Protein 8GVC (pdb70)

Radius of gyration: 36.3 Å; Cα contacts (8 Å, |Δi|>4): 1342; chains: 2; bounding box: 68×111×62 Å

Foldseek 3Di:
DLLDQPPAFLVSVVVLCVLFCVCAVVQAVLCPDLLLVLLLVLLLCVQQVVLQVLQCVLCVLDVQLGHRLLQLQLQLVLLQVCLVPPRANLFRKHDDVLLSLLLSVQRVVQVVPVADRLLLLQLLLVLLLVVLVVCSRNSVLSVLVLVFLLQLLLVLVLQLVVLLVVLVVVLVVQCVQQPDDPVVDTPFPPESVLLVVLLVQLLVQLVVLCVQLLDDDDDNVVSVSSSLNRNVVSQVVSLVVVVVDDDGDFAADADDADSDRSCPVPDDQAADNQHDPDGHDPVSSVVSNVVSVLVLLVQLVQQSSLQLVLPAVQAADDSDGGRSRSSSSQSNSQSVNSRRVRHHIHTDNLSSLSSQVSQWDFDDDDPPDDGTGTDHRSRHSPSSSSSSNCSSPCRVPGVVRRSRGVSNVSSSSNNSSVVSSPPRVLVVLVVVVPDDLVPDDDAQLNVQDDNVVSVVVSVVSVVLSVVLVVCCVDSVNSCSSVSSVVVSVCCVPVVPVVDDPSNCCRVRPSD/DLLDQPPAFLVSVVVLCVLFVVCAVVQVVLCPDLLLVLLLVLLLCVQQVVLQVLQCVLCVLDVQLGHRLLQLQLQLVLLQVCLVPPRANLFRKHDDVLLSLLLSVQRVVCVVVVHDSLQLLLLLLVLLLVVLSVCSRNSVLSVCVLVFLLQLLLVLVLLLVVLLVVLVVVLVVLCVQQPADPVVDTPFPPESVLLVVLLVQLLVQLVVLCVQLPDDDDDNVVSVSSSLNRNVVSQVVSLVVVVPDDDDDFAADFDDADNDRRCPVPDDQADDNADPVDGHDVVSSVVSNVVSVLVLLVQLVQQSSLVLVLPAPQAADPSDGGSNRSSSSQSNSQSVSSRRVHHHMHGDRLSSLCSQVSQWDFDDDPDDDDDTGTDHRSRHSPSSNSSSNCSSPCRVPDVVRRSRGVSNVSSSSNNSSVVSSPPRVLVVLVVVVPDDLVPDDPAQLNVQDDNVVSVVSSVVSVVLSVVLVVCCVDSVNSCSSVSSVVVSVCCVPVVPVVDDDSNCCRSRPSD

Solvent-accessible surface area: 47262 Å² total; per-residue (Å²): 116,62,20,131,117,27,51,124,100,74,0,4,35,64,50,7,39,179,72,8,78,95,87,87,124,50,1,74,160,55,20,155,49,72,30,6,99,5,3,9,59,20,2,21,25,3,3,1,10,29,8,25,71,41,0,29,66,0,18,142,82,4,111,57,28,0,4,26,4,0,0,0,42,0,11,13,104,0,10,35,51,0,6,80,94,0,1,6,3,1,5,19,8,1,13,21,28,44,2,15,44,10,1,62,39,13,35,68,101,4,72,92,59,185,26,34,13,9,0,1,0,1,45,0,0,80,71,2,38,101,36,1,91,87,39,3,24,119,5,19,2,52,98,4,115,83,20,25,17,3,4,16,0,0,6,10,15,0,40,5,47,34,48,30,122,91,3,107,112,57,17,73,93,22,63,135,73,6,53,37,120,37,145,220,55,160,53,62,32,3,5,1,6,5,6,54,40,2,8,39,16,0,35,94,40,2,61,134,20,76,128,30,67,84,32,122,56,84,73,22,196,88,19,107,69,58,8,39,46,7,10,24,57,0,14,109,70,25,22,100,67,11,160,84,51,166,89,26,71,11,102,70,5,70,10,47,96,38,108,60,13,51,4,88,159,98,22,25,106,109,2,65,40,128,18,81,176,56,122,12,42,106,142,8,40,106,38,0,56,130,23,0,73,35,0,22,33,3,1,31,18,17,0,3,1,0,1,29,5,2,31,21,122,74,44,68,26,127,35,27,21,1,14,9,16,1,0,31,30,0,1,33,20,1,2,95,10,0,46,92,0,14,0,2,0,0,2,12,15,14,24,0,19,8,4,7,69,26,0,29,41,76,28,179,54,110,99,112,44,122,122,30,158,50,107,73,3,38,16,4,4,31,2,15,41,71,10,8,91,61,0,16,71,0,17,103,63,2,111,116,3,100,96,13,1,42,7,0,2,14,0,2,14,17,24,2,0,54,17,12,17,86,44,8,37,0,62,75,1,36,64,10,77,95,26,29,101,165,54,21,63,126,52,84,18,27,124,99,9,157,44,128,57,2,41,75,3,0,50,48,1,65,129,24,8,58,101,2,86,62,37,46,95,77,110,68,25,51,42,16,5,94,50,3,72,107,9,22,63,61,20,105,103,45,2,86,184,61,6,70,102,142,22,24,130,22,1,22,30,142,152,132,58,22,130,113,28,54,141,102,77,0,1,35,74,47,3,41,181,76,8,78,94,85,87,134,49,1,71,159,56,19,160,48,73,30,7,98,4,3,7,57,19,1,20,26,4,4,0,9,31,8,22,71,43,0,30,66,0,19,146,80,4,108,54,29,0,5,26,5,0,0,0,43,0,10,14,105,0,11,35,52,1,6,78,96,0,2,5,3,2,6,18,8,1,13,18,29,44,2,15,43,10,1,64,40,13,32,64,94,2,66,90,75,166,25,26,12,7,0,1,0,1,44,0,0,76,69,1,40,106,36,1,91,86,38,3,26,119,5,18,2,51,94,4,121,75,18,17,17,4,4,17,0,0,5,14,13,0,36,4,46,32,48,30,123,91,3,103,110,56,17,74,94,22,62,134,77,6,53,40,123,35,146,217,57,179,51,63,30,5,5,1,6,6,6,52,40,1,10,38,16,0,33,92,39,2,59,133,20,77,129,30,66,86,30,122,55,84,73,22,195,90,20,104,70,61,8,37,46,7,11,22,58,0,13,111,72,24,23,102,69,10,159,84,55,146,80,25,69,14,102,67,6,72,4,54,95,39,111,58,13,54,3,88,159,106,29,33,108,113,5,70,48,101,18,86,176,52,125,11,43,112,134,7,38,106,38,0,57,128,23,0,71,35,1,21,35,5,1,28,20,16,0,3,1,0,1,28,6,3,29,21,125,71,46,68,21,141,35,26,20,2,16,7,16,1,0,30,28,0,2,34,20,1,2,95,10,0,46,92,0,12,0,2,0,0,0,20,6,15,25,0,22,9,4,8,70,26,0,28,41,77,26,181,33,137,95,88,68,120,123,30,135,47,103,75,4,38,18,3,3,32,1,14,41,72,10,8,92,62,0,17,68,0,16,104,64,3,110,116,4,102,95,14,1,40,8,0,2,12,0,2,14,16,24,3,0,55,17,12,16,87,43,8,36,0,63,76,2,34,65,9,78,95,26,28,98,159,56,26,66,117,49,92,16,30,146,108,14,160,49,132,56,2,39,76,3,0,50,49,1,66,126,22,8,57,97,3,83,61,37,45,96,78,110,67,26,51,41,16,3,91,50,2,71,106,9,23,63,62,39,94,94,50,2,82,177,74,5,80,102,140,22,22,118,11,2,21,33,141,147

Structure (mmCIF, N/CA/C/O backbone):
data_8GVC
#
_entry.id   8GVC
#
_cell.length_a   1.00
_cell.length_b   1.00
_cell.length_c   1.00
_cell.angle_alpha   90.00
_cell.angle_beta   90.00
_cell.angle_gamma   90.00
#
_symmetry.space_group_name_H-M   'P 1'
#
loop_
_entity.id
_entity.type
_entity.pdbx_description
1 polymer 'Anion exchange protein 2'
2 non-polymer 'BICARBONATE ION'
#
loop_
_atom_site.group_PDB
_atom_site.id
_atom_site.type_symbol
_atom_site.label_atom_id
_atom_site.label_alt_id
_atom_site.label_comp_id
_atom_site.label_asym_id
_atom_site.label_entity_id
_atom_site.label_seq_id
_atom_site.pdbx_PDB_ins_code
_atom_site.Cartn_x
_atom_site.Cartn_y
_atom_site.Cartn_z
_atom_site.occupancy
_atom_site.B_iso_or_equiv
_atom_site.auth_seq_id
_atom_site.auth_comp_id
_atom_site.auth_asym_id
_atom_site.auth_atom_id
_atom_site.pdbx_PDB_model_num
ATOM 1 N N . ASP A 1 673 ? 150.347 179.304 117.571 1.00 85.04 673 ASP A N 1
ATOM 2 C CA . ASP A 1 673 ? 151.169 178.806 118.666 1.00 84.88 673 ASP A CA 1
ATOM 3 C C . ASP A 1 673 ? 150.984 179.650 119.922 1.00 83.24 673 ASP A C 1
ATOM 4 O O . ASP A 1 673 ? 151.426 180.798 119.974 1.00 82.29 673 ASP A O 1
ATOM 9 N N . PRO A 1 674 ? 150.328 179.081 120.934 1.00 82.28 674 PRO A N 1
ATOM 10 C CA . PRO A 1 674 ? 150.136 179.828 122.188 1.00 82.77 674 PRO A CA 1
ATOM 11 C C . PRO A 1 674 ? 151.439 180.249 122.841 1.00 84.09 674 PRO A C 1
ATOM 12 O O . PRO A 1 674 ? 151.496 181.322 123.455 1.00 84.23 674 PRO A O 1
ATOM 16 N N . LEU A 1 675 ? 152.488 179.440 122.729 1.00 82.96 675 LEU A N 1
ATOM 17 C CA . LEU A 1 675 ? 153.777 179.743 123.348 1.00 81.56 675 LEU A CA 1
ATOM 18 C C . LEU A 1 675 ? 154.699 180.448 122.354 1.00 84.29 675 LEU A C 1
ATOM 19 O O . LEU A 1 675 ? 155.753 179.945 121.966 1.00 85.08 675 LEU A O 1
ATOM 24 N N . ARG A 1 676 ? 154.280 181.642 121.945 1.00 94.50 676 ARG A N 1
ATOM 25 C CA . ARG A 1 676 ? 155.027 182.463 121.003 1.00 93.52 676 ARG A CA 1
ATOM 26 C C . ARG A 1 676 ? 155.268 183.840 121.605 1.00 93.31 676 ARG A C 1
ATOM 27 O O . ARG A 1 676 ? 154.390 184.399 122.270 1.00 93.67 676 ARG A O 1
ATOM 35 N N . ARG A 1 677 ? 156.460 184.382 121.368 1.00 88.22 677 ARG A N 1
ATOM 36 C CA . ARG A 1 677 ? 156.822 185.699 121.883 1.00 88.06 677 ARG A CA 1
ATOM 37 C C . ARG A 1 677 ? 156.147 186.765 121.030 1.00 88.96 677 ARG A C 1
ATOM 38 O O . ARG A 1 677 ? 156.580 187.039 119.906 1.00 89.02 677 ARG A O 1
ATOM 46 N N . THR A 1 678 ? 155.084 187.371 121.564 1.00 88.59 678 THR A N 1
ATOM 47 C CA . THR A 1 678 ? 154.361 188.391 120.813 1.00 88.82 678 THR A CA 1
ATOM 48 C C . THR A 1 678 ? 155.167 189.677 120.685 1.00 88.58 678 THR A C 1
ATOM 49 O O . THR A 1 678 ? 155.002 190.414 119.706 1.00 87.80 678 THR A O 1
ATOM 53 N N . GLY A 1 679 ? 156.029 189.961 121.643 1.00 85.68 679 GLY A N 1
ATOM 54 C CA . GLY A 1 679 ? 156.810 191.194 121.642 1.00 84.88 679 GLY A CA 1
ATOM 55 C C . GLY A 1 679 ? 156.183 192.341 122.405 1.00 85.98 679 GLY A C 1
ATOM 56 O O . GLY A 1 679 ? 156.854 193.005 123.193 1.00 87.12 679 GLY A O 1
ATOM 57 N N . ARG A 1 680 ? 154.895 192.584 122.180 1.00 90.70 680 ARG A N 1
ATOM 58 C CA . ARG A 1 680 ? 154.203 193.640 122.897 1.00 90.73 680 ARG A CA 1
ATOM 59 C C . ARG A 1 680 ? 154.086 193.288 124.379 1.00 90.41 680 ARG A C 1
ATOM 60 O O . ARG A 1 680 ? 153.925 192.118 124.738 1.00 90.23 680 ARG A O 1
ATOM 68 N N . PRO A 1 681 ? 154.170 194.282 125.262 1.00 81.94 681 PRO A N 1
ATOM 69 C CA . PRO A 1 681 ? 154.028 194.002 126.695 1.00 80.50 681 PRO A CA 1
ATOM 70 C C . PRO A 1 681 ? 152.657 193.423 127.013 1.00 79.67 681 PRO A C 1
ATOM 71 O O . PRO A 1 681 ? 151.642 193.832 126.446 1.00 81.24 681 PRO A O 1
ATOM 75 N N . PHE A 1 682 ? 152.637 192.463 127.936 1.00 69.00 682 PHE A N 1
ATOM 76 C CA . PHE A 1 682 ? 151.409 191.803 128.371 1.00 68.29 682 PHE A CA 1
ATOM 77 C C . PHE A 1 682 ? 150.654 191.159 127.213 1.00 69.42 682 PHE A C 1
ATOM 78 O O . PHE A 1 682 ? 149.440 190.952 127.299 1.00 70.72 682 PHE A O 1
ATOM 86 N N . GLY A 1 683 ? 151.353 190.836 126.124 1.00 69.16 683 GLY A N 1
ATOM 87 C CA . GLY A 1 683 ? 150.678 190.268 124.968 1.00 69.43 683 GLY A CA 1
ATOM 88 C C . GLY A 1 683 ? 150.099 188.893 125.236 1.00 71.34 683 GLY A C 1
ATOM 89 O O . GLY A 1 683 ? 148.980 188.588 124.812 1.00 71.16 683 GLY A O 1
ATOM 90 N N . GLY A 1 684 ? 150.851 188.040 125.934 1.00 70.27 684 GLY A N 1
ATOM 91 C CA . GLY A 1 684 ? 150.371 186.693 126.195 1.00 67.49 684 GLY A CA 1
ATOM 92 C C . GLY A 1 684 ? 149.085 186.672 126.998 1.00 70.20 684 GLY A C 1
ATOM 93 O O . GLY A 1 684 ? 148.171 185.897 126.704 1.00 72.16 684 GLY A O 1
ATOM 94 N N . LEU A 1 685 ? 148.999 187.516 128.027 1.00 66.45 685 LEU A N 1
ATOM 95 C CA . LEU A 1 685 ? 147.791 187.567 128.843 1.00 65.32 685 LEU A CA 1
ATOM 96 C C . LEU A 1 685 ? 146.585 187.982 128.010 1.00 67.66 685 LEU A C 1
ATOM 97 O O . LEU A 1 685 ? 145.509 187.380 128.108 1.00 68.32 685 LEU A O 1
ATOM 102 N N . ILE A 1 686 ? 146.749 189.012 127.178 1.00 66.99 686 ILE A N 1
ATOM 103 C CA . ILE A 1 686 ? 145.642 189.485 126.351 1.00 66.63 686 ILE A CA 1
ATOM 104 C C . ILE A 1 686 ? 145.226 188.410 125.357 1.00 66.65 686 ILE A C 1
ATOM 105 O O . ILE A 1 686 ? 144.031 188.189 125.118 1.00 66.83 686 ILE A O 1
ATOM 110 N N . ARG A 1 687 ? 146.204 187.728 124.757 1.00 72.00 687 ARG A N 1
ATOM 111 C CA . ARG A 1 687 ? 145.886 186.660 123.816 1.00 73.29 687 ARG A CA 1
ATOM 112 C C . ARG A 1 687 ? 145.118 185.538 124.501 1.00 73.71 687 ARG A C 1
ATOM 113 O O . ARG A 1 687 ? 144.144 185.015 123.949 1.00 74.27 687 ARG A O 1
ATOM 121 N N . ASP A 1 688 ? 145.539 185.155 125.709 1.00 67.80 688 ASP A N 1
ATOM 122 C CA . ASP A 1 688 ? 144.829 184.112 126.442 1.00 64.98 688 ASP A CA 1
ATOM 123 C C . ASP A 1 688 ? 143.404 184.541 126.767 1.00 65.25 688 ASP A C 1
ATOM 124 O O . ASP A 1 688 ? 142.460 183.753 126.622 1.00 68.11 688 ASP A O 1
ATOM 129 N N . VAL A 1 689 ? 143.228 185.788 127.208 1.00 61.84 689 VAL A N 1
ATOM 130 C CA . VAL A 1 689 ? 141.891 186.277 127.538 1.00 61.87 689 VAL A CA 1
ATOM 131 C C . VAL A 1 689 ? 140.953 186.229 126.339 1.00 63.80 689 VAL A C 1
ATOM 132 O O . VAL A 1 689 ? 139.805 185.784 126.444 1.00 64.60 689 VAL A O 1
ATOM 136 N N . ARG A 1 690 ? 141.427 186.689 125.179 1.00 67.87 690 ARG A N 1
ATOM 137 C CA . ARG A 1 690 ? 140.582 186.657 123.990 1.00 67.96 690 ARG A CA 1
ATOM 138 C C . ARG A 1 690 ? 140.329 185.237 123.495 1.00 67.47 690 ARG A C 1
ATOM 139 O O . ARG A 1 690 ? 139.263 184.955 122.936 1.00 67.57 690 ARG A O 1
ATOM 147 N N . ARG A 1 691 ? 141.291 184.333 123.687 1.00 64.83 691 ARG A N 1
ATOM 148 C CA . ARG A 1 691 ? 141.131 182.970 123.193 1.00 62.57 691 ARG A CA 1
ATOM 149 C C . ARG A 1 691 ? 140.110 182.231 124.048 1.00 61.54 691 ARG A C 1
ATOM 150 O O . ARG A 1 691 ? 139.266 181.500 123.519 1.00 62.85 691 ARG A O 1
ATOM 158 N N . ARG A 1 692 ? 140.169 182.401 125.369 1.00 61.79 692 ARG A N 1
ATOM 159 C CA . ARG A 1 692 ? 139.364 181.567 126.257 1.00 61.64 692 ARG A CA 1
ATOM 160 C C . ARG A 1 692 ? 137.995 182.169 126.564 1.00 59.94 692 ARG A C 1
ATOM 161 O O . ARG A 1 692 ? 136.987 181.457 126.541 1.00 63.03 692 ARG A O 1
ATOM 169 N N . TYR A 1 693 ? 137.942 183.467 126.854 1.00 62.15 693 TYR A N 1
ATOM 170 C CA . TYR A 1 693 ? 136.702 184.057 127.352 1.00 64.88 693 TYR A CA 1
ATOM 171 C C . TYR A 1 693 ? 135.516 183.883 126.412 1.00 67.84 693 TYR A C 1
ATOM 172 O O . TYR A 1 693 ? 134.413 183.596 126.908 1.00 66.31 693 TYR A O 1
ATOM 181 N N . PRO A 1 694 ? 135.646 184.059 125.093 1.00 73.32 694 PRO A N 1
ATOM 182 C CA . PRO A 1 694 ? 134.474 183.897 124.214 1.00 70.68 694 PRO A CA 1
ATOM 183 C C . PRO A 1 694 ? 133.641 182.658 124.507 1.00 71.47 694 PRO A C 1
ATOM 184 O O . PRO A 1 694 ? 132.409 182.714 124.410 1.00 72.69 694 PRO A O 1
ATOM 188 N N . HIS A 1 695 ? 134.274 181.542 124.860 1.00 76.25 695 HIS A N 1
ATOM 189 C CA . HIS A 1 695 ? 133.551 180.309 125.176 1.00 75.23 695 HIS A CA 1
ATOM 190 C C . HIS A 1 695 ? 133.232 180.244 126.671 1.00 76.64 695 HIS A C 1
ATOM 191 O O . HIS A 1 695 ? 133.560 179.287 127.371 1.00 77.42 695 HIS A O 1
ATOM 198 N N . TYR A 1 696 ? 132.573 181.295 127.157 1.00 70.26 696 TYR A N 1
ATOM 199 C CA . TYR A 1 696 ? 132.248 181.384 128.575 1.00 66.36 696 TYR A CA 1
ATOM 200 C C . TYR A 1 696 ? 130.899 180.749 128.893 1.00 66.50 696 TYR A C 1
ATOM 201 O O . TYR A 1 696 ? 130.807 179.895 129.779 1.00 69.67 696 TYR A O 1
ATOM 210 N N . LEU A 1 697 ? 129.845 181.154 128.181 1.00 70.56 697 LEU A N 1
ATOM 211 C CA . LEU A 1 697 ? 128.523 180.596 128.445 1.00 70.57 697 LEU A CA 1
ATOM 212 C C . LEU A 1 697 ? 128.482 179.098 128.177 1.00 72.94 697 LEU A C 1
ATOM 213 O O . LEU A 1 697 ? 127.657 178.386 128.760 1.00 72.29 697 LEU A O 1
ATOM 218 N N . SER A 1 698 ? 129.357 178.602 127.300 1.00 72.87 698 SER A N 1
ATOM 219 C CA . SER A 1 698 ? 129.400 177.169 127.030 1.00 70.92 698 SER A CA 1
ATOM 220 C C . SER A 1 698 ? 129.920 176.386 128.227 1.00 71.71 698 SER A C 1
ATOM 221 O O . SER A 1 698 ? 129.527 175.231 128.428 1.00 72.79 698 SER A O 1
ATOM 224 N N . ASP A 1 699 ? 130.799 176.990 129.030 1.00 68.65 699 ASP A N 1
ATOM 225 C CA . ASP A 1 699 ? 131.362 176.282 130.174 1.00 66.54 699 ASP A CA 1
ATOM 226 C C . ASP A 1 699 ? 130.281 175.901 131.177 1.00 67.74 699 ASP A C 1
ATOM 227 O O . ASP A 1 699 ? 130.295 174.793 131.726 1.00 70.18 699 ASP A O 1
ATOM 232 N N . PHE A 1 700 ? 129.336 176.806 131.435 1.00 67.17 700 PHE A N 1
ATOM 233 C CA . PHE A 1 700 ? 128.291 176.527 132.412 1.00 66.79 700 PHE A CA 1
ATOM 234 C C . PHE A 1 700 ? 127.168 175.674 131.835 1.00 69.67 700 PHE A C 1
ATOM 235 O O . PHE A 1 700 ? 126.457 175.005 132.592 1.00 71.85 700 PHE A O 1
ATOM 243 N N . ARG A 1 701 ? 126.989 175.683 130.514 1.00 76.23 701 ARG A N 1
ATOM 244 C CA . ARG A 1 701 ? 125.930 174.891 129.901 1.00 76.55 701 ARG A CA 1
ATOM 245 C C . ARG A 1 701 ? 126.337 173.444 129.659 1.00 76.32 701 ARG A C 1
ATOM 246 O O . ARG A 1 701 ? 125.472 172.615 129.355 1.00 77.16 701 ARG A O 1
ATOM 254 N N . ASP A 1 702 ? 127.622 173.119 129.786 1.00 74.35 702 ASP A N 1
ATOM 255 C CA . ASP A 1 702 ? 128.089 171.751 129.607 1.00 75.21 702 ASP A CA 1
ATOM 256 C C . ASP A 1 702 ? 128.033 170.933 130.890 1.00 75.01 702 ASP A C 1
ATOM 257 O O . ASP A 1 702 ? 128.419 169.759 130.874 1.00 75.09 702 ASP A O 1
ATOM 262 N N . ALA A 1 703 ? 127.567 171.517 131.993 1.00 70.74 703 ALA A N 1
ATOM 263 C CA . ALA A 1 703 ? 127.510 170.815 133.267 1.00 70.26 703 ALA A CA 1
ATOM 264 C C . ALA A 1 703 ? 126.263 169.956 133.422 1.00 72.51 703 ALA A C 1
ATOM 265 O O . ALA A 1 703 ? 126.133 169.265 134.438 1.00 76.51 703 ALA A O 1
ATOM 267 N N . LEU A 1 704 ? 125.350 169.979 132.454 1.00 72.83 704 LEU A N 1
ATOM 268 C CA . LEU A 1 704 ? 124.129 169.178 132.519 1.00 73.94 704 LEU A CA 1
ATOM 269 C C . LEU A 1 704 ? 124.466 167.759 132.081 1.00 73.38 704 LEU A C 1
ATOM 270 O O . LEU A 1 704 ? 124.312 167.388 130.916 1.00 73.49 704 LEU A O 1
ATOM 275 N N . ASP A 1 705 ? 124.935 166.953 133.031 1.00 64.98 705 ASP A N 1
ATOM 276 C CA . ASP A 1 705 ? 125.344 165.585 132.744 1.00 63.07 705 ASP A CA 1
ATOM 277 C C . ASP A 1 705 ? 125.551 164.823 134.048 1.00 64.11 705 ASP A C 1
ATOM 278 O O . ASP A 1 705 ? 126.144 165.362 134.991 1.00 66.04 705 ASP A O 1
ATOM 283 N N . PRO A 1 706 ? 125.076 163.580 134.148 1.00 62.14 706 PRO A N 1
ATOM 284 C CA . PRO A 1 706 ? 125.348 162.796 135.365 1.00 60.76 706 PRO A CA 1
ATOM 285 C C . PRO A 1 706 ? 126.829 162.601 135.635 1.00 58.24 706 PRO A C 1
ATOM 286 O O . PRO A 1 706 ? 127.234 162.499 136.802 1.00 56.66 706 PRO A O 1
ATOM 290 N N . GLN A 1 707 ? 127.651 162.539 134.586 1.00 49.02 707 GLN A N 1
ATOM 291 C CA . GLN A 1 707 ? 129.088 162.401 134.785 1.00 47.06 707 GLN A CA 1
ATOM 292 C C . GLN A 1 707 ? 129.651 163.559 135.594 1.00 52.68 707 GLN A C 1
ATOM 293 O O . GLN A 1 707 ? 130.580 163.368 136.385 1.00 54.79 707 GLN A O 1
ATOM 299 N N . CYS A 1 708 ? 129.105 164.764 135.418 1.00 53.01 708 CYS A N 1
ATOM 300 C CA . CYS A 1 708 ? 129.567 165.903 136.204 1.00 47.91 708 CYS A CA 1
ATOM 301 C C . CYS A 1 708 ? 129.303 165.692 137.690 1.00 46.74 708 CYS A C 1
ATOM 302 O O . CYS A 1 708 ? 130.175 165.954 138.528 1.00 49.96 708 CYS A O 1
ATOM 305 N N . LEU A 1 709 ? 128.105 165.218 138.037 1.00 38.35 709 LEU A N 1
ATOM 306 C CA . LEU A 1 709 ? 127.791 164.962 139.439 1.00 37.63 709 LEU A CA 1
ATOM 307 C C . LEU A 1 709 ? 128.665 163.849 140.005 1.00 37.90 709 LEU A C 1
ATOM 308 O O . LEU A 1 709 ? 129.136 163.937 141.147 1.00 42.86 709 LEU A O 1
ATOM 313 N N . ALA A 1 710 ? 128.891 162.792 139.221 1.00 35.38 710 ALA A N 1
ATOM 314 C CA . ALA A 1 710 ? 129.770 161.721 139.679 1.00 33.81 710 ALA A CA 1
ATOM 315 C C . ALA A 1 710 ? 131.179 162.240 139.931 1.00 33.96 710 ALA A C 1
ATOM 316 O O . ALA A 1 710 ? 131.811 161.885 140.932 1.00 34.40 710 ALA A O 1
ATOM 318 N N . ALA A 1 711 ? 131.688 163.083 139.030 1.00 31.63 711 ALA A N 1
ATOM 319 C CA . ALA A 1 711 ? 133.016 163.658 139.215 1.00 30.04 711 ALA A CA 1
ATOM 320 C C . ALA A 1 711 ? 133.068 164.534 140.457 1.00 32.99 711 ALA A C 1
ATOM 321 O O . ALA A 1 711 ? 134.054 164.510 141.200 1.00 30.70 711 ALA A O 1
ATOM 323 N N . VAL A 1 712 ? 132.019 165.323 140.697 1.00 30.87 712 VAL A N 1
ATOM 324 C CA . VAL A 1 712 ? 131.990 166.171 141.887 1.00 22.55 712 VAL A CA 1
ATOM 325 C C . VAL A 1 712 ? 132.060 165.316 143.146 1.00 27.05 712 VAL A C 1
ATOM 326 O O . VAL A 1 712 ? 132.849 165.586 144.062 1.00 27.89 712 VAL A O 1
ATOM 330 N N . ILE A 1 713 ? 131.239 164.266 143.205 1.00 31.68 713 ILE A N 1
ATOM 331 C CA . ILE A 1 713 ? 131.223 163.408 144.388 1.00 23.73 713 ILE A CA 1
ATOM 332 C C . ILE A 1 713 ? 132.574 162.731 144.577 1.00 23.62 713 ILE A C 1
ATOM 333 O O . ILE A 1 713 ? 133.093 162.646 145.695 1.00 27.12 713 ILE A O 1
ATOM 338 N N . PHE A 1 714 ? 133.162 162.231 143.488 1.00 28.39 714 PHE A N 1
ATOM 339 C CA . PHE A 1 714 ? 134.453 161.559 143.580 1.00 22.80 714 PHE A CA 1
ATOM 340 C C . PHE A 1 714 ? 135.543 162.514 144.055 1.00 22.03 714 PHE A C 1
ATOM 341 O O . PHE A 1 714 ? 136.363 162.156 144.909 1.00 23.32 714 PHE A O 1
ATOM 349 N N . ILE A 1 715 ? 135.562 163.739 143.526 1.00 23.75 715 ILE A N 1
ATOM 350 C CA . ILE A 1 715 ? 136.659 164.658 143.809 1.00 24.98 715 ILE A CA 1
ATOM 351 C C . ILE A 1 715 ? 136.510 165.364 145.150 1.00 26.60 715 ILE A C 1
ATOM 352 O O . ILE A 1 715 ? 137.509 165.858 145.691 1.00 28.08 715 ILE A O 1
ATOM 357 N N . TYR A 1 716 ? 135.299 165.431 145.708 1.00 31.01 716 TYR A N 1
ATOM 358 C CA . TYR A 1 716 ? 135.131 166.100 146.994 1.00 18.63 716 TYR A CA 1
ATOM 359 C C . TYR A 1 716 ? 136.003 165.460 148.069 1.00 18.22 716 TYR A C 1
ATOM 360 O O . TYR A 1 716 ? 136.745 166.152 148.774 1.00 27.26 716 TYR A O 1
ATOM 369 N N . PHE A 1 717 ? 135.924 164.135 148.212 1.00 28.67 717 PHE A N 1
ATOM 370 C CA . PHE A 1 717 ? 136.711 163.450 149.236 1.00 31.05 717 PHE A CA 1
ATOM 371 C C . PHE A 1 717 ? 138.204 163.556 148.954 1.00 25.11 717 PHE A C 1
ATOM 372 O O . PHE A 1 717 ? 139.006 163.768 149.875 1.00 32.06 717 PHE A O 1
ATOM 380 N N . ALA A 1 718 ? 138.594 163.401 147.687 1.00 21.47 718 ALA A N 1
ATOM 381 C CA . ALA A 1 718 ? 140.004 163.480 147.323 1.00 18.50 718 ALA A CA 1
ATOM 382 C C . ALA A 1 718 ? 140.590 164.842 147.657 1.00 30.55 718 ALA A C 1
ATOM 383 O O . ALA A 1 718 ? 141.765 164.937 148.028 1.00 35.80 718 ALA A O 1
ATOM 385 N N . ALA A 1 719 ? 139.800 165.907 147.514 1.00 30.91 719 ALA A N 1
ATOM 386 C CA . ALA A 1 719 ? 140.270 167.229 147.906 1.00 18.93 719 ALA A CA 1
ATOM 387 C C . ALA A 1 719 ? 140.234 167.433 149.416 1.00 24.42 719 ALA A C 1
ATOM 388 O O . ALA A 1 719 ? 141.129 168.081 149.968 1.00 31.58 719 ALA A O 1
ATOM 390 N N . LEU A 1 720 ? 139.218 166.899 150.097 1.00 28.09 720 LEU A N 1
ATOM 391 C CA . LEU A 1 720 ? 139.040 167.195 151.515 1.00 28.26 720 LEU A CA 1
ATOM 392 C C . LEU A 1 720 ? 140.075 166.485 152.379 1.00 26.07 720 LEU A C 1
ATOM 393 O O . LEU A 1 720 ? 140.677 167.097 153.268 1.00 32.38 720 LEU A O 1
ATOM 398 N N . SER A 1 721 ? 140.293 165.191 152.144 1.00 24.97 721 SER A N 1
ATOM 399 C CA . SER A 1 721 ? 141.143 164.421 153.052 1.00 25.45 721 SER A CA 1
ATOM 400 C C . SER A 1 721 ? 142.571 164.949 153.130 1.00 32.93 721 SER A C 1
ATOM 401 O O . SER A 1 721 ? 143.086 165.123 154.253 1.00 39.75 721 SER A O 1
ATOM 404 N N . PRO A 1 722 ? 143.265 165.214 152.019 1.00 32.33 722 PRO A N 1
ATOM 405 C CA . PRO A 1 722 ? 144.626 165.758 152.131 1.00 29.58 722 PRO A CA 1
ATOM 406 C C . PRO A 1 722 ? 144.672 167.069 152.882 1.00 31.02 722 PRO A C 1
ATOM 407 O O . PRO A 1 722 ? 145.652 167.336 153.586 1.00 35.04 722 PRO A O 1
ATOM 411 N N . ALA A 1 723 ? 143.638 167.900 152.755 1.00 31.97 723 ALA A N 1
ATOM 412 C CA . ALA A 1 723 ? 143.605 169.149 153.504 1.00 27.70 723 ALA A CA 1
ATOM 413 C C . ALA A 1 723 ? 143.666 168.883 155.001 1.00 30.71 723 ALA A C 1
ATOM 414 O O . ALA A 1 723 ? 144.460 169.498 155.718 1.00 37.80 723 ALA A O 1
ATOM 416 N N . ILE A 1 724 ? 142.851 167.946 155.487 1.00 35.34 724 ILE A N 1
ATOM 417 C CA . ILE A 1 724 ? 142.837 167.640 156.914 1.00 37.20 724 ILE A CA 1
ATOM 418 C C . ILE A 1 724 ? 144.176 167.057 157.350 1.00 41.63 724 ILE A C 1
ATOM 419 O O . ILE A 1 724 ? 144.735 167.447 158.384 1.00 47.17 724 ILE A O 1
ATOM 424 N N . THR A 1 725 ? 144.712 166.112 156.574 1.00 36.03 725 THR A N 1
ATOM 425 C CA . THR A 1 725 ? 145.972 165.483 156.966 1.00 33.95 725 THR A CA 1
ATOM 426 C C . THR A 1 725 ? 147.102 166.507 157.040 1.00 40.13 725 THR A C 1
ATOM 427 O O . THR A 1 725 ? 147.841 166.573 158.033 1.00 43.23 725 THR A O 1
ATOM 431 N N . PHE A 1 726 ? 147.246 167.327 155.995 1.00 41.44 726 PHE A N 1
ATOM 432 C CA . PHE A 1 726 ? 148.321 168.309 155.971 1.00 40.10 726 PHE A CA 1
ATOM 433 C C . PHE A 1 726 ? 148.102 169.410 156.997 1.00 42.35 726 PHE A C 1
ATOM 434 O O . PHE A 1 726 ? 149.074 169.945 157.535 1.00 47.03 726 PHE A O 1
ATOM 442 N N . GLY A 1 727 ? 146.849 169.763 157.290 1.00 42.41 727 GLY A N 1
ATOM 443 C CA . GLY A 1 727 ? 146.598 170.719 158.352 1.00 42.03 727 GLY A CA 1
ATOM 444 C C . GLY A 1 727 ? 147.022 170.191 159.707 1.00 44.58 727 GLY A C 1
ATOM 445 O O . GLY A 1 727 ? 147.624 170.913 160.504 1.00 47.63 727 GLY A O 1
ATOM 446 N N . GLY A 1 728 ? 146.718 168.923 159.984 1.00 46.21 728 GLY A N 1
ATOM 447 C CA . GLY A 1 728 ? 147.195 168.323 161.219 1.00 48.53 728 GLY A CA 1
ATOM 448 C C . GLY A 1 728 ? 148.709 168.315 161.301 1.00 50.86 728 GLY A C 1
ATOM 449 O O . GLY A 1 728 ? 149.294 168.662 162.332 1.00 51.60 728 GLY A O 1
ATOM 450 N N . LEU A 1 729 ? 149.368 167.931 160.205 1.00 51.63 729 LEU A N 1
ATOM 451 C CA . LEU A 1 729 ? 150.829 167.911 160.202 1.00 50.67 729 LEU A CA 1
ATOM 452 C C . LEU A 1 729 ? 151.406 169.306 160.419 1.00 51.71 729 LEU A C 1
ATOM 453 O O . LEU A 1 729 ? 152.358 169.481 161.189 1.00 54.24 729 LEU A O 1
ATOM 458 N N . LEU A 1 730 ? 150.845 170.312 159.744 1.00 54.08 730 LEU A N 1
ATOM 459 C CA . LEU A 1 730 ? 151.342 171.677 159.878 1.00 50.82 730 LEU A CA 1
ATOM 460 C C . LEU A 1 730 ? 151.127 172.206 161.290 1.00 55.44 730 LEU A C 1
ATOM 461 O O . LEU A 1 730 ? 152.004 172.875 161.848 1.00 57.49 730 LEU A O 1
ATOM 466 N N . GLY A 1 731 ? 149.966 171.921 161.883 1.00 63.54 731 GLY A N 1
ATOM 467 C CA . GLY A 1 731 ? 149.741 172.318 163.261 1.00 61.46 731 GLY A CA 1
ATOM 468 C C . GLY A 1 731 ? 150.711 171.653 164.217 1.00 60.40 731 GLY A C 1
ATOM 469 O O . GLY A 1 731 ? 151.179 172.274 165.173 1.00 62.26 731 GLY A O 1
ATOM 470 N N . GLU A 1 732 ? 151.024 170.379 163.974 1.00 63.43 732 GLU A N 1
ATOM 471 C CA . GLU A 1 732 ? 152.003 169.696 164.813 1.00 64.81 732 GLU A CA 1
ATOM 472 C C . GLU A 1 732 ? 153.386 170.325 164.677 1.00 66.21 732 GLU A C 1
ATOM 473 O O . GLU A 1 732 ? 154.085 170.524 165.676 1.00 64.62 732 GLU A O 1
ATOM 479 N N . LYS A 1 733 ? 153.798 170.645 163.447 1.00 71.22 733 LYS A N 1
ATOM 480 C CA . LYS A 1 733 ? 155.152 171.150 163.232 1.00 70.85 733 LYS A CA 1
ATOM 481 C C . LYS A 1 733 ? 155.319 172.555 163.799 1.00 72.07 733 LYS A C 1
ATOM 482 O O . LYS A 1 733 ? 156.300 172.840 164.497 1.00 72.16 733 LYS A O 1
ATOM 488 N N . THR A 1 734 ? 154.379 173.449 163.508 1.00 70.78 734 THR A N 1
ATOM 489 C CA . THR A 1 734 ? 154.428 174.789 164.068 1.00 68.61 734 THR A CA 1
ATOM 490 C C . THR A 1 734 ? 153.774 174.808 165.448 1.00 70.35 734 THR A C 1
ATOM 491 O O . THR A 1 734 ? 153.135 173.845 165.879 1.00 72.28 734 THR A O 1
ATOM 495 N N . GLN A 1 735 ? 153.942 175.927 166.150 1.00 73.35 735 GLN A N 1
ATOM 496 C CA . GLN A 1 735 ? 153.375 176.061 167.486 1.00 74.14 735 GLN A CA 1
ATOM 497 C C . GLN A 1 735 ? 151.900 176.430 167.408 1.00 74.31 735 GLN A C 1
ATOM 498 O O . GLN A 1 735 ? 151.466 177.421 168.004 1.00 77.63 735 GLN A O 1
ATOM 504 N N . ASP A 1 736 ? 151.122 175.630 166.679 1.00 68.01 736 ASP A N 1
ATOM 505 C CA . ASP A 1 736 ? 149.687 175.854 166.521 1.00 70.05 736 ASP A CA 1
ATOM 506 C C . ASP A 1 736 ? 149.410 177.263 165.993 1.00 69.63 736 ASP A C 1
ATOM 507 O O . ASP A 1 736 ? 148.545 177.986 166.492 1.00 70.09 736 ASP A O 1
ATOM 512 N N . LEU A 1 737 ? 150.168 177.656 164.972 1.00 61.26 737 LEU A N 1
ATOM 513 C CA . LEU A 1 737 ? 149.960 178.927 164.290 1.00 59.85 737 LEU A CA 1
ATOM 514 C C . LEU A 1 737 ? 149.154 178.777 163.009 1.00 63.23 737 LEU A C 1
ATOM 515 O O . LEU A 1 737 ? 148.340 179.648 162.689 1.00 64.38 737 LEU A O 1
ATOM 520 N N . ILE A 1 738 ? 149.365 177.692 162.269 1.00 58.65 738 ILE A N 1
ATOM 521 C CA . ILE A 1 738 ? 148.550 177.336 161.115 1.00 54.02 738 ILE A CA 1
ATOM 522 C C . ILE A 1 738 ? 148.071 175.905 161.309 1.00 55.61 738 ILE A C 1
ATOM 523 O O . ILE A 1 738 ? 148.882 175.002 161.543 1.00 58.09 738 ILE A O 1
ATOM 528 N N . GLY A 1 739 ? 146.761 175.700 161.215 1.00 51.47 739 GLY A N 1
ATOM 529 C CA . GLY A 1 739 ? 146.192 174.395 161.483 1.00 48.36 739 GLY A CA 1
ATOM 530 C C . GLY A 1 739 ? 145.386 173.819 160.339 1.00 48.93 739 GLY A C 1
ATOM 531 O O . GLY A 1 739 ? 145.870 173.737 159.208 1.00 53.97 739 GLY A O 1
ATOM 532 N N . VAL A 1 740 ? 144.153 173.413 160.625 1.00 47.61 740 VAL A N 1
ATOM 533 C CA . VAL A 1 740 ? 143.287 172.791 159.633 1.00 48.59 740 VAL A CA 1
ATOM 534 C C . VAL A 1 740 ? 142.234 173.762 159.116 1.00 50.84 740 VAL A C 1
ATOM 535 O O . VAL A 1 740 ? 141.921 173.764 157.926 1.00 56.74 740 VAL A O 1
ATOM 539 N N . SER A 1 741 ? 141.673 174.592 159.998 1.00 48.39 741 SER A N 1
ATOM 540 C CA . SER A 1 741 ? 140.644 175.533 159.570 1.00 50.53 741 SER A CA 1
ATOM 541 C C . SER A 1 741 ? 141.195 176.531 158.558 1.00 53.99 741 SER A C 1
ATOM 542 O O . SER A 1 741 ? 140.545 176.830 157.547 1.00 57.76 741 SER A O 1
ATOM 545 N N . GLU A 1 742 ? 142.397 177.052 158.810 1.00 49.00 742 GLU A N 1
ATOM 546 C CA . GLU A 1 742 ? 143.003 177.999 157.881 1.00 48.73 742 GLU A CA 1
ATOM 547 C C . GLU A 1 742 ? 143.248 177.358 156.523 1.00 52.29 742 GLU A C 1
ATOM 548 O O . GLU A 1 742 ? 142.994 177.975 155.482 1.00 53.86 742 GLU A O 1
ATOM 554 N N . LEU A 1 743 ? 143.746 176.120 156.512 1.00 41.38 743 LEU A N 1
ATOM 555 C CA . LEU A 1 743 ? 143.981 175.429 155.249 1.00 39.43 743 LEU A CA 1
ATOM 556 C C . LEU A 1 743 ? 142.679 175.212 154.488 1.00 39.79 743 LEU A C 1
ATOM 557 O O . LEU A 1 743 ? 142.629 175.389 153.266 1.00 48.76 743 LEU A O 1
ATOM 562 N N . ILE A 1 744 ? 141.613 174.834 155.195 1.00 36.05 744 ILE A N 1
ATOM 563 C CA . ILE A 1 744 ? 140.327 174.618 154.539 1.00 38.77 744 ILE A CA 1
ATOM 564 C C . ILE A 1 744 ? 139.823 175.916 153.921 1.00 41.32 744 ILE A C 1
ATOM 565 O O . ILE A 1 744 ? 139.368 175.944 152.769 1.00 45.31 744 ILE A O 1
ATOM 570 N N . MET A 1 745 ? 139.893 177.014 154.679 1.00 41.60 745 MET A N 1
ATOM 571 C CA . MET A 1 745 ? 139.432 178.294 154.150 1.00 40.38 745 MET A CA 1
ATOM 572 C C . MET A 1 745 ? 140.254 178.719 152.940 1.00 43.07 745 MET A C 1
ATOM 573 O O . MET A 1 745 ? 139.701 179.192 151.938 1.00 52.70 745 MET A O 1
ATOM 578 N N . SER A 1 746 ? 141.577 178.567 153.017 1.00 34.32 746 SER A N 1
ATOM 579 C CA . SER A 1 746 ? 142.431 178.952 151.900 1.00 39.75 746 SER A CA 1
ATOM 580 C C . SER A 1 746 ? 142.100 178.138 150.658 1.00 38.17 746 SER A C 1
ATOM 581 O O . SER A 1 746 ? 141.954 178.688 149.559 1.00 39.74 746 SER A O 1
ATOM 584 N N . THR A 1 747 ? 141.968 176.819 150.814 1.00 31.97 747 THR A N 1
ATOM 585 C CA . THR A 1 747 ? 141.633 175.973 149.676 1.00 27.54 747 THR A CA 1
ATOM 586 C C . THR A 1 747 ? 140.308 176.396 149.060 1.00 29.18 747 THR A C 1
ATOM 587 O O . THR A 1 747 ? 140.209 176.583 147.843 1.00 35.94 747 THR A O 1
ATOM 591 N N . ALA A 1 748 ? 139.279 176.574 149.890 1.00 32.54 748 ALA A N 1
ATOM 592 C CA . ALA A 1 748 ? 137.969 176.941 149.364 1.00 31.76 748 ALA A CA 1
ATOM 593 C C . ALA A 1 748 ? 138.032 178.254 148.594 1.00 31.64 748 ALA A C 1
ATOM 594 O O . ALA A 1 748 ? 137.580 178.337 147.445 1.00 37.63 748 ALA A O 1
ATOM 596 N N . LEU A 1 749 ? 138.600 179.293 149.210 1.00 31.79 749 LEU A N 1
ATOM 597 C CA . LEU A 1 749 ? 138.608 180.608 148.579 1.00 33.28 749 LEU A CA 1
ATOM 598 C C . LEU A 1 749 ? 139.406 180.597 147.280 1.00 35.14 749 LEU A C 1
ATOM 599 O O . LEU A 1 749 ? 138.936 181.090 146.244 1.00 36.88 749 LEU A O 1
ATOM 604 N N . GLN A 1 750 ? 140.624 180.048 147.316 1.00 39.05 750 GLN A N 1
ATOM 605 C CA . GLN A 1 750 ? 141.459 180.051 146.122 1.00 36.00 750 GLN A CA 1
ATOM 606 C C . GLN A 1 750 ? 140.827 179.231 145.007 1.00 35.75 750 GLN A C 1
ATOM 607 O O . GLN A 1 750 ? 140.845 179.644 143.842 1.00 42.43 750 GLN A O 1
ATOM 613 N N . GLY A 1 751 ? 140.257 178.069 145.337 1.00 36.39 751 GLY A N 1
ATOM 614 C CA . GLY A 1 751 ? 139.595 177.278 144.317 1.00 32.28 751 GLY A CA 1
ATOM 615 C C . GLY A 1 751 ? 138.426 178.005 143.686 1.00 32.01 751 GLY A C 1
ATOM 616 O O . GLY A 1 751 ? 138.272 178.003 142.462 1.00 37.37 751 GLY A O 1
ATOM 617 N N . VAL A 1 752 ? 137.589 178.644 144.506 1.00 33.21 752 VAL A N 1
ATOM 618 C CA . VAL A 1 752 ? 136.441 179.362 143.958 1.00 32.90 752 VAL A CA 1
ATOM 619 C C . VAL A 1 752 ? 136.907 180.468 143.021 1.00 38.36 752 VAL A C 1
ATOM 620 O O . VAL A 1 752 ? 136.403 180.608 141.900 1.00 45.47 752 VAL A O 1
ATOM 624 N N . VAL A 1 753 ? 137.887 181.263 143.457 1.00 41.39 753 VAL A N 1
ATOM 625 C CA . VAL A 1 753 ? 138.329 182.382 142.628 1.00 39.83 753 VAL A CA 1
ATOM 626 C C . VAL A 1 753 ? 138.944 181.877 141.328 1.00 39.97 753 VAL A C 1
ATOM 627 O O . VAL A 1 753 ? 138.650 182.394 140.241 1.00 40.75 753 VAL A O 1
ATOM 631 N N . PHE A 1 754 ? 139.804 180.858 141.414 1.00 42.41 754 PHE A N 1
ATOM 632 C CA . PHE A 1 754 ? 140.465 180.347 140.218 1.00 40.09 754 PHE A CA 1
ATOM 633 C C . PHE A 1 754 ? 139.461 179.766 139.233 1.00 40.91 754 PHE A C 1
ATOM 634 O O . PHE A 1 754 ? 139.561 180.005 138.024 1.00 42.90 754 PHE A O 1
ATOM 642 N N . CYS A 1 755 ? 138.486 178.997 139.723 1.00 47.07 755 CYS A N 1
ATOM 643 C CA . CYS A 1 755 ? 137.490 178.426 138.827 1.00 44.51 755 CYS A CA 1
ATOM 644 C C . CYS A 1 755 ? 136.552 179.480 138.263 1.00 43.43 755 CYS A C 1
ATOM 645 O O . CYS A 1 755 ? 136.004 179.284 137.174 1.00 49.59 755 CYS A O 1
ATOM 648 N N . LEU A 1 756 ? 136.349 180.590 138.974 1.00 43.81 756 LEU A N 1
ATOM 649 C CA . LEU A 1 756 ? 135.508 181.651 138.436 1.00 43.83 756 LEU A CA 1
ATOM 650 C C . LEU A 1 756 ? 136.232 182.455 137.364 1.00 45.46 756 LEU A C 1
ATOM 651 O O . LEU A 1 756 ? 135.615 182.871 136.378 1.00 47.73 756 LEU A O 1
ATOM 656 N N . LEU A 1 757 ? 137.537 182.684 137.531 1.00 48.39 757 LEU A N 1
ATOM 657 C CA . LEU A 1 757 ? 138.281 183.538 136.614 1.00 48.29 757 LEU A CA 1
ATOM 658 C C . LEU A 1 757 ? 139.453 182.849 135.927 1.00 49.36 757 LEU A C 1
ATOM 659 O O . LEU A 1 757 ? 140.179 183.509 135.175 1.00 49.41 757 LEU A O 1
ATOM 664 N N . GLY A 1 758 ? 139.662 181.554 136.152 1.00 56.42 758 GLY A N 1
ATOM 665 C CA . GLY A 1 758 ? 140.788 180.871 135.553 1.00 52.66 758 GLY A CA 1
ATOM 666 C C . GLY A 1 758 ? 140.568 180.524 134.092 1.00 55.34 758 GLY A C 1
ATOM 667 O O . GLY A 1 758 ? 139.456 180.561 133.568 1.00 56.36 758 GLY A O 1
ATOM 668 N N . ALA A 1 759 ? 141.670 180.176 133.425 1.00 58.77 759 ALA A N 1
ATOM 669 C CA . ALA A 1 759 ? 141.632 179.792 132.021 1.00 56.94 759 ALA A CA 1
ATOM 670 C C . ALA A 1 759 ? 141.636 178.285 131.805 1.00 58.46 759 ALA A C 1
ATOM 671 O O . ALA A 1 759 ? 141.292 177.834 130.708 1.00 61.87 759 ALA A O 1
ATOM 673 N N . GLN A 1 760 ? 142.020 177.504 132.813 1.00 55.12 760 GLN A N 1
ATOM 674 C CA . GLN A 1 760 ? 142.028 176.043 132.738 1.00 52.89 760 GLN A CA 1
ATOM 675 C C . GLN A 1 760 ? 141.313 175.503 133.968 1.00 52.71 760 GLN A C 1
ATOM 676 O O . GLN A 1 760 ? 141.952 175.125 134.959 1.00 53.33 760 GLN A O 1
ATOM 682 N N . PRO A 1 761 ? 139.978 175.452 133.940 1.00 53.40 761 PRO A N 1
ATOM 683 C CA . PRO A 1 761 ? 139.224 175.027 135.129 1.00 52.64 761 PRO A CA 1
ATOM 684 C C . PRO A 1 761 ? 139.426 173.570 135.512 1.00 50.15 761 PRO A C 1
ATOM 685 O O . PRO A 1 761 ? 138.848 173.132 136.513 1.00 50.92 761 PRO A O 1
ATOM 689 N N . LEU A 1 762 ? 140.213 172.802 134.761 1.00 42.18 762 LEU A N 1
ATOM 690 C CA . LEU A 1 762 ? 140.476 171.407 135.086 1.00 39.69 762 LEU A CA 1
ATOM 691 C C . LEU A 1 762 ? 141.644 171.240 136.049 1.00 42.23 762 LEU A C 1
ATOM 692 O O . LEU A 1 762 ? 142.208 170.144 136.140 1.00 46.85 762 LEU A O 1
ATOM 697 N N . LEU A 1 763 ? 142.018 172.296 136.764 1.00 41.64 763 LEU A N 1
ATOM 698 C CA . LEU A 1 763 ? 143.111 172.259 137.725 1.00 40.39 763 LEU A CA 1
ATOM 699 C C . LEU A 1 763 ? 142.546 172.312 139.137 1.00 39.58 763 LEU A C 1
ATOM 700 O O . LEU A 1 763 ? 141.623 173.086 139.413 1.00 41.72 763 LEU A O 1
ATOM 705 N N . VAL A 1 764 ? 143.099 171.490 140.023 1.00 37.39 764 VAL A N 1
ATOM 706 C CA . VAL A 1 764 ? 142.706 171.456 141.427 1.00 34.81 764 VAL A CA 1
ATOM 707 C C . VAL A 1 764 ? 143.848 172.039 142.246 1.00 34.22 764 VAL A C 1
ATOM 708 O O . VAL A 1 764 ? 144.992 171.581 142.145 1.00 40.62 764 VAL A O 1
ATOM 712 N N . ILE A 1 765 ? 143.542 173.047 143.057 1.00 34.08 765 ILE A N 1
ATOM 713 C CA . ILE A 1 765 ? 144.542 173.780 143.825 1.00 32.70 765 ILE A CA 1
ATOM 714 C C . ILE A 1 765 ? 144.526 173.258 145.255 1.00 32.06 765 ILE A C 1
ATOM 715 O O . ILE A 1 765 ? 143.484 173.280 145.920 1.00 38.14 765 ILE A O 1
ATOM 720 N N . GLY A 1 766 ? 145.679 172.798 145.735 1.00 32.78 766 GLY A N 1
ATOM 721 C CA . GLY A 1 766 ? 145.759 172.263 147.082 1.00 34.15 766 GLY A CA 1
ATOM 722 C C . GLY A 1 766 ? 147.185 172.189 147.576 1.00 32.70 766 GLY A C 1
ATOM 723 O O . GLY A 1 766 ? 148.143 172.394 146.827 1.00 34.70 766 GLY A O 1
ATOM 724 N N . PHE A 1 767 ? 147.335 171.935 148.872 1.00 35.72 767 PHE A N 1
ATOM 725 C CA . PHE A 1 767 ? 148.664 171.912 149.480 1.00 35.18 767 PHE A CA 1
ATOM 726 C C . PHE A 1 767 ? 149.511 170.864 148.782 1.00 41.04 767 PHE A C 1
ATOM 727 O O . PHE A 1 767 ? 148.988 169.963 148.128 1.00 42.60 767 PHE A O 1
ATOM 735 N N . SER A 1 768 ? 150.826 170.976 148.932 1.00 42.52 768 SER A N 1
ATOM 736 C CA . SER A 1 768 ? 151.732 169.963 148.424 1.00 39.69 768 SER A CA 1
ATOM 737 C C . SER A 1 768 ? 152.824 169.723 149.434 1.00 42.98 768 SER A C 1
ATOM 738 O O . SER A 1 768 ? 153.140 170.630 150.205 1.00 47.20 768 SER A O 1
ATOM 741 N N . GLY A 1 769 ? 153.355 168.507 149.500 1.00 43.01 769 GLY A N 1
ATOM 742 C CA . GLY A 1 769 ? 154.416 168.222 150.449 1.00 41.57 769 GLY A CA 1
ATOM 743 C C . GLY A 1 769 ? 155.575 169.196 150.438 1.00 47.00 769 GLY A C 1
ATOM 744 O O . GLY A 1 769 ? 155.994 169.673 151.490 1.00 52.02 769 GLY A O 1
ATOM 745 N N . PRO A 1 770 ? 156.104 169.501 149.242 1.00 45.23 770 PRO A N 1
ATOM 746 C CA . PRO A 1 770 ? 157.165 170.522 149.176 1.00 44.32 770 PRO A CA 1
ATOM 747 C C . PRO A 1 770 ? 156.814 171.802 149.912 1.00 44.70 770 PRO A C 1
ATOM 748 O O . PRO A 1 770 ? 157.683 172.404 150.558 1.00 51.31 770 PRO A O 1
ATOM 752 N N . LEU A 1 771 ? 155.555 172.237 149.837 1.00 41.35 771 LEU A N 1
ATOM 753 C CA . LEU A 1 771 ? 155.146 173.425 150.575 1.00 44.70 771 LEU A CA 1
ATOM 754 C C . LEU A 1 771 ? 155.274 173.206 152.076 1.00 46.11 771 LEU A C 1
ATOM 755 O O . LEU A 1 771 ? 155.715 174.099 152.807 1.00 48.59 771 LEU A O 1
ATOM 760 N N . LEU A 1 772 ? 154.894 172.019 152.555 1.00 41.42 772 LEU A N 1
ATOM 761 C CA . LEU A 1 772 ? 155.043 171.710 153.973 1.00 44.45 772 LEU A CA 1
ATOM 762 C C . LEU A 1 772 ? 156.509 171.725 154.387 1.00 46.63 772 LEU A C 1
ATOM 763 O O . LEU A 1 772 ? 156.858 172.243 155.456 1.00 52.10 772 LEU A O 1
ATOM 768 N N . VAL A 1 773 ? 157.382 171.156 153.555 1.00 44.58 773 VAL A N 1
ATOM 769 C CA . VAL A 1 773 ? 158.808 171.144 153.868 1.00 46.08 773 VAL A CA 1
ATOM 770 C C . VAL A 1 773 ? 159.339 172.569 153.959 1.00 48.25 773 VAL A C 1
ATOM 771 O O . VAL A 1 773 ? 160.082 172.918 154.886 1.00 53.21 773 VAL A O 1
ATOM 775 N N . PHE A 1 774 ? 158.968 173.413 152.994 1.00 47.41 774 PHE A N 1
ATOM 776 C CA . PHE A 1 774 ? 159.433 174.796 153.020 1.00 47.16 774 PHE A CA 1
ATOM 777 C C . PHE A 1 774 ? 158.906 175.534 154.244 1.00 52.07 774 PHE A C 1
ATOM 778 O O . PHE A 1 774 ? 159.633 176.318 154.863 1.00 55.28 774 PHE A O 1
ATOM 786 N N . GLU A 1 775 ? 157.639 175.313 154.598 1.00 54.32 775 GLU A N 1
ATOM 787 C CA . GLU A 1 775 ? 157.078 175.981 155.768 1.00 52.76 775 GLU A CA 1
ATOM 788 C C . GLU A 1 775 ? 157.805 175.564 157.039 1.00 53.38 775 GLU A C 1
ATOM 789 O O . GLU A 1 775 ? 158.121 176.406 157.889 1.00 55.32 775 GLU A O 1
ATOM 795 N N . GLU A 1 776 ? 158.082 174.267 157.188 1.00 56.35 776 GLU A N 1
ATOM 796 C CA . GLU A 1 776 ? 158.802 173.807 158.371 1.00 56.00 776 GLU A CA 1
ATOM 797 C C . GLU A 1 776 ? 160.211 174.385 158.415 1.00 58.12 776 GLU A C 1
ATOM 798 O O . GLU A 1 776 ? 160.688 174.802 159.478 1.00 60.08 776 GLU A O 1
ATOM 804 N N . ALA A 1 777 ? 160.893 174.429 157.266 1.00 57.47 777 ALA A N 1
ATOM 805 C CA . ALA A 1 777 ? 162.237 174.998 157.233 1.00 56.56 777 ALA A CA 1
ATOM 806 C C . ALA A 1 777 ? 162.219 176.477 157.599 1.00 57.14 777 ALA A C 1
ATOM 807 O O . ALA A 1 777 ? 163.079 176.950 158.351 1.00 58.20 777 ALA A O 1
ATOM 809 N N . PHE A 1 778 ? 161.248 177.225 157.072 1.00 58.03 778 PHE A N 1
ATOM 810 C CA . PHE A 1 778 ? 161.155 178.645 157.391 1.00 58.57 778 PHE A CA 1
ATOM 811 C C . PHE A 1 778 ? 160.858 178.860 158.868 1.00 61.82 778 PHE A C 1
ATOM 812 O O . PHE A 1 778 ? 161.428 179.757 159.499 1.00 63.01 778 PHE A O 1
ATOM 820 N N . PHE A 1 779 ? 159.962 178.050 159.439 1.00 63.44 779 PHE A N 1
ATOM 821 C CA . PHE A 1 779 ? 159.674 178.175 160.863 1.00 61.98 779 PHE A CA 1
ATOM 822 C C . PHE A 1 779 ? 160.910 177.880 161.700 1.00 61.69 779 PHE A C 1
ATOM 823 O O . PHE A 1 779 ? 161.190 178.583 162.678 1.00 61.05 779 PHE A O 1
ATOM 831 N N . SER A 1 780 ? 161.665 176.842 161.332 1.00 62.60 780 SER A N 1
ATOM 832 C CA . SER A 1 780 ? 162.891 176.534 162.061 1.00 63.64 780 SER A CA 1
ATOM 833 C C . SER A 1 780 ? 163.895 177.675 161.959 1.00 63.29 780 SER A C 1
ATOM 834 O O . SER A 1 780 ? 164.537 178.037 162.952 1.00 63.95 780 SER A O 1
ATOM 837 N N . PHE A 1 781 ? 164.046 178.253 160.766 1.00 69.66 781 PHE A N 1
ATOM 838 C CA . PHE A 1 781 ? 164.978 179.364 160.594 1.00 70.96 781 PHE A CA 1
ATOM 839 C C . PHE A 1 781 ? 164.564 180.565 161.435 1.00 70.84 781 PHE A C 1
ATOM 840 O O . PHE A 1 781 ? 165.398 181.192 162.097 1.00 71.13 781 PHE A O 1
ATOM 848 N N . CYS A 1 782 ? 163.273 180.902 161.419 1.00 72.09 782 CYS A N 1
ATOM 849 C CA . CYS A 1 782 ? 162.803 182.048 162.189 1.00 72.14 782 CYS A CA 1
ATOM 850 C C . CYS A 1 782 ? 162.867 181.786 163.688 1.00 74.10 782 CYS A C 1
ATOM 851 O O . CYS A 1 782 ? 163.024 182.727 164.473 1.00 72.97 782 CYS A O 1
ATOM 854 N N . SER A 1 783 ? 162.743 180.524 164.103 1.00 74.76 783 SER A N 1
ATOM 855 C CA . SER A 1 783 ? 162.747 180.214 165.529 1.00 74.15 783 SER A CA 1
ATOM 856 C C . SER A 1 783 ? 164.065 180.620 166.176 1.00 73.68 783 SER A C 1
ATOM 857 O O . SER A 1 783 ? 164.080 181.340 167.180 1.00 73.37 783 SER A O 1
ATOM 860 N N . SER A 1 784 ? 165.184 180.173 165.614 1.00 74.59 784 SER A N 1
ATOM 861 C CA . SER A 1 784 ? 166.495 180.523 166.161 1.00 73.48 784 SER A CA 1
ATOM 862 C C . SER A 1 784 ? 167.063 181.773 165.496 1.00 73.95 784 SER A C 1
ATOM 863 O O . SER A 1 784 ? 168.214 181.811 165.064 1.00 74.36 784 SER A O 1
ATOM 866 N N . ASN A 1 785 ? 166.236 182.813 165.408 1.00 77.27 785 ASN A N 1
ATOM 867 C CA . ASN A 1 785 ? 166.695 184.131 164.997 1.00 77.33 785 ASN A CA 1
ATOM 868 C C . ASN A 1 785 ? 165.981 185.261 165.723 1.00 78.48 785 ASN A C 1
ATOM 869 O O . ASN A 1 785 ? 166.235 186.427 165.409 1.00 78.80 785 ASN A O 1
ATOM 874 N N . HIS A 1 786 ? 165.101 184.958 166.678 1.00 81.88 786 HIS A N 1
ATOM 875 C CA . HIS A 1 786 ? 164.321 185.977 167.377 1.00 81.73 786 HIS A CA 1
ATOM 876 C C . HIS A 1 786 ? 163.518 186.822 166.389 1.00 82.18 786 HIS A C 1
ATOM 877 O O . HIS A 1 786 ? 163.511 188.053 166.445 1.00 81.58 786 HIS A O 1
ATOM 884 N N . LEU A 1 787 ? 162.835 186.140 165.472 1.00 82.69 787 LEU A N 1
ATOM 885 C CA . LEU A 1 787 ? 162.005 186.784 164.466 1.00 81.99 787 LEU A CA 1
ATOM 886 C C . LEU A 1 787 ? 160.621 186.152 164.468 1.00 82.24 787 LEU A C 1
ATOM 887 O O . LEU A 1 787 ? 160.443 184.995 164.856 1.00 83.38 787 LEU A O 1
ATOM 892 N N . GLU A 1 788 ? 159.636 186.931 164.028 1.00 76.47 788 GLU A N 1
ATOM 893 C CA . GLU A 1 788 ? 158.278 186.425 163.928 1.00 75.12 788 GLU A CA 1
ATOM 894 C C . GLU A 1 788 ? 158.157 185.459 162.751 1.00 77.67 788 GLU A C 1
ATOM 895 O O . GLU A 1 788 ? 159.010 185.403 161.861 1.00 79.08 788 GLU A O 1
ATOM 901 N N . TYR A 1 789 ? 157.073 184.685 162.756 1.00 66.76 789 TYR A N 1
ATOM 902 C CA . TYR A 1 789 ? 156.792 183.722 161.700 1.00 64.69 789 TYR A CA 1
ATOM 903 C C . TYR A 1 789 ? 155.704 184.195 160.750 1.00 63.54 789 TYR A C 1
ATOM 904 O O . TYR A 1 789 ? 155.911 184.216 159.534 1.00 64.71 789 TYR A O 1
ATOM 913 N N . LEU A 1 790 ? 154.540 184.580 161.276 1.00 61.34 790 LEU A N 1
ATOM 914 C CA . LEU A 1 790 ? 153.465 185.056 160.413 1.00 61.51 790 LEU A CA 1
ATOM 915 C C . LEU A 1 790 ? 153.786 186.417 159.811 1.00 61.52 790 LEU A C 1
ATOM 916 O O . LEU A 1 790 ? 153.371 186.707 158.684 1.00 64.40 790 LEU A O 1
ATOM 921 N N . VAL A 1 791 ? 154.510 187.265 160.543 1.00 65.60 791 VAL A N 1
ATOM 922 C CA . VAL A 1 791 ? 154.894 188.564 160.002 1.00 65.99 791 VAL A CA 1
ATOM 923 C C . VAL A 1 791 ? 155.895 188.396 158.867 1.00 67.76 791 VAL A C 1
ATOM 924 O O . VAL A 1 791 ? 155.865 189.140 157.879 1.00 68.75 791 VAL A O 1
ATOM 928 N N . GLY A 1 792 ? 156.797 187.420 158.985 1.00 63.40 792 GLY A N 1
ATOM 929 C CA . GLY A 1 792 ? 157.795 187.199 157.955 1.00 61.58 792 GLY A CA 1
ATOM 930 C C . GLY A 1 792 ? 157.252 186.569 156.689 1.00 62.04 792 GLY A C 1
ATOM 931 O O . GLY A 1 792 ? 157.956 186.540 155.675 1.00 63.26 792 GLY A O 1
ATOM 932 N N . ARG A 1 793 ? 156.021 186.065 156.724 1.00 60.30 793 ARG A N 1
ATOM 933 C CA . ARG A 1 793 ? 155.390 185.458 155.561 1.00 56.15 793 ARG A CA 1
ATOM 934 C C . ARG A 1 793 ? 154.552 186.446 154.760 1.00 56.76 793 ARG A C 1
ATOM 935 O O . ARG A 1 793 ? 153.901 186.044 153.791 1.00 59.90 793 ARG A O 1
ATOM 943 N N . VAL A 1 794 ? 154.544 187.719 155.145 1.00 59.65 794 VAL A N 1
ATOM 944 C CA . VAL A 1 794 ? 153.842 188.744 154.378 1.00 61.92 794 VAL A CA 1
ATOM 945 C C . VAL A 1 794 ? 154.757 189.380 153.341 1.00 64.20 794 VAL A C 1
ATOM 946 O O . VAL A 1 794 ? 154.347 189.626 152.203 1.00 65.73 794 VAL A O 1
ATOM 950 N N . TRP A 1 795 ? 156.007 189.655 153.717 1.00 67.14 795 TRP A N 1
ATOM 951 C CA . TRP A 1 795 ? 156.963 190.188 152.755 1.00 67.39 795 TRP A CA 1
ATOM 952 C C . TRP A 1 795 ? 157.295 189.166 151.678 1.00 67.12 795 TRP A C 1
ATOM 953 O O . TRP A 1 795 ? 157.530 189.537 150.522 1.00 69.32 795 TRP A O 1
ATOM 964 N N . ILE A 1 796 ? 157.304 187.879 152.030 1.00 58.53 796 ILE A N 1
ATOM 965 C CA . ILE A 1 796 ? 157.479 186.840 151.020 1.00 56.12 796 ILE A CA 1
ATOM 966 C C . ILE A 1 796 ? 156.347 186.897 150.004 1.00 55.75 796 ILE A C 1
ATOM 967 O O . ILE A 1 796 ? 156.575 186.805 148.794 1.00 61.02 796 ILE A O 1
ATOM 972 N N . GLY A 1 797 ? 155.109 187.048 150.478 1.00 53.65 797 GLY A N 1
ATOM 973 C CA . GLY A 1 797 ? 153.989 187.173 149.560 1.00 54.00 797 GLY A CA 1
ATOM 974 C C . GLY A 1 797 ? 154.082 188.412 148.690 1.00 55.81 797 GLY A C 1
ATOM 975 O O . GLY A 1 797 ? 153.767 188.371 147.498 1.00 60.52 797 GLY A O 1
ATOM 976 N N . PHE A 1 798 ? 154.506 189.533 149.277 1.00 58.84 798 PHE A N 1
ATOM 977 C CA . PHE A 1 798 ? 154.676 190.755 148.495 1.00 59.12 798 PHE A CA 1
ATOM 978 C C . PHE A 1 798 ? 155.700 190.553 147.383 1.00 59.04 798 PHE A C 1
ATOM 979 O O . PHE A 1 798 ? 155.469 190.929 146.224 1.00 62.21 798 PHE A O 1
ATOM 987 N N . TRP A 1 799 ? 156.842 189.951 147.719 1.00 58.76 799 TRP A N 1
ATOM 988 C CA . TRP A 1 799 ? 157.869 189.701 146.714 1.00 58.85 799 TRP A CA 1
ATOM 989 C C . TRP A 1 799 ? 157.375 188.728 145.652 1.00 60.27 799 TRP A C 1
ATOM 990 O O . TRP A 1 799 ? 157.695 188.878 144.468 1.00 60.46 799 TRP A O 1
ATOM 1001 N N . LEU A 1 800 ? 156.602 187.717 146.055 1.00 54.09 800 LEU A N 1
ATOM 1002 C CA . LEU A 1 800 ? 156.053 186.778 145.082 1.00 50.53 800 LEU A CA 1
ATOM 1003 C C . LEU A 1 800 ? 155.115 187.480 144.110 1.00 51.71 800 LEU A C 1
ATOM 1004 O O . LEU A 1 800 ? 155.155 187.224 142.901 1.00 53.20 800 LEU A O 1
ATOM 1009 N N . VAL A 1 801 ? 154.258 188.365 144.620 1.00 51.93 801 VAL A N 1
ATOM 1010 C CA . VAL A 1 801 ? 153.356 189.112 143.747 1.00 50.40 801 VAL A CA 1
ATOM 1011 C C . VAL A 1 801 ? 154.155 189.967 142.772 1.00 51.11 801 VAL A C 1
ATOM 1012 O O . VAL A 1 801 ? 153.860 190.017 141.570 1.00 55.21 801 VAL A O 1
ATOM 1016 N N . PHE A 1 802 ? 155.182 190.654 143.278 1.00 53.62 802 PHE A N 1
ATOM 1017 C CA . PHE A 1 802 ? 155.999 191.490 142.403 1.00 52.47 802 PHE A CA 1
ATOM 1018 C C . PHE A 1 802 ? 156.677 190.659 141.320 1.00 55.30 802 PHE A C 1
ATOM 1019 O O . PHE A 1 802 ? 156.695 191.050 140.146 1.00 57.81 802 PHE A O 1
ATOM 1027 N N . LEU A 1 803 ? 157.239 189.508 141.695 1.00 56.00 803 LEU A N 1
ATOM 1028 C CA . LEU A 1 803 ? 157.920 188.660 140.721 1.00 56.68 803 LEU A CA 1
ATOM 1029 C C . LEU A 1 803 ? 156.950 188.127 139.676 1.00 55.05 803 LEU A C 1
ATOM 1030 O O . LEU A 1 803 ? 157.278 188.073 138.485 1.00 55.99 803 LEU A O 1
ATOM 1035 N N . ALA A 1 804 ? 155.753 187.715 140.100 1.00 53.38 804 ALA A N 1
ATOM 1036 C CA . ALA A 1 804 ? 154.768 187.224 139.144 1.00 52.81 804 ALA A CA 1
ATOM 1037 C C . ALA A 1 804 ? 154.363 188.316 138.164 1.00 51.80 804 ALA A C 1
ATOM 1038 O O . ALA A 1 804 ? 154.269 188.072 136.955 1.00 53.14 804 ALA A O 1
ATOM 1040 N N . LEU A 1 805 ? 154.118 189.528 138.666 1.00 54.39 805 LEU A N 1
ATOM 1041 C CA . LEU A 1 805 ? 153.771 190.627 137.771 1.00 54.37 805 LEU A CA 1
ATOM 1042 C C . LEU A 1 805 ? 154.902 190.915 136.794 1.00 56.52 805 LEU A C 1
ATOM 1043 O O . LEU A 1 805 ? 154.665 191.114 135.596 1.00 60.28 805 LEU A O 1
ATOM 1048 N N . LEU A 1 806 ? 156.144 190.929 137.284 1.00 57.68 806 LEU A N 1
ATOM 1049 C CA . LEU A 1 806 ? 157.278 191.192 136.405 1.00 57.89 806 LEU A CA 1
ATOM 1050 C C . LEU A 1 806 ? 157.395 190.130 135.321 1.00 56.52 806 LEU A C 1
ATOM 1051 O O . LEU A 1 806 ? 157.609 190.452 134.147 1.00 57.72 806 LEU A O 1
ATOM 1056 N N . MET A 1 807 ? 157.257 188.856 135.693 1.00 59.40 807 MET A N 1
ATOM 1057 C CA . MET A 1 807 ? 157.386 187.787 134.708 1.00 59.41 807 MET A CA 1
ATOM 1058 C C . MET A 1 807 ? 156.263 187.842 133.680 1.00 57.65 807 MET A C 1
ATOM 1059 O O . MET A 1 807 ? 156.506 187.662 132.482 1.00 58.43 807 MET A O 1
ATOM 1064 N N . VAL A 1 808 ? 155.028 188.087 134.124 1.00 58.38 808 VAL A N 1
ATOM 1065 C CA . VAL A 1 808 ? 153.923 188.164 133.175 1.00 56.97 808 VAL A CA 1
ATOM 1066 C C . VAL A 1 808 ? 154.092 189.355 132.243 1.00 58.82 808 VAL A C 1
ATOM 1067 O O . VAL A 1 808 ? 153.731 189.283 131.062 1.00 60.10 808 VAL A O 1
ATOM 1071 N N . ALA A 1 809 ? 154.635 190.466 132.745 1.00 59.38 809 ALA A N 1
ATOM 1072 C CA . ALA A 1 809 ? 154.837 191.634 131.894 1.00 57.99 809 ALA A CA 1
ATOM 1073 C C . ALA A 1 809 ? 155.812 191.335 130.762 1.00 59.67 809 ALA A C 1
ATOM 1074 O O . ALA A 1 809 ? 155.603 191.767 129.622 1.00 62.74 809 ALA A O 1
ATOM 1076 N N . LEU A 1 810 ? 156.881 190.597 131.052 1.00 61.45 810 LEU A N 1
ATOM 1077 C CA . LEU A 1 810 ? 157.924 190.316 130.074 1.00 60.43 810 LEU A CA 1
ATOM 1078 C C . LEU A 1 810 ? 157.651 189.069 129.244 1.00 61.79 810 LEU A C 1
ATOM 1079 O O . LEU A 1 810 ? 158.491 188.698 128.419 1.00 62.71 810 LEU A O 1
ATOM 1084 N N . GLU A 1 811 ? 156.506 188.415 129.437 1.00 72.74 811 GLU A N 1
ATOM 1085 C CA . GLU A 1 811 ? 156.154 187.214 128.681 1.00 70.86 811 GLU A CA 1
ATOM 1086 C C . GLU A 1 811 ? 157.211 186.125 128.852 1.00 71.95 811 GLU A C 1
ATOM 1087 O O . GLU A 1 811 ? 157.662 185.504 127.888 1.00 72.35 811 GLU A O 1
ATOM 1093 N N . GLY A 1 812 ? 157.605 185.893 130.101 1.00 68.94 812 GLY A N 1
ATOM 1094 C CA . GLY A 1 812 ? 158.576 184.868 130.416 1.00 68.33 812 GLY A CA 1
ATOM 1095 C C . GLY A 1 812 ? 158.023 183.470 130.539 1.00 68.72 812 GLY A C 1
ATOM 1096 O O . GLY A 1 812 ? 158.774 182.542 130.851 1.00 68.43 812 GLY A O 1
ATOM 1097 N N . SER A 1 813 ? 156.726 183.287 130.306 1.00 67.02 813 SER A N 1
ATOM 1098 C CA . SER A 1 813 ? 156.095 181.979 130.392 1.00 65.96 813 SER A CA 1
ATOM 1099 C C . SER A 1 813 ? 156.226 181.172 129.108 1.00 66.05 813 SER A C 1
ATOM 1100 O O . SER A 1 813 ? 155.776 180.023 129.067 1.00 66.07 813 SER A O 1
ATOM 1103 N N . PHE A 1 814 ? 156.824 181.743 128.061 1.00 69.54 814 PHE A N 1
ATOM 1104 C CA . PHE A 1 814 ? 157.031 181.011 126.818 1.00 68.89 814 PHE A CA 1
ATOM 1105 C C . PHE A 1 814 ? 158.120 179.954 126.934 1.00 69.14 814 PHE A C 1
ATOM 1106 O O . PHE A 1 814 ? 158.280 179.152 126.008 1.00 68.87 814 PHE A O 1
ATOM 1114 N N . LEU A 1 815 ? 158.868 179.934 128.037 1.00 63.31 815 LEU A N 1
ATOM 1115 C CA . LEU A 1 815 ? 159.947 178.970 128.219 1.00 61.55 815 LEU A CA 1
ATOM 1116 C C . LEU A 1 815 ? 159.447 177.549 128.432 1.00 61.07 815 LEU A C 1
ATOM 1117 O O . LEU A 1 815 ? 160.264 176.622 128.423 1.00 61.86 815 LEU A O 1
ATOM 1122 N N . VAL A 1 816 ? 158.139 177.349 128.627 1.00 56.80 816 VAL A N 1
ATOM 1123 C CA . VAL A 1 816 ? 157.603 176.003 128.820 1.00 57.46 816 VAL A CA 1
ATOM 1124 C C . VAL A 1 816 ? 157.660 175.162 127.559 1.00 55.92 816 VAL A C 1
ATOM 1125 O O . VAL A 1 816 ? 157.379 173.958 127.618 1.00 56.56 816 VAL A O 1
ATOM 1129 N N . ARG A 1 817 ? 158.013 175.752 126.417 1.00 56.05 817 ARG A N 1
ATOM 1130 C CA . ARG A 1 817 ? 158.143 174.989 125.184 1.00 56.11 817 ARG A CA 1
ATOM 1131 C C . ARG A 1 817 ? 159.415 174.155 125.137 1.00 55.36 817 ARG A C 1
ATOM 1132 O O . ARG A 1 817 ? 159.543 173.301 124.254 1.00 57.88 817 ARG A O 1
ATOM 1140 N N . PHE A 1 818 ? 160.351 174.379 126.057 1.00 49.92 818 PHE A N 1
ATOM 1141 C CA . PHE A 1 818 ? 161.563 173.579 126.151 1.00 47.57 818 PHE A CA 1
ATOM 1142 C C . PHE A 1 818 ? 161.419 172.406 127.109 1.00 51.21 818 PHE A C 1
ATOM 1143 O O . PHE A 1 818 ? 162.388 171.672 127.319 1.00 54.82 818 PHE A O 1
ATOM 1151 N N . VAL A 1 819 ? 160.239 172.215 127.695 1.00 45.12 819 VAL A N 1
ATOM 1152 C CA . VAL A 1 819 ? 159.973 171.085 128.577 1.00 41.42 819 VAL A CA 1
ATOM 1153 C C . VAL A 1 819 ? 159.337 169.995 127.721 1.00 42.86 819 VAL A C 1
ATOM 1154 O O . VAL A 1 819 ? 158.148 170.048 127.405 1.00 41.37 819 VAL A O 1
ATOM 1158 N N . SER A 1 820 ? 160.135 169.000 127.348 1.00 39.41 820 SER A N 1
ATOM 1159 C CA . SER A 1 820 ? 159.705 167.959 126.430 1.00 36.10 820 SER A CA 1
ATOM 1160 C C . SER A 1 820 ? 159.015 166.829 127.194 1.00 38.17 820 SER A C 1
ATOM 1161 O O . SER A 1 820 ? 158.715 166.943 128.384 1.00 45.88 820 SER A O 1
ATOM 1164 N N . ARG A 1 821 ? 158.751 165.720 126.500 1.00 34.20 821 ARG A N 1
ATOM 1165 C CA . ARG A 1 821 ? 158.124 164.566 127.135 1.00 32.03 821 ARG A CA 1
ATOM 1166 C C . ARG A 1 821 ? 159.057 163.900 128.139 1.00 34.24 821 ARG A C 1
ATOM 1167 O O . ARG A 1 821 ? 158.592 163.310 129.124 1.00 41.72 821 ARG A O 1
ATOM 1175 N N . PHE A 1 822 ? 160.369 163.997 127.913 1.00 28.53 822 PHE A N 1
ATOM 1176 C CA . PHE A 1 822 ? 161.349 163.351 128.777 1.00 22.81 822 PHE A CA 1
ATOM 1177 C C . PHE A 1 822 ? 161.256 163.828 130.219 1.00 31.74 822 PHE A C 1
ATOM 1178 O O . PHE A 1 822 ? 161.695 163.112 131.125 1.00 36.48 822 PHE A O 1
ATOM 1186 N N . THR A 1 823 ? 160.703 165.016 130.454 1.00 34.60 823 THR A N 1
ATOM 1187 C CA . THR A 1 823 ? 160.516 165.548 131.799 1.00 28.49 823 THR A CA 1
ATOM 1188 C C . THR A 1 823 ? 159.104 165.335 132.326 1.00 27.35 823 THR A C 1
ATOM 1189 O O . THR A 1 823 ? 158.929 165.012 133.507 1.00 35.32 823 THR A O 1
ATOM 1193 N N . GLN A 1 824 ? 158.093 165.509 131.474 1.00 15.18 824 GLN A N 1
ATOM 1194 C CA . GLN A 1 824 ? 156.716 165.303 131.906 1.00 19.35 824 GLN A CA 1
ATOM 1195 C C . GLN A 1 824 ? 156.484 163.864 132.346 1.00 30.78 824 GLN A C 1
ATOM 1196 O O . GLN A 1 824 ? 155.819 163.617 133.361 1.00 40.09 824 GLN A O 1
ATOM 1202 N N . GLU A 1 825 ? 157.015 162.897 131.592 1.00 26.37 825 GLU A N 1
ATOM 1203 C CA . GLU A 1 825 ? 156.829 161.500 131.969 1.00 16.55 825 GLU A CA 1
ATOM 1204 C C . GLU A 1 825 ? 157.466 161.208 133.321 1.00 22.06 825 GLU A C 1
ATOM 1205 O O . GLU A 1 825 ? 156.863 160.541 134.171 1.00 29.81 825 GLU A O 1
ATOM 1211 N N . ILE A 1 826 ? 158.684 161.705 133.537 1.00 19.86 826 ILE A N 1
ATOM 1212 C CA . ILE A 1 826 ? 159.366 161.486 134.809 1.00 21.19 826 ILE A CA 1
ATOM 1213 C C . ILE A 1 826 ? 158.559 162.089 135.950 1.00 22.08 826 ILE A C 1
ATOM 1214 O O . ILE A 1 826 ? 158.353 161.456 136.993 1.00 30.02 826 ILE A O 1
ATOM 1219 N N . PHE A 1 827 ? 158.090 163.324 135.768 1.00 18.63 827 PHE A N 1
ATOM 1220 C CA . PHE A 1 827 ? 157.331 163.988 136.822 1.00 11.61 827 PHE A CA 1
ATOM 1221 C C . PHE A 1 827 ? 156.067 163.207 137.164 1.00 13.76 827 PHE A C 1
ATOM 1222 O O . PHE A 1 827 ? 155.779 162.951 138.340 1.00 25.88 827 PHE A O 1
ATOM 1230 N N . ALA A 1 828 ? 155.302 162.813 136.144 1.00 13.11 828 ALA A N 1
ATOM 1231 C CA . ALA A 1 828 ? 154.048 162.110 136.392 1.00 14.74 828 ALA A CA 1
ATOM 1232 C C . ALA A 1 828 ? 154.292 160.774 137.084 1.00 22.37 828 ALA A C 1
ATOM 1233 O O . ALA A 1 828 ? 153.603 160.424 138.053 1.00 31.21 828 ALA A O 1
ATOM 1235 N N . PHE A 1 829 ? 155.276 160.011 136.601 1.00 18.98 829 PHE A N 1
ATOM 1236 C CA . PHE A 1 829 ? 155.555 158.716 137.208 1.00 12.21 829 PHE A CA 1
ATOM 1237 C C . PHE A 1 829 ? 155.996 158.870 138.656 1.00 15.01 829 PHE A C 1
ATOM 1238 O O . PHE A 1 829 ? 155.549 158.119 139.531 1.00 24.00 829 PHE A O 1
ATOM 1246 N N . LEU A 1 830 ? 156.871 159.840 138.934 1.00 18.10 830 LEU A N 1
ATOM 1247 C CA . LEU A 1 830 ? 157.331 160.040 140.303 1.00 11.95 830 LEU A CA 1
ATOM 1248 C C . LEU A 1 830 ? 156.180 160.427 141.220 1.00 16.45 830 LEU A C 1
ATOM 1249 O O . LEU A 1 830 ? 156.075 159.922 142.346 1.00 27.82 830 LEU A O 1
ATOM 1254 N N . ILE A 1 831 ? 155.302 161.320 140.759 1.00 17.56 831 ILE A N 1
ATOM 1255 C CA . ILE A 1 831 ? 154.182 161.747 141.593 1.00 11.95 831 ILE A CA 1
ATOM 1256 C C . ILE A 1 831 ? 153.271 160.567 141.907 1.00 14.66 831 ILE A C 1
ATOM 1257 O O . ILE A 1 831 ? 152.861 160.364 143.058 1.00 28.15 831 ILE A O 1
ATOM 1262 N N . SER A 1 832 ? 152.945 159.764 140.890 1.00 13.78 832 SER A N 1
ATOM 1263 C CA . SER A 1 832 ? 152.072 158.615 141.123 1.00 8.09 832 SER A CA 1
ATOM 1264 C C . SER A 1 832 ? 152.714 157.611 142.075 1.00 11.41 832 SER A C 1
ATOM 1265 O O . SER A 1 832 ? 152.045 157.071 142.968 1.00 20.46 832 SER A O 1
ATOM 1268 N N . LEU A 1 833 ? 154.010 157.341 141.898 1.00 15.78 833 LEU A N 1
ATOM 1269 C CA . LEU A 1 833 ? 154.689 156.391 142.771 1.00 10.70 833 LEU A CA 1
ATOM 1270 C C . LEU A 1 833 ? 154.699 156.875 144.214 1.00 8.39 833 LEU A C 1
ATOM 1271 O O . LEU A 1 833 ? 154.469 156.089 145.141 1.00 16.95 833 LEU A O 1
ATOM 1276 N N . ILE A 1 834 ? 154.968 158.164 144.427 1.00 11.74 834 ILE A N 1
ATOM 1277 C CA . ILE A 1 834 ? 154.964 158.702 145.785 1.00 9.60 834 ILE A CA 1
ATOM 1278 C C . ILE A 1 834 ? 153.572 158.600 146.395 1.00 15.15 834 ILE A C 1
ATOM 1279 O O . ILE A 1 834 ? 153.419 158.260 147.575 1.00 26.84 834 ILE A O 1
ATOM 1284 N N . PHE A 1 835 ? 152.537 158.906 145.610 1.00 12.41 835 PHE A N 1
ATOM 1285 C CA . PHE A 1 835 ? 151.169 158.781 146.104 1.00 0.01 835 PHE A CA 1
ATOM 1286 C C . PHE A 1 835 ? 150.883 157.357 146.572 1.00 8.83 835 PHE A C 1
ATOM 1287 O O . PHE A 1 835 ? 150.371 157.139 147.680 1.00 19.95 835 PHE A O 1
ATOM 1295 N N . ILE A 1 836 ? 151.216 156.371 145.736 1.00 18.28 836 ILE A N 1
ATOM 1296 C CA . ILE A 1 836 ? 150.946 154.978 146.086 1.00 8.68 836 ILE A CA 1
ATOM 1297 C C . ILE A 1 836 ? 151.729 154.574 147.329 1.00 8.16 836 ILE A C 1
ATOM 1298 O O . ILE A 1 836 ? 151.201 153.900 148.224 1.00 18.93 836 ILE A O 1
ATOM 1303 N N . TYR A 1 837 ? 153.004 154.965 147.400 1.00 13.75 837 TYR A N 1
ATOM 1304 C CA . TYR A 1 837 ? 153.819 154.594 148.550 1.00 7.61 837 TYR A CA 1
ATOM 1305 C C . TYR A 1 837 ? 153.261 155.185 149.836 1.00 7.74 837 TYR A C 1
ATOM 1306 O O . TYR A 1 837 ? 153.203 154.503 150.864 1.00 23.76 837 TYR A O 1
ATOM 1315 N N . GLU A 1 838 ? 152.856 156.456 149.804 1.00 11.14 838 GLU A N 1
ATOM 1316 C CA . GLU A 1 838 ? 152.290 157.073 150.999 1.00 12.87 838 GLU A CA 1
ATOM 1317 C C . GLU A 1 838 ? 151.000 156.381 151.419 1.00 11.36 838 GLU A C 1
ATOM 1318 O O . GLU A 1 838 ? 150.775 156.136 152.612 1.00 18.87 838 GLU A O 1
ATOM 1324 N N . THR A 1 839 ? 150.137 156.059 150.453 1.00 15.51 839 THR A N 1
ATOM 1325 C CA . THR A 1 839 ? 148.893 155.376 150.794 1.00 12.45 839 THR A CA 1
ATOM 1326 C C . THR A 1 839 ? 149.165 154.022 151.438 1.00 10.43 839 THR A C 1
ATOM 1327 O O . THR A 1 839 ? 148.510 153.650 152.417 1.00 17.77 839 THR A O 1
ATOM 1331 N N . PHE A 1 840 ? 150.124 153.266 150.899 1.00 23.34 840 PHE A N 1
ATOM 1332 C CA . PHE A 1 840 ? 150.442 151.967 151.487 1.00 13.08 840 PHE A CA 1
ATOM 1333 C C . PHE A 1 840 ? 151.058 152.116 152.873 1.00 8.61 840 PHE A C 1
ATOM 1334 O O . PHE A 1 840 ? 150.752 151.334 153.780 1.00 24.72 840 PHE A O 1
ATOM 1342 N N . TYR A 1 841 ? 151.931 153.107 153.057 1.00 12.04 841 TYR A N 1
ATOM 1343 C CA . TYR A 1 841 ? 152.594 153.292 154.341 1.00 10.70 841 TYR A CA 1
ATOM 1344 C C . TYR A 1 841 ? 151.642 153.787 155.421 1.00 9.96 841 TYR A C 1
ATOM 1345 O O . TYR A 1 841 ? 151.896 153.550 156.606 1.00 21.00 841 TYR A O 1
ATOM 1354 N N . LYS A 1 842 ? 150.558 154.467 155.047 1.00 15.18 842 LYS A N 1
ATOM 1355 C CA . LYS A 1 842 ? 149.587 154.891 156.050 1.00 8.67 842 LYS A CA 1
ATOM 1356 C C . LYS A 1 842 ? 148.942 153.714 156.771 1.00 15.23 842 LYS A C 1
ATOM 1357 O O . LYS A 1 842 ? 148.387 153.900 157.859 1.00 21.93 842 LYS A O 1
ATOM 1363 N N . LEU A 1 843 ? 148.997 152.513 156.194 1.00 24.92 843 LEU A N 1
ATOM 1364 C CA . LEU A 1 843 ? 148.351 151.342 156.773 1.00 12.32 843 LEU A CA 1
ATOM 1365 C C . LEU A 1 843 ? 149.265 150.533 157.681 1.00 11.23 843 LEU A C 1
ATOM 1366 O O . LEU A 1 843 ? 148.767 149.801 158.541 1.00 22.82 843 LEU A O 1
ATOM 1371 N N . VAL A 1 844 ? 150.583 150.635 157.508 1.00 18.80 844 VAL A N 1
ATOM 1372 C CA . VAL A 1 844 ? 151.501 149.913 158.383 1.00 8.85 844 VAL A CA 1
ATOM 1373 C C . VAL A 1 844 ? 151.473 150.491 159.792 1.00 12.57 844 VAL A C 1
ATOM 1374 O O . VAL A 1 844 ? 151.684 149.768 160.775 1.00 26.65 84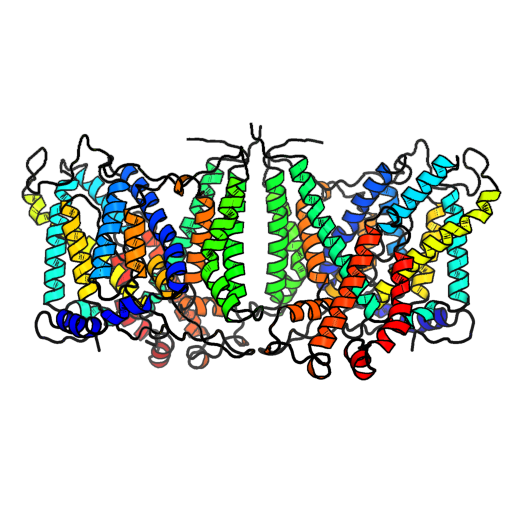4 VAL A O 1
ATOM 1378 N N . LYS A 1 845 ? 151.222 151.795 159.920 1.00 15.30 845 LYS A N 1
ATOM 1379 C CA . LYS A 1 845 ? 151.162 152.409 161.240 1.00 14.53 845 LYS A CA 1
ATOM 1380 C C . LYS A 1 845 ? 149.999 151.870 162.062 1.00 18.05 845 LYS A C 1
ATOM 1381 O O . LYS A 1 845 ? 150.105 151.772 163.289 1.00 31.58 845 LYS A O 1
ATOM 1387 N N . ILE A 1 846 ? 148.884 151.523 161.415 1.00 21.35 846 ILE A N 1
ATOM 1388 C CA . ILE A 1 846 ? 147.756 150.950 162.144 1.00 21.58 846 ILE A CA 1
ATOM 1389 C C . ILE A 1 846 ? 148.150 149.622 162.775 1.00 15.11 846 ILE A C 1
ATOM 1390 O O . ILE A 1 846 ? 147.840 149.356 163.941 1.00 21.89 846 ILE A O 1
ATOM 1395 N N . PHE A 1 847 ? 148.838 148.768 162.017 1.00 16.85 847 PHE A N 1
ATOM 1396 C CA . PHE A 1 847 ? 149.315 147.508 162.573 1.00 10.60 847 PHE A CA 1
ATOM 1397 C C . PHE A 1 847 ? 150.370 147.735 163.645 1.00 11.40 847 PHE A C 1
ATOM 1398 O O . PHE A 1 847 ? 150.446 146.966 164.609 1.00 24.54 847 PHE A O 1
ATOM 1406 N N . GLN A 1 848 ? 151.195 148.770 163.491 1.00 21.00 848 GLN A N 1
ATOM 1407 C CA . GLN A 1 848 ? 152.222 149.047 164.492 1.00 20.95 848 GLN A CA 1
ATOM 1408 C C . GLN A 1 848 ? 151.611 149.510 165.810 1.00 18.12 848 GLN A C 1
ATOM 1409 O O . GLN A 1 848 ? 152.111 149.164 166.886 1.00 27.89 848 GLN A O 1
ATOM 1415 N N . GLU A 1 849 ? 150.538 150.297 165.751 1.00 18.80 849 GLU A N 1
ATOM 1416 C CA . GLU A 1 849 ? 149.916 150.834 166.953 1.00 22.96 849 GLU A CA 1
ATOM 1417 C C . GLU A 1 849 ? 148.793 149.960 167.501 1.00 27.61 849 GLU A C 1
ATOM 1418 O O . GLU A 1 849 ? 148.356 150.185 168.634 1.00 28.55 849 GLU A O 1
ATOM 1424 N N . HIS A 1 850 ? 148.322 148.978 166.737 1.00 29.11 850 HIS A N 1
ATOM 1425 C CA . HIS A 1 850 ? 147.291 148.040 167.186 1.00 13.73 850 HIS A CA 1
ATOM 1426 C C . HIS A 1 850 ? 147.746 146.616 166.895 1.00 22.07 850 HIS A C 1
ATOM 1427 O O . HIS A 1 850 ? 147.132 145.901 166.099 1.00 30.36 850 HIS A O 1
ATOM 1434 N N . PRO A 1 851 ? 148.821 146.167 167.535 1.00 25.26 851 PRO A N 1
ATOM 1435 C CA . PRO A 1 851 ? 149.372 144.847 167.215 1.00 27.26 851 PRO A CA 1
ATOM 1436 C C . PRO A 1 851 ? 148.419 143.726 167.600 1.00 35.88 851 PRO A C 1
ATOM 1437 O O . PRO A 1 851 ? 147.575 143.860 168.487 1.00 42.51 851 PRO A O 1
ATOM 1441 N N . LEU A 1 852 ? 148.566 142.603 166.902 1.00 36.50 852 LEU A N 1
ATOM 1442 C CA . LEU A 1 852 ? 147.737 141.423 167.137 1.00 35.05 852 LEU A CA 1
ATOM 1443 C C . LEU A 1 852 ? 148.291 140.673 168.341 1.00 39.91 852 LEU A C 1
ATOM 1444 O O . LEU A 1 852 ? 149.251 139.910 168.225 1.00 43.97 852 LEU A O 1
ATOM 1449 N N . HIS A 1 853 ? 147.683 140.887 169.506 1.00 55.03 853 HIS A N 1
ATOM 1450 C CA . HIS A 1 853 ? 148.109 140.231 170.736 1.00 53.81 853 HIS A CA 1
ATOM 1451 C C . HIS A 1 853 ? 147.038 139.319 171.310 1.00 59.50 853 HIS A C 1
ATOM 1452 O O . HIS A 1 853 ? 147.311 138.143 171.578 1.00 62.41 853 HIS A O 1
ATOM 1459 N N . GLY A 1 854 ? 145.826 139.827 171.511 1.00 75.37 854 GLY A N 1
ATOM 1460 C CA . GLY A 1 854 ? 144.744 139.013 172.027 1.00 76.18 854 GLY A CA 1
ATOM 1461 C C . GLY A 1 854 ? 144.781 138.844 173.531 1.00 76.63 854 GLY A C 1
ATOM 1462 O O . GLY A 1 854 ? 145.848 138.623 174.112 1.00 75.49 854 GLY A O 1
ATOM 1463 N N . CYS A 1 855 ? 143.622 138.943 174.172 1.00 82.99 855 CYS A N 1
ATOM 1464 C CA . CYS A 1 855 ? 143.527 138.768 175.617 1.00 83.57 855 CYS A CA 1
ATOM 1465 C C . CYS A 1 855 ? 142.078 138.565 176.048 1.00 82.85 855 CYS A C 1
ATOM 1466 O O . CYS A 1 855 ? 141.149 138.828 175.284 1.00 81.49 855 CYS A O 1
ATOM 1469 N N . LYS A 1 893 ? 141.809 158.493 172.146 1.00 79.98 893 LYS A N 1
ATOM 1470 C CA . LYS A 1 893 ? 143.121 158.049 171.689 1.00 79.23 893 LYS A CA 1
ATOM 1471 C C . LYS A 1 893 ? 143.337 156.568 171.986 1.00 80.27 893 LYS A C 1
ATOM 1472 O O . LYS A 1 893 ? 144.276 156.206 172.694 1.00 79.73 893 LYS A O 1
ATOM 1478 N N . PRO A 1 894 ? 142.468 155.713 171.449 1.00 63.11 894 PRO A N 1
ATOM 1479 C CA . PRO A 1 894 ? 142.593 154.277 171.718 1.00 61.52 894 PRO A CA 1
ATOM 1480 C C . PRO A 1 894 ? 143.909 153.722 171.196 1.00 60.20 894 PRO A C 1
ATOM 1481 O O . PRO A 1 894 ? 144.437 154.165 170.174 1.00 57.09 894 PRO A O 1
ATOM 1485 N N . ARG A 1 895 ? 144.440 152.738 171.920 1.00 56.43 895 ARG A N 1
ATOM 1486 C CA . ARG A 1 895 ? 145.668 152.067 171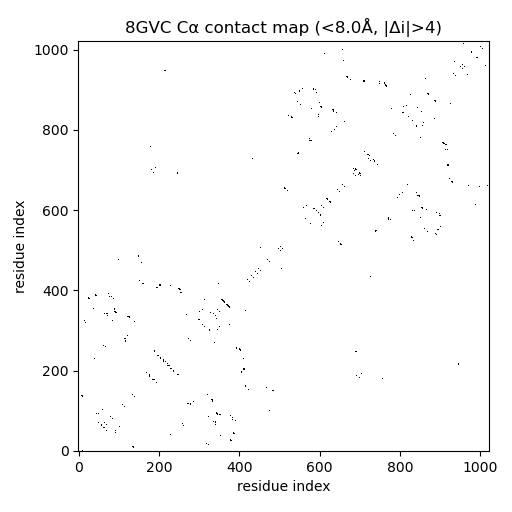.523 1.00 54.75 895 ARG A CA 1
ATOM 1487 C C . ARG A 1 895 ? 145.629 150.628 172.014 1.00 50.48 895 ARG A C 1
ATOM 1488 O O . ARG A 1 895 ? 145.054 150.331 173.064 1.00 54.79 895 ARG A O 1
ATOM 1496 N N . GLY A 1 896 ? 146.248 149.740 171.244 1.00 36.93 896 GLY A N 1
ATOM 1497 C CA . GLY A 1 896 ? 146.266 148.329 171.600 1.00 36.15 896 GLY A CA 1
ATOM 1498 C C . GLY A 1 896 ? 144.902 147.676 171.597 1.00 37.24 896 GLY A C 1
ATOM 1499 O O . GLY A 1 896 ? 144.585 146.902 172.508 1.00 45.72 896 GLY A O 1
ATOM 1500 N N . GLN A 1 897 ? 144.081 147.967 170.584 1.00 25.69 897 GLN A N 1
ATOM 1501 C CA . GLN A 1 897 ? 142.744 147.402 170.508 1.00 23.40 897 GLN A CA 1
ATOM 1502 C C . GLN A 1 897 ? 142.742 146.117 169.686 1.00 33.24 897 GLN A C 1
ATOM 1503 O O . GLN A 1 897 ? 143.595 145.927 168.814 1.00 38.09 897 GLN A O 1
ATOM 1509 N N . PRO A 1 898 ? 141.801 145.216 169.955 1.00 34.68 898 PRO A N 1
ATOM 1510 C CA . PRO A 1 898 ? 141.678 143.998 169.153 1.00 23.59 898 PRO A CA 1
ATOM 1511 C C . PRO A 1 898 ? 140.688 144.151 168.009 1.00 27.87 898 PRO A C 1
ATOM 1512 O O . PRO A 1 898 ? 139.701 144.883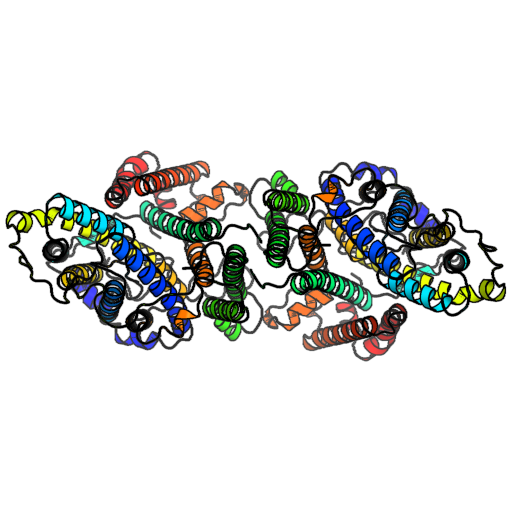 168.090 1.00 35.94 898 PRO A O 1
ATOM 1516 N N . ASN A 1 899 ? 140.974 143.432 166.924 1.00 27.55 899 ASN A N 1
ATOM 1517 C CA . ASN A 1 899 ? 140.133 143.394 165.731 1.00 21.10 899 ASN A CA 1
ATOM 1518 C C . ASN A 1 899 ? 140.124 144.712 164.966 1.00 25.55 899 ASN A C 1
ATOM 1519 O O . ASN A 1 899 ? 139.243 144.932 164.131 1.00 34.60 899 ASN A O 1
ATOM 1524 N N . THR A 1 900 ? 141.083 145.598 165.224 1.00 27.73 900 THR A N 1
ATOM 1525 C CA . THR A 1 900 ? 141.124 146.905 164.576 1.00 22.53 900 THR A CA 1
ATOM 1526 C C . THR A 1 900 ? 142.064 146.953 163.380 1.00 26.21 900 THR A C 1
ATOM 1527 O O . THR A 1 900 ? 141.759 147.620 162.389 1.00 30.10 900 THR A O 1
ATOM 1531 N N . ALA A 1 901 ? 143.202 146.261 163.445 1.00 24.36 901 ALA A N 1
ATOM 1532 C CA . ALA A 1 901 ? 144.161 146.300 162.348 1.00 2.87 901 ALA A CA 1
ATOM 1533 C C . ALA A 1 901 ? 143.715 145.468 161.153 1.00 19.81 901 ALA A C 1
ATOM 1534 O O . ALA A 1 901 ? 144.100 145.771 160.019 1.00 32.16 901 ALA A O 1
ATOM 1536 N N . LEU A 1 902 ? 142.922 144.421 161.376 1.00 33.03 902 LEU A N 1
ATOM 1537 C CA . LEU A 1 902 ? 142.451 143.575 160.286 1.00 30.36 902 LEU A CA 1
ATOM 1538 C C . LEU A 1 902 ? 141.174 144.100 159.645 1.00 25.48 902 LEU A C 1
ATOM 1539 O O . LEU A 1 902 ? 140.983 143.942 158.433 1.00 37.74 902 LEU A O 1
ATOM 1544 N N . LEU A 1 903 ? 140.299 144.728 160.431 1.00 10.22 903 LEU A N 1
ATOM 1545 C CA . LEU A 1 903 ? 139.093 145.319 159.867 1.00 7.82 903 LEU A CA 1
ATOM 1546 C C . LEU A 1 903 ? 139.435 146.438 158.891 1.00 19.93 903 LEU A C 1
ATOM 1547 O O . LEU A 1 903 ? 138.794 146.575 157.843 1.00 32.42 903 LEU A O 1
ATOM 1552 N N . SER A 1 904 ? 140.439 147.252 159.221 1.00 16.79 904 SER A N 1
ATOM 1553 C CA . SER A 1 904 ? 140.854 148.318 158.316 1.00 7.75 904 SER A CA 1
ATOM 1554 C C . SER A 1 904 ? 141.363 147.754 156.995 1.00 12.14 904 SER A C 1
ATOM 1555 O O . SER A 1 904 ? 141.022 148.261 155.918 1.00 25.23 904 SER A O 1
ATOM 1558 N N . LEU A 1 905 ? 142.185 146.705 157.060 1.00 10.26 905 LEU A N 1
ATOM 1559 C CA . LEU A 1 905 ? 142.686 146.073 155.845 1.00 11.52 905 LEU A CA 1
ATOM 1560 C C . LEU A 1 905 ? 141.545 145.509 155.010 1.00 12.55 905 LEU A C 1
ATOM 1561 O O . LEU A 1 905 ? 141.523 145.667 153.783 1.00 22.93 905 LEU A O 1
ATOM 1566 N N . VAL A 1 906 ? 140.583 144.853 155.660 1.00 9.45 906 VAL A N 1
ATOM 1567 C CA . VAL A 1 906 ? 139.450 144.293 154.931 1.00 1.83 906 VAL A CA 1
ATOM 1568 C C . VAL A 1 906 ? 138.655 145.398 154.248 1.00 12.12 906 VAL A C 1
ATOM 1569 O O . VAL A 1 906 ? 138.268 145.272 153.081 1.00 17.91 906 VAL A O 1
ATOM 1573 N N . LEU A 1 907 ? 138.400 146.498 154.962 1.00 13.05 907 LEU A N 1
ATOM 1574 C CA . LEU A 1 907 ? 137.626 147.596 154.388 1.00 6.39 907 LEU A CA 1
ATOM 1575 C C . LEU A 1 907 ? 138.341 148.208 153.188 1.00 9.83 907 LEU A C 1
ATOM 1576 O O . LEU A 1 907 ? 137.725 148.468 152.145 1.00 19.54 907 LEU A O 1
ATOM 1581 N N . MET A 1 908 ? 139.646 148.447 153.319 1.00 0.00 908 MET A N 1
ATOM 1582 C CA . MET A 1 908 ? 140.404 149.039 152.222 1.00 3.12 908 MET A CA 1
ATOM 1583 C C . MET A 1 908 ? 140.407 148.127 150.999 1.00 12.53 908 MET A C 1
ATOM 1584 O O . MET A 1 908 ? 140.161 148.576 149.869 1.00 24.49 908 MET A O 1
ATOM 1589 N N . ALA A 1 909 ? 140.672 146.834 151.207 1.00 13.47 909 ALA A N 1
ATOM 1590 C CA . ALA A 1 909 ? 140.689 145.900 150.087 1.00 6.15 909 ALA A CA 1
ATOM 1591 C C . ALA A 1 909 ? 139.324 145.811 149.419 1.00 5.07 909 ALA A C 1
ATOM 1592 O O . ALA A 1 909 ? 139.229 145.795 148.185 1.00 20.50 909 ALA A O 1
ATOM 1594 N N . GLY A 1 910 ? 138.254 145.752 150.213 1.00 0.33 910 GLY A N 1
ATOM 1595 C CA . GLY A 1 910 ? 136.926 145.676 149.634 1.00 4.12 910 GLY A CA 1
ATOM 1596 C C . GLY A 1 910 ? 136.577 146.898 148.809 1.00 10.33 910 GLY A C 1
ATOM 1597 O O . GLY A 1 910 ? 136.036 146.780 147.708 1.00 25.25 910 GLY A O 1
ATOM 1598 N N . THR A 1 911 ? 136.882 148.090 149.329 1.00 11.88 911 THR A N 1
ATOM 1599 C CA . THR A 1 911 ? 136.603 149.309 148.575 1.00 6.36 911 THR A CA 1
ATOM 1600 C C . THR A 1 911 ? 137.369 149.322 147.258 1.00 9.91 911 THR A C 1
ATOM 1601 O O . THR A 1 911 ? 136.798 149.600 146.192 1.00 14.25 911 THR A O 1
ATOM 1605 N N . PHE A 1 912 ? 138.665 149.002 147.308 1.00 8.82 912 PHE A N 1
ATOM 1606 C CA . PHE A 1 912 ? 139.467 149.016 146.089 1.00 0.00 912 PHE A CA 1
ATOM 1607 C C . PHE A 1 912 ? 138.924 148.031 145.062 1.00 14.99 912 PHE A C 1
ATOM 1608 O O . PHE A 1 912 ? 138.788 148.361 143.876 1.00 32.48 912 PHE A O 1
ATOM 1616 N N . PHE A 1 913 ? 138.600 146.812 145.500 1.00 16.81 913 PHE A N 1
ATOM 1617 C CA . PHE A 1 913 ? 138.166 145.793 144.552 1.00 12.72 913 PHE A CA 1
ATOM 1618 C C . PHE A 1 913 ? 136.793 146.113 143.977 1.00 11.93 913 PHE A C 1
ATOM 1619 O O . PHE A 1 913 ? 136.546 145.876 142.790 1.00 29.38 913 PHE A O 1
ATOM 1627 N N . ILE A 1 914 ? 135.885 146.659 144.789 1.00 21.57 914 ILE A N 1
ATOM 1628 C CA . ILE A 1 914 ? 134.584 147.051 144.256 1.00 28.10 914 ILE A CA 1
ATOM 1629 C C . ILE A 1 914 ? 134.749 148.138 143.203 1.00 30.91 914 ILE A C 1
ATOM 1630 O O . ILE A 1 914 ? 134.125 148.088 142.135 1.00 35.89 914 ILE A O 1
ATOM 1635 N N . ALA A 1 915 ? 135.589 149.140 143.483 1.00 30.42 915 ALA A N 1
ATOM 1636 C CA . ALA A 1 915 ? 135.801 150.199 142.501 1.00 14.85 915 ALA A CA 1
ATOM 1637 C C . ALA A 1 915 ? 136.386 149.643 141.207 1.00 21.13 915 ALA A C 1
ATOM 1638 O O . ALA A 1 915 ? 135.937 149.999 140.111 1.00 29.38 915 ALA A O 1
ATOM 1640 N N . PHE A 1 916 ? 137.383 148.763 141.315 1.00 23.48 916 PHE A N 1
ATOM 1641 C CA . PHE A 1 916 ? 138.001 148.200 140.117 1.00 20.98 916 PHE A CA 1
ATOM 1642 C C . PHE A 1 916 ? 137.005 147.372 139.309 1.00 19.59 916 PHE A C 1
ATOM 1643 O O . PHE A 1 916 ? 136.961 147.466 138.075 1.00 23.51 916 PHE A O 1
ATOM 1651 N N . PHE A 1 917 ? 136.203 146.546 139.985 1.00 22.67 917 PHE A N 1
ATOM 1652 C CA . PHE A 1 917 ? 135.222 145.730 139.279 1.00 18.59 917 PHE A CA 1
ATOM 1653 C C . PHE A 1 917 ? 134.184 146.596 138.580 1.00 18.03 917 PHE A C 1
ATOM 1654 O O . PHE A 1 917 ? 133.803 146.317 137.438 1.00 21.02 917 PHE A O 1
ATOM 1662 N N . LEU A 1 918 ? 133.698 147.642 139.254 1.00 22.22 918 LEU A N 1
ATOM 1663 C CA . LEU A 1 918 ? 132.713 148.511 138.619 1.00 14.57 918 LEU A CA 1
ATOM 1664 C C . LEU A 1 918 ? 133.316 149.283 137.454 1.00 17.71 918 LEU A C 1
ATOM 1665 O O . LEU A 1 918 ? 132.609 149.600 136.492 1.00 25.78 918 LEU A O 1
ATOM 1670 N N . ARG A 1 919 ? 134.608 149.604 137.524 1.00 28.55 919 ARG A N 1
ATOM 1671 C CA . ARG A 1 919 ? 135.267 150.225 136.379 1.00 19.86 919 ARG A CA 1
ATOM 1672 C C . ARG A 1 919 ? 135.349 149.264 135.200 1.00 25.54 919 ARG A C 1
ATOM 1673 O O . ARG A 1 919 ? 135.099 149.655 134.055 1.00 31.20 919 ARG A O 1
ATOM 1681 N N . LYS A 1 920 ? 135.702 148.002 135.459 1.00 34.97 920 LYS A N 1
ATOM 1682 C CA . LYS A 1 920 ? 135.778 147.024 134.375 1.00 22.88 920 LYS A CA 1
ATOM 1683 C C . LYS A 1 920 ? 134.407 146.760 133.765 1.00 18.77 920 LYS A C 1
ATOM 1684 O O . LYS A 1 920 ? 134.287 146.578 132.549 1.00 22.90 920 LYS A O 1
ATOM 1690 N N . PHE A 1 921 ? 133.363 146.726 134.593 1.00 26.14 921 PHE A N 1
ATOM 1691 C CA . PHE A 1 921 ? 132.016 146.472 134.096 1.00 17.28 921 PHE A CA 1
ATOM 1692 C C . PHE A 1 921 ? 131.543 147.544 133.121 1.00 19.78 921 PHE A C 1
ATOM 1693 O O . PHE A 1 921 ? 130.618 147.294 132.342 1.00 28.40 921 PHE A O 1
ATOM 1701 N N . LYS A 1 922 ? 132.160 148.727 133.139 1.00 28.47 922 LYS A N 1
ATOM 1702 C CA . LYS A 1 922 ? 131.710 149.815 132.275 1.00 26.05 922 LYS A CA 1
ATOM 1703 C C . LYS A 1 922 ? 131.978 149.514 130.805 1.00 28.12 922 LYS A C 1
ATOM 1704 O O . LYS A 1 922 ? 131.171 149.867 129.938 1.00 31.98 922 LYS A O 1
ATOM 1710 N N . ASN A 1 923 ? 133.103 148.872 130.503 1.00 32.93 923 ASN A N 1
ATOM 1711 C CA . ASN A 1 923 ? 133.484 148.565 129.130 1.00 29.59 923 ASN A CA 1
ATOM 1712 C C . ASN A 1 923 ? 133.018 147.190 128.671 1.00 33.47 923 ASN A C 1
ATOM 1713 O O . ASN A 1 923 ? 133.358 146.779 127.558 1.00 33.55 923 ASN A O 1
ATOM 1718 N N . SER A 1 924 ? 132.251 146.476 129.488 1.00 27.79 924 SER A N 1
ATOM 1719 C CA . SER A 1 924 ? 131.830 145.121 129.161 1.00 20.14 924 SER A CA 1
ATOM 1720 C C . SER A 1 924 ? 130.704 145.146 128.130 1.00 29.85 924 SER A C 1
ATOM 1721 O O . SER A 1 924 ? 130.360 146.190 127.570 1.00 31.11 924 SER A O 1
ATOM 1724 N N . ARG A 1 925 ? 130.118 143.977 127.865 1.00 38.69 925 ARG A N 1
ATOM 1725 C CA . ARG A 1 925 ? 129.030 143.832 126.906 1.00 30.62 925 ARG A CA 1
ATOM 1726 C C . ARG A 1 925 ? 127.704 143.477 127.567 1.00 28.86 925 ARG A C 1
ATOM 1727 O O . ARG A 1 925 ? 126.786 143.003 126.893 1.00 31.59 925 ARG A O 1
ATOM 1735 N N . PHE A 1 926 ? 127.585 143.694 128.873 1.00 26.36 926 PHE A N 1
ATOM 1736 C CA . PHE A 1 926 ? 126.386 143.350 129.621 1.00 21.66 926 PHE A CA 1
ATOM 1737 C C . PHE A 1 926 ? 125.470 144.555 129.797 1.00 24.91 926 PHE A C 1
ATOM 1738 O O . PHE A 1 926 ? 125.927 145.693 129.923 1.00 34.36 926 PHE A O 1
ATOM 1746 N N . PHE A 1 927 ? 124.166 144.290 129.800 1.00 30.25 927 PHE A N 1
ATOM 1747 C CA . PHE A 1 927 ? 123.159 145.314 130.053 1.00 27.86 927 PHE A CA 1
ATOM 1748 C C . PHE A 1 927 ? 123.098 146.317 128.907 1.00 33.26 927 PHE A C 1
ATOM 1749 O O . PHE A 1 927 ? 124.004 146.360 128.066 1.00 35.78 927 PHE A O 1
ATOM 1757 N N . PRO A 1 928 ? 122.050 147.136 128.840 1.00 36.76 928 PRO A N 1
ATOM 1758 C CA . PRO A 1 928 ? 121.994 148.177 127.808 1.00 35.08 928 PRO A CA 1
ATOM 1759 C C . PRO A 1 928 ? 123.121 149.184 127.982 1.00 40.32 928 PRO A C 1
ATOM 1760 O O . PRO A 1 928 ? 123.630 149.397 129.083 1.00 47.60 928 PRO A O 1
ATOM 1764 N N . GLY A 1 929 ? 123.511 149.806 126.869 1.00 40.95 929 GLY A N 1
ATOM 1765 C CA . GLY A 1 929 ? 124.654 150.704 126.899 1.00 39.08 929 GLY A CA 1
ATOM 1766 C C . GLY A 1 929 ? 124.471 151.876 127.845 1.00 40.70 929 GLY A C 1
ATOM 1767 O O . GLY A 1 929 ? 125.387 152.234 128.589 1.00 44.31 929 GLY A O 1
ATOM 1768 N N . ARG A 1 930 ? 123.287 152.492 127.830 1.00 47.33 930 ARG A N 1
ATOM 1769 C CA . ARG A 1 930 ? 123.056 153.665 128.667 1.00 48.90 930 ARG A CA 1
ATOM 1770 C C . ARG A 1 930 ? 123.171 153.320 130.147 1.00 48.70 930 ARG A C 1
ATOM 1771 O O . ARG A 1 930 ? 123.896 153.983 130.899 1.00 50.59 930 ARG A O 1
ATOM 1779 N N . ILE A 1 931 ? 122.454 152.282 130.584 1.00 39.13 931 ILE A N 1
ATOM 1780 C CA . ILE A 1 931 ? 122.500 151.879 131.986 1.00 36.48 931 ILE A CA 1
ATOM 1781 C C . ILE A 1 931 ? 123.906 151.441 132.367 1.00 33.09 931 ILE A C 1
ATOM 1782 O O . ILE A 1 931 ? 124.404 151.765 133.453 1.00 38.54 931 ILE A O 1
ATOM 1787 N N . ARG A 1 932 ? 124.561 150.683 131.488 1.00 27.84 932 ARG A N 1
ATOM 1788 C CA . ARG A 1 932 ? 125.912 150.222 131.776 1.00 26.17 932 ARG A CA 1
ATOM 1789 C C . ARG A 1 932 ? 126.857 151.394 131.998 1.00 30.31 932 ARG A C 1
ATOM 1790 O O . ARG A 1 932 ? 127.626 151.403 132.963 1.00 37.49 932 ARG A O 1
ATOM 1798 N N . ARG A 1 933 ? 126.806 152.401 131.122 1.00 36.51 933 ARG A N 1
ATOM 1799 C CA . ARG A 1 933 ? 127.686 153.556 131.275 1.00 33.42 933 ARG A CA 1
ATOM 1800 C C . ARG A 1 933 ? 127.350 154.351 132.532 1.00 34.19 933 ARG A C 1
ATOM 1801 O O . ARG A 1 933 ? 128.253 154.789 133.260 1.00 37.15 933 ARG A O 1
ATOM 1809 N N . VAL A 1 934 ? 126.059 154.548 132.805 1.00 32.97 934 VAL A N 1
ATOM 1810 C CA . VAL A 1 934 ? 125.663 155.314 133.983 1.00 27.84 934 VAL A CA 1
ATOM 1811 C C . VAL A 1 934 ? 126.164 154.638 135.252 1.00 31.02 934 VAL A C 1
ATOM 1812 O O . VAL A 1 934 ? 126.667 155.299 136.167 1.00 34.29 934 VAL A O 1
ATOM 1816 N N . ILE A 1 935 ? 126.028 153.314 135.334 1.00 32.57 935 ILE A N 1
ATOM 1817 C CA . ILE A 1 935 ? 126.542 152.603 136.500 1.00 26.81 935 ILE A CA 1
ATOM 1818 C C . ILE A 1 935 ? 128.065 152.629 136.525 1.00 29.98 935 ILE A C 1
ATOM 1819 O O . ILE A 1 935 ? 128.672 152.704 137.599 1.00 32.52 935 ILE A O 1
ATOM 1824 N N . GLY A 1 936 ? 128.708 152.560 135.358 1.00 31.12 936 GLY A N 1
ATOM 1825 C CA . GLY A 1 936 ? 130.158 152.542 135.319 1.00 28.32 936 GLY A CA 1
ATOM 1826 C C . GLY A 1 936 ? 130.794 153.829 135.793 1.00 29.53 936 GLY A C 1
ATOM 1827 O O . GLY A 1 936 ? 131.869 153.804 136.400 1.00 34.44 936 GLY A O 1
ATOM 1828 N N . ASP A 1 937 ? 130.159 154.969 135.522 1.00 29.58 937 ASP A N 1
ATOM 1829 C CA . ASP A 1 937 ? 130.739 156.238 135.949 1.00 31.32 937 ASP A CA 1
ATOM 1830 C C . ASP A 1 937 ? 130.420 156.590 137.399 1.00 31.33 937 ASP A C 1
ATOM 1831 O O . ASP A 1 937 ? 130.885 157.628 137.880 1.00 32.07 937 ASP A O 1
ATOM 1836 N N . PHE A 1 938 ? 129.647 155.761 138.102 1.00 27.76 938 PHE A N 1
ATOM 1837 C CA . PHE A 1 938 ? 129.311 155.973 139.505 1.00 14.09 938 PHE A CA 1
ATOM 1838 C C . PHE A 1 938 ? 129.958 154.930 140.413 1.00 15.44 938 PHE A C 1
ATOM 1839 O O . PHE A 1 938 ? 129.460 154.660 141.506 1.00 24.45 938 PHE A O 1
ATOM 1847 N N . GLY A 1 939 ? 131.063 154.328 139.970 1.00 9.74 939 GLY A N 1
ATOM 1848 C CA . GLY A 1 939 ? 131.642 153.226 140.724 1.00 6.18 939 GLY A CA 1
ATOM 1849 C C . GLY A 1 939 ? 132.190 153.645 142.076 1.00 14.98 939 GLY A C 1
ATOM 1850 O O . GLY A 1 939 ? 131.970 152.969 143.086 1.00 23.13 939 GLY A O 1
ATOM 1851 N N . VAL A 1 940 ? 132.927 154.756 142.112 1.00 16.60 940 VAL A N 1
ATOM 1852 C CA . VAL A 1 940 ? 133.562 155.184 143.360 1.00 12.65 940 VAL A CA 1
ATOM 1853 C C . VAL A 1 940 ? 132.536 155.523 144.434 1.00 16.01 940 VAL A C 1
ATOM 1854 O O . VAL A 1 940 ? 132.688 155.051 145.574 1.00 17.23 940 VAL A O 1
ATOM 1858 N N . PRO A 1 941 ? 131.512 156.339 144.170 1.00 16.59 941 PRO A N 1
ATOM 1859 C CA . PRO A 1 941 ? 130.491 156.571 145.202 1.00 7.22 941 PRO A CA 1
ATOM 1860 C C . PRO A 1 941 ? 129.805 155.299 145.664 1.00 12.19 941 PRO A C 1
ATOM 1861 O O . PRO A 1 941 ? 129.506 155.158 146.856 1.00 22.34 941 PRO A O 1
ATOM 1865 N N . ILE A 1 942 ? 129.553 154.360 144.751 1.00 11.17 942 ILE A N 1
ATOM 1866 C CA . ILE A 1 942 ? 128.892 153.113 145.129 1.00 4.00 942 ILE A CA 1
ATOM 1867 C C . ILE A 1 942 ? 129.772 152.317 146.084 1.00 11.45 942 ILE A C 1
ATOM 1868 O O . ILE A 1 942 ? 129.303 151.802 147.107 1.00 26.59 942 ILE A O 1
ATOM 1873 N N . ALA A 1 943 ? 131.062 152.203 145.763 1.00 8.62 943 ALA A N 1
ATOM 1874 C CA . ALA A 1 943 ? 131.978 151.490 146.646 1.00 3.85 943 ALA A CA 1
ATOM 1875 C C . ALA A 1 943 ? 132.052 152.161 148.010 1.00 14.06 943 ALA A C 1
ATOM 1876 O O . ALA A 1 943 ? 132.019 151.491 149.053 1.00 22.31 943 ALA A O 1
ATOM 1878 N N . ILE A 1 944 ? 132.149 153.493 148.023 1.00 16.90 944 ILE A N 1
ATOM 1879 C CA . ILE A 1 944 ? 132.246 154.215 149.288 1.00 11.61 944 ILE A CA 1
ATOM 1880 C C . ILE A 1 944 ? 131.010 153.959 150.138 1.00 8.57 944 ILE A C 1
ATOM 1881 O O . ILE A 1 944 ? 131.106 153.667 151.335 1.00 18.14 944 ILE A O 1
ATOM 1886 N N . LEU A 1 945 ? 129.828 154.058 149.528 1.00 10.75 945 LEU A N 1
ATOM 1887 C CA . LEU A 1 945 ? 128.591 153.850 150.271 1.00 9.40 945 LEU A CA 1
ATOM 1888 C C . LEU A 1 945 ? 128.509 152.431 150.816 1.00 16.05 945 LEU A C 1
ATOM 1889 O O . LEU A 1 945 ? 128.164 152.219 151.986 1.00 24.58 945 LEU A O 1
ATOM 1894 N N . ILE A 1 946 ? 128.828 151.440 149.980 1.00 12.54 946 ILE A N 1
ATOM 1895 C CA . ILE A 1 946 ? 128.708 150.048 150.405 1.00 8.98 946 ILE A CA 1
ATOM 1896 C C . ILE A 1 946 ? 129.527 149.690 151.637 1.00 13.22 946 ILE A C 1
ATOM 1897 O O . ILE A 1 946 ? 129.009 149.115 152.602 1.00 24.01 946 ILE A O 1
ATOM 1902 N N . MET A 1 947 ? 130.816 150.037 151.634 1.00 12.63 947 MET A N 1
ATOM 1903 C CA . MET A 1 947 ? 131.646 149.705 152.786 1.00 7.34 947 MET A CA 1
ATOM 1904 C C . MET A 1 947 ? 131.463 150.630 154.000 1.00 10.95 947 MET A C 1
ATOM 1905 O O . MET A 1 947 ? 131.720 150.232 155.142 1.00 14.67 947 MET A O 1
ATOM 1910 N N . VAL A 1 948 ? 130.965 151.846 153.767 1.00 18.25 948 VAL A N 1
ATOM 1911 C CA . VAL A 1 948 ? 130.633 152.722 154.884 1.00 10.01 948 VAL A CA 1
ATOM 1912 C C . VAL A 1 948 ? 129.478 152.030 155.593 1.00 15.33 948 VAL A C 1
ATOM 1913 O O . VAL A 1 948 ? 129.463 151.931 156.824 1.00 21.01 948 VAL A O 1
ATOM 1917 N N . LEU A 1 949 ? 128.493 151.538 154.837 1.00 16.57 949 LEU A N 1
ATOM 1918 C CA . LEU A 1 949 ? 127.398 150.797 155.459 1.00 15.45 949 LEU A CA 1
ATOM 1919 C C . LEU A 1 949 ? 127.903 149.526 156.133 1.00 17.95 949 LEU A C 1
ATOM 1920 O O . LEU A 1 949 ? 127.484 149.195 157.251 1.00 29.85 949 LEU A O 1
ATOM 1925 N N . VAL A 1 950 ? 128.807 148.802 155.470 1.00 18.92 950 VAL A N 1
ATOM 1926 C CA . VAL A 1 950 ? 129.341 147.571 156.049 1.00 13.94 950 VAL A CA 1
ATOM 1927 C C . VAL A 1 950 ? 130.028 147.866 157.376 1.00 16.23 950 VAL A C 1
ATOM 1928 O O . VAL A 1 950 ? 129.831 147.156 158.369 1.00 23.27 950 VAL A O 1
ATOM 1932 N N . ASP A 1 951 ? 130.846 148.919 157.413 1.00 27.63 951 ASP A N 1
ATOM 1933 C CA . ASP A 1 951 ? 131.510 149.289 158.659 1.00 21.59 951 ASP A CA 1
ATOM 1934 C C . ASP A 1 951 ? 130.518 149.771 159.708 1.00 22.65 951 ASP A C 1
ATOM 1935 O O . ASP A 1 951 ? 130.731 149.557 160.906 1.00 26.01 951 ASP A O 1
ATOM 1940 N N . TYR A 1 952 ? 129.441 150.433 159.283 1.00 29.08 952 TYR A N 1
ATOM 1941 C CA . TYR A 1 952 ? 128.442 150.921 160.226 1.00 26.21 952 TYR A CA 1
ATOM 1942 C C . TYR A 1 952 ? 127.672 149.779 160.872 1.00 28.41 952 TYR A C 1
ATOM 1943 O O . TYR A 1 952 ? 127.228 149.904 162.018 1.00 32.14 952 TYR A O 1
ATOM 1952 N N . SER A 1 953 ? 127.499 148.665 160.158 1.00 33.77 953 SER A N 1
ATOM 1953 C CA . SER A 1 953 ? 126.783 147.531 160.737 1.00 27.77 953 SER A CA 1
ATOM 1954 C C . SER A 1 953 ? 127.504 146.985 161.965 1.00 30.30 953 SER A C 1
ATOM 1955 O O . SER A 1 953 ? 126.866 146.648 162.968 1.00 39.93 953 SER A O 1
ATOM 1958 N N . ILE A 1 954 ? 128.834 146.888 161.905 1.00 35.66 954 ILE A N 1
ATOM 1959 C CA . ILE A 1 954 ? 129.598 146.361 163.032 1.00 35.83 954 ILE A CA 1
ATOM 1960 C C . ILE A 1 954 ? 129.500 147.318 164.211 1.00 39.28 954 ILE A C 1
ATOM 1961 O O . ILE A 1 954 ? 129.599 148.541 164.053 1.00 42.68 954 ILE A O 1
ATOM 1966 N N . GLU A 1 955 ? 129.306 146.761 165.407 1.00 51.78 955 GLU A N 1
ATOM 1967 C CA . GLU A 1 955 ? 128.977 147.569 166.590 1.00 55.25 955 GLU A CA 1
ATOM 1968 C C . GLU A 1 955 ? 130.162 147.946 167.477 1.00 57.94 955 GLU A C 1
ATOM 1969 O O . GLU A 1 955 ? 130.454 149.130 167.664 1.00 56.86 955 GLU A O 1
ATOM 1975 N N . ASP A 1 956 ? 130.849 146.947 168.033 1.00 56.81 956 ASP A N 1
ATOM 1976 C CA . ASP A 1 956 ? 131.778 147.201 169.127 1.00 54.55 956 ASP A CA 1
ATOM 1977 C C . ASP A 1 956 ? 133.255 147.310 168.712 1.00 54.32 956 ASP A C 1
ATOM 1978 O O . ASP A 1 956 ? 134.117 147.609 169.544 1.00 53.47 956 ASP A O 1
ATOM 1983 N N . THR A 1 957 ? 133.553 147.085 167.437 1.00 47.13 957 THR A N 1
ATOM 1984 C CA . THR A 1 957 ? 134.928 147.205 166.973 1.00 43.98 957 THR A CA 1
ATOM 1985 C C . THR A 1 957 ? 135.170 148.701 166.794 1.00 45.40 957 THR A C 1
ATOM 1986 O O . THR A 1 957 ? 134.274 149.458 166.413 1.00 48.17 957 THR A O 1
ATOM 1990 N N . TYR A 1 958 ? 136.400 149.124 167.073 1.00 34.07 958 TYR A N 1
ATOM 1991 C CA . TYR A 1 958 ? 136.793 150.525 166.992 1.00 27.55 958 TYR A CA 1
ATOM 1992 C C . TYR A 1 958 ? 137.597 150.766 165.722 1.00 34.15 958 TYR A C 1
ATOM 1993 O O . TYR A 1 958 ? 138.562 150.045 165.448 1.00 35.56 958 TYR A O 1
ATOM 2002 N N . THR A 1 959 ? 137.200 151.780 164.956 1.00 29.61 959 THR A N 1
ATOM 2003 C CA . THR A 1 959 ? 137.932 152.212 163.776 1.00 22.28 959 THR A CA 1
ATOM 2004 C C . THR A 1 959 ? 138.071 153.727 163.791 1.00 28.10 959 THR A C 1
ATOM 2005 O O . THR A 1 959 ? 137.204 154.439 164.302 1.00 32.25 959 THR A O 1
ATOM 2009 N N . GLN A 1 960 ? 139.172 154.212 163.223 1.00 27.90 960 GLN A N 1
ATOM 2010 C CA . GLN A 1 960 ? 139.413 155.647 163.158 1.00 19.71 960 GLN A CA 1
ATOM 2011 C C . GLN A 1 960 ? 138.487 156.296 162.137 1.00 18.89 960 GLN A C 1
ATOM 2012 O O . GLN A 1 960 ? 138.349 155.810 161.012 1.00 26.67 960 GLN A O 1
ATOM 2018 N N . LYS A 1 961 ? 137.861 157.401 162.529 1.00 21.95 961 LYS A N 1
ATOM 2019 C CA . LYS A 1 961 ? 136.890 158.096 161.700 1.00 22.40 961 LYS A CA 1
ATOM 2020 C C . LYS A 1 961 ? 137.460 159.415 161.194 1.00 27.76 961 LYS A C 1
ATOM 2021 O O . LYS A 1 961 ? 138.488 159.901 161.671 1.00 34.04 961 LYS A O 1
ATOM 2027 N N . LEU A 1 962 ? 136.769 159.990 160.213 1.00 29.59 962 LEU A N 1
ATOM 2028 C CA . LEU A 1 962 ? 137.174 161.270 159.645 1.00 32.98 962 LEU A CA 1
ATOM 2029 C C . LEU A 1 962 ? 136.828 162.393 160.615 1.00 38.99 962 LEU A C 1
ATOM 2030 O O . LEU A 1 962 ? 135.686 162.497 161.072 1.00 41.92 962 LEU A O 1
ATOM 2035 N N . SER A 1 963 ? 137.809 163.234 160.926 1.00 48.55 963 SER A N 1
ATOM 2036 C CA . SER A 1 963 ? 137.661 164.287 161.924 1.00 48.53 963 SER A CA 1
ATOM 2037 C C . SER A 1 963 ? 137.823 165.645 161.258 1.00 50.16 963 SER A C 1
ATOM 2038 O O . SER A 1 963 ? 138.797 165.872 160.533 1.00 52.31 963 SER A O 1
ATOM 2041 N N . VAL A 1 964 ? 136.878 166.544 161.512 1.00 53.91 964 VAL A N 1
ATOM 2042 C CA . VAL A 1 964 ? 136.946 167.911 161.003 1.00 53.74 964 VAL A CA 1
ATOM 2043 C C . VAL A 1 964 ? 136.688 168.869 162.159 1.00 58.28 964 VAL A C 1
ATOM 2044 O O . VAL A 1 964 ? 135.876 168.566 163.045 1.00 60.99 964 VAL A O 1
ATOM 2048 N N . PRO A 1 965 ? 137.346 170.024 162.199 1.00 63.85 965 PRO A N 1
ATOM 2049 C CA . PRO A 1 965 ? 137.109 170.970 163.292 1.00 63.15 965 PRO A CA 1
ATOM 2050 C C . PRO A 1 965 ? 135.734 171.610 163.184 1.00 64.65 965 PRO A C 1
ATOM 2051 O O . PRO A 1 965 ? 135.085 171.594 162.137 1.00 67.46 965 PRO A O 1
ATOM 2055 N N . SER A 1 966 ? 135.290 172.177 164.302 1.00 71.09 966 SER A N 1
ATOM 2056 C CA . SER A 1 966 ? 133.995 172.837 164.393 1.00 72.27 966 SER A CA 1
ATOM 2057 C C . SER A 1 966 ? 134.197 174.329 164.617 1.00 74.50 966 SER A C 1
ATOM 2058 O O . SER A 1 966 ? 134.990 174.731 165.475 1.00 75.94 966 SER A O 1
ATOM 2061 N N . GLY A 1 967 ? 133.482 175.143 163.844 1.00 71.23 967 GLY A N 1
ATOM 2062 C CA . GLY A 1 967 ? 133.549 176.583 163.994 1.00 70.37 967 GLY A CA 1
ATOM 2063 C C . GLY A 1 967 ? 134.563 177.247 163.087 1.00 69.50 967 GLY A C 1
ATOM 2064 O O . GLY A 1 967 ? 135.672 176.737 162.904 1.00 69.22 967 GLY A O 1
ATOM 2065 N N . PHE A 1 968 ? 134.190 178.390 162.513 1.00 71.89 968 PHE A N 1
ATOM 2066 C CA . PHE A 1 968 ? 135.087 179.156 161.646 1.00 72.10 968 PHE A CA 1
ATOM 2067 C C . PHE A 1 968 ? 135.925 180.108 162.499 1.00 71.60 968 PHE A C 1
ATOM 2068 O O . PHE A 1 968 ? 135.755 181.328 162.495 1.00 75.52 968 PHE A O 1
ATOM 2076 N N . SER A 1 969 ? 136.852 179.515 163.247 1.00 69.41 969 SER A N 1
ATOM 2077 C CA . SER A 1 969 ? 137.714 180.264 164.147 1.00 70.11 969 SER A CA 1
ATOM 2078 C C . SER A 1 969 ? 139.144 179.762 164.019 1.00 70.91 969 SER A C 1
ATOM 2079 O O . SER A 1 969 ? 139.385 178.620 163.619 1.00 72.06 969 SER A O 1
ATOM 2082 N N . VAL A 1 970 ? 140.094 180.634 164.364 1.00 67.24 970 VAL A N 1
ATOM 2083 C CA . VAL A 1 970 ? 141.496 180.254 164.295 1.00 66.20 970 VAL A CA 1
ATOM 2084 C C . VAL A 1 970 ? 141.777 179.110 165.268 1.00 67.94 970 VAL A C 1
ATOM 2085 O O . VAL A 1 970 ? 141.068 178.905 166.261 1.00 68.88 970 VAL A O 1
ATOM 2089 N N . THR A 1 971 ? 142.834 178.353 164.969 1.00 68.66 971 THR A N 1
ATOM 2090 C CA . THR A 1 971 ? 143.209 177.236 165.829 1.00 67.88 971 THR A CA 1
ATOM 2091 C C . THR A 1 971 ? 143.642 177.716 167.209 1.00 67.64 971 THR A C 1
ATOM 2092 O O . THR A 1 971 ? 143.295 177.101 168.223 1.00 67.74 971 THR A O 1
ATOM 2096 N N . ALA A 1 972 ? 144.398 178.811 167.268 1.00 69.25 972 ALA A N 1
ATOM 2097 C CA . ALA A 1 972 ? 144.923 179.355 168.520 1.00 68.51 972 ALA A CA 1
ATOM 2098 C C . ALA A 1 972 ? 144.553 180.828 168.609 1.00 70.61 972 ALA A C 1
ATOM 2099 O O . ALA A 1 972 ? 145.393 181.709 168.380 1.00 69.66 972 ALA A O 1
ATOM 2101 N N . PRO A 1 973 ? 143.298 181.135 168.943 1.00 74.05 973 PRO A N 1
ATOM 2102 C CA . PRO A 1 973 ? 142.892 182.546 169.044 1.00 73.51 973 PRO A CA 1
ATOM 2103 C C . PRO A 1 973 ? 143.633 183.313 170.123 1.00 74.94 973 PRO A C 1
ATOM 2104 O O . PRO A 1 973 ? 143.681 184.548 170.063 1.00 74.01 973 PRO A O 1
ATOM 2108 N N . GLU A 1 974 ? 144.211 182.625 171.110 1.00 82.40 974 GLU A N 1
ATOM 2109 C CA . GLU A 1 974 ? 144.893 183.310 172.200 1.00 81.90 974 GLU A CA 1
ATOM 2110 C C . GLU A 1 974 ? 146.125 184.075 171.734 1.00 81.83 974 GLU A C 1
ATOM 2111 O O . GLU A 1 974 ? 146.543 185.019 172.413 1.00 81.28 974 GLU A O 1
ATOM 2117 N N . LYS A 1 975 ? 146.717 183.695 170.599 1.00 75.73 975 LYS A N 1
ATOM 2118 C CA . LYS A 1 975 ? 147.959 184.314 170.149 1.00 75.04 975 LYS A CA 1
ATOM 2119 C C . LYS A 1 975 ? 147.959 184.566 168.646 1.00 74.55 975 LYS A C 1
ATOM 2120 O O . LYS A 1 975 ? 149.021 184.555 168.014 1.00 75.07 975 LYS A O 1
ATOM 2126 N N . ARG A 1 976 ? 146.789 184.798 168.056 1.00 69.72 976 ARG A N 1
ATOM 2127 C CA . ARG A 1 976 ? 146.710 184.973 166.613 1.00 68.57 976 ARG A CA 1
ATOM 2128 C C . ARG A 1 976 ? 145.449 185.749 166.267 1.00 68.45 976 ARG A C 1
ATOM 2129 O O . ARG A 1 976 ? 144.538 185.891 167.086 1.00 69.56 976 ARG A O 1
ATOM 2137 N N . GLY A 1 977 ? 145.415 186.253 165.032 1.00 71.89 977 GLY A N 1
ATOM 2138 C CA . GLY A 1 977 ? 144.267 186.971 164.520 1.00 71.44 977 GLY A CA 1
ATOM 2139 C C . GLY A 1 977 ? 144.117 186.748 163.028 1.00 73.28 977 GLY A C 1
ATOM 2140 O O . GLY A 1 977 ? 144.962 186.120 162.387 1.00 73.02 977 GLY A O 1
ATOM 2141 N N . TRP A 1 978 ? 143.016 187.271 162.485 1.00 73.29 978 TRP A N 1
ATOM 2142 C CA . TRP A 1 978 ? 142.762 187.116 161.056 1.00 71.01 978 TRP A CA 1
ATOM 2143 C C . TRP A 1 978 ? 143.695 187.988 160.225 1.00 70.35 978 TRP A C 1
ATOM 2144 O O . TRP A 1 978 ? 144.199 187.550 159.185 1.00 72.35 978 TRP A O 1
ATOM 2155 N N . VAL A 1 979 ? 143.940 189.219 160.664 1.00 65.66 979 VAL A N 1
ATOM 2156 C CA . VAL A 1 979 ? 144.762 190.177 159.933 1.00 65.94 979 VAL A CA 1
ATOM 2157 C C . VAL A 1 979 ? 146.110 190.290 160.628 1.00 67.79 979 VAL A C 1
ATOM 2158 O O . VAL A 1 979 ? 146.173 190.439 161.855 1.00 67.47 979 VAL A O 1
ATOM 2162 N N . ILE A 1 980 ? 147.184 190.218 159.847 1.00 66.08 980 ILE A N 1
ATOM 2163 C CA . ILE A 1 980 ? 148.548 190.312 160.354 1.00 66.52 980 ILE A CA 1
ATOM 2164 C C . ILE A 1 980 ? 149.120 191.660 159.941 1.00 67.95 980 ILE A C 1
ATOM 2165 O O . ILE A 1 980 ? 149.063 192.032 158.763 1.00 67.47 980 ILE A O 1
ATOM 2170 N N . ASN A 1 981 ? 149.663 192.390 160.908 1.00 72.39 981 ASN A N 1
ATOM 2171 C CA . ASN A 1 981 ? 150.231 193.704 160.635 1.00 70.09 981 ASN A CA 1
ATOM 2172 C C . ASN A 1 981 ? 151.616 193.553 160.016 1.00 70.07 981 ASN A C 1
ATOM 2173 O O . ASN A 1 981 ? 152.493 192.936 160.630 1.00 68.59 981 ASN A O 1
ATOM 2178 N N . PRO A 1 982 ? 151.853 194.087 158.815 1.00 70.71 982 PRO A N 1
ATOM 2179 C CA . PRO A 1 982 ? 153.195 193.964 158.221 1.00 72.20 982 PRO A CA 1
ATOM 2180 C C . PRO A 1 982 ? 154.293 194.568 159.078 1.00 73.50 982 PRO A C 1
ATOM 2181 O O . PRO A 1 982 ? 155.398 194.017 159.140 1.00 72.84 982 PRO A O 1
ATOM 2185 N N . LEU A 1 983 ? 154.018 195.692 159.743 1.00 76.81 983 LEU A N 1
ATOM 2186 C CA . LEU A 1 983 ? 155.044 196.345 160.552 1.00 76.48 983 LEU A CA 1
ATOM 2187 C C . LEU A 1 983 ? 155.470 195.461 161.717 1.00 77.21 983 LEU A C 1
ATOM 2188 O O . LEU A 1 983 ? 156.662 195.346 162.024 1.00 77.85 983 LEU A O 1
ATOM 2193 N N . GLY A 1 984 ? 154.511 194.831 162.376 1.00 79.47 984 GLY A N 1
ATOM 2194 C CA . GLY A 1 984 ? 154.801 193.978 163.510 1.00 80.25 984 GLY A CA 1
ATOM 2195 C C . GLY A 1 984 ? 153.541 193.669 164.281 1.00 81.07 984 GLY A C 1
ATOM 2196 O O . GLY A 1 984 ? 152.482 194.256 164.058 1.00 80.05 984 GLY A O 1
ATOM 2197 N N . GLU A 1 985 ? 153.672 192.724 165.204 1.00 84.50 985 GLU A N 1
ATOM 2198 C CA . GLU A 1 985 ? 152.548 192.296 166.026 1.00 84.19 985 GLU A CA 1
ATOM 2199 C C . GLU A 1 985 ? 152.780 192.498 167.514 1.00 84.36 985 GLU A C 1
ATOM 2200 O O . GLU A 1 985 ? 151.868 192.935 168.220 1.00 83.74 985 GLU A O 1
ATOM 2206 N N . LYS A 1 986 ? 153.977 192.192 168.012 1.00 87.27 986 LYS A N 1
ATOM 2207 C CA . LYS A 1 986 ? 154.290 192.402 169.420 1.00 87.16 986 LYS A CA 1
ATOM 2208 C C . LYS A 1 986 ? 155.581 193.195 169.571 1.00 88.33 986 LYS A C 1
ATOM 2209 O O . LYS A 1 986 ? 155.748 193.945 170.538 1.00 88.33 986 LYS A O 1
ATOM 2215 N N . SER A 1 987 ? 156.493 193.034 168.624 1.00 84.65 987 SER A N 1
ATOM 2216 C CA . SER A 1 987 ? 157.768 193.730 168.603 1.00 82.98 987 SER A CA 1
ATOM 2217 C C . SER A 1 987 ? 158.033 194.252 167.202 1.00 83.47 987 SER A C 1
ATOM 2218 O O . SER A 1 987 ? 157.505 193.718 166.221 1.00 84.10 987 SER A O 1
ATOM 2221 N N . PRO A 1 988 ? 158.846 195.299 167.073 1.00 82.54 988 PRO A N 1
ATOM 2222 C CA . PRO A 1 988 ? 159.133 195.843 165.741 1.00 81.56 988 PRO A CA 1
ATOM 2223 C C . PRO A 1 988 ? 159.804 194.806 164.852 1.00 81.12 988 PRO A C 1
ATOM 2224 O O . PRO A 1 988 ? 160.621 194.002 165.308 1.00 81.33 988 PRO A O 1
ATOM 2228 N N . PHE A 1 989 ? 159.447 194.831 163.570 1.00 81.08 989 PHE A N 1
ATOM 2229 C CA . PHE A 1 989 ? 160.031 193.920 162.594 1.00 81.47 989 PHE A CA 1
ATOM 2230 C C . PHE A 1 989 ? 161.308 194.528 162.032 1.00 83.17 989 PHE A C 1
ATOM 2231 O O . PHE A 1 989 ? 161.266 195.648 161.506 1.00 83.97 989 PHE A O 1
ATOM 2239 N N . PRO A 1 990 ? 162.448 193.845 162.118 1.00 84.59 990 PRO A N 1
ATOM 2240 C CA . PRO A 1 990 ? 163.695 194.434 161.618 1.00 83.65 990 PRO A CA 1
ATOM 2241 C C . PRO A 1 990 ? 163.607 194.746 160.131 1.00 84.14 990 PRO A C 1
ATOM 2242 O O . PRO A 1 990 ? 163.024 193.992 159.350 1.00 83.90 990 PRO A O 1
ATOM 2246 N N . VAL A 1 991 ? 164.200 195.877 159.746 1.00 84.25 991 VAL A N 1
ATOM 2247 C CA . VAL A 1 991 ? 164.167 196.299 158.349 1.00 84.15 991 VAL A CA 1
ATOM 2248 C C . VAL A 1 991 ? 165.009 195.369 157.485 1.00 83.80 991 VAL A C 1
ATOM 2249 O O . VAL A 1 991 ? 164.660 195.087 156.332 1.00 83.15 991 VAL A O 1
ATOM 2253 N N . TRP A 1 992 ? 166.133 194.885 158.020 1.00 86.19 992 TRP A N 1
ATOM 2254 C CA . TRP A 1 992 ? 167.032 194.054 157.224 1.00 86.00 992 TRP A CA 1
ATOM 2255 C C . TRP A 1 992 ? 166.310 192.854 156.626 1.00 86.63 992 TRP A C 1
ATOM 2256 O O . TRP A 1 992 ? 166.633 192.432 155.509 1.00 87.45 992 TRP A O 1
ATOM 2267 N N . MET A 1 993 ? 165.338 192.291 157.344 1.00 86.87 993 MET A N 1
ATOM 2268 C CA . MET A 1 993 ? 164.591 191.152 156.827 1.00 86.06 993 MET A CA 1
ATOM 2269 C C . MET A 1 993 ? 163.556 191.553 155.786 1.00 86.21 993 MET A C 1
ATOM 2270 O O . MET A 1 993 ? 163.103 190.695 155.021 1.00 85.99 993 MET A O 1
ATOM 2275 N N . MET A 1 994 ? 163.173 192.831 155.736 1.00 85.79 994 MET A N 1
ATOM 2276 C CA . MET A 1 994 ? 162.193 193.267 154.747 1.00 84.95 994 MET A CA 1
ATOM 2277 C C . MET A 1 994 ? 162.717 193.071 153.330 1.00 86.91 994 MET A C 1
ATOM 2278 O O . MET A 1 994 ? 161.977 192.632 152.442 1.00 87.02 994 MET A O 1
ATOM 2283 N N . VAL A 1 995 ? 163.990 193.392 153.097 1.00 79.41 995 VAL A N 1
ATOM 2284 C CA . VAL A 1 995 ? 164.579 193.212 151.775 1.00 77.87 995 VAL A CA 1
ATOM 2285 C C . VAL A 1 995 ? 165.277 191.866 151.621 1.00 77.49 995 VAL A C 1
ATOM 2286 O O . VAL A 1 995 ? 165.539 191.442 150.486 1.00 78.34 995 VAL A O 1
ATOM 2290 N N . ALA A 1 996 ? 165.587 191.183 152.723 1.00 75.36 996 ALA A N 1
ATOM 2291 C CA . ALA A 1 996 ? 166.201 189.864 152.650 1.00 76.51 996 ALA A CA 1
ATOM 2292 C C . ALA A 1 996 ? 165.190 188.757 152.390 1.00 75.49 996 ALA A C 1
ATOM 2293 O O . ALA A 1 996 ? 165.594 187.610 152.172 1.00 73.88 996 ALA A O 1
ATOM 2295 N N . SER A 1 997 ? 163.893 189.070 152.410 1.00 74.64 997 SER A N 1
ATOM 2296 C CA . SER A 1 997 ? 162.864 188.078 152.130 1.00 73.48 997 SER A CA 1
ATOM 2297 C C . SER A 1 997 ? 162.817 187.677 150.662 1.00 73.07 997 SER A C 1
ATOM 2298 O O . SER A 1 997 ? 162.096 186.735 150.319 1.00 73.79 997 SER A O 1
ATOM 2301 N N . LEU A 1 998 ? 163.558 188.369 149.794 1.00 67.55 998 LEU A N 1
ATOM 2302 C CA . LEU A 1 998 ? 163.530 188.047 148.372 1.00 66.18 998 LEU A CA 1
ATOM 2303 C C . LEU A 1 998 ? 164.027 186.633 148.102 1.00 67.65 998 LEU A C 1
ATOM 2304 O O . LEU A 1 998 ? 163.525 185.964 147.192 1.00 67.22 998 LEU A O 1
ATOM 2309 N N . LEU A 1 999 ? 165.008 186.162 148.871 1.00 66.97 999 LEU A N 1
ATOM 2310 C CA . LEU A 1 999 ? 165.567 184.835 148.620 1.00 65.48 999 LEU A CA 1
ATOM 2311 C C . LEU A 1 999 ? 164.531 183.728 148.745 1.00 65.53 999 LEU A C 1
ATOM 2312 O O . LEU A 1 999 ? 164.398 182.927 147.804 1.00 63.83 999 LEU A O 1
ATOM 2317 N N . PRO A 1 1000 ? 163.779 183.611 149.844 1.00 63.42 1000 PRO A N 1
ATOM 2318 C CA . PRO A 1 1000 ? 162.739 182.571 149.898 1.00 61.26 1000 PRO A CA 1
ATOM 2319 C C . PRO A 1 1000 ? 161.641 182.774 148.870 1.00 60.00 1000 PRO A C 1
ATOM 2320 O O . PRO A 1 1000 ? 161.015 181.794 148.441 1.00 61.51 1000 PRO A O 1
ATOM 2324 N N . ALA A 1 1001 ? 161.384 184.021 148.469 1.00 54.88 1001 ALA A N 1
ATOM 2325 C CA . ALA A 1 1001 ? 160.357 184.278 147.467 1.00 55.75 1001 ALA A CA 1
ATOM 2326 C C . ALA A 1 1001 ? 160.708 183.615 146.143 1.00 60.36 1001 ALA A C 1
ATOM 2327 O O . ALA A 1 1001 ? 159.836 183.056 145.471 1.00 61.37 1001 ALA A O 1
ATOM 2329 N N . ILE A 1 1002 ? 161.983 183.665 145.752 1.00 60.02 1002 ILE A N 1
ATOM 2330 C CA . ILE A 1 1002 ? 162.402 183.033 144.505 1.00 55.22 1002 ILE A CA 1
ATOM 2331 C C . ILE A 1 1002 ? 162.180 181.527 144.568 1.00 56.46 1002 ILE A C 1
ATOM 2332 O O . ILE A 1 1002 ? 161.703 180.915 143.606 1.00 58.08 1002 ILE A O 1
ATOM 2337 N N . LEU A 1 1003 ? 162.529 180.905 145.696 1.00 57.24 1003 LEU A N 1
ATOM 2338 C CA . LEU A 1 1003 ? 162.341 179.465 145.835 1.00 55.78 1003 LEU A CA 1
ATOM 2339 C C . LEU A 1 1003 ? 160.865 179.090 145.769 1.00 54.51 1003 LEU A C 1
ATOM 2340 O O . LEU A 1 1003 ? 160.487 178.124 145.090 1.00 56.95 1003 LEU A O 1
ATOM 2345 N N . VAL A 1 1004 ? 160.013 179.846 146.465 1.00 48.25 1004 VAL A N 1
ATOM 2346 C CA . VAL A 1 1004 ? 158.580 179.561 146.437 1.00 49.96 1004 VAL A CA 1
ATOM 2347 C C . VAL A 1 1004 ? 158.033 179.730 145.025 1.00 52.52 1004 VAL A C 1
ATOM 2348 O O . VAL A 1 1004 ? 157.225 178.918 144.549 1.00 52.05 1004 VAL A O 1
ATOM 2352 N N . PHE A 1 1005 ? 158.457 180.793 144.337 1.00 50.36 1005 PHE A N 1
ATOM 2353 C CA . PHE A 1 1005 ? 158.015 181.021 142.968 1.00 48.98 1005 PHE A CA 1
ATOM 2354 C C . PHE A 1 1005 ? 158.438 179.879 142.058 1.00 48.66 1005 PHE A C 1
ATOM 2355 O O . PHE A 1 1005 ? 157.655 179.424 141.219 1.00 51.27 1005 PHE A O 1
ATOM 2363 N N . ILE A 1 1006 ? 159.676 179.404 142.205 1.00 48.28 1006 ILE A N 1
ATOM 2364 C CA . ILE A 1 1006 ? 160.144 178.300 141.373 1.00 48.40 1006 ILE A CA 1
ATOM 2365 C C . ILE A 1 1006 ? 159.309 177.054 141.628 1.00 52.35 1006 ILE A C 1
ATOM 2366 O O . ILE A 1 1006 ? 158.878 176.375 140.688 1.00 54.63 1006 ILE A O 1
ATOM 2371 N N . LEU A 1 1007 ? 159.054 176.740 142.901 1.00 48.55 1007 LEU A N 1
ATOM 2372 C CA . LEU A 1 1007 ? 158.223 175.582 143.221 1.00 44.58 1007 LEU A CA 1
ATOM 2373 C C . LEU A 1 1007 ? 156.858 175.680 142.549 1.00 48.05 1007 LEU A C 1
ATOM 2374 O O . LEU A 1 1007 ? 156.432 174.762 141.829 1.00 49.85 1007 LEU A O 1
ATOM 2379 N N . ILE A 1 1008 ? 156.163 176.800 142.763 1.00 44.36 1008 ILE A N 1
ATOM 2380 C CA . ILE A 1 1008 ? 154.800 176.930 142.256 1.00 44.93 1008 ILE A CA 1
ATOM 2381 C C . ILE A 1 1008 ? 154.790 176.900 140.734 1.00 46.07 1008 ILE A C 1
ATOM 2382 O O . ILE A 1 1008 ? 153.961 176.218 140.115 1.00 45.19 1008 ILE A O 1
ATOM 2387 N N . PHE A 1 1009 ? 155.705 177.641 140.105 1.00 46.66 1009 PHE A N 1
ATOM 2388 C CA . PHE A 1 1009 ? 155.752 177.697 138.650 1.00 42.93 1009 PHE A CA 1
ATOM 2389 C C . PHE A 1 1009 ? 156.010 176.320 138.060 1.00 45.01 1009 PHE A C 1
ATOM 2390 O O . PHE A 1 1009 ? 155.299 175.881 137.150 1.00 47.56 1009 PHE A O 1
ATOM 2398 N N . MET A 1 1010 ? 157.024 175.617 138.569 1.00 45.51 1010 MET A N 1
ATOM 2399 C CA . MET A 1 1010 ? 157.326 174.291 138.047 1.00 45.22 1010 MET A CA 1
ATOM 2400 C C . MET A 1 1010 ? 156.117 173.375 138.160 1.00 47.43 1010 MET A C 1
ATOM 2401 O O . MET A 1 1010 ? 155.693 172.760 137.172 1.00 50.07 1010 MET A O 1
ATOM 2406 N N . GLU A 1 1011 ? 155.531 173.286 139.358 1.00 47.27 1011 GLU A N 1
ATOM 2407 C CA . GLU A 1 1011 ? 154.415 172.366 139.551 1.00 43.56 1011 GLU A CA 1
ATOM 2408 C C . GLU A 1 1011 ? 153.258 172.700 138.615 1.00 43.38 1011 GLU A C 1
ATOM 2409 O O . GLU A 1 1011 ? 152.762 171.831 137.883 1.00 47.31 1011 GLU A O 1
ATOM 2415 N N . THR A 1 1012 ? 152.820 173.962 138.617 1.00 40.71 1012 THR A N 1
ATOM 2416 C CA . THR A 1 1012 ? 151.645 174.337 137.838 1.00 37.37 1012 THR A CA 1
ATOM 2417 C C . THR A 1 1012 ? 151.884 174.143 136.346 1.00 40.64 1012 THR A C 1
ATOM 2418 O O . THR A 1 1012 ? 151.028 173.604 135.634 1.00 40.20 1012 THR A O 1
ATOM 2422 N N . GLN A 1 1013 ? 153.044 174.583 135.850 1.00 40.87 1013 GLN A N 1
ATOM 2423 C CA . GLN A 1 1013 ? 153.314 174.480 134.422 1.00 38.64 1013 GLN A CA 1
ATOM 2424 C C . GLN A 1 1013 ? 153.400 173.028 133.976 1.00 36.17 1013 GLN A C 1
ATOM 2425 O O . GLN A 1 1013 ? 152.857 172.667 132.925 1.00 41.15 1013 GLN A O 1
ATOM 2431 N N . ILE A 1 1014 ? 154.073 172.174 134.752 1.00 27.74 1014 ILE A N 1
ATOM 2432 C CA . ILE A 1 1014 ? 154.175 170.777 134.348 1.00 28.60 1014 ILE A CA 1
ATOM 2433 C C . ILE A 1 1014 ? 152.805 170.110 134.371 1.00 30.44 1014 ILE A C 1
ATOM 2434 O O . ILE A 1 1014 ? 152.473 169.320 133.477 1.00 35.83 1014 ILE A O 1
ATOM 2439 N N . THR A 1 1015 ? 151.986 170.407 135.384 1.00 32.62 1015 THR A N 1
ATOM 2440 C CA . THR A 1 1015 ? 150.648 169.822 135.421 1.00 29.14 1015 THR A CA 1
ATOM 2441 C C . THR A 1 1015 ? 149.820 170.263 134.218 1.00 32.75 1015 THR A C 1
ATOM 2442 O O . THR A 1 1015 ? 149.143 169.442 133.581 1.00 34.71 1015 THR A O 1
ATOM 2446 N N . THR A 1 1016 ? 149.870 171.556 133.886 1.00 33.94 1016 THR A N 1
ATOM 2447 C CA . THR A 1 1016 ? 149.118 172.053 132.739 1.00 34.90 1016 THR A CA 1
ATOM 2448 C C . THR A 1 1016 ? 149.595 171.404 131.448 1.00 32.86 1016 THR A C 1
ATOM 2449 O O . THR A 1 1016 ? 148.785 171.067 130.578 1.00 35.91 1016 THR A O 1
ATOM 2453 N N . LEU A 1 1017 ? 150.909 171.228 131.300 1.00 32.46 1017 LEU A N 1
ATOM 2454 C CA . LEU A 1 1017 ? 151.432 170.545 130.122 1.00 25.99 1017 LEU A CA 1
ATOM 2455 C C . LEU A 1 1017 ? 150.909 169.118 130.042 1.00 29.22 1017 LEU A C 1
ATOM 2456 O O . LEU A 1 1017 ? 150.495 168.654 128.974 1.00 32.43 1017 LEU A O 1
ATOM 2461 N N . ILE A 1 1018 ? 150.920 168.404 131.168 1.00 33.75 1018 ILE A N 1
ATOM 2462 C CA . ILE A 1 1018 ? 150.522 167.000 131.151 1.00 28.37 1018 ILE A CA 1
ATOM 2463 C C . ILE A 1 1018 ? 149.049 166.856 130.789 1.00 29.43 1018 ILE A C 1
ATOM 2464 O O . ILE A 1 1018 ? 148.682 166.008 129.968 1.00 32.19 1018 ILE A O 1
ATOM 2469 N N . ILE A 1 1019 ? 148.178 167.676 131.386 1.00 38.14 1019 ILE A N 1
ATOM 2470 C CA . ILE A 1 1019 ? 146.747 167.517 131.120 1.00 37.15 1019 ILE A CA 1
ATOM 2471 C C . ILE A 1 1019 ? 146.318 168.071 129.770 1.00 36.45 1019 ILE A C 1
ATOM 2472 O O . ILE A 1 1019 ? 145.149 167.917 129.397 1.00 38.49 1019 ILE A O 1
ATOM 2477 N N . SER A 1 1020 ? 147.222 168.705 129.025 1.00 44.79 1020 SER A N 1
ATOM 2478 C CA . SER A 1 1020 ? 146.898 169.299 127.735 1.00 40.02 1020 SER A CA 1
ATOM 2479 C C . SER A 1 1020 ? 147.478 168.523 126.559 1.00 45.24 1020 SER A C 1
ATOM 2480 O O . SER A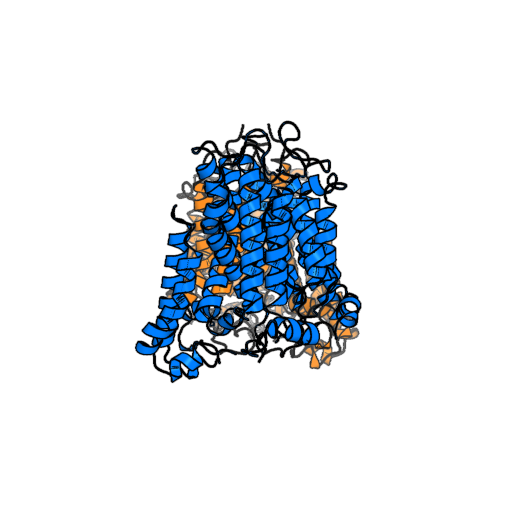 1 1020 ? 147.553 169.064 125.452 1.00 48.43 1020 SER A O 1
ATOM 2483 N N . LYS A 1 1021 ? 147.888 167.275 126.769 1.00 54.79 1021 LYS A N 1
ATOM 2484 C CA . LYS A 1 1021 ? 148.454 166.485 125.685 1.00 50.23 1021 LYS A CA 1
ATOM 2485 C C . LYS A 1 1021 ? 147.430 166.297 124.572 1.00 54.10 1021 LYS A C 1
ATOM 2486 O O . LYS A 1 1021 ? 146.227 166.170 124.816 1.00 58.45 1021 LYS A O 1
ATOM 2492 N N . LYS A 1 1022 ? 147.921 166.283 123.330 1.00 66.35 1022 LYS A N 1
ATOM 2493 C CA . LYS A 1 1022 ? 147.030 166.177 122.181 1.00 64.76 1022 LYS A CA 1
ATOM 2494 C C . LYS A 1 1022 ? 146.316 164.833 122.114 1.00 66.91 1022 LYS A C 1
ATOM 2495 O O . LYS A 1 1022 ? 145.277 164.733 121.453 1.00 66.93 1022 LYS A O 1
ATOM 2501 N N . GLU A 1 1023 ? 146.842 163.802 122.778 1.00 69.88 1023 GLU A N 1
ATOM 2502 C CA . GLU A 1 1023 ? 146.120 162.536 122.848 1.00 68.12 1023 GLU A CA 1
ATOM 2503 C C . GLU A 1 1023 ? 144.762 162.726 123.509 1.00 68.51 1023 GLU A C 1
ATOM 2504 O O . GLU A 1 1023 ? 143.754 162.182 123.045 1.00 69.70 1023 GLU A O 1
ATOM 2510 N N . ARG A 1 1024 ? 144.720 163.490 124.596 1.00 62.76 1024 ARG A N 1
ATOM 2511 C CA . ARG A 1 1024 ? 143.460 163.888 125.204 1.00 58.66 1024 ARG A CA 1
ATOM 2512 C C . ARG A 1 1024 ? 142.825 165.001 124.382 1.00 59.78 1024 ARG A C 1
ATOM 2513 O O . ARG A 1 1024 ? 143.520 165.861 123.834 1.00 64.39 1024 ARG A O 1
ATOM 2521 N N . MET A 1 1025 ? 141.496 164.984 124.297 1.00 65.24 1025 MET A N 1
ATOM 2522 C CA . MET A 1 1025 ? 140.766 165.876 123.396 1.00 66.42 1025 MET A CA 1
ATOM 2523 C C . MET A 1 1025 ? 140.276 167.095 124.174 1.00 66.14 1025 MET A C 1
ATOM 2524 O O . MET A 1 1025 ? 139.143 167.157 124.648 1.00 67.26 1025 MET A O 1
ATOM 2529 N N . LEU A 1 1026 ? 141.158 168.085 124.294 1.00 64.68 1026 LEU A N 1
ATOM 2530 C CA . LEU A 1 1026 ? 140.827 169.385 124.868 1.00 64.01 1026 LEU A CA 1
ATOM 2531 C C . LEU A 1 1026 ? 140.801 170.400 123.731 1.00 64.11 1026 LEU A C 1
ATOM 2532 O O . LEU A 1 1026 ? 141.853 170.764 123.195 1.00 64.59 1026 LEU A O 1
ATOM 2537 N N . GLN A 1 1027 ? 139.603 170.858 123.367 1.00 66.64 1027 GLN A N 1
ATOM 2538 C CA . GLN A 1 1027 ? 139.439 171.736 122.215 1.00 67.95 1027 GLN A CA 1
ATOM 2539 C C . GLN A 1 1027 ? 139.265 173.204 122.580 1.00 68.60 1027 GLN A C 1
ATOM 2540 O O . GLN A 1 1027 ? 139.505 174.065 121.727 1.00 69.30 1027 GLN A O 1
ATOM 2546 N N . LYS A 1 1028 ? 138.855 173.513 123.811 1.00 63.87 1028 LYS A N 1
ATOM 2547 C CA . LYS A 1 1028 ? 138.600 174.902 124.175 1.00 64.51 1028 LYS A CA 1
ATOM 2548 C C . LYS A 1 1028 ? 139.882 175.701 124.368 1.00 66.01 1028 LYS A C 1
ATOM 2549 O O . LYS A 1 1028 ? 139.831 176.936 124.366 1.00 66.19 1028 LYS A O 1
ATOM 2555 N N . GLY A 1 1029 ? 141.020 175.037 124.529 1.00 62.16 1029 GLY A N 1
ATOM 2556 C CA . GLY A 1 1029 ? 142.294 175.707 124.679 1.00 60.35 1029 GLY A CA 1
ATOM 2557 C C . GLY A 1 1029 ? 142.724 175.820 126.132 1.00 63.16 1029 GLY A C 1
ATOM 2558 O O . GLY A 1 1029 ? 141.953 175.608 127.071 1.00 65.66 1029 GLY A O 1
ATOM 2559 N N . SER A 1 1030 ? 143.997 176.168 126.306 1.00 63.36 1030 SER A N 1
ATOM 2560 C CA . SER A 1 1030 ? 144.607 176.294 127.620 1.00 62.92 1030 SER A CA 1
ATOM 2561 C C . SER A 1 1030 ? 145.441 177.566 127.679 1.00 63.39 1030 SER A C 1
ATOM 2562 O O . SER A 1 1030 ? 145.904 178.080 126.658 1.00 62.64 1030 SER A O 1
ATOM 2565 N N . GLY A 1 1031 ? 145.626 178.072 128.896 1.00 62.11 1031 GLY A N 1
ATOM 2566 C CA . GLY A 1 1031 ? 146.406 179.276 129.106 1.00 59.28 1031 GLY A CA 1
ATOM 2567 C C . GLY A 1 1031 ? 147.564 179.082 130.062 1.00 59.42 1031 GLY A C 1
ATOM 2568 O O . GLY A 1 1031 ? 147.400 178.491 131.133 1.00 60.84 1031 GLY A O 1
ATOM 2569 N N . PHE A 1 1032 ? 148.744 179.576 129.686 1.00 56.55 1032 PHE A N 1
ATOM 2570 C CA . PHE A 1 1032 ? 149.934 179.442 130.514 1.00 55.75 1032 PHE A CA 1
ATOM 2571 C C . PHE A 1 1032 ? 150.306 180.720 131.252 1.00 57.74 1032 PHE A C 1
ATOM 2572 O O . PHE A 1 1032 ? 151.113 180.661 132.187 1.00 58.07 1032 PHE A O 1
ATOM 2580 N N . HIS A 1 1033 ? 149.749 181.864 130.860 1.00 61.28 1033 HIS A N 1
ATOM 2581 C CA . HIS A 1 1033 ? 150.046 183.141 131.499 1.00 61.58 1033 HIS A CA 1
ATOM 2582 C C . HIS A 1 1033 ? 148.999 183.531 132.534 1.00 62.45 1033 HIS A C 1
ATOM 2583 O O . HIS A 1 1033 ? 149.340 183.831 133.684 1.00 65.43 1033 HIS A O 1
ATOM 2590 N N . LEU A 1 1034 ? 147.723 183.528 132.144 1.00 54.10 1034 LEU A N 1
ATOM 2591 C CA . LEU A 1 1034 ? 146.665 183.926 133.065 1.00 51.13 1034 LEU A CA 1
ATOM 2592 C C . LEU A 1 1034 ? 146.616 183.010 134.280 1.00 55.58 1034 LEU A C 1
ATOM 2593 O O . LEU A 1 1034 ? 146.452 183.478 135.413 1.00 62.32 1034 LEU A O 1
ATOM 2598 N N . ASP A 1 1035 ? 146.754 181.700 134.065 1.00 50.48 1035 ASP A N 1
ATOM 2599 C CA . ASP A 1 1035 ? 146.694 180.758 135.177 1.00 50.86 1035 ASP A CA 1
ATOM 2600 C C . ASP A 1 1035 ? 147.806 181.024 136.184 1.00 51.09 1035 ASP A C 1
ATOM 2601 O O . ASP A 1 1035 ? 147.559 181.107 137.393 1.00 50.81 1035 ASP A O 1
ATOM 2606 N N . LEU A 1 1036 ? 149.043 181.156 135.701 1.00 50.46 1036 LEU A N 1
ATOM 2607 C CA . LEU A 1 1036 ? 150.161 181.401 136.604 1.00 51.46 1036 LEU A CA 1
ATOM 2608 C C . LEU A 1 1036 ? 150.000 182.730 137.327 1.00 52.60 1036 LEU A C 1
ATOM 2609 O O . LEU A 1 1036 ? 150.238 182.820 138.539 1.00 57.15 1036 LEU A O 1
ATOM 2614 N N . LEU A 1 1037 ? 149.597 183.776 136.602 1.00 45.16 1037 LEU A N 1
ATOM 2615 C CA . LEU A 1 1037 ? 149.392 185.072 137.237 1.00 44.77 1037 LEU A CA 1
ATOM 2616 C C . LEU A 1 1037 ? 148.370 184.970 138.360 1.00 47.20 1037 LEU A C 1
ATOM 2617 O O . LEU A 1 1037 ? 148.616 185.423 139.484 1.00 48.07 1037 LEU A O 1
ATOM 2622 N N . LEU A 1 1038 ? 147.213 184.368 138.074 1.00 44.55 1038 LEU A N 1
ATOM 2623 C CA . LEU A 1 1038 ? 146.166 184.260 139.082 1.00 41.75 1038 LEU A CA 1
ATOM 2624 C C . LEU A 1 1038 ? 146.645 183.464 140.287 1.00 44.95 1038 LEU A C 1
ATOM 2625 O O . LEU A 1 1038 ? 146.445 183.875 141.436 1.00 48.08 1038 LEU A O 1
ATOM 2630 N N . ILE A 1 1039 ? 147.288 182.320 140.046 1.00 44.08 1039 ILE A N 1
ATOM 2631 C CA . ILE A 1 1039 ? 147.695 181.458 141.152 1.00 42.63 1039 ILE A CA 1
ATOM 2632 C C . ILE A 1 1039 ? 148.710 182.169 142.037 1.00 38.40 1039 ILE A C 1
ATOM 2633 O O . ILE A 1 1039 ? 148.594 182.167 143.268 1.00 44.78 1039 ILE A O 1
ATOM 2638 N N . VAL A 1 1040 ? 149.718 182.796 141.426 1.00 39.21 1040 VAL A N 1
ATOM 2639 C CA . VAL A 1 1040 ? 150.760 183.436 142.221 1.00 42.78 1040 VAL A CA 1
ATOM 2640 C C . VAL A 1 1040 ? 150.207 184.646 142.965 1.00 45.39 1040 VAL A C 1
ATOM 2641 O O . VAL A 1 1040 ? 150.554 184.884 144.128 1.00 44.53 1040 VAL A O 1
ATOM 2645 N N . ALA A 1 1041 ? 149.348 185.437 142.314 1.00 46.24 1041 ALA A N 1
ATOM 2646 C CA . ALA A 1 1041 ? 148.765 186.587 142.994 1.00 42.38 1041 ALA A CA 1
ATOM 2647 C C . ALA A 1 1041 ? 147.909 186.152 144.177 1.00 46.72 1041 ALA A C 1
ATOM 2648 O O . ALA A 1 1041 ? 147.983 186.748 145.258 1.00 47.00 1041 ALA A O 1
ATOM 2650 N N . MET A 1 1042 ? 147.093 185.111 143.994 1.00 48.84 1042 MET A N 1
ATOM 2651 C CA . MET A 1 1042 ? 146.278 184.617 145.097 1.00 43.52 1042 MET A CA 1
ATOM 2652 C C . MET A 1 1042 ? 147.148 184.099 146.234 1.00 46.13 1042 MET A C 1
ATOM 2653 O O . MET A 1 1042 ? 146.873 184.369 147.408 1.00 48.71 1042 MET A O 1
ATOM 2658 N N . GLY A 1 1043 ? 148.206 183.355 145.907 1.00 46.40 1043 GLY A N 1
ATOM 2659 C CA . GLY A 1 1043 ? 149.095 182.866 146.946 1.00 45.22 1043 GLY A CA 1
ATOM 2660 C C . GLY A 1 1043 ? 149.756 183.990 147.720 1.00 46.51 1043 GLY A C 1
ATOM 2661 O O . GLY A 1 1043 ? 149.852 183.938 148.948 1.00 48.86 1043 GLY A O 1
ATOM 2662 N N . GLY A 1 1044 ? 150.217 185.022 147.014 1.00 50.91 1044 GLY A N 1
ATOM 2663 C CA . GLY A 1 1044 ? 150.849 186.142 147.692 1.00 49.19 1044 GLY A CA 1
ATOM 2664 C C . GLY A 1 1044 ? 149.884 186.926 148.561 1.00 50.15 1044 GLY A C 1
ATOM 2665 O O . GLY A 1 1044 ? 150.230 187.339 149.671 1.00 51.75 1044 GLY A O 1
ATOM 2666 N N . ILE A 1 1045 ? 148.663 187.146 148.071 1.00 53.44 1045 ILE A N 1
ATOM 2667 C CA . ILE A 1 1045 ? 147.694 187.930 148.831 1.00 55.88 1045 ILE A CA 1
ATOM 2668 C C . ILE A 1 1045 ? 147.257 187.184 150.086 1.00 56.55 1045 ILE A C 1
ATOM 2669 O O . ILE A 1 1045 ? 147.100 187.782 151.156 1.00 56.50 1045 ILE A O 1
ATOM 2674 N N . CYS A 1 1046 ? 147.051 185.869 149.977 1.00 57.75 1046 CYS A N 1
ATOM 2675 C CA . CYS A 1 1046 ? 146.538 185.105 151.110 1.00 54.91 1046 CYS A CA 1
ATOM 2676 C C . CYS A 1 1046 ? 147.475 185.166 152.310 1.00 56.77 1046 CYS A C 1
ATOM 2677 O O . CYS A 1 1046 ? 147.017 185.102 153.455 1.00 61.45 1046 CYS A O 1
ATOM 2680 N N . ALA A 1 1047 ? 148.783 185.290 152.074 1.00 56.53 1047 ALA A N 1
ATOM 2681 C CA . ALA A 1 1047 ? 149.729 185.345 153.183 1.00 54.72 1047 ALA A CA 1
ATOM 2682 C C . ALA A 1 1047 ? 149.454 186.512 154.120 1.00 59.13 1047 ALA A C 1
ATOM 2683 O O . ALA A 1 1047 ? 149.820 186.446 155.298 1.00 60.87 1047 ALA A O 1
ATOM 2685 N N . LEU A 1 1048 ? 148.819 187.577 153.628 1.00 62.78 1048 LEU A N 1
ATOM 2686 C CA . LEU A 1 1048 ? 148.496 188.713 154.482 1.00 61.27 1048 LEU A CA 1
ATOM 2687 C C . LEU A 1 1048 ? 147.472 188.358 155.551 1.00 60.33 1048 LEU A C 1
ATOM 2688 O O . LEU A 1 1048 ? 147.373 189.070 156.556 1.00 61.32 1048 LEU A O 1
ATOM 2693 N N . PHE A 1 1049 ? 146.708 187.284 155.357 1.00 62.35 1049 PHE A N 1
ATOM 2694 C CA . PHE A 1 1049 ? 145.729 186.826 156.332 1.00 62.07 1049 PHE A CA 1
ATOM 2695 C C . PHE A 1 1049 ? 146.192 185.585 157.084 1.00 61.57 1049 PHE A C 1
ATOM 2696 O O . PHE A 1 1049 ? 145.391 184.968 157.794 1.00 61.65 1049 PHE A O 1
ATOM 2704 N N . GLY A 1 1050 ? 147.458 185.202 156.943 1.00 59.27 1050 GLY A N 1
ATOM 2705 C CA . GLY A 1 1050 ? 147.976 184.036 157.626 1.00 59.69 1050 GLY A CA 1
ATOM 2706 C C . GLY A 1 1050 ? 147.632 182.709 156.992 1.00 61.66 1050 GLY A C 1
ATOM 2707 O O . GLY A 1 1050 ? 147.929 181.665 157.582 1.00 64.76 1050 GLY A O 1
ATOM 2708 N N . LEU A 1 1051 ? 147.014 182.712 155.816 1.00 54.50 1051 LEU A N 1
ATOM 2709 C CA . LEU A 1 1051 ? 146.671 181.473 155.140 1.00 52.92 1051 LEU A CA 1
ATOM 2710 C C . LEU A 1 1051 ? 147.858 180.961 154.325 1.00 55.89 1051 LEU A C 1
ATOM 2711 O O . LEU A 1 1051 ? 148.702 181.745 153.883 1.00 57.72 1051 LEU A O 1
ATOM 2716 N N . PRO A 1 1052 ? 147.947 179.653 154.116 1.00 55.00 1052 PRO A N 1
ATOM 2717 C CA . PRO A 1 1052 ? 149.070 179.089 153.363 1.00 55.32 1052 PRO A CA 1
ATOM 2718 C C . PRO A 1 1052 ? 148.906 179.299 151.862 1.00 56.71 1052 PRO A C 1
ATOM 2719 O O . PRO A 1 1052 ? 147.830 179.618 151.357 1.00 57.37 1052 PRO A O 1
ATOM 2723 N N . TRP A 1 1053 ? 150.015 179.112 151.150 1.00 54.90 1053 TRP A N 1
ATOM 2724 C CA . TRP A 1 1053 ? 150.008 179.150 149.696 1.00 50.71 1053 TRP A CA 1
ATOM 2725 C C . TRP A 1 1053 ? 149.454 177.845 149.133 1.00 52.43 1053 TRP A C 1
ATOM 2726 O O . TRP A 1 1053 ? 149.367 176.826 149.823 1.00 59.08 1053 TRP A O 1
ATOM 2737 N N . LEU A 1 1054 ? 149.083 177.883 147.856 1.00 38.55 1054 LEU A N 1
ATOM 2738 C CA . LEU A 1 1054 ? 148.514 176.723 147.189 1.00 34.89 1054 LEU A CA 1
ATOM 2739 C C . LEU A 1 1054 ? 149.078 176.618 145.780 1.00 38.16 1054 LEU A C 1
ATOM 2740 O O . LEU A 1 1054 ? 149.599 177.585 145.221 1.00 42.82 1054 LEU A O 1
ATOM 2745 N N . ALA A 1 1055 ? 148.969 175.419 145.213 1.00 37.49 1055 ALA A N 1
ATOM 2746 C CA . ALA A 1 1055 ? 149.429 175.155 143.858 1.00 34.12 1055 ALA A CA 1
ATOM 2747 C C . ALA A 1 1055 ? 148.621 174.002 143.283 1.00 33.44 1055 ALA A C 1
ATOM 2748 O O . ALA A 1 1055 ? 147.969 173.252 144.012 1.00 38.14 1055 ALA A O 1
ATOM 2750 N N . ALA A 1 1056 ? 148.670 173.870 141.960 1.00 31.51 1056 ALA A N 1
ATOM 2751 C CA . ALA A 1 1056 ? 147.930 172.808 141.292 1.00 30.80 1056 ALA A CA 1
ATOM 2752 C C . ALA A 1 1056 ? 148.439 171.440 141.729 1.00 34.78 1056 ALA A C 1
ATOM 2753 O O . ALA A 1 1056 ? 149.643 171.231 141.900 1.00 38.73 1056 ALA A O 1
ATOM 2755 N N . ALA A 1 1057 ? 147.511 170.504 141.905 1.00 30.72 1057 ALA A N 1
ATOM 2756 C CA . ALA A 1 1057 ? 147.826 169.146 142.326 1.00 29.37 1057 ALA A CA 1
ATOM 2757 C C . ALA A 1 1057 ? 147.818 168.224 141.114 1.00 32.88 1057 ALA A C 1
ATOM 2758 O O . ALA A 1 1057 ? 146.825 168.162 140.382 1.00 36.14 1057 ALA A O 1
ATOM 2760 N N . THR A 1 1058 ? 148.927 167.512 140.904 1.00 28.58 1058 THR A N 1
ATOM 2761 C CA . THR A 1 1058 ? 149.069 166.701 139.699 1.00 29.00 1058 THR A CA 1
ATOM 2762 C C . THR A 1 1058 ? 148.091 165.532 139.690 1.00 29.23 1058 THR A C 1
ATOM 2763 O O . THR A 1 1058 ? 147.363 165.329 138.712 1.00 28.49 1058 THR A O 1
ATOM 2767 N N . VAL A 1 1059 ? 148.056 164.752 140.772 1.00 29.07 1059 VAL A N 1
ATOM 2768 C CA . VAL A 1 1059 ? 147.228 163.549 140.780 1.00 28.56 1059 VAL A CA 1
ATOM 2769 C C . VAL A 1 1059 ? 145.749 163.914 140.795 1.00 29.42 1059 VAL A C 1
ATOM 2770 O O . VAL A 1 1059 ? 144.945 163.327 140.061 1.00 36.36 1059 VAL A O 1
ATOM 2774 N N . ARG A 1 1060 ? 145.364 164.881 141.630 1.00 23.03 1060 ARG A N 1
ATOM 2775 C CA . ARG A 1 1060 ? 143.970 165.309 141.660 1.00 18.89 1060 ARG A CA 1
ATOM 2776 C C . ARG A 1 1060 ? 143.550 165.910 140.325 1.00 28.32 1060 ARG A C 1
ATOM 2777 O O . ARG A 1 1060 ? 142.447 165.643 139.835 1.00 31.66 1060 ARG A O 1
ATOM 2785 N N . SER A 1 1061 ? 144.419 166.722 139.718 1.00 30.97 1061 SER A N 1
ATOM 2786 C CA . SER A 1 1061 ? 144.097 167.310 138.421 1.00 17.77 1061 SER A CA 1
ATOM 2787 C C . SER A 1 1061 ? 143.923 166.238 137.354 1.00 22.02 1061 SER A C 1
ATOM 2788 O O . SER A 1 1061 ? 143.001 166.312 136.535 1.00 29.68 1061 SER A O 1
ATOM 2791 N N . VAL A 1 1062 ? 144.806 165.238 137.340 1.00 24.59 1062 VAL A N 1
ATOM 2792 C CA . VAL A 1 1062 ? 144.706 164.173 136.345 1.00 16.83 1062 VAL A CA 1
ATOM 2793 C C . VAL A 1 1062 ? 143.426 163.374 136.549 1.00 16.67 1062 VAL A C 1
ATOM 2794 O O . VAL A 1 1062 ? 142.707 163.061 135.593 1.00 23.67 1062 VAL A O 1
ATOM 2798 N N . THR A 1 1063 ? 143.124 163.027 137.802 1.00 27.55 1063 THR A N 1
ATOM 2799 C CA . THR A 1 1063 ? 141.914 162.265 138.087 1.00 22.30 1063 THR A CA 1
ATOM 2800 C C . THR A 1 1063 ? 140.661 163.059 137.748 1.00 24.05 1063 THR A C 1
ATOM 2801 O O . THR A 1 1063 ? 139.638 162.474 137.376 1.00 29.15 1063 THR A O 1
ATOM 2805 N N . HIS A 1 1064 ? 140.714 164.384 137.884 1.00 20.99 1064 HIS A N 1
ATOM 2806 C CA . HIS A 1 1064 ? 139.582 165.216 137.495 1.00 13.62 1064 HIS A CA 1
ATOM 2807 C C . HIS A 1 1064 ? 139.435 165.272 135.980 1.00 26.90 1064 HIS A C 1
ATOM 2808 O O . HIS A 1 1064 ? 138.323 165.152 135.452 1.00 29.04 1064 HIS A O 1
ATOM 2815 N N . ALA A 1 1065 ? 140.547 165.453 135.265 1.00 30.63 1065 ALA A N 1
ATOM 2816 C CA . ALA A 1 1065 ? 140.491 165.565 133.812 1.00 19.98 1065 ALA A CA 1
ATOM 2817 C C . ALA A 1 1065 ? 140.034 164.265 133.165 1.00 24.67 1065 ALA A C 1
ATOM 2818 O O . ALA A 1 1065 ? 139.212 164.283 132.243 1.00 34.48 1065 ALA A O 1
ATOM 2820 N N . ASN A 1 1066 ? 140.551 163.128 133.627 1.00 27.18 1066 ASN A N 1
ATOM 2821 C CA . ASN A 1 1066 ? 140.226 161.846 133.015 1.00 23.90 1066 ASN A CA 1
ATOM 2822 C C . ASN A 1 1066 ? 138.960 161.219 133.586 1.00 22.77 1066 ASN A C 1
ATOM 2823 O O . ASN A 1 1066 ? 138.580 160.124 133.162 1.00 29.45 1066 ASN A O 1
ATOM 2828 N N . ALA A 1 1067 ? 138.307 161.878 134.540 1.00 26.48 1067 ALA A N 1
ATOM 2829 C CA . ALA A 1 1067 ? 136.998 161.451 135.010 1.00 26.20 1067 ALA A CA 1
ATOM 2830 C C . ALA A 1 1067 ? 135.858 162.085 134.226 1.00 30.53 1067 ALA A C 1
ATOM 2831 O O . ALA A 1 1067 ? 134.702 161.698 134.421 1.00 34.66 1067 ALA A O 1
ATOM 2833 N N . LEU A 1 1068 ? 136.156 163.050 133.357 1.00 38.77 1068 LEU A N 1
ATOM 2834 C CA . LEU A 1 1068 ? 135.162 163.682 132.500 1.00 33.80 1068 LEU A CA 1
ATOM 2835 C C . LEU A 1 1068 ? 135.300 163.260 131.043 1.00 35.83 1068 LEU A C 1
ATOM 2836 O O . LEU A 1 1068 ? 134.580 163.782 130.186 1.00 39.11 1068 LEU A O 1
ATOM 2841 N N . THR A 1 1069 ? 136.204 162.334 130.742 1.00 41.08 1069 THR A N 1
ATOM 2842 C CA . THR A 1 1069 ? 136.417 161.895 129.372 1.00 40.35 1069 THR A CA 1
ATOM 2843 C C . THR A 1 1069 ? 135.337 160.911 128.943 1.00 45.43 1069 THR A C 1
ATOM 2844 O O . THR A 1 1069 ? 134.782 160.167 129.756 1.00 44.41 1069 THR A O 1
ATOM 2848 N N . VAL A 1 1070 ? 135.047 160.912 127.644 1.00 53.97 1070 VAL A N 1
ATOM 2849 C CA . VAL A 1 1070 ? 134.061 160.022 127.044 1.00 53.83 1070 VAL A CA 1
ATOM 2850 C C . VAL A 1 1070 ? 134.767 159.167 126.003 1.00 54.49 1070 VAL A C 1
ATOM 2851 O O . VAL A 1 1070 ? 135.479 159.693 125.141 1.00 57.04 1070 VAL A O 1
ATOM 2855 N N . MET A 1 1071 ? 134.569 157.855 126.083 1.00 66.05 1071 MET A N 1
ATOM 2856 C CA . MET A 1 1071 ? 135.227 156.908 125.195 1.00 65.87 1071 MET A CA 1
ATOM 2857 C C . MET A 1 1071 ? 134.271 156.465 124.095 1.00 68.23 1071 MET A C 1
ATOM 2858 O O . MET A 1 1071 ? 133.087 156.225 124.344 1.00 70.67 1071 MET A O 1
ATOM 2863 N N . SER A 1 1072 ? 134.794 156.362 122.877 1.00 74.22 1072 SER A N 1
ATOM 2864 C CA . SER A 1 1072 ? 134.001 155.968 121.723 1.00 76.18 1072 SER A CA 1
ATOM 2865 C C . SER A 1 1072 ? 133.968 154.451 121.583 1.00 76.90 1072 SER A C 1
ATOM 2866 O O . SER A 1 1072 ? 134.868 153.743 122.043 1.00 75.37 1072 SER A O 1
ATOM 2869 N N . LYS A 1 1073 ? 132.914 153.958 120.937 1.00 81.65 1073 LYS A N 1
ATOM 2870 C CA . LYS A 1 1073 ? 132.780 152.526 120.710 1.00 81.52 1073 LYS A CA 1
ATOM 2871 C C . LYS A 1 1073 ? 133.922 152.018 119.837 1.00 82.17 1073 LYS A C 1
ATOM 2872 O O . LYS A 1 1073 ? 134.277 152.634 118.829 1.00 80.07 1073 LYS A O 1
ATOM 2878 N N . ALA A 1 1074 ? 134.495 150.886 120.230 1.00 84.39 1074 ALA A N 1
ATOM 2879 C CA . ALA A 1 1074 ? 135.640 150.300 119.551 1.00 84.30 1074 ALA A CA 1
ATOM 2880 C C . ALA A 1 1074 ? 135.244 148.984 118.889 1.00 83.33 1074 ALA A C 1
ATOM 2881 O O . ALA A 1 1074 ? 134.111 148.510 119.010 1.00 82.85 1074 ALA A O 1
ATOM 2883 N N . VAL A 1 1075 ? 136.200 148.394 118.179 1.00 82.77 1075 VAL A N 1
ATOM 2884 C CA . VAL A 1 1075 ? 135.981 147.121 117.503 1.00 82.38 1075 VAL A CA 1
ATOM 2885 C C . VAL A 1 1075 ? 136.211 145.980 118.484 1.00 81.06 1075 VAL A C 1
ATOM 2886 O O . VAL A 1 1075 ? 137.053 146.065 119.386 1.00 80.38 1075 VAL A O 1
ATOM 2890 N N . ALA A 1 1076 ? 135.450 144.899 118.311 1.00 83.06 1076 ALA A N 1
ATOM 2891 C CA . ALA A 1 1076 ? 135.602 143.750 119.201 1.00 83.68 1076 ALA A CA 1
ATOM 2892 C C . ALA A 1 1076 ? 137.023 143.210 119.199 1.00 84.47 1076 ALA A C 1
ATOM 2893 O O . ALA A 1 1076 ? 137.607 143.057 120.286 1.00 81.18 1076 ALA A O 1
ATOM 2895 N N . PRO A 1 1077 ? 137.638 142.900 118.048 1.00 88.62 1077 PRO A N 1
ATOM 2896 C CA . PRO A 1 1077 ? 139.060 142.546 118.006 1.00 85.98 1077 PRO A CA 1
ATOM 2897 C C . PRO A 1 1077 ? 139.955 143.763 117.780 1.00 85.78 1077 PRO A C 1
ATOM 2898 O O . PRO A 1 1077 ? 140.790 143.787 116.869 1.00 86.50 1077 PRO A O 1
ATOM 2902 N N . GLY A 1 1078 ? 139.785 144.789 118.614 1.00 84.67 1078 GLY A N 1
ATOM 2903 C CA . GLY A 1 1078 ? 140.497 146.036 118.466 1.00 84.34 1078 GLY A CA 1
ATOM 2904 C C . GLY A 1 1078 ? 141.164 146.481 119.756 1.00 84.81 1078 GLY A C 1
ATOM 2905 O O . GLY A 1 1078 ? 141.001 145.876 120.819 1.00 82.88 1078 GLY A O 1
ATOM 2906 N N . ASP A 1 1079 ? 141.926 147.566 119.636 1.00 88.14 1079 ASP A N 1
ATOM 2907 C CA . ASP A 1 1079 ? 142.651 148.117 120.768 1.00 87.76 1079 ASP A CA 1
ATOM 2908 C C . ASP A 1 1079 ? 141.683 148.799 121.735 1.00 87.85 1079 ASP A C 1
ATOM 2909 O O . ASP A 1 1079 ? 140.464 148.807 121.543 1.00 87.47 1079 ASP A O 1
ATOM 2914 N N . LYS A 1 1080 ? 142.242 149.379 122.790 1.00 87.43 1080 LYS A N 1
ATOM 2915 C CA . LYS A 1 1080 ? 141.429 150.131 123.730 1.00 86.80 1080 LYS A CA 1
ATOM 2916 C C . LYS A 1 1080 ? 140.769 151.305 123.009 1.00 87.34 1080 LYS A C 1
ATOM 2917 O O . LYS A 1 1080 ? 141.413 151.969 122.188 1.00 86.51 1080 LYS A O 1
ATOM 2923 N N . PRO A 1 1081 ? 139.497 151.585 123.282 1.00 82.78 1081 PRO A N 1
ATOM 2924 C CA . PRO A 1 1081 ? 138.812 152.661 122.557 1.00 81.54 1081 PRO A CA 1
ATOM 2925 C C . PRO A 1 1081 ? 139.534 153.989 122.728 1.00 80.02 1081 PRO A C 1
ATOM 2926 O O . PRO A 1 1081 ? 140.048 154.306 123.803 1.00 79.93 1081 PRO A O 1
ATOM 2930 N N . LYS A 1 1082 ? 139.576 154.763 121.649 1.00 72.74 1082 LYS A N 1
ATOM 2931 C CA . LYS A 1 1082 ? 140.235 156.058 121.676 1.00 73.92 1082 LYS A CA 1
ATOM 2932 C C . LYS A 1 1082 ? 139.328 157.110 122.305 1.00 73.67 1082 LYS A C 1
ATOM 2933 O O . LYS A 1 1082 ? 138.099 157.008 122.268 1.00 74.95 1082 LYS A O 1
ATOM 2939 N N . ILE A 1 1083 ? 139.955 158.130 122.891 1.00 64.31 1083 ILE A N 1
ATOM 2940 C CA . ILE A 1 1083 ? 139.210 159.186 123.562 1.00 62.77 1083 ILE A CA 1
ATOM 2941 C C . ILE A 1 1083 ? 138.424 159.993 122.539 1.00 61.87 1083 ILE A C 1
ATOM 2942 O O . ILE A 1 1083 ? 138.944 160.370 121.480 1.00 63.65 1083 ILE A O 1
ATOM 2947 N N . GLN A 1 1084 ? 137.157 160.261 122.851 1.00 61.86 1084 GLN A N 1
ATOM 2948 C CA . GLN A 1 1084 ? 136.282 161.049 121.991 1.00 64.02 1084 GLN A CA 1
ATOM 2949 C C . GLN A 1 1084 ? 136.241 162.519 122.392 1.00 66.84 1084 GLN A C 1
ATOM 2950 O O . GLN A 1 1084 ? 136.446 163.397 121.549 1.00 68.10 1084 GLN A O 1
ATOM 2956 N N . GLU A 1 1085 ? 135.980 162.804 123.665 1.00 61.29 1085 GLU A N 1
ATOM 2957 C CA . GLU A 1 1085 ? 135.925 164.174 124.156 1.00 60.17 1085 GLU A CA 1
ATOM 2958 C C . GLU A 1 1085 ? 136.219 164.161 125.649 1.00 60.78 1085 GLU A C 1
ATOM 2959 O O . GLU A 1 1085 ? 136.187 163.113 126.299 1.00 60.30 1085 GLU A O 1
ATOM 2965 N N . VAL A 1 1086 ? 136.513 165.343 126.186 1.00 53.80 1086 VAL A N 1
ATOM 2966 C CA . VAL A 1 1086 ? 136.842 165.489 127.600 1.00 50.33 1086 VAL A CA 1
ATOM 2967 C C . VAL A 1 1086 ? 135.767 166.221 128.389 1.00 54.11 1086 VAL A C 1
ATOM 2968 O O . VAL A 1 1086 ? 135.729 166.084 129.621 1.00 56.40 1086 VAL A O 1
ATOM 2972 N N . LYS A 1 1087 ? 134.892 166.981 127.738 1.00 57.55 1087 LYS A N 1
ATOM 2973 C CA . LYS A 1 1087 ? 133.751 167.611 128.400 1.00 60.62 1087 LYS A CA 1
ATOM 2974 C C . LYS A 1 1087 ? 134.203 168.547 129.523 1.00 57.99 1087 LYS A C 1
ATOM 2975 O O . LYS A 1 1087 ? 133.904 168.345 130.700 1.00 57.83 1087 LYS A O 1
ATOM 2981 N N . GLU A 1 1088 ? 134.933 169.587 129.133 1.00 59.28 1088 GLU A N 1
ATOM 2982 C CA . GLU A 1 1088 ? 135.385 170.591 130.083 1.00 58.72 1088 GLU A CA 1
ATOM 2983 C C . GLU A 1 1088 ? 134.275 171.592 130.380 1.00 62.99 1088 GLU A C 1
ATOM 2984 O O . GLU A 1 1088 ? 133.413 171.866 129.540 1.00 63.43 1088 GLU A O 1
ATOM 2990 N N . GLN A 1 1089 ? 134.305 172.141 131.591 1.00 56.90 1089 GLN A N 1
ATOM 2991 C CA . GLN A 1 1089 ? 133.314 173.117 132.025 1.00 51.13 1089 GLN A CA 1
ATOM 2992 C C . GLN A 1 1089 ? 133.864 173.848 133.244 1.00 56.28 1089 GLN A C 1
ATOM 2993 O O . GLN A 1 1089 ? 134.985 173.593 133.693 1.00 58.93 1089 GLN A O 1
ATOM 2999 N N . ARG A 1 1090 ? 133.062 174.768 133.779 1.00 57.48 1090 ARG A N 1
ATOM 3000 C CA . ARG A 1 1090 ? 133.455 175.596 134.912 1.00 51.99 1090 ARG A CA 1
ATOM 3001 C C . ARG A 1 1090 ? 132.613 175.341 136.155 1.00 52.05 1090 ARG A C 1
ATOM 3002 O O . ARG A 1 1090 ? 132.645 176.151 137.087 1.00 55.99 1090 ARG A O 1
ATOM 3010 N N . VAL A 1 1091 ? 131.863 174.244 136.199 1.00 44.03 1091 VAL A N 1
ATOM 3011 C CA . VAL A 1 1091 ? 130.909 174.004 137.272 1.00 40.65 1091 VAL A CA 1
ATOM 3012 C C . VAL A 1 1091 ? 131.420 172.975 138.272 1.00 42.99 1091 VAL A C 1
ATOM 3013 O O . VAL A 1 1091 ? 131.123 173.067 139.462 1.00 49.21 1091 VAL A O 1
ATOM 3017 N N . THR A 1 1092 ? 132.184 171.983 137.812 1.00 36.40 1092 THR A N 1
ATOM 3018 C CA . THR A 1 1092 ? 132.614 170.913 138.707 1.00 36.28 1092 THR A CA 1
ATOM 3019 C C . THR A 1 1092 ? 133.615 171.418 139.741 1.00 38.10 1092 THR A C 1
ATOM 3020 O O . THR A 1 1092 ? 133.466 171.159 140.942 1.00 42.21 1092 THR A O 1
ATOM 3024 N N . GLY A 1 1093 ? 134.645 172.140 139.296 1.00 29.45 1093 GLY A N 1
ATOM 3025 C CA . GLY A 1 1093 ? 135.644 172.634 140.231 1.00 28.07 1093 GLY A CA 1
ATOM 3026 C C . GLY A 1 1093 ? 135.077 173.639 141.215 1.00 33.51 1093 GLY A C 1
ATOM 3027 O O . GLY A 1 1093 ? 135.410 173.618 142.404 1.00 34.51 1093 GLY A O 1
ATOM 3028 N N . LEU A 1 1094 ? 134.217 174.536 140.732 1.00 37.23 1094 LEU A N 1
ATOM 3029 C CA . LEU A 1 1094 ? 133.574 175.495 141.622 1.00 32.25 1094 LEU A CA 1
ATOM 3030 C C . LEU A 1 1094 ? 132.730 174.787 142.673 1.00 35.58 1094 LEU A C 1
ATOM 3031 O O . LEU A 1 1094 ? 132.768 175.147 143.855 1.00 38.76 1094 LEU A O 1
ATOM 3036 N N . LEU A 1 1095 ? 131.969 173.770 142.262 1.00 32.67 1095 LEU A N 1
ATOM 3037 C CA . LEU A 1 1095 ? 131.164 173.016 143.216 1.00 28.77 1095 LEU A CA 1
ATOM 3038 C C . LEU A 1 1095 ? 132.040 172.303 144.236 1.00 28.44 1095 LEU A C 1
ATOM 3039 O O . LEU A 1 1095 ? 131.719 172.280 145.429 1.00 38.61 1095 LEU A O 1
ATOM 3044 N N . VAL A 1 1096 ? 133.147 171.708 143.789 1.00 26.21 1096 VAL A N 1
ATOM 3045 C CA . VAL A 1 1096 ? 134.030 171.002 144.714 1.00 22.02 1096 VAL A CA 1
ATOM 3046 C C . VAL A 1 1096 ? 134.605 171.970 145.740 1.00 29.57 1096 VAL A C 1
ATOM 3047 O O . VAL A 1 1096 ? 134.636 171.683 146.943 1.00 35.86 1096 VAL A O 1
ATOM 3051 N N . ALA A 1 1097 ? 135.074 173.131 145.278 1.00 36.27 1097 ALA A N 1
ATOM 3052 C CA . ALA A 1 1097 ? 135.635 174.115 146.200 1.00 33.17 1097 ALA A CA 1
ATOM 3053 C C . ALA A 1 1097 ? 134.583 174.616 147.181 1.00 35.23 1097 ALA A C 1
ATOM 3054 O O . ALA A 1 1097 ? 134.858 174.756 148.378 1.00 35.30 1097 ALA A O 1
ATOM 3056 N N . LEU A 1 1098 ? 133.371 174.888 146.693 1.00 39.81 1098 LEU A N 1
ATOM 3057 C CA . LEU A 1 1098 ? 132.307 175.349 147.578 1.00 34.87 1098 LEU A CA 1
ATOM 3058 C C . LEU A 1 1098 ? 131.968 174.297 148.627 1.00 36.04 1098 LEU A C 1
ATOM 3059 O O . LEU A 1 1098 ? 131.788 174.621 149.806 1.00 41.65 1098 LEU A O 1
ATOM 3064 N N . LEU A 1 1099 ? 131.877 173.029 148.217 1.00 34.90 1099 LEU A N 1
ATOM 3065 C CA . LEU A 1 1099 ? 131.564 171.965 149.165 1.00 35.52 1099 LEU A CA 1
ATOM 3066 C C . LEU A 1 1099 ? 132.669 171.802 150.200 1.00 39.16 1099 LEU A C 1
ATOM 3067 O O . LEU A 1 1099 ? 132.388 171.608 151.388 1.00 44.92 1099 LEU A O 1
ATOM 3072 N N . VAL A 1 1100 ? 133.932 171.872 149.773 1.00 35.93 1100 VAL A N 1
ATOM 3073 C CA . VAL A 1 1100 ? 135.031 171.756 150.727 1.00 34.58 1100 VAL A CA 1
ATOM 3074 C C . VAL A 1 1100 ? 135.024 172.928 151.695 1.00 37.64 1100 VAL A C 1
ATOM 3075 O O . VAL A 1 1100 ? 135.361 172.772 152.875 1.00 39.54 1100 VAL A O 1
ATOM 3079 N N . GLY A 1 1101 ? 134.648 174.117 151.221 1.00 44.86 1101 GLY A N 1
ATOM 3080 C CA . GLY A 1 1101 ? 134.628 175.275 152.098 1.00 43.78 1101 GLY A CA 1
ATOM 3081 C C . GLY A 1 1101 ? 133.642 175.133 153.242 1.00 43.81 1101 GLY A C 1
ATOM 3082 O O . GLY A 1 1101 ? 133.949 175.482 154.384 1.00 47.25 1101 GLY A O 1
ATOM 3083 N N . LEU A 1 1102 ? 132.446 174.619 152.954 1.00 46.71 1102 LEU A N 1
ATOM 3084 C CA . LEU A 1 1102 ? 131.386 174.499 153.946 1.00 49.80 1102 LEU A CA 1
ATOM 3085 C C . LEU A 1 1102 ? 131.317 173.109 154.568 1.00 48.57 1102 LEU A C 1
ATOM 3086 O O . LEU A 1 1102 ? 130.253 172.703 155.045 1.00 52.86 1102 LEU A O 1
ATOM 3091 N N . SER A 1 1103 ? 132.425 172.375 154.579 1.00 53.75 1103 SER A N 1
ATOM 3092 C CA . SER A 1 1103 ? 132.468 171.063 155.209 1.00 52.87 1103 SER A CA 1
ATOM 3093 C C . SER A 1 1103 ? 132.575 171.143 156.725 1.00 50.51 1103 SER A C 1
ATOM 3094 O O . SER A 1 1103 ? 132.845 170.124 157.368 1.00 54.20 1103 SER A O 1
ATOM 3097 N N . ILE A 1 1104 ? 132.379 172.323 157.306 1.00 54.94 1104 ILE A N 1
ATOM 3098 C CA . ILE A 1 1104 ? 132.433 172.500 158.750 1.00 57.41 1104 ILE A CA 1
ATOM 3099 C C . ILE A 1 1104 ? 131.039 172.548 159.361 1.00 58.23 1104 ILE A C 1
ATOM 3100 O O . ILE A 1 1104 ? 130.824 172.028 160.456 1.00 57.92 1104 ILE A O 1
ATOM 3105 N N . VAL A 1 1105 ? 130.080 173.168 158.670 1.00 58.49 1105 VAL A N 1
ATOM 3106 C CA . VAL A 1 1105 ? 128.702 173.158 159.156 1.00 59.85 1105 VAL A CA 1
ATOM 3107 C C . VAL A 1 1105 ? 128.191 171.726 159.239 1.00 60.81 1105 VAL A C 1
ATOM 3108 O O . VAL A 1 1105 ? 127.573 171.322 160.232 1.00 63.24 1105 VAL A O 1
ATOM 3112 N N . ILE A 1 1106 ? 128.440 170.938 158.196 1.00 57.73 1106 ILE A N 1
ATOM 3113 C CA . ILE A 1 1106 ? 128.275 169.492 158.260 1.00 58.78 1106 ILE A CA 1
ATOM 3114 C C . ILE A 1 1106 ? 129.543 168.918 158.876 1.00 61.18 1106 ILE A C 1
ATOM 3115 O O . ILE A 1 1106 ? 130.540 169.629 159.042 1.00 65.01 1106 ILE A O 1
ATOM 3120 N N . GLY A 1 1107 ? 129.517 167.637 159.221 1.00 56.60 1107 GLY A N 1
ATOM 3121 C CA . GLY A 1 1107 ? 130.647 167.017 159.882 1.00 56.33 1107 GLY A CA 1
ATOM 3122 C C . GLY A 1 1107 ? 130.203 165.963 160.871 1.00 60.76 1107 GLY A C 1
ATOM 3123 O O . GLY A 1 1107 ? 130.981 165.082 161.246 1.00 61.12 1107 GLY A O 1
ATOM 3124 N N . ASP A 1 1108 ? 128.945 166.050 161.305 1.00 63.90 1108 ASP A N 1
ATOM 3125 C CA . ASP A 1 1108 ? 128.338 164.927 162.007 1.00 62.07 1108 ASP A CA 1
ATOM 3126 C C . ASP A 1 1108 ? 128.201 163.727 161.081 1.00 59.08 1108 ASP A C 1
ATOM 3127 O O . ASP A 1 1108 ? 128.441 162.586 161.490 1.00 60.31 1108 ASP A O 1
ATOM 3132 N N . LEU A 1 1109 ? 127.812 163.969 159.827 1.00 49.68 1109 LEU A N 1
ATOM 3133 C CA . LEU A 1 1109 ? 127.768 162.898 158.839 1.00 50.76 1109 LEU A CA 1
ATOM 3134 C C . LEU A 1 1109 ? 129.171 162.466 158.430 1.00 48.78 1109 LEU A C 1
ATOM 3135 O O . LEU A 1 1109 ? 129.408 161.284 158.159 1.00 50.38 1109 LEU A O 1
ATOM 3140 N N . LEU A 1 1110 ? 130.113 163.410 158.376 1.00 44.52 1110 LEU A N 1
ATOM 3141 C CA . LEU A 1 1110 ? 131.475 163.082 157.974 1.00 41.67 1110 LEU A CA 1
ATOM 3142 C C . LEU A 1 1110 ? 132.222 162.292 159.038 1.00 42.43 1110 LEU A C 1
ATOM 3143 O O . LEU A 1 1110 ? 133.266 161.706 158.736 1.00 45.83 1110 LEU A O 1
ATOM 3148 N N . ARG A 1 1111 ? 131.717 162.261 160.269 1.00 44.47 1111 ARG A N 1
ATOM 3149 C CA . ARG A 1 1111 ? 132.361 161.515 161.342 1.00 41.57 1111 ARG A CA 1
ATOM 3150 C C . ARG A 1 1111 ? 132.005 160.036 161.329 1.00 44.82 1111 ARG A C 1
ATOM 3151 O O . ARG A 1 1111 ? 132.535 159.283 162.152 1.00 49.62 1111 ARG A O 1
ATOM 3159 N N . GLN A 1 1112 ? 131.128 159.605 160.426 1.00 36.46 1112 GLN A N 1
ATOM 3160 C CA . GLN A 1 1112 ? 130.748 158.206 160.301 1.00 28.82 1112 GLN A CA 1
ATOM 3161 C C . GLN A 1 1112 ? 131.489 157.498 159.174 1.00 33.48 1112 GLN A C 1
ATOM 3162 O O . GLN A 1 1112 ? 131.127 156.372 158.822 1.00 39.57 1112 GLN A O 1
ATOM 3168 N N . ILE A 1 1113 ? 132.503 158.130 158.601 1.00 28.62 1113 ILE A N 1
ATOM 3169 C CA . ILE A 1 1113 ? 133.249 157.600 157.463 1.00 23.36 1113 ILE A CA 1
ATOM 3170 C C . ILE A 1 1113 ? 134.637 157.200 157.950 1.00 21.24 1113 ILE A C 1
ATOM 3171 O O . ILE A 1 1113 ? 135.411 158.069 158.372 1.00 26.48 1113 ILE A O 1
ATOM 3176 N N . PRO A 1 1114 ? 134.992 155.919 157.921 1.00 23.11 1114 PRO A N 1
ATOM 3177 C CA . PRO A 1 1114 ? 136.345 155.518 158.319 1.00 14.12 1114 PRO A CA 1
ATOM 3178 C C . PRO A 1 1114 ? 137.388 155.953 157.299 1.00 12.82 1114 PRO A C 1
ATOM 3179 O O . PRO A 1 1114 ? 137.096 156.200 156.128 1.00 11.06 1114 PRO A O 1
ATOM 3183 N N . LEU A 1 1115 ? 138.630 156.052 157.774 1.00 15.12 1115 LEU A N 1
ATOM 3184 C CA . LEU A 1 1115 ? 139.744 156.425 156.909 1.00 6.94 1115 LEU A CA 1
ATOM 3185 C C . LEU A 1 1115 ? 140.197 155.271 156.022 1.00 10.24 1115 LEU A C 1
ATOM 3186 O O . LEU A 1 1115 ? 140.660 155.500 154.895 1.00 22.95 1115 LEU A O 1
ATOM 3191 N N . ALA A 1 1116 ? 140.085 154.035 156.510 1.00 4.93 1116 ALA A N 1
ATOM 3192 C CA . ALA A 1 1116 ? 140.499 152.887 155.712 1.00 1.60 1116 ALA A CA 1
ATOM 3193 C C . ALA A 1 1116 ? 139.707 152.794 154.417 1.00 12.23 1116 ALA A C 1
ATOM 3194 O O . ALA A 1 1116 ? 140.240 152.350 153.395 1.00 17.77 1116 ALA A O 1
ATOM 3196 N N . VAL A 1 1117 ? 138.438 153.201 154.438 1.00 6.88 1117 VAL A N 1
ATOM 3197 C CA . VAL A 1 1117 ? 137.655 153.240 153.208 1.00 1.14 1117 VAL A CA 1
ATOM 3198 C C . VAL A 1 1117 ? 138.279 154.210 152.214 1.00 11.37 1117 VAL A C 1
ATOM 3199 O O . VAL A 1 1117 ? 138.379 153.918 151.017 1.00 22.36 1117 VAL A O 1
ATOM 3203 N N . LEU A 1 1118 ? 138.712 155.378 152.694 1.00 12.71 1118 LEU A N 1
ATOM 3204 C CA . LEU A 1 1118 ? 139.326 156.368 151.815 1.00 0.00 1118 LEU A CA 1
ATOM 3205 C C . LEU A 1 1118 ? 140.679 155.906 151.292 1.00 6.48 1118 LEU A C 1
ATOM 3206 O O . LEU A 1 1118 ? 141.096 156.322 150.204 1.00 17.41 1118 LEU A O 1
ATOM 3211 N N . PHE A 1 1119 ? 141.386 155.066 152.049 1.00 9.32 1119 PHE A N 1
ATOM 3212 C CA . PHE A 1 1119 ? 142.671 154.565 151.570 1.00 0.00 1119 PHE A CA 1
ATOM 3213 C C . PHE A 1 1119 ? 142.509 153.763 150.282 1.00 10.34 1119 PHE A C 1
ATOM 3214 O O . PHE A 1 1119 ? 143.347 153.851 149.376 1.00 23.17 1119 PHE A O 1
ATOM 3222 N N . GLY A 1 1120 ? 141.442 152.968 150.184 1.00 6.54 1120 GLY A N 1
ATOM 3223 C CA . GLY A 1 1120 ? 141.198 152.225 148.958 1.00 0.00 1120 GLY A CA 1
ATOM 3224 C C . GLY A 1 1120 ? 140.922 153.127 147.770 1.00 15.24 1120 GLY A C 1
ATOM 3225 O O . GLY A 1 1120 ? 141.393 152.869 146.659 1.00 29.40 1120 GLY A O 1
ATOM 3226 N N . ILE A 1 1121 ? 140.155 154.197 147.985 1.00 20.28 1121 ILE A N 1
ATOM 3227 C CA . ILE A 1 1121 ? 139.900 155.155 146.914 1.00 14.25 1121 ILE A CA 1
ATOM 3228 C C . ILE A 1 1121 ? 141.197 155.826 146.482 1.00 10.16 1121 ILE A C 1
ATOM 3229 O O . ILE A 1 1121 ? 141.422 156.068 145.291 1.00 19.00 1121 ILE A O 1
ATOM 3234 N N . PHE A 1 1122 ? 142.070 156.142 147.440 1.00 2.63 1122 PHE A N 1
ATOM 3235 C CA . PHE A 1 1122 ? 143.356 156.738 147.088 1.00 0.00 1122 PHE A CA 1
ATOM 3236 C C . PHE A 1 1122 ? 144.210 155.774 146.275 1.00 7.92 1122 PHE A C 1
ATOM 3237 O O . PHE A 1 1122 ? 144.872 156.181 145.314 1.00 28.21 1122 PHE A O 1
ATOM 3245 N N . LEU A 1 1123 ? 144.219 154.494 146.649 1.00 14.92 1123 LEU A N 1
ATOM 3246 C CA . LEU A 1 1123 ? 144.973 153.511 145.876 1.00 19.51 1123 LEU A CA 1
ATOM 3247 C C . LEU A 1 1123 ? 144.418 153.381 144.462 1.00 20.89 1123 LEU A C 1
ATOM 3248 O O . LEU A 1 1123 ? 145.180 153.289 143.490 1.00 26.47 1123 LEU A O 1
ATOM 3253 N N . TYR A 1 1124 ? 143.091 153.369 144.329 1.00 35.16 1124 TYR A N 1
ATOM 3254 C CA . TYR A 1 1124 ? 142.477 153.300 143.007 1.00 27.04 1124 TYR A CA 1
ATOM 3255 C C . TYR A 1 1124 ? 142.834 154.522 142.170 1.00 30.83 1124 TYR A C 1
ATOM 3256 O O . TYR A 1 1124 ? 143.096 154.405 140.968 1.00 36.58 1124 TYR A O 1
ATOM 3265 N N . MET A 1 1125 ? 142.844 155.705 142.787 1.00 32.34 1125 MET A N 1
ATOM 3266 C CA . MET A 1 1125 ? 143.243 156.915 142.073 1.00 14.49 1125 MET A CA 1
ATOM 3267 C C . MET A 1 1125 ? 144.696 156.841 141.626 1.00 7.55 1125 MET A C 1
ATOM 3268 O O . MET A 1 1125 ? 145.033 157.256 140.512 1.00 20.44 1125 MET A O 1
ATOM 3273 N N . GLY A 1 1126 ? 145.576 156.334 142.489 1.00 10.90 1126 GLY A N 1
ATOM 3274 C CA . GLY A 1 1126 ? 146.984 156.263 142.137 1.00 9.02 1126 GLY A CA 1
ATOM 3275 C C . GLY A 1 1126 ? 147.273 155.267 141.031 1.00 12.34 1126 GLY A C 1
ATOM 3276 O O . GLY A 1 1126 ? 148.106 155.521 140.159 1.00 17.65 1126 GLY A O 1
ATOM 3277 N N . VAL A 1 1127 ? 146.599 154.116 141.055 1.00 24.90 1127 VAL A N 1
ATOM 3278 C CA . VAL A 1 1127 ? 146.877 153.080 140.064 1.00 22.17 1127 VAL A CA 1
ATOM 3279 C C . VAL A 1 1127 ? 146.381 153.497 138.684 1.00 18.08 1127 VAL A C 1
ATOM 3280 O O . VAL A 1 1127 ? 147.059 153.276 137.675 1.00 25.58 1127 VAL A O 1
ATOM 3284 N N . THR A 1 1128 ? 145.194 154.101 138.613 1.00 20.10 1128 THR A N 1
ATOM 3285 C CA . THR A 1 1128 ? 144.616 154.469 137.326 1.00 14.72 1128 THR A CA 1
ATOM 3286 C C . THR A 1 1128 ? 145.279 155.688 136.697 1.00 16.06 1128 THR A C 1
ATOM 3287 O O . THR A 1 1128 ? 145.006 155.982 135.529 1.00 27.19 1128 THR A O 1
ATOM 3291 N N . SER A 1 1129 ? 146.131 156.403 137.430 1.00 21.92 1129 SER A N 1
ATOM 3292 C CA . SER A 1 1129 ? 146.792 157.584 136.891 1.00 15.85 1129 SER A CA 1
ATOM 3293 C C . SER A 1 1129 ? 147.978 157.252 135.998 1.00 21.29 1129 SER A C 1
ATOM 3294 O O . SER A 1 1129 ? 148.472 158.143 135.300 1.00 25.64 1129 SER A O 1
ATOM 3297 N N . LEU A 1 1130 ? 148.445 156.004 136.001 1.00 23.86 1130 LEU A N 1
ATOM 3298 C CA . LEU A 1 1130 ? 149.590 155.613 135.191 1.00 20.48 1130 LEU A CA 1
ATOM 3299 C C . LEU A 1 1130 ? 149.237 155.383 133.728 1.00 23.14 1130 LEU A C 1
ATOM 3300 O O . LEU A 1 1130 ? 150.146 155.256 132.903 1.00 23.34 1130 LEU A O 1
ATOM 3305 N N . ASN A 1 1131 ? 147.953 155.324 133.389 1.00 29.15 1131 ASN A N 1
ATOM 3306 C CA . ASN A 1 1131 ? 147.537 155.083 132.014 1.00 28.41 1131 ASN A CA 1
ATOM 3307 C C . ASN A 1 1131 ? 147.751 156.331 131.168 1.00 31.90 1131 ASN A C 1
ATOM 3308 O O . ASN A 1 1131 ? 147.380 157.438 131.572 1.00 39.29 1131 ASN A O 1
ATOM 3313 N N . GLY A 1 1132 ? 148.341 156.150 129.992 1.00 35.53 1132 GLY A N 1
ATOM 3314 C CA . GLY A 1 1132 ? 148.600 157.247 129.086 1.00 33.63 1132 GLY A CA 1
ATOM 3315 C C . GLY A 1 1132 ? 150.017 157.772 129.081 1.00 34.60 1132 GLY A C 1
ATOM 3316 O O . GLY A 1 1132 ? 150.282 158.771 128.404 1.00 39.73 1132 GLY A O 1
ATOM 3317 N N . ILE A 1 1133 ? 150.932 157.137 129.807 1.00 29.21 1133 ILE A N 1
ATOM 3318 C CA . ILE A 1 1133 ? 152.324 157.560 129.883 1.00 23.90 1133 ILE A CA 1
ATOM 3319 C C . ILE A 1 1133 ? 153.159 156.599 129.052 1.00 23.41 1133 ILE A C 1
ATOM 3320 O O . ILE A 1 1133 ? 153.092 155.380 129.249 1.00 30.35 1133 ILE A O 1
ATOM 3325 N N . GLN A 1 1134 ? 153.942 157.146 128.120 1.00 28.50 1134 GLN A N 1
ATOM 3326 C CA . GLN A 1 1134 ? 154.793 156.305 127.286 1.00 22.84 1134 GLN A CA 1
ATOM 3327 C C . GLN A 1 1134 ? 155.894 155.637 128.097 1.00 23.73 1134 GLN A C 1
ATOM 3328 O O . GLN A 1 1134 ? 156.270 154.497 127.804 1.00 31.49 1134 GLN A O 1
ATOM 3334 N N . PHE A 1 1135 ? 156.426 156.325 129.108 1.00 21.54 1135 PHE A N 1
ATOM 3335 C CA . PHE A 1 1135 ? 157.449 155.718 129.951 1.00 17.36 1135 PHE A CA 1
ATOM 3336 C C . PHE A 1 1135 ? 156.913 154.476 130.649 1.00 25.10 1135 PHE A C 1
ATOM 3337 O O . PHE A 1 1135 ? 157.600 153.452 130.725 1.00 32.31 1135 PHE A O 1
ATOM 3345 N N . TYR A 1 1136 ? 155.688 154.548 131.169 1.00 26.36 1136 TYR A N 1
ATOM 3346 C CA . TYR A 1 1136 ? 155.076 153.374 131.782 1.00 15.84 1136 TYR A CA 1
ATOM 3347 C C . TYR A 1 1136 ? 154.848 152.272 130.755 1.00 18.79 1136 TYR A C 1
ATOM 3348 O O . TYR A 1 1136 ? 155.100 151.095 131.033 1.00 27.66 1136 TYR A O 1
ATOM 3357 N N . GLU A 1 1137 ? 154.373 152.635 129.561 1.00 20.95 1137 GLU A N 1
ATOM 3358 C CA . GLU A 1 1137 ? 154.111 151.635 128.531 1.00 13.27 1137 GLU A CA 1
ATOM 3359 C C . GLU A 1 1137 ? 155.395 150.952 128.079 1.00 21.13 1137 GLU A C 1
ATOM 3360 O O . GLU A 1 1137 ? 155.390 149.755 127.772 1.00 31.66 1137 GLU A O 1
ATOM 3366 N N . ARG A 1 1138 ? 156.500 151.695 128.018 1.00 26.01 1138 ARG A N 1
ATOM 3367 C CA . ARG A 1 1138 ? 157.776 151.111 127.628 1.00 18.14 1138 ARG A CA 1
ATOM 3368 C C . ARG A 1 1138 ? 158.400 150.264 128.727 1.00 17.49 1138 ARG A C 1
ATOM 3369 O O . ARG A 1 1138 ? 159.373 149.554 128.456 1.00 24.23 1138 ARG A O 1
ATOM 3377 N N . LEU A 1 1139 ? 157.882 150.330 129.954 1.00 20.45 1139 LEU A N 1
ATOM 3378 C CA . LEU A 1 1139 ? 158.393 149.480 131.023 1.00 20.69 1139 LEU A CA 1
ATOM 3379 C C . LEU A 1 1139 ? 157.889 148.049 130.900 1.00 25.07 1139 LEU A C 1
ATOM 3380 O O . LEU A 1 1139 ? 158.596 147.113 131.288 1.00 30.62 1139 LEU A O 1
ATOM 3385 N N . HIS A 1 1140 ? 156.678 147.859 130.372 1.00 25.57 1140 HIS A N 1
ATOM 3386 C CA . HIS A 1 1140 ? 156.194 146.509 130.104 1.00 19.68 1140 HIS A CA 1
ATOM 3387 C C . HIS A 1 1140 ? 157.071 145.813 129.074 1.00 23.00 1140 HIS A C 1
ATOM 3388 O O . HIS A 1 1140 ? 157.377 144.623 129.206 1.00 34.16 1140 HIS A O 1
ATOM 3395 N N . LEU A 1 1141 ? 157.494 146.546 128.043 1.00 23.01 1141 LEU A N 1
ATOM 3396 C CA . LEU A 1 1141 ? 158.294 145.962 126.975 1.00 15.05 1141 LEU A CA 1
ATOM 3397 C C . LEU A 1 1141 ? 159.600 145.371 127.486 1.00 18.75 1141 LEU A C 1
ATOM 3398 O O . LEU A 1 1141 ? 160.191 144.526 126.806 1.00 36.63 1141 LEU A O 1
ATOM 3403 N N . LEU A 1 1142 ? 160.070 145.796 128.659 1.00 13.78 1142 LEU A N 1
ATOM 3404 C CA . LEU A 1 1142 ? 161.271 145.204 129.236 1.00 19.81 1142 LEU A CA 1
ATOM 3405 C C . LEU A 1 1142 ? 161.067 143.748 129.631 1.00 26.90 1142 LEU A C 1
ATOM 3406 O O . LEU A 1 1142 ? 162.051 143.019 129.788 1.00 33.64 1142 LEU A O 1
ATOM 3411 N N . LEU A 1 1143 ? 159.820 143.311 129.800 1.00 25.85 1143 LEU A N 1
ATOM 3412 C CA . LEU A 1 1143 ? 159.517 141.940 130.190 1.00 23.44 1143 LEU A CA 1
ATOM 3413 C C . LEU A 1 1143 ? 158.947 141.095 129.064 1.00 22.04 1143 LEU A C 1
ATOM 3414 O O . LEU A 1 1143 ? 159.181 139.886 129.042 1.00 27.22 1143 LEU A O 1
ATOM 3419 N N . MET A 1 1144 ? 158.209 141.695 128.136 1.00 24.40 1144 MET A N 1
ATOM 3420 C CA . MET A 1 1144 ? 157.659 140.945 127.022 1.00 25.08 1144 MET A CA 1
ATOM 3421 C C . MET A 1 1144 ? 158.772 140.497 126.077 1.00 32.61 1144 MET A C 1
ATOM 3422 O O . MET A 1 1144 ? 159.790 141.180 125.934 1.00 34.22 1144 MET A O 1
ATOM 3427 N N . PRO A 1 1145 ? 158.606 139.346 125.423 1.00 36.32 1145 PRO A N 1
ATOM 3428 C CA . PRO A 1 1145 ? 159.575 138.942 124.409 1.00 32.36 1145 PRO A CA 1
ATOM 3429 C C . PRO A 1 1145 ? 159.500 139.859 123.203 1.00 31.29 1145 PRO A C 1
ATOM 3430 O O . PRO A 1 1145 ? 158.443 140.448 122.918 1.00 33.44 1145 PRO A O 1
ATOM 3434 N N . PRO A 1 1146 ? 160.597 140.012 122.460 1.00 32.15 1146 PRO A N 1
ATOM 3435 C CA . PRO A 1 1146 ? 160.612 140.996 121.366 1.00 32.04 1146 PRO A CA 1
ATOM 3436 C C . PRO A 1 1146 ? 159.579 140.740 120.283 1.00 38.92 1146 PRO A C 1
ATOM 3437 O O . PRO A 1 1146 ? 159.239 141.675 119.547 1.00 41.47 1146 PRO A O 1
ATOM 3441 N N . LYS A 1 1147 ? 159.071 139.515 120.152 1.00 41.77 1147 LYS A N 1
ATOM 3442 C CA . LYS A 1 1147 ? 158.100 139.210 119.109 1.00 35.40 1147 LYS A CA 1
ATOM 3443 C C . LYS A 1 1147 ? 156.683 139.644 119.461 1.00 36.25 1147 LYS A C 1
ATOM 3444 O O . LYS A 1 1147 ? 155.801 139.570 118.600 1.00 35.87 1147 LYS A O 1
ATOM 3450 N N . HIS A 1 1148 ? 156.441 140.090 120.692 1.00 41.82 1148 HIS A N 1
ATOM 3451 C CA . HIS A 1 1148 ? 155.106 140.463 121.135 1.00 37.79 1148 HIS A CA 1
ATOM 3452 C C . HIS A 1 1148 ? 154.912 141.966 121.268 1.00 40.35 1148 HIS A C 1
ATOM 3453 O O . HIS A 1 1148 ? 153.835 142.400 121.688 1.00 39.41 1148 HIS A O 1
ATOM 3460 N N . HIS A 1 1149 ? 155.913 142.768 120.924 1.00 38.36 1149 HIS A N 1
ATOM 3461 C CA . HIS A 1 1149 ? 155.785 144.208 121.082 1.00 32.56 1149 HIS A CA 1
ATOM 3462 C C . HIS A 1 1149 ? 154.679 144.737 120.170 1.00 38.76 1149 HIS A C 1
ATOM 3463 O O . HIS A 1 1149 ? 154.500 144.236 119.055 1.00 44.06 1149 HIS A O 1
ATOM 3470 N N . PRO A 1 1150 ? 153.924 145.747 120.608 1.00 45.97 1150 PRO A N 1
ATOM 3471 C CA . PRO A 1 1150 ? 152.773 146.211 119.820 1.00 43.08 1150 PRO A CA 1
ATOM 3472 C C . PRO A 1 1150 ? 153.166 146.923 118.536 1.00 48.97 1150 PRO A C 1
ATOM 3473 O O . PRO A 1 1150 ? 154.351 147.045 118.213 1.00 48.30 1150 PRO A O 1
ATOM 3477 N N . ASP A 1 1151 ? 152.163 147.396 117.797 1.00 59.24 1151 ASP A N 1
ATOM 3478 C CA . ASP A 1 1151 ? 152.378 148.069 116.517 1.00 58.44 1151 ASP A CA 1
ATOM 3479 C C . ASP A 1 1151 ? 152.356 149.584 116.716 1.00 59.25 1151 ASP A C 1
ATOM 3480 O O . ASP A 1 1151 ? 151.419 150.285 116.332 1.00 61.30 1151 ASP A O 1
ATOM 3485 N N . VAL A 1 1152 ? 153.422 150.086 117.331 1.00 57.40 1152 VAL A N 1
ATOM 3486 C CA . VAL A 1 1152 ? 153.566 151.507 117.603 1.00 55.13 1152 VAL A CA 1
ATOM 3487 C C . VAL A 1 1152 ? 154.756 152.048 116.813 1.00 55.72 1152 VAL A C 1
ATOM 3488 O O . VAL A 1 1152 ? 155.552 151.299 116.247 1.00 57.03 1152 VAL A O 1
ATOM 3492 N N . THR A 1 1153 ? 154.868 153.377 116.782 1.00 51.60 1153 THR A N 1
ATOM 3493 C CA . THR A 1 1153 ? 155.886 154.024 115.961 1.00 50.89 1153 THR A CA 1
ATOM 3494 C C . THR A 1 1153 ? 157.283 153.908 116.557 1.00 50.60 1153 THR A C 1
ATOM 3495 O O . THR A 1 1153 ? 158.266 153.897 115.809 1.00 53.07 1153 THR A O 1
ATOM 3499 N N . TYR A 1 1154 ? 157.401 153.828 117.880 1.00 46.43 1154 TYR A N 1
ATOM 3500 C CA . TYR A 1 1154 ? 158.702 153.717 118.525 1.00 44.80 1154 TYR A CA 1
ATOM 3501 C C . TYR A 1 1154 ? 159.155 152.272 118.694 1.00 46.68 1154 TYR A C 1
ATOM 3502 O O . TYR A 1 1154 ? 160.108 152.016 119.435 1.00 48.82 1154 TYR A O 1
ATOM 3511 N N . VAL A 1 1155 ? 158.492 151.327 118.032 1.00 49.83 1155 VAL A N 1
ATOM 3512 C CA . VAL A 1 1155 ? 158.912 149.935 118.018 1.00 48.55 1155 VAL A CA 1
ATOM 3513 C C . VAL A 1 1155 ? 159.453 149.526 116.654 1.00 53.42 1155 VAL A C 1
ATOM 3514 O O . VAL A 1 1155 ? 160.476 148.843 116.569 1.00 55.52 1155 VAL A O 1
ATOM 3518 N N . LYS A 1 1156 ? 158.777 149.930 115.577 1.00 53.86 1156 LYS A N 1
ATOM 3519 C CA . LYS A 1 1156 ? 159.222 149.578 114.234 1.00 49.92 1156 LYS A CA 1
ATOM 3520 C C . LYS A 1 1156 ? 160.398 150.425 113.764 1.00 55.78 1156 LYS A C 1
ATOM 3521 O O . LYS A 1 1156 ? 161.252 149.929 113.021 1.00 57.34 1156 LYS A O 1
ATOM 3527 N N . LYS A 1 1157 ? 160.462 151.691 114.174 1.00 56.17 1157 LYS A N 1
ATOM 3528 C CA . LYS A 1 1157 ? 161.459 152.616 113.652 1.00 53.95 1157 LYS A CA 1
ATOM 3529 C C . LYS A 1 1157 ? 162.742 152.594 114.473 1.00 53.54 1157 LYS A C 1
ATOM 3530 O O . LYS A 1 1157 ? 163.735 153.194 114.050 1.00 56.52 1157 LYS A O 1
ATOM 3536 N N . VAL A 1 1158 ? 162.755 151.925 115.624 1.00 48.39 1158 VAL A N 1
ATOM 3537 C CA . VAL A 1 1158 ? 163.926 151.883 116.487 1.00 47.96 1158 VAL A CA 1
ATOM 3538 C C . VAL A 1 1158 ? 164.250 150.463 116.919 1.00 49.94 1158 VAL A C 1
ATOM 3539 O O . VAL A 1 1158 ? 163.356 149.661 117.203 1.00 50.49 1158 VAL A O 1
ATOM 3543 N N . ARG A 1 1159 ? 165.542 150.154 116.960 1.00 54.05 1159 ARG A N 1
ATOM 3544 C CA . ARG A 1 1159 ? 165.991 148.847 117.418 1.00 53.46 1159 ARG A CA 1
ATOM 3545 C C . ARG A 1 1159 ? 165.672 148.715 118.903 1.00 53.09 1159 ARG A C 1
ATOM 3546 O O . ARG A 1 1159 ? 165.674 149.695 119.652 1.00 59.06 1159 ARG A O 1
ATOM 3554 N N . THR A 1 1160 ? 165.396 147.479 119.327 1.00 46.64 1160 THR A N 1
ATOM 3555 C CA . THR A 1 1160 ? 164.911 147.250 120.686 1.00 44.44 1160 THR A CA 1
ATOM 3556 C C . THR A 1 1160 ? 165.923 147.704 121.731 1.00 48.56 1160 THR A C 1
ATOM 3557 O O . THR A 1 1160 ? 165.551 148.297 122.752 1.00 53.39 1160 THR A O 1
ATOM 3561 N N . LEU A 1 1161 ? 167.208 147.429 121.501 1.00 49.51 1161 LEU A N 1
ATOM 3562 C CA . LEU A 1 1161 ? 168.219 147.753 122.501 1.00 50.22 1161 LEU A CA 1
ATOM 3563 C C . LEU A 1 1161 ? 168.305 149.256 122.741 1.00 53.80 1161 LEU A C 1
ATOM 3564 O O . LEU A 1 1161 ? 168.506 149.699 123.878 1.00 57.53 1161 LEU A O 1
ATOM 3569 N N . ARG A 1 1162 ? 168.161 150.060 121.686 1.00 49.57 1162 ARG A N 1
ATOM 3570 C CA . ARG A 1 1162 ? 168.193 151.510 121.860 1.00 48.33 1162 ARG A CA 1
ATOM 3571 C C . ARG A 1 1162 ? 167.027 151.994 122.715 1.00 46.74 1162 ARG A C 1
ATOM 3572 O O . ARG A 1 1162 ? 167.202 152.844 123.598 1.00 52.75 1162 ARG A O 1
ATOM 3580 N N . MET A 1 1163 ? 165.829 151.464 122.469 1.00 36.01 1163 MET A N 1
ATOM 3581 C CA . MET A 1 1163 ? 164.674 151.845 123.275 1.00 35.60 1163 MET A CA 1
ATOM 3582 C C . MET A 1 1163 ? 164.855 151.420 124.727 1.00 43.02 1163 MET A C 1
ATOM 3583 O O . MET A 1 1163 ? 164.490 152.159 125.653 1.00 50.45 1163 MET A O 1
ATOM 3588 N N . HIS A 1 1164 ? 165.428 150.236 124.950 1.00 37.02 1164 HIS A N 1
ATOM 3589 C CA . HIS A 1 1164 ? 165.687 149.801 126.318 1.00 33.07 1164 HIS A CA 1
ATOM 3590 C C . HIS A 1 1164 ? 166.713 150.699 126.999 1.00 35.03 1164 HIS A C 1
ATOM 3591 O O . HIS A 1 1164 ? 166.596 150.987 128.194 1.00 45.10 1164 HIS A O 1
ATOM 3598 N N . LEU A 1 1165 ? 167.730 151.146 126.260 1.00 35.02 1165 LEU A N 1
ATOM 3599 C CA . LEU A 1 1165 ? 168.703 152.078 126.825 1.00 35.94 1165 LEU A CA 1
ATOM 3600 C C . LEU A 1 1165 ? 168.046 153.401 127.201 1.00 35.14 1165 LEU A C 1
ATOM 3601 O O . LEU A 1 1165 ? 168.349 153.982 128.252 1.00 40.23 1165 LEU A O 1
ATOM 3606 N N . PHE A 1 1166 ? 167.148 153.897 126.349 1.00 25.55 1166 PHE A N 1
ATOM 3607 C CA . PHE A 1 1166 ? 166.419 155.121 126.669 1.00 24.41 1166 PHE A CA 1
ATOM 3608 C C . PHE A 1 1166 ? 165.606 154.949 127.948 1.00 31.05 1166 PHE A C 1
ATOM 3609 O O . PHE A 1 1166 ? 165.613 155.819 128.833 1.00 39.40 1166 PHE A O 1
ATOM 3617 N N . THR A 1 1167 ? 164.907 153.819 128.067 1.00 26.74 1167 THR A N 1
ATOM 3618 C CA . THR A 1 1167 ? 164.123 153.561 129.271 1.00 24.52 1167 THR A CA 1
ATOM 3619 C C . THR A 1 1167 ? 165.016 153.464 130.504 1.00 26.50 1167 THR A C 1
ATOM 3620 O O . THR A 1 1167 ? 164.651 153.941 131.584 1.00 29.87 1167 THR A O 1
ATOM 3624 N N . ALA A 1 1168 ? 166.186 152.840 130.365 1.00 23.45 1168 ALA A N 1
ATOM 3625 C CA . ALA A 1 1168 ? 167.107 152.733 131.492 1.00 22.53 1168 ALA A CA 1
ATOM 3626 C C . ALA A 1 1168 ? 167.599 154.103 131.940 1.00 24.32 1168 ALA A C 1
ATOM 3627 O O . ALA A 1 1168 ? 167.706 154.371 133.142 1.00 33.43 1168 ALA A O 1
ATOM 3629 N N . LEU A 1 1169 ? 167.919 154.983 130.988 1.00 22.85 1169 LEU A N 1
ATOM 3630 C CA . LEU A 1 1169 ? 168.332 156.335 131.356 1.00 26.26 1169 LEU A CA 1
ATOM 3631 C C . LEU A 1 1169 ? 167.215 157.079 132.078 1.00 29.55 1169 LEU A C 1
ATOM 3632 O O . LEU A 1 1169 ? 167.461 157.762 133.086 1.00 31.86 1169 LEU A O 1
ATOM 3637 N N . GLN A 1 1170 ? 165.982 156.954 131.584 1.00 24.75 1170 GLN A N 1
ATOM 3638 C CA . GLN A 1 1170 ? 164.857 157.590 132.262 1.00 13.36 1170 GLN A CA 1
ATOM 3639 C C . GLN A 1 1170 ? 164.695 157.054 133.681 1.00 20.55 1170 GLN A C 1
ATOM 3640 O O . GLN A 1 1170 ? 164.445 157.822 134.620 1.00 33.51 1170 GLN A O 1
ATOM 3646 N N . LEU A 1 1171 ? 164.832 155.737 133.857 1.00 27.15 1171 LEU A N 1
ATOM 3647 C CA . LEU A 1 1171 ? 164.723 155.148 135.189 1.00 24.52 1171 LEU A CA 1
ATOM 3648 C C . LEU A 1 1171 ? 165.824 155.652 136.110 1.00 24.60 1171 LEU A C 1
ATOM 3649 O O . LEU A 1 1171 ? 165.588 155.891 137.299 1.00 36.19 1171 LEU A O 1
ATOM 3654 N N . LEU A 1 1172 ? 167.042 155.795 135.587 1.00 27.26 1172 LEU A N 1
ATOM 3655 C CA . LEU A 1 1172 ? 168.129 156.327 136.400 1.00 27.75 1172 LEU A CA 1
ATOM 3656 C C . LEU A 1 1172 ? 167.808 157.736 136.876 1.00 27.36 1172 LEU A C 1
ATOM 3657 O O . LEU A 1 1172 ? 168.008 158.072 138.051 1.00 32.28 1172 LEU A O 1
ATOM 3662 N N . CYS A 1 1173 ? 167.297 158.577 135.974 1.00 30.77 1173 CYS A N 1
ATOM 3663 C CA . CYS A 1 1173 ? 166.930 159.934 136.374 1.00 28.81 1173 CYS A CA 1
ATOM 3664 C C . CYS A 1 1173 ? 165.841 159.920 137.441 1.00 30.16 1173 CYS A C 1
ATOM 3665 O O . CYS A 1 1173 ? 165.911 160.671 138.424 1.00 37.42 1173 CYS A O 1
ATOM 3668 N N . LEU A 1 1174 ? 164.824 159.073 137.266 1.00 28.22 1174 LEU A N 1
ATOM 3669 C CA . LEU A 1 1174 ? 163.740 159.012 138.243 1.00 27.16 1174 LEU A CA 1
ATOM 3670 C C . LEU A 1 1174 ? 164.245 158.553 139.607 1.00 28.48 1174 LEU A C 1
ATOM 3671 O O . LEU A 1 1174 ? 163.850 159.102 140.645 1.00 35.79 1174 LEU A O 1
ATOM 3676 N N . ALA A 1 1175 ? 165.111 157.539 139.629 1.00 27.22 1175 ALA A N 1
ATOM 3677 C CA . ALA A 1 1175 ? 165.660 157.063 140.893 1.00 23.47 1175 ALA A CA 1
ATOM 3678 C C . ALA A 1 1175 ? 166.495 158.140 141.570 1.00 28.25 1175 ALA A C 1
ATOM 3679 O O . ALA A 1 1175 ? 166.433 158.307 142.794 1.00 30.96 1175 ALA A O 1
ATOM 3681 N N . LEU A 1 1176 ? 167.291 158.878 140.793 1.00 36.06 1176 LEU A N 1
ATOM 3682 C CA . LEU A 1 1176 ? 168.069 159.967 141.374 1.00 34.74 1176 LEU A CA 1
ATOM 3683 C C . LEU A 1 1176 ? 167.159 161.024 141.985 1.00 34.24 1176 LEU A C 1
ATOM 3684 O O . LEU A 1 1176 ? 167.427 161.529 143.083 1.00 37.02 1176 LEU A O 1
ATOM 3689 N N . LEU A 1 1177 ? 166.075 161.375 141.289 1.00 35.67 1177 LEU A N 1
ATOM 3690 C CA . LEU A 1 1177 ? 165.147 162.362 141.831 1.00 29.46 1177 LEU A CA 1
ATOM 3691 C C . LEU A 1 1177 ? 164.507 161.872 143.125 1.00 35.12 1177 LEU A C 1
ATOM 3692 O O . LEU A 1 1177 ? 164.380 162.637 144.090 1.00 41.58 1177 LEU A O 1
ATOM 3697 N N . TRP A 1 1178 ? 164.094 160.603 143.168 1.00 34.34 1178 TRP A N 1
ATOM 3698 C CA . TRP A 1 1178 ? 163.507 160.072 144.396 1.00 30.17 1178 TRP A CA 1
ATOM 3699 C C . TRP A 1 1178 ? 164.514 160.086 145.541 1.00 35.90 1178 TRP A C 1
ATOM 3700 O O . TRP A 1 1178 ? 164.175 160.450 146.674 1.00 40.36 1178 TRP A O 1
ATOM 3711 N N . ALA A 1 1179 ? 165.759 159.692 145.265 1.00 40.04 1179 ALA A N 1
ATOM 3712 C CA . ALA A 1 1179 ? 166.781 159.703 146.305 1.00 37.32 1179 ALA A CA 1
ATOM 3713 C C . ALA A 1 1179 ? 167.012 161.113 146.831 1.00 37.56 1179 ALA A C 1
ATOM 3714 O O . ALA A 1 1179 ? 167.167 161.315 148.040 1.00 37.80 1179 ALA A O 1
ATOM 3716 N N . VAL A 1 1180 ? 167.041 162.103 145.936 1.00 45.22 1180 VAL A N 1
ATOM 3717 C CA . VAL A 1 1180 ? 167.198 163.486 146.376 1.00 43.78 1180 VAL A CA 1
ATOM 3718 C C . VAL A 1 1180 ? 166.022 163.904 147.248 1.00 42.67 1180 VAL A C 1
ATOM 3719 O O . VAL A 1 1180 ? 166.198 164.565 148.279 1.00 42.37 1180 VAL A O 1
ATOM 3723 N N . MET A 1 1181 ? 164.804 163.532 146.849 1.00 51.47 1181 MET A N 1
ATOM 3724 C CA . MET A 1 1181 ? 163.628 163.912 147.627 1.00 47.32 1181 MET A CA 1
ATOM 3725 C C . MET A 1 1181 ? 163.661 163.306 149.025 1.00 51.52 1181 MET A C 1
ATOM 3726 O O . MET A 1 1181 ? 163.315 163.975 150.004 1.00 55.93 1181 MET A O 1
ATOM 3731 N N . SER A 1 1182 ? 164.063 162.038 149.139 1.00 56.39 1182 SER A N 1
ATOM 3732 C CA . SER A 1 1182 ? 164.088 161.392 150.450 1.00 54.19 1182 SER A CA 1
ATOM 3733 C C . SER A 1 1182 ? 165.108 162.044 151.377 1.00 52.58 1182 SER A C 1
ATOM 3734 O O . SER A 1 1182 ? 164.857 162.202 152.577 1.00 51.51 1182 SER A O 1
ATOM 3737 N N . THR A 1 1183 ? 166.263 162.429 150.840 1.00 58.00 1183 THR A N 1
ATOM 3738 C CA . THR A 1 1183 ? 167.334 162.991 151.648 1.00 56.61 1183 THR A CA 1
ATOM 3739 C C . THR A 1 1183 ? 166.890 164.297 152.306 1.00 56.05 1183 THR A C 1
ATOM 3740 O O . THR A 1 1183 ? 165.973 164.980 151.844 1.00 58.99 1183 THR A O 1
ATOM 3744 N N . ALA A 1 1184 ? 167.557 164.635 153.414 1.00 58.65 1184 ALA A N 1
ATOM 3745 C CA . ALA A 1 1184 ? 167.206 165.839 154.161 1.00 61.99 1184 ALA A CA 1
ATOM 3746 C C . ALA A 1 1184 ? 167.247 167.085 153.286 1.00 64.28 1184 ALA A C 1
ATOM 3747 O O . ALA A 1 1184 ? 166.487 168.031 153.522 1.00 63.82 1184 ALA A O 1
ATOM 3749 N N . ALA A 1 1185 ? 168.123 167.113 152.281 1.00 60.43 1185 ALA A N 1
ATOM 3750 C CA . ALA A 1 1185 ? 168.205 168.242 151.356 1.00 56.46 1185 ALA A CA 1
ATOM 3751 C C . ALA A 1 1185 ? 167.111 168.133 150.290 1.00 57.68 1185 ALA A C 1
ATOM 3752 O O . ALA A 1 1185 ? 167.366 167.999 149.094 1.00 58.99 1185 ALA A O 1
ATOM 3754 N N . SER A 1 1186 ? 165.865 168.195 150.757 1.00 53.25 1186 SER A N 1
ATOM 3755 C CA . SER A 1 1186 ? 164.704 168.018 149.896 1.00 49.41 1186 SER A CA 1
ATOM 3756 C C . SER A 1 1186 ? 164.186 169.320 149.303 1.00 51.05 1186 SER A C 1
ATOM 3757 O O . SER A 1 1186 ? 163.249 169.283 148.500 1.00 53.97 1186 SER A O 1
ATOM 3760 N N . LEU A 1 1187 ? 164.759 170.464 149.675 1.00 55.54 1187 LEU A N 1
ATOM 3761 C CA . LEU A 1 1187 ? 164.309 171.741 149.138 1.00 55.82 1187 LEU A CA 1
ATOM 3762 C C . LEU A 1 1187 ? 164.890 172.045 147.764 1.00 55.00 1187 LEU A C 1
ATOM 3763 O O . LEU A 1 1187 ? 164.478 173.030 147.141 1.00 55.72 1187 LEU A O 1
ATOM 3768 N N . ALA A 1 1188 ? 165.827 171.234 147.279 1.00 52.37 1188 ALA A N 1
ATOM 3769 C CA . ALA A 1 1188 ? 166.453 171.440 145.982 1.00 51.72 1188 ALA A CA 1
ATOM 3770 C C . ALA A 1 1188 ? 165.851 170.562 144.894 1.00 52.77 1188 ALA A C 1
ATOM 3771 O O . ALA A 1 1188 ? 166.414 170.477 143.799 1.00 57.81 1188 ALA A O 1
ATOM 3773 N N . PHE A 1 1189 ? 164.725 169.907 145.170 1.00 47.78 1189 PHE A N 1
ATOM 3774 C CA . PHE A 1 1189 ? 164.128 169.012 144.180 1.00 47.56 1189 PHE A CA 1
ATOM 3775 C C . PHE A 1 1189 ? 163.781 169.724 142.881 1.00 49.91 1189 PHE A C 1
ATOM 3776 O O . PHE A 1 1189 ? 164.124 169.202 141.805 1.00 50.22 1189 PHE A O 1
ATOM 3784 N N . PRO A 1 1190 ? 163.105 170.876 142.889 1.00 53.47 1190 PRO A N 1
ATOM 3785 C CA . PRO A 1 1190 ? 162.808 171.547 141.611 1.00 52.85 1190 PRO A CA 1
ATOM 3786 C C . PRO A 1 1190 ? 164.050 171.894 140.812 1.00 51.56 1190 PRO A C 1
ATOM 3787 O O . PRO A 1 1190 ? 164.036 171.795 139.579 1.00 52.69 1190 PRO A O 1
ATOM 3791 N N . PHE A 1 1191 ? 165.130 172.302 141.481 1.00 51.00 1191 PHE A N 1
ATOM 3792 C CA . PHE A 1 1191 ? 166.358 172.621 140.763 1.00 48.65 1191 PHE A CA 1
ATOM 3793 C C . PHE A 1 1191 ? 166.916 171.392 140.060 1.00 52.12 1191 PHE A C 1
ATOM 3794 O O . PHE A 1 1191 ? 167.376 171.476 138.916 1.00 57.47 1191 PHE A O 1
ATOM 3802 N N . ILE A 1 1192 ? 166.883 170.238 140.729 1.00 43.72 1192 ILE A N 1
ATOM 3803 C CA . ILE A 1 1192 ? 167.333 169.002 140.096 1.00 41.56 1192 ILE A CA 1
ATOM 3804 C C . ILE A 1 1192 ? 166.420 168.638 138.934 1.00 43.84 1192 ILE A C 1
ATOM 3805 O O . ILE A 1 1192 ? 166.875 168.135 137.900 1.00 46.01 1192 ILE A O 1
ATOM 3810 N N . LEU A 1 1193 ? 165.116 168.881 139.086 1.00 42.62 1193 LEU A N 1
ATOM 3811 C CA . LEU A 1 1193 ? 164.179 168.565 138.013 1.00 41.80 1193 LEU A CA 1
ATOM 3812 C C . LEU A 1 1193 ? 164.461 169.395 136.767 1.00 44.19 1193 LEU A C 1
ATOM 3813 O O . LEU A 1 1193 ? 164.405 168.881 135.644 1.00 48.04 1193 LEU A O 1
ATOM 3818 N N . ILE A 1 1194 ? 164.766 170.682 136.943 1.00 43.27 1194 ILE A N 1
ATOM 3819 C CA . ILE A 1 1194 ? 165.020 171.551 135.798 1.00 39.65 1194 ILE A CA 1
ATOM 3820 C C . ILE A 1 1194 ? 166.238 171.085 135.016 1.00 43.28 1194 ILE A C 1
ATOM 3821 O O . ILE A 1 1194 ? 166.341 171.330 133.808 1.00 47.53 1194 ILE A O 1
ATOM 3826 N N . LEU A 1 1195 ? 167.177 170.407 135.678 1.00 45.50 1195 LEU A N 1
ATOM 3827 C CA . LEU A 1 1195 ? 168.402 169.991 135.006 1.00 44.15 1195 LEU A CA 1
ATOM 3828 C C . LEU A 1 1195 ? 168.150 168.958 133.917 1.00 47.17 1195 LEU A C 1
ATOM 3829 O O . LEU A 1 1195 ? 169.039 168.714 133.095 1.00 51.33 1195 LEU A O 1
ATOM 3834 N N . THR A 1 1196 ? 166.965 168.343 133.888 1.00 45.39 1196 THR A N 1
ATOM 3835 C CA . THR A 1 1196 ? 166.679 167.358 132.851 1.00 43.69 1196 THR A CA 1
ATOM 3836 C C . THR A 1 1196 ? 166.630 167.991 131.466 1.00 44.59 1196 THR A C 1
ATOM 3837 O O . THR A 1 1196 ? 167.047 167.364 130.487 1.00 49.18 1196 THR A O 1
ATOM 3841 N N . VAL A 1 1197 ? 166.122 169.221 131.360 1.00 43.06 1197 VAL A N 1
ATOM 3842 C CA . VAL A 1 1197 ? 166.046 169.880 130.054 1.00 46.87 1197 VAL A CA 1
ATOM 3843 C C . VAL A 1 1197 ? 167.426 170.058 129.433 1.00 47.70 1197 VAL A C 1
ATOM 3844 O O . VAL A 1 1197 ? 167.625 169.624 128.286 1.00 51.30 1197 VAL A O 1
ATOM 3848 N N . PRO A 1 1198 ? 168.406 170.663 130.107 1.00 48.88 1198 PRO A N 1
ATOM 3849 C CA . PRO A 1 1198 ? 169.758 170.711 129.532 1.00 48.93 1198 PRO A CA 1
ATOM 3850 C C . PRO A 1 1198 ? 170.333 169.336 129.259 1.00 51.75 1198 PRO A C 1
ATOM 3851 O O . PRO A 1 1198 ? 171.069 169.161 128.279 1.00 56.79 1198 PRO A O 1
ATOM 3855 N N . LEU A 1 1199 ? 170.022 168.349 130.102 1.00 48.42 1199 LEU A N 1
ATOM 3856 C CA . LEU A 1 1199 ? 170.500 166.994 129.859 1.00 47.23 1199 LEU A CA 1
ATOM 3857 C C . LEU A 1 1199 ? 169.984 166.512 128.512 1.00 50.73 1199 LEU A C 1
ATOM 3858 O O . LEU A 1 1199 ? 170.752 166.021 127.678 1.00 53.42 1199 LEU A O 1
ATOM 3863 N N . ARG A 1 1200 ? 168.681 166.663 128.271 1.00 51.45 1200 ARG A N 1
ATOM 3864 C CA . ARG A 1 1200 ? 168.118 166.225 127.000 1.00 51.56 1200 ARG A CA 1
ATOM 3865 C C . ARG A 1 1200 ? 168.704 167.018 125.834 1.00 55.12 1200 ARG A C 1
ATOM 3866 O O . ARG A 1 1200 ? 168.986 166.456 124.770 1.00 57.66 1200 ARG A O 1
ATOM 3874 N N . MET A 1 1201 ? 168.901 168.327 126.017 1.00 60.68 1201 MET A N 1
ATOM 3875 C CA . MET A 1 1201 ? 169.465 169.138 124.943 1.00 58.04 1201 MET A CA 1
ATOM 3876 C C . MET A 1 1201 ? 170.929 168.871 124.615 1.00 59.28 1201 MET A C 1
ATOM 3877 O O . MET A 1 1201 ? 171.349 169.133 123.482 1.00 61.80 1201 MET A O 1
ATOM 3882 N N . VAL A 1 1202 ? 171.714 168.358 125.560 1.00 57.10 1202 VAL A N 1
ATOM 3883 C CA . VAL A 1 1202 ? 173.160 168.213 125.388 1.00 57.89 1202 VAL A CA 1
ATOM 3884 C C . VAL A 1 1202 ? 173.569 166.748 125.236 1.00 62.16 1202 VAL A C 1
ATOM 3885 O O . VAL A 1 1202 ? 174.100 166.349 124.198 1.00 63.94 1202 VAL A O 1
ATOM 3889 N N . VAL A 1 1203 ? 173.336 165.935 126.262 1.00 58.60 1203 VAL A N 1
ATOM 3890 C CA . VAL A 1 1203 ? 173.878 164.578 126.296 1.00 58.21 1203 VAL A CA 1
ATOM 3891 C C . VAL A 1 1203 ? 173.078 163.630 125.412 1.00 60.99 1203 VAL A C 1
ATOM 3892 O O . VAL A 1 1203 ? 173.650 162.856 124.638 1.00 62.02 1203 VAL A O 1
ATOM 3896 N N . LEU A 1 1204 ? 171.747 163.664 125.512 1.00 59.65 1204 LEU A N 1
ATOM 3897 C CA . LEU A 1 1204 ? 170.930 162.737 124.735 1.00 58.83 1204 LEU A CA 1
ATOM 3898 C C . LEU A 1 1204 ? 171.091 162.963 123.239 1.00 58.25 1204 LEU A C 1
ATOM 3899 O O . LEU A 1 1204 ? 171.087 162.002 122.463 1.00 61.56 1204 LEU A O 1
ATOM 3904 N N . THR A 1 1205 ? 171.230 164.220 122.813 1.00 60.88 1205 THR A N 1
ATOM 3905 C CA . THR A 1 1205 ? 171.433 164.492 121.395 1.00 62.83 1205 THR A CA 1
ATOM 3906 C C . THR A 1 1205 ? 172.712 163.838 120.890 1.00 64.73 1205 THR A C 1
ATOM 3907 O O . THR A 1 1205 ? 172.749 163.308 119.774 1.00 66.06 1205 THR A O 1
ATOM 3911 N N . ARG A 1 1206 ? 173.773 163.869 121.697 1.00 64.01 1206 ARG A N 1
ATOM 3912 C CA . ARG A 1 1206 ? 175.028 163.242 121.296 1.00 64.88 1206 ARG A CA 1
ATOM 3913 C C . ARG A 1 1206 ? 174.915 161.722 121.309 1.00 65.13 1206 ARG A C 1
ATOM 3914 O O . ARG A 1 1206 ? 175.373 161.048 120.379 1.00 66.41 1206 ARG A O 1
ATOM 3922 N N . ILE A 1 1207 ? 174.307 161.163 122.357 1.00 60.33 1207 ILE A N 1
ATOM 3923 C CA . ILE A 1 1207 ? 174.255 159.710 122.493 1.00 58.90 1207 ILE A CA 1
ATOM 3924 C C . ILE A 1 1207 ? 173.390 159.089 121.401 1.00 59.55 1207 ILE A C 1
ATOM 3925 O O . ILE A 1 1207 ? 173.768 158.082 120.791 1.00 62.06 1207 ILE A O 1
ATOM 3930 N N . PHE A 1 1208 ? 172.223 159.668 121.139 1.00 57.15 1208 PHE A N 1
ATOM 3931 C CA . PHE A 1 1208 ? 171.261 159.103 120.206 1.00 55.08 1208 PHE A CA 1
ATOM 3932 C C . PHE A 1 1208 ? 171.236 159.896 118.906 1.00 56.19 1208 PHE A C 1
ATOM 3933 O O . PHE A 1 1208 ? 171.645 161.058 118.848 1.00 57.33 1208 PHE A O 1
ATOM 3941 N N . THR A 1 1209 ? 170.746 159.243 117.856 1.00 65.97 1209 THR A N 1
ATOM 3942 C CA . THR A 1 1209 ? 170.633 159.864 116.548 1.00 65.15 1209 THR A CA 1
ATOM 3943 C C . THR A 1 1209 ? 169.344 160.678 116.448 1.00 66.13 1209 THR A C 1
ATOM 3944 O O . THR A 1 1209 ? 168.455 160.600 117.298 1.00 70.66 1209 THR A O 1
ATOM 3948 N N . ASP A 1 1210 ? 169.255 161.476 115.382 1.00 66.65 1210 ASP A N 1
ATOM 3949 C CA . ASP A 1 1210 ? 168.075 162.311 115.176 1.00 68.31 1210 ASP A CA 1
ATOM 3950 C C . ASP A 1 1210 ? 166.828 161.463 114.954 1.00 68.96 1210 ASP A C 1
ATOM 3951 O O . ASP A 1 1210 ? 165.769 161.736 115.535 1.00 69.65 1210 ASP A O 1
ATOM 3956 N N . ARG A 1 1211 ? 166.933 160.426 114.120 1.00 69.41 1211 ARG A N 1
ATOM 3957 C CA . ARG A 1 1211 ? 165.763 159.615 113.800 1.00 69.12 1211 ARG A CA 1
ATOM 3958 C C . ARG A 1 1211 ? 165.213 158.926 115.041 1.00 71.74 1211 ARG A C 1
ATOM 3959 O O . ARG A 1 1211 ? 163.994 158.875 115.244 1.00 73.34 1211 ARG A O 1
ATOM 3967 N N . GLU A 1 1212 ? 166.095 158.383 115.882 1.00 61.80 1212 GLU A N 1
ATOM 3968 C CA . GLU A 1 1212 ? 165.642 157.762 117.121 1.00 55.63 1212 GLU A CA 1
ATOM 3969 C C . GLU A 1 1212 ? 165.004 158.788 118.047 1.00 57.87 1212 GLU A C 1
ATOM 3970 O O . GLU A 1 1212 ? 163.984 158.509 118.689 1.00 58.90 1212 GLU A O 1
ATOM 3976 N N . MET A 1 1213 ? 165.597 159.981 118.135 1.00 61.45 1213 MET A N 1
ATOM 3977 C CA . MET A 1 1213 ? 165.081 161.000 119.042 1.00 59.79 1213 MET A CA 1
ATOM 3978 C C . MET A 1 1213 ? 163.684 161.449 118.637 1.00 59.85 1213 MET A C 1
ATOM 3979 O O . MET A 1 1213 ? 162.816 161.649 119.494 1.00 63.31 1213 MET A O 1
ATOM 3984 N N . LYS A 1 1214 ? 163.444 161.621 117.335 1.00 60.07 1214 LYS A N 1
ATOM 3985 C CA . LYS A 1 1214 ? 162.115 162.038 116.897 1.00 60.25 1214 LYS A CA 1
ATOM 3986 C C . LYS A 1 1214 ? 161.061 160.996 117.250 1.00 58.96 1214 LYS A C 1
ATOM 3987 O O . LYS A 1 1214 ? 159.949 161.344 117.665 1.00 61.80 1214 LYS A O 1
ATOM 3993 N N . CYS A 1 1215 ? 161.386 159.713 117.088 1.00 54.62 1215 CYS A N 1
ATOM 3994 C CA . CYS A 1 1215 ? 160.408 158.664 117.362 1.00 56.43 1215 CYS A CA 1
ATOM 3995 C C . CYS A 1 1215 ? 160.171 158.503 118.860 1.00 55.27 1215 CYS A C 1
ATOM 3996 O O . CYS A 1 1215 ? 159.023 158.394 119.307 1.00 56.63 1215 CYS A O 1
ATOM 3999 N N . LEU A 1 1216 ? 161.244 158.485 119.653 1.00 46.04 1216 LEU A N 1
ATOM 4000 C CA . LEU A 1 1216 ? 161.100 158.266 121.089 1.00 42.02 1216 LEU A CA 1
ATOM 4001 C C . LEU A 1 1216 ? 160.563 159.501 121.803 1.00 44.50 1216 LEU A C 1
ATOM 4002 O O . LEU A 1 1216 ? 159.762 159.380 122.737 1.00 45.84 1216 LEU A O 1
ATOM 4007 N N . ASP A 1 1217 ? 160.983 160.690 121.379 1.00 51.78 1217 ASP A N 1
ATOM 4008 C CA . ASP A 1 1217 ? 160.636 161.945 122.038 1.00 47.71 1217 ASP A CA 1
ATOM 4009 C C . ASP A 1 1217 ? 159.666 162.772 121.198 1.00 50.32 1217 ASP A C 1
ATOM 4010 O O . ASP A 1 1217 ? 159.768 163.997 121.127 1.00 52.14 1217 ASP A O 1
ATOM 4015 N N . ALA A 1 1218 ? 158.713 162.107 120.552 1.00 58.79 1218 ALA A N 1
ATOM 4016 C CA . ALA A 1 1218 ? 157.769 162.806 119.692 1.00 60.07 1218 ALA A CA 1
ATOM 4017 C C . ALA A 1 1218 ? 156.863 163.717 120.510 1.00 61.23 1218 ALA A C 1
ATOM 4018 O O . ALA A 1 1218 ? 156.412 163.359 121.600 1.00 59.80 1218 ALA A O 1
ATOM 4020 N N . ASN A 1 1219 ? 156.599 164.909 119.972 1.00 74.14 1219 ASN A N 1
ATOM 4021 C CA . ASN A 1 1219 ? 155.688 165.833 120.639 1.00 72.91 1219 ASN A CA 1
ATOM 4022 C C . ASN A 1 1219 ? 154.275 165.269 120.697 1.00 74.43 1219 ASN A C 1
ATOM 4023 O O . ASN A 1 1219 ? 153.580 165.419 121.708 1.00 76.87 1219 ASN A O 1
ATOM 4028 N N . GLU A 1 1220 ? 153.832 164.622 119.623 1.00 74.48 1220 GLU A N 1
ATOM 4029 C CA . GLU A 1 1220 ? 152.500 164.031 119.577 1.00 74.35 1220 GLU A CA 1
ATOM 4030 C C . GLU A 1 1220 ? 152.580 162.511 119.473 1.00 74.18 1220 GLU A C 1
ATOM 4031 O O . GLU A 1 1220 ? 151.565 161.820 119.548 1.00 74.61 1220 GLU A O 1
ATOM 4037 N N . ASP B 1 673 ? 131.329 102.295 117.561 1.00 86.80 673 ASP B N 1
ATOM 4038 C CA . ASP B 1 673 ? 130.493 102.792 118.646 1.00 87.22 673 ASP B CA 1
ATOM 4039 C C . ASP B 1 673 ? 130.651 101.938 119.899 1.00 85.78 673 ASP B C 1
ATOM 4040 O O . ASP B 1 673 ? 130.183 100.800 119.942 1.00 83.83 673 ASP B O 1
ATOM 4045 N N . PRO B 1 674 ? 131.314 102.487 120.918 1.00 83.87 674 PRO B N 1
ATOM 4046 C CA . PRO B 1 674 ? 131.484 101.728 122.167 1.00 84.15 674 PRO B CA 1
ATOM 4047 C C . PRO B 1 674 ? 130.169 101.337 122.815 1.00 85.24 674 PRO B C 1
ATOM 4048 O O . PRO B 1 674 ? 130.087 100.268 123.434 1.00 85.59 674 PRO B O 1
ATOM 4052 N N . LEU B 1 675 ? 129.139 102.167 122.695 1.00 83.27 675 LEU B N 1
ATOM 4053 C CA . LEU B 1 675 ? 127.840 101.895 123.309 1.00 82.17 675 LEU B CA 1
ATOM 4054 C C . LEU B 1 675 ? 126.913 101.192 122.318 1.00 85.32 675 LEU B C 1
ATOM 4055 O O . LEU B 1 675 ? 125.855 101.695 121.940 1.00 85.93 675 LEU B O 1
ATOM 4060 N N . ARG B 1 676 ? 127.330 100.000 121.900 1.00 94.13 676 ARG B N 1
ATOM 4061 C CA . ARG B 1 676 ? 126.582 99.191 120.950 1.00 93.07 676 ARG B CA 1
ATOM 4062 C C . ARG B 1 676 ? 126.286 97.828 121.557 1.00 92.63 676 ARG B C 1
ATOM 4063 O O . ARG B 1 676 ? 127.143 97.233 122.218 1.00 92.48 676 ARG B O 1
ATOM 4071 N N . ARG B 1 677 ? 125.070 97.338 121.330 1.00 88.10 677 ARG B N 1
ATOM 4072 C CA . ARG B 1 677 ? 124.652 96.035 121.841 1.00 87.73 677 ARG B CA 1
ATOM 4073 C C . ARG B 1 677 ? 125.318 94.946 121.011 1.00 88.26 677 ARG B C 1
ATOM 4074 O O . ARG B 1 677 ? 124.864 94.617 119.913 1.00 88.49 677 ARG B O 1
ATOM 4082 N N . THR B 1 678 ? 126.404 94.377 121.537 1.00 86.01 678 THR B N 1
ATOM 4083 C CA . THR B 1 678 ? 127.132 93.350 120.799 1.00 86.70 678 THR B CA 1
ATOM 4084 C C . THR B 1 678 ? 126.265 92.121 120.558 1.00 86.47 678 THR B C 1
ATOM 4085 O O . THR B 1 678 ? 126.299 91.532 119.471 1.00 86.94 678 THR B O 1
ATOM 4089 N N . GLY B 1 679 ? 125.486 91.718 121.555 1.00 81.30 679 GLY B N 1
ATOM 4090 C CA . GLY B 1 679 ? 124.643 90.548 121.446 1.00 80.58 679 GLY B CA 1
ATOM 4091 C C . GLY B 1 679 ? 125.220 89.274 122.019 1.00 81.34 679 GLY B C 1
ATOM 4092 O O . GLY B 1 679 ? 124.617 88.210 121.842 1.00 83.37 679 GLY B O 1
ATOM 4093 N N . ARG B 1 680 ? 126.360 89.345 122.697 1.00 85.68 680 ARG B N 1
ATOM 4094 C CA . ARG B 1 680 ? 127.003 88.184 123.287 1.00 85.83 680 ARG B CA 1
ATOM 4095 C C . ARG B 1 680 ? 127.320 88.458 124.748 1.00 86.52 680 ARG B C 1
ATOM 4096 O O . ARG B 1 680 ? 127.534 89.611 125.136 1.00 86.85 680 ARG B O 1
ATOM 4104 N N . PRO B 1 681 ? 127.351 87.420 125.581 1.00 80.62 681 PRO B N 1
ATOM 4105 C CA . PRO B 1 681 ? 127.629 87.635 127.006 1.00 78.83 681 PRO B CA 1
ATOM 4106 C C . PRO B 1 681 ? 129.001 88.258 127.217 1.00 77.84 681 PRO B C 1
ATOM 4107 O O . PRO B 1 681 ? 129.979 87.890 126.564 1.00 79.33 681 PRO B O 1
ATOM 4111 N N . PHE B 1 682 ? 129.062 89.210 128.147 1.00 68.32 682 PHE B N 1
ATOM 4112 C CA . PHE B 1 682 ? 130.309 89.878 128.519 1.00 68.12 682 PHE B CA 1
ATOM 4113 C C . PHE B 1 682 ? 131.022 90.482 127.313 1.00 68.97 682 PHE B C 1
ATOM 4114 O O . PHE B 1 682 ? 132.240 90.685 127.341 1.00 70.36 682 PHE B O 1
ATOM 4122 N N . GLY B 1 683 ? 130.282 90.777 126.243 1.00 67.32 683 GLY B N 1
ATOM 4123 C CA . GLY B 1 683 ? 130.910 91.326 125.053 1.00 67.58 683 GLY B CA 1
ATOM 4124 C C . GLY B 1 683 ? 131.487 92.711 125.273 1.00 69.41 683 GLY B C 1
ATOM 4125 O O . GLY B 1 683 ? 132.600 93.007 124.829 1.00 69.26 683 GLY B O 1
ATOM 4126 N N . GLY B 1 684 ? 130.740 93.580 125.956 1.00 68.97 684 GLY B N 1
ATOM 4127 C CA . GLY B 1 684 ? 131.225 94.931 126.189 1.00 66.76 684 GLY B CA 1
ATOM 4128 C C . GLY B 1 684 ? 132.504 94.961 127.001 1.00 68.98 684 GLY B C 1
ATOM 4129 O O . GLY B 1 684 ? 133.419 95.735 126.709 1.00 71.06 684 GLY B O 1
ATOM 4130 N N . LEU B 1 685 ? 132.585 94.123 128.036 1.00 65.73 685 LEU B N 1
ATOM 4131 C CA . LEU B 1 685 ? 133.792 94.070 128.854 1.00 64.93 685 LEU B CA 1
ATOM 4132 C C . LEU B 1 685 ? 134.997 93.649 128.022 1.00 66.99 685 LEU B C 1
ATOM 4133 O O . LEU B 1 685 ? 136.075 94.248 128.119 1.00 67.48 685 LEU B O 1
ATOM 4138 N N . ILE B 1 686 ? 134.828 92.618 127.192 1.00 66.00 686 ILE B N 1
ATOM 4139 C CA . ILE B 1 686 ? 135.933 92.140 126.366 1.00 65.95 686 ILE B CA 1
ATOM 4140 C C . ILE B 1 686 ? 136.351 93.211 125.368 1.00 65.87 686 ILE B C 1
ATOM 4141 O O . ILE B 1 686 ? 137.546 93.427 125.127 1.00 66.11 686 ILE B O 1
ATOM 4146 N N . ARG B 1 687 ? 135.375 93.891 124.763 1.00 71.72 687 ARG B N 1
ATOM 4147 C CA . ARG B 1 687 ? 135.699 94.958 123.824 1.00 73.36 687 ARG B CA 1
ATOM 4148 C C . ARG B 1 687 ? 136.474 96.077 124.508 1.00 73.65 687 ARG B C 1
ATOM 4149 O O . ARG B 1 687 ? 137.452 96.592 123.956 1.00 74.17 687 ARG B O 1
ATOM 4157 N N . ASP B 1 688 ? 136.054 96.464 125.715 1.00 68.17 688 ASP B N 1
ATOM 4158 C CA . ASP B 1 688 ? 136.770 97.507 126.443 1.00 65.77 688 ASP B CA 1
ATOM 4159 C C . ASP B 1 688 ? 138.192 97.073 126.771 1.00 65.07 688 ASP B C 1
ATOM 4160 O O . ASP B 1 688 ? 139.139 97.858 126.628 1.00 67.52 688 ASP B O 1
ATOM 4165 N N . VAL B 1 689 ? 138.363 95.825 127.211 1.00 61.79 689 VAL B N 1
ATOM 4166 C CA . VAL B 1 689 ? 139.699 95.331 127.540 1.00 62.24 689 VAL B CA 1
ATOM 4167 C C . VAL B 1 689 ? 140.635 95.375 126.339 1.00 63.08 689 VAL B C 1
ATOM 4168 O O . VAL B 1 689 ? 141.786 95.815 126.442 1.00 62.93 689 VAL B O 1
ATOM 4172 N N . ARG B 1 690 ? 140.159 94.915 125.180 1.00 67.58 690 ARG B N 1
ATOM 4173 C CA . ARG B 1 690 ? 141.005 94.941 123.990 1.00 68.45 690 ARG B CA 1
ATOM 4174 C C . ARG B 1 690 ? 141.257 96.359 123.488 1.00 68.06 690 ARG B C 1
ATOM 4175 O O . ARG B 1 690 ? 142.313 96.633 122.908 1.00 68.17 690 ARG B O 1
ATOM 4183 N N . ARG B 1 691 ? 140.304 97.269 123.699 1.00 66.16 691 ARG B N 1
ATOM 4184 C CA . ARG B 1 691 ? 140.462 98.629 123.195 1.00 63.00 691 ARG B CA 1
ATOM 4185 C C . ARG B 1 691 ? 141.479 99.377 124.048 1.00 62.60 691 ARG B C 1
ATOM 4186 O O . ARG B 1 691 ? 142.319 100.111 123.516 1.00 63.60 691 ARG B O 1
ATOM 4194 N N . ARG B 1 692 ? 141.423 99.209 125.369 1.00 63.24 692 ARG B N 1
ATOM 4195 C CA . ARG B 1 692 ? 142.234 100.037 126.256 1.00 62.72 692 ARG B CA 1
ATOM 4196 C C . ARG B 1 692 ? 143.599 99.426 126.560 1.00 61.72 692 ARG B C 1
ATOM 4197 O O . ARG B 1 692 ? 144.613 100.128 126.530 1.00 64.69 692 ARG B O 1
ATOM 4205 N N . TYR B 1 693 ? 143.642 98.129 126.857 1.00 62.73 693 TYR B N 1
ATOM 4206 C CA . TYR B 1 693 ? 144.880 97.527 127.345 1.00 64.81 693 TYR B CA 1
ATOM 4207 C C . TYR B 1 693 ? 146.062 97.697 126.399 1.00 67.56 693 TYR B C 1
ATOM 4208 O O . TYR B 1 693 ? 147.172 97.962 126.891 1.00 66.10 693 TYR B O 1
ATOM 4217 N N . PRO B 1 694 ? 145.920 97.545 125.079 1.00 73.13 694 PRO B N 1
ATOM 4218 C CA . PRO B 1 694 ? 147.090 97.708 124.196 1.00 70.89 694 PRO B CA 1
ATOM 4219 C C . PRO B 1 694 ? 147.915 98.951 124.488 1.00 71.89 694 PRO B C 1
ATOM 4220 O O . PRO B 1 694 ? 149.148 98.902 124.400 1.00 73.85 694 PRO B O 1
ATOM 4224 N N . HIS B 1 695 ? 147.275 100.065 124.831 1.00 76.30 695 HIS B N 1
ATOM 4225 C CA . HIS B 1 695 ? 147.990 101.292 125.183 1.00 75.13 695 HIS B CA 1
ATOM 4226 C C . HIS B 1 695 ? 148.308 101.343 126.674 1.00 76.98 695 HIS B C 1
ATOM 4227 O O . HIS B 1 695 ? 147.988 102.308 127.365 1.00 77.46 695 HIS B O 1
ATOM 4234 N N . TYR B 1 696 ? 148.948 100.292 127.184 1.00 70.35 696 TYR B N 1
ATOM 4235 C CA . TYR B 1 696 ? 149.260 100.213 128.605 1.00 66.75 696 TYR B CA 1
ATOM 4236 C C . TYR B 1 696 ? 150.636 100.792 128.917 1.00 66.86 696 TYR B C 1
ATOM 4237 O O . TYR B 1 696 ? 150.772 101.626 129.816 1.00 70.25 696 TYR B O 1
ATOM 4246 N N . LEU B 1 697 ? 151.664 100.358 128.184 1.00 72.58 697 LEU B N 1
ATOM 4247 C CA . LEU B 1 697 ? 153.008 100.871 128.426 1.00 73.07 697 LEU B CA 1
ATOM 4248 C C . LEU B 1 697 ? 153.091 102.369 128.167 1.00 74.82 697 LEU B C 1
ATOM 4249 O O . LEU B 1 697 ? 153.927 103.056 128.765 1.00 74.70 697 LEU B O 1
ATOM 4254 N N . SER B 1 698 ? 152.241 102.892 127.281 1.00 74.21 698 SER B N 1
ATOM 4255 C CA . SER B 1 698 ? 152.248 104.326 127.010 1.00 72.30 698 SER B CA 1
ATOM 4256 C C . SER B 1 698 ? 151.687 105.123 128.180 1.00 72.55 698 SER B C 1
ATOM 4257 O O . SER B 1 698 ? 152.043 106.293 128.357 1.00 73.02 698 SER B O 1
ATOM 4260 N N . ASP B 1 699 ? 150.812 104.514 128.983 1.00 69.81 699 ASP B N 1
ATOM 4261 C CA . ASP B 1 699 ? 150.216 105.233 130.104 1.00 67.23 699 ASP B CA 1
ATOM 4262 C C . ASP B 1 699 ? 151.273 105.653 131.117 1.00 68.47 699 ASP B C 1
ATOM 4263 O O . ASP B 1 699 ? 151.226 106.769 131.649 1.00 71.19 699 ASP B O 1
ATOM 4268 N N . PHE B 1 700 ? 152.233 104.774 131.403 1.00 68.13 700 PHE B N 1
ATOM 4269 C CA . PHE B 1 700 ? 153.267 105.084 132.381 1.00 68.09 700 PHE B CA 1
ATOM 4270 C C . PHE B 1 700 ? 154.381 105.953 131.813 1.00 70.63 700 PHE B C 1
ATOM 4271 O O . PHE B 1 700 ? 155.040 106.666 132.577 1.00 72.34 700 PHE B O 1
ATOM 4279 N N . ARG B 1 701 ? 154.611 105.912 130.500 1.00 76.84 701 ARG B N 1
ATOM 4280 C CA . ARG B 1 701 ? 155.659 106.734 129.907 1.00 76.99 701 ARG B CA 1
ATOM 4281 C C . ARG B 1 701 ? 155.245 108.194 129.779 1.00 76.99 701 ARG B C 1
ATOM 4282 O O . ARG B 1 701 ? 156.106 109.080 129.799 1.00 77.24 701 ARG B O 1
ATOM 4290 N N . ASP B 1 702 ? 153.949 108.466 129.651 1.00 75.84 702 ASP B N 1
ATOM 4291 C CA . ASP B 1 702 ? 153.460 109.836 129.511 1.00 76.47 702 ASP B CA 1
ATOM 4292 C C . ASP B 1 702 ? 153.487 110.614 130.814 1.00 76.51 702 ASP B C 1
ATOM 4293 O O . ASP B 1 702 ? 152.975 111.741 130.847 1.00 76.81 702 ASP B O 1
ATOM 4298 N N . ALA B 1 703 ? 154.059 110.062 131.880 1.00 69.49 703 ALA B N 1
ATOM 4299 C CA . ALA B 1 703 ? 154.100 110.724 133.176 1.00 68.37 703 ALA B CA 1
ATOM 4300 C C . ALA B 1 703 ? 155.349 111.571 133.374 1.00 70.75 703 ALA B C 1
ATOM 4301 O O . ALA B 1 703 ? 155.514 112.161 134.446 1.00 75.11 703 ALA B O 1
ATOM 4303 N N . LEU B 1 704 ? 156.230 111.646 132.378 1.00 70.29 704 LEU B N 1
ATOM 4304 C CA . LEU B 1 704 ? 157.449 112.447 132.476 1.00 71.17 704 LEU B CA 1
ATOM 4305 C C . LEU B 1 704 ? 157.114 113.870 132.049 1.00 71.05 704 LEU B C 1
ATOM 4306 O O . LEU B 1 704 ? 157.259 114.245 130.885 1.00 70.99 704 LEU B O 1
ATOM 4311 N N . ASP B 1 705 ? 156.656 114.672 133.007 1.00 63.83 705 ASP B N 1
ATOM 4312 C CA . ASP B 1 705 ? 156.253 116.044 132.729 1.00 62.52 705 ASP B CA 1
ATOM 4313 C C . ASP B 1 705 ? 156.049 116.797 134.039 1.00 64.05 705 ASP B C 1
ATOM 4314 O O . ASP B 1 705 ? 155.458 116.252 134.980 1.00 66.04 705 ASP B O 1
ATOM 4319 N N . PRO B 1 706 ? 156.524 118.040 134.147 1.00 62.45 706 PRO B N 1
ATOM 4320 C CA . PRO B 1 706 ? 156.252 118.816 135.369 1.00 61.27 706 PRO B CA 1
ATOM 4321 C C . PRO B 1 706 ? 154.770 119.008 135.638 1.00 59.17 706 PRO B C 1
ATOM 4322 O O . PRO B 1 706 ? 154.364 119.109 136.805 1.00 56.76 706 PRO B O 1
ATOM 4326 N N . GLN B 1 707 ? 153.948 119.072 134.589 1.00 49.47 707 GLN B N 1
ATOM 4327 C CA . GLN B 1 707 ? 152.511 119.207 134.787 1.00 47.28 707 GLN B CA 1
ATOM 4328 C C . GLN B 1 707 ? 151.949 118.048 135.596 1.00 53.04 707 GLN B C 1
ATOM 4329 O O . GLN B 1 707 ? 151.020 118.238 136.387 1.00 54.45 707 GLN B O 1
ATOM 4335 N N . CYS B 1 708 ? 152.496 116.843 135.419 1.00 53.96 708 CYS B N 1
ATOM 4336 C CA . CYS B 1 708 ? 152.034 115.703 136.204 1.00 48.60 708 CYS B CA 1
ATOM 4337 C C . CYS B 1 708 ? 152.297 115.913 137.690 1.00 47.94 708 CYS B C 1
ATOM 4338 O O . CYS B 1 708 ? 151.425 115.651 138.527 1.00 50.81 708 CYS B O 1
ATOM 4341 N N . LEU B 1 709 ? 153.495 116.387 138.039 1.00 38.78 709 LEU B N 1
ATOM 4342 C CA . LEU B 1 709 ? 153.808 116.642 139.441 1.00 38.08 709 LEU B CA 1
ATOM 4343 C C . LEU B 1 709 ? 152.934 117.754 140.007 1.00 38.97 709 LEU B C 1
ATOM 4344 O O . LEU B 1 709 ? 152.463 117.666 141.150 1.00 42.67 709 LEU B O 1
ATOM 4349 N N . ALA B 1 710 ? 152.708 118.811 139.224 1.00 36.34 710 ALA B N 1
ATOM 4350 C CA . ALA B 1 710 ? 151.830 119.882 139.682 1.00 33.89 710 ALA B CA 1
ATOM 4351 C C . ALA B 1 710 ? 150.420 119.362 139.933 1.00 34.03 710 ALA B C 1
ATOM 4352 O O . ALA B 1 710 ? 149.788 119.717 140.935 1.00 34.10 710 ALA B O 1
ATOM 4354 N N . ALA B 1 711 ? 149.911 118.520 139.032 1.00 31.84 711 ALA B N 1
ATOM 4355 C CA . ALA B 1 711 ? 148.584 117.945 139.216 1.00 30.23 711 ALA B CA 1
ATOM 4356 C C . ALA B 1 711 ? 148.532 117.068 140.458 1.00 33.18 711 ALA B C 1
ATOM 4357 O O . ALA B 1 711 ? 147.546 117.091 141.200 1.00 31.58 711 ALA B O 1
ATOM 4359 N N . VAL B 1 712 ? 149.581 116.279 140.698 1.00 30.22 712 VAL B N 1
ATOM 4360 C CA . VAL B 1 712 ? 149.610 115.431 141.887 1.00 22.13 712 VAL B CA 1
ATOM 4361 C C . VAL B 1 712 ? 149.539 116.284 143.146 1.00 26.78 712 VAL B C 1
ATOM 4362 O O . VAL B 1 712 ? 148.750 116.014 144.062 1.00 26.14 712 VAL B O 1
ATOM 4366 N N . ILE B 1 713 ? 150.360 117.335 143.207 1.00 31.23 713 ILE B N 1
ATOM 4367 C CA . ILE B 1 713 ? 150.375 118.192 144.391 1.00 22.66 713 ILE B CA 1
ATOM 4368 C C . ILE B 1 713 ? 149.024 118.869 144.578 1.00 23.03 713 ILE B C 1
ATOM 4369 O O . ILE B 1 713 ? 148.504 118.953 145.697 1.00 26.31 713 ILE B O 1
ATOM 4374 N N . PHE B 1 714 ? 148.437 119.370 143.490 1.00 27.73 714 PHE B N 1
ATOM 4375 C CA . PHE B 1 714 ? 147.145 120.041 143.582 1.00 21.81 714 PHE B CA 1
ATOM 4376 C C . PHE B 1 714 ? 146.055 119.086 144.056 1.00 21.39 714 PHE B C 1
ATOM 4377 O O . PHE B 1 714 ? 145.235 119.444 144.909 1.00 22.28 714 PHE B O 1
ATOM 4385 N N . ILE B 1 715 ? 146.037 117.861 143.527 1.00 22.94 715 ILE B N 1
ATOM 4386 C CA . ILE B 1 715 ? 144.940 116.941 143.809 1.00 24.98 715 ILE B CA 1
ATOM 4387 C C . ILE B 1 715 ? 145.089 116.236 145.150 1.00 26.72 715 ILE B C 1
ATOM 4388 O O . ILE B 1 715 ? 144.091 115.742 145.692 1.00 29.14 715 ILE B O 1
ATOM 4393 N N . TYR B 1 716 ? 146.300 116.169 145.708 1.00 29.74 716 TYR B N 1
ATOM 4394 C CA . TYR B 1 716 ? 146.468 115.500 146.994 1.00 16.72 716 TYR B CA 1
ATOM 4395 C C . TYR B 1 716 ? 145.596 116.140 148.069 1.00 16.14 716 TYR B C 1
ATOM 4396 O O . TYR B 1 716 ? 144.855 115.448 148.775 1.00 24.97 716 TYR B O 1
ATOM 4405 N N . PHE B 1 717 ? 145.675 117.465 148.212 1.00 27.19 717 PHE B N 1
ATOM 4406 C CA . PHE B 1 717 ? 144.889 118.150 149.236 1.00 30.67 717 PHE B CA 1
ATOM 4407 C C . PHE B 1 717 ? 143.395 118.044 148.954 1.00 22.91 717 PHE B C 1
ATOM 4408 O O . PHE B 1 717 ? 142.593 117.832 149.875 1.00 29.46 717 PHE B O 1
ATOM 4416 N N . ALA B 1 718 ? 143.005 118.199 147.687 1.00 20.79 718 ALA B N 1
ATOM 4417 C CA . ALA B 1 718 ? 141.596 118.120 147.323 1.00 17.47 718 ALA B CA 1
ATOM 4418 C C . ALA B 1 718 ? 141.009 116.758 147.657 1.00 29.90 718 ALA B C 1
ATOM 4419 O O . ALA B 1 718 ? 139.835 116.663 148.028 1.00 35.23 718 ALA B O 1
ATOM 4421 N N . ALA B 1 719 ? 141.799 115.693 147.514 1.00 31.66 719 ALA B N 1
ATOM 4422 C CA . ALA B 1 719 ? 141.329 114.371 147.906 1.00 18.34 719 ALA B CA 1
ATOM 4423 C C . ALA B 1 719 ? 141.365 114.166 149.415 1.00 23.98 719 ALA B C 1
ATOM 4424 O O . ALA B 1 719 ? 140.470 113.519 149.967 1.00 32.57 719 ALA B O 1
ATOM 4426 N N . LEU B 1 720 ? 142.382 114.700 150.096 1.00 26.81 720 LEU B N 1
ATOM 4427 C CA . LEU B 1 720 ? 142.560 114.404 151.515 1.00 28.17 720 LEU B CA 1
ATOM 4428 C C . LEU B 1 720 ? 141.525 115.114 152.379 1.00 24.91 720 LEU B C 1
ATOM 4429 O O . LEU B 1 720 ? 140.922 114.502 153.267 1.00 29.14 720 LEU B O 1
ATOM 4434 N N . SER B 1 721 ? 141.307 116.408 152.144 1.00 24.73 721 SER B N 1
ATOM 4435 C CA . SER B 1 721 ? 140.457 117.178 153.052 1.00 24.02 721 SER B CA 1
ATOM 4436 C C . SER B 1 721 ? 139.029 116.651 153.130 1.00 30.85 721 SER B C 1
ATOM 4437 O O . SER B 1 721 ? 138.514 116.477 154.253 1.00 37.93 721 SER B O 1
ATOM 4440 N N . PRO B 1 722 ? 138.335 116.387 152.019 1.00 31.01 722 PRO B N 1
ATOM 4441 C CA . PRO B 1 722 ? 136.974 115.844 152.131 1.00 27.47 722 PRO B CA 1
ATOM 4442 C C . PRO B 1 722 ? 136.928 114.532 152.881 1.00 30.61 722 PRO B C 1
ATOM 4443 O O . PRO B 1 722 ? 135.947 114.265 153.585 1.00 34.58 722 PRO B O 1
ATOM 4447 N N . ALA B 1 723 ? 137.962 113.700 152.754 1.00 31.94 723 ALA B N 1
ATOM 4448 C CA . ALA B 1 723 ? 137.994 112.451 153.502 1.00 27.11 723 ALA B CA 1
ATOM 4449 C C . ALA B 1 723 ? 137.933 112.717 154.999 1.00 29.74 723 ALA B C 1
ATOM 4450 O O . ALA B 1 723 ? 137.140 112.102 155.717 1.00 35.31 723 ALA B O 1
ATOM 4452 N N . ILE B 1 724 ? 138.748 113.654 155.485 1.00 34.68 724 ILE B N 1
ATOM 4453 C CA . ILE B 1 724 ? 138.762 113.960 156.912 1.00 35.87 724 ILE B CA 1
ATOM 4454 C C . ILE B 1 724 ? 137.424 114.542 157.349 1.00 39.79 724 ILE B C 1
ATOM 4455 O O . ILE B 1 724 ? 136.865 114.152 158.383 1.00 46.30 724 ILE B O 1
ATOM 4460 N N . THR B 1 725 ? 136.888 115.488 156.574 1.00 33.95 725 THR B N 1
ATOM 4461 C CA . THR B 1 725 ? 135.628 116.116 156.966 1.00 31.68 725 THR B CA 1
ATOM 4462 C C . THR B 1 725 ? 134.498 115.093 157.039 1.00 38.06 725 THR B C 1
ATOM 4463 O O . THR B 1 725 ? 133.759 115.027 158.033 1.00 42.89 725 THR B O 1
ATOM 4467 N N . PHE B 1 726 ? 134.354 114.273 155.995 1.00 39.91 726 PHE B N 1
ATOM 4468 C CA . PHE B 1 726 ? 133.279 113.291 155.970 1.00 38.58 726 PHE B CA 1
ATOM 4469 C C . PHE B 1 726 ? 133.498 112.189 156.995 1.00 41.32 726 PHE B C 1
ATOM 4470 O O . PHE B 1 726 ? 132.526 111.655 157.534 1.00 45.62 726 PHE B O 1
ATOM 4478 N N . GLY B 1 727 ? 134.751 111.836 157.288 1.00 42.52 727 GLY B N 1
ATOM 4479 C CA . GLY B 1 727 ? 135.001 110.879 158.350 1.00 40.65 727 GLY B CA 1
ATOM 4480 C C . GLY B 1 727 ? 134.579 111.406 159.705 1.00 43.34 727 GLY B C 1
ATOM 4481 O O . GLY B 1 727 ? 133.978 110.685 160.503 1.00 46.78 727 GLY B O 1
ATOM 4482 N N . GLY B 1 728 ? 134.884 112.675 159.982 1.00 45.63 728 GLY B N 1
ATOM 4483 C CA . GLY B 1 728 ? 134.407 113.275 161.217 1.00 47.86 728 GLY B CA 1
ATOM 4484 C C . GLY B 1 728 ? 132.893 113.282 161.300 1.00 49.70 728 GLY B C 1
ATOM 4485 O O . GLY B 1 728 ? 132.309 112.933 162.331 1.00 49.73 728 GLY B O 1
ATOM 4486 N N . LEU B 1 729 ? 132.233 113.666 160.204 1.00 50.54 729 LEU B N 1
ATOM 4487 C CA . LEU B 1 729 ? 130.772 113.685 160.203 1.00 49.77 729 LEU B CA 1
ATOM 4488 C C . LEU B 1 729 ? 130.196 112.289 160.419 1.00 51.02 729 LEU B C 1
ATOM 4489 O O . LEU B 1 729 ? 129.244 112.113 161.189 1.00 54.29 729 LEU B O 1
ATOM 4494 N N . LEU B 1 730 ? 130.757 111.284 159.743 1.00 51.76 730 LEU B N 1
ATOM 4495 C CA . LEU B 1 730 ? 130.261 109.919 159.876 1.00 48.74 730 LEU B CA 1
ATOM 4496 C C . LEU B 1 730 ? 130.474 109.388 161.287 1.00 53.65 730 LEU B C 1
ATOM 4497 O O . LEU B 1 730 ? 129.596 108.721 161.844 1.00 55.47 730 LEU B O 1
ATOM 4502 N N . GLY B 1 731 ? 131.635 109.670 161.880 1.00 62.73 731 GLY B N 1
ATOM 4503 C CA . GLY B 1 731 ? 131.859 109.273 163.259 1.00 60.36 731 GLY B CA 1
ATOM 4504 C C . GLY B 1 731 ? 130.889 109.940 164.213 1.00 58.77 731 GLY B C 1
ATOM 4505 O O . GLY B 1 731 ? 130.420 109.322 165.171 1.00 59.98 731 GLY B O 1
ATOM 4506 N N . GLU B 1 732 ? 130.577 111.215 163.967 1.00 64.15 732 GLU B N 1
ATOM 4507 C CA . GLU B 1 732 ? 129.598 111.901 164.802 1.00 65.36 732 GLU B CA 1
ATOM 4508 C C . GLU B 1 732 ? 128.215 111.273 164.670 1.00 66.70 732 GLU B C 1
ATOM 4509 O O . GLU B 1 732 ? 127.517 111.079 165.672 1.00 65.44 732 GLU B O 1
ATOM 4515 N N . LYS B 1 733 ? 127.799 110.948 163.442 1.00 70.78 733 LYS B N 1
ATOM 4516 C CA . LYS B 1 733 ? 126.444 110.444 163.232 1.00 69.90 733 LYS B CA 1
ATOM 4517 C C . LYS B 1 733 ? 126.276 109.041 163.805 1.00 71.42 733 LYS B C 1
ATOM 4518 O O . LYS B 1 733 ? 125.296 108.761 164.505 1.00 71.97 733 LYS B O 1
ATOM 4524 N N . THR B 1 734 ? 127.214 108.145 163.516 1.00 70.89 734 THR B N 1
ATOM 4525 C CA . THR B 1 734 ? 127.164 106.807 164.081 1.00 69.23 734 THR B CA 1
ATOM 4526 C C . THR B 1 734 ? 127.812 106.794 165.463 1.00 71.19 734 THR B C 1
ATOM 4527 O O . THR B 1 734 ? 128.453 107.757 165.891 1.00 72.84 734 THR B O 1
ATOM 4531 N N . GLN B 1 735 ? 127.638 105.679 166.171 1.00 74.12 735 GLN B N 1
ATOM 4532 C CA . GLN B 1 735 ? 128.198 105.551 167.510 1.00 74.54 735 GLN B CA 1
ATOM 4533 C C . GLN B 1 735 ? 129.672 105.175 167.440 1.00 75.06 735 GLN B C 1
ATOM 4534 O O . GLN B 1 735 ? 130.100 104.189 168.048 1.00 78.06 735 GLN B O 1
ATOM 4540 N N . ASP B 1 736 ? 130.453 105.963 166.705 1.00 70.27 736 ASP B N 1
ATOM 4541 C CA . ASP B 1 736 ? 131.886 105.731 166.550 1.00 72.01 736 ASP B CA 1
ATOM 4542 C C . ASP B 1 736 ? 132.154 104.317 166.035 1.00 71.03 736 ASP B C 1
ATOM 4543 O O . ASP B 1 736 ? 132.951 103.558 166.591 1.00 71.88 736 ASP B O 1
ATOM 4548 N N . LEU B 1 737 ? 131.461 103.958 164.958 1.00 60.83 737 LEU B N 1
ATOM 4549 C CA . LEU B 1 737 ? 131.670 102.688 164.275 1.00 60.12 737 LEU B CA 1
ATOM 4550 C C . LEU B 1 737 ? 132.465 102.831 162.989 1.00 63.65 737 LEU B C 1
ATOM 4551 O O . LEU B 1 737 ? 133.284 101.966 162.675 1.00 65.21 737 LEU B O 1
ATOM 4556 N N . ILE B 1 738 ? 132.241 103.906 162.238 1.00 58.14 738 ILE B N 1
ATOM 4557 C CA . ILE B 1 738 ? 133.057 104.263 161.084 1.00 54.03 738 ILE B CA 1
ATOM 4558 C C . ILE B 1 738 ? 133.535 105.693 161.282 1.00 55.28 738 ILE B C 1
ATOM 4559 O O . ILE B 1 738 ? 132.724 106.596 161.516 1.00 57.96 738 ILE B O 1
ATOM 4564 N N . GLY B 1 739 ? 134.846 105.898 161.192 1.00 49.46 739 GLY B N 1
ATOM 4565 C CA . GLY B 1 739 ? 135.414 107.202 161.466 1.00 46.95 739 GLY B CA 1
ATOM 4566 C C . GLY B 1 739 ? 136.222 107.782 160.326 1.00 48.30 739 GLY B C 1
ATOM 4567 O O . GLY B 1 739 ? 135.740 107.868 159.193 1.00 52.71 739 GLY B O 1
ATOM 4568 N N . VAL B 1 740 ? 137.454 108.188 160.615 1.00 48.85 740 VAL B N 1
ATOM 4569 C CA . VAL B 1 740 ? 138.322 108.812 159.627 1.00 49.07 740 VAL B CA 1
ATOM 4570 C C . VAL B 1 740 ? 139.377 107.842 159.111 1.00 51.70 740 VAL B C 1
ATOM 4571 O O . VAL B 1 740 ? 139.692 107.842 157.922 1.00 57.58 740 VAL B O 1
ATOM 4575 N N . SER B 1 741 ? 139.937 107.012 159.993 1.00 49.86 741 SER B N 1
ATOM 4576 C CA . SER B 1 741 ? 140.966 106.069 159.566 1.00 51.94 741 SER B CA 1
ATOM 4577 C C . SER B 1 741 ? 140.413 105.072 158.555 1.00 55.59 741 SER B C 1
ATOM 4578 O O . SER B 1 741 ? 141.063 104.771 157.544 1.00 59.55 741 SER B O 1
ATOM 4581 N N . GLU B 1 742 ? 139.210 104.553 158.808 1.00 50.26 742 GLU B N 1
ATOM 4582 C CA . GLU B 1 742 ? 138.603 103.605 157.881 1.00 49.97 742 GLU B CA 1
ATOM 4583 C C . GLU B 1 742 ? 138.359 104.244 156.521 1.00 52.95 742 GLU B C 1
ATOM 4584 O O . GLU B 1 742 ? 138.614 103.625 155.481 1.00 54.49 742 GLU B O 1
ATOM 4590 N N . LEU B 1 743 ? 137.861 105.482 156.508 1.00 42.37 743 LEU B N 1
ATOM 4591 C CA . LEU B 1 743 ? 137.626 106.171 155.244 1.00 40.51 743 LEU B CA 1
ATOM 4592 C C . LEU B 1 743 ? 138.929 106.387 154.483 1.00 41.33 743 LEU B C 1
ATOM 4593 O O . LEU B 1 743 ? 138.979 106.209 153.261 1.00 50.03 743 LEU B O 1
ATOM 4598 N N . ILE B 1 744 ? 139.994 106.766 155.189 1.00 36.84 744 ILE B N 1
ATOM 4599 C CA . ILE B 1 744 ? 141.281 106.981 154.534 1.00 39.72 744 ILE B CA 1
ATOM 4600 C C . ILE B 1 744 ? 141.785 105.683 153.917 1.00 42.49 744 ILE B C 1
ATOM 4601 O O . ILE B 1 744 ? 142.240 105.654 152.766 1.00 45.51 744 ILE B O 1
ATOM 4606 N N . MET B 1 745 ? 141.715 104.586 154.677 1.00 42.90 745 MET B N 1
ATOM 4607 C CA . MET B 1 745 ? 142.176 103.305 154.149 1.00 41.36 745 MET B CA 1
ATOM 4608 C C . MET B 1 745 ? 141.355 102.879 152.940 1.00 44.40 745 MET B C 1
ATOM 4609 O O . MET B 1 745 ? 141.908 102.405 151.938 1.00 53.42 745 MET B O 1
ATOM 4614 N N . SER B 1 746 ? 140.031 103.032 153.017 1.00 36.25 746 SER B N 1
ATOM 4615 C CA . SER B 1 746 ? 139.177 102.647 151.900 1.00 40.84 746 SER B CA 1
ATOM 4616 C C . SER B 1 746 ? 139.509 103.459 150.656 1.00 40.31 746 SER B C 1
ATOM 4617 O O . SER B 1 746 ? 139.650 102.907 149.558 1.00 40.56 746 SER B O 1
ATOM 4620 N N . THR B 1 747 ? 139.643 104.777 150.811 1.00 34.19 747 THR B N 1
ATOM 4621 C CA . THR B 1 747 ? 139.981 105.621 149.671 1.00 27.97 747 THR B CA 1
ATOM 4622 C C . THR B 1 747 ? 141.305 105.194 149.056 1.00 29.48 747 THR B C 1
ATOM 4623 O O . THR B 1 747 ? 141.404 105.005 147.839 1.00 36.99 747 THR B O 1
ATOM 4627 N N . ALA B 1 748 ? 142.333 105.016 149.887 1.00 32.55 748 ALA B N 1
ATOM 4628 C CA . ALA B 1 748 ? 143.643 104.646 149.362 1.00 31.81 748 ALA B CA 1
ATOM 4629 C C . ALA B 1 748 ? 143.577 103.333 148.592 1.00 31.97 748 ALA B C 1
ATOM 4630 O O . ALA B 1 748 ? 144.033 103.247 147.444 1.00 37.40 748 ALA B O 1
ATOM 4632 N N . LEU B 1 749 ? 143.001 102.297 149.206 1.00 33.49 749 LEU B N 1
ATOM 4633 C CA . LEU B 1 749 ? 142.988 100.981 148.576 1.00 35.36 749 LEU B CA 1
ATOM 4634 C C . LEU B 1 749 ? 142.190 100.994 147.278 1.00 36.94 749 LEU B C 1
ATOM 4635 O O . LEU B 1 749 ? 142.657 100.501 146.240 1.00 39.06 749 LEU B O 1
ATOM 4640 N N . GLN B 1 750 ? 140.973 101.545 147.317 1.00 39.73 750 GLN B N 1
ATOM 4641 C CA . GLN B 1 750 ? 140.133 101.540 146.126 1.00 36.09 750 GLN B CA 1
ATOM 4642 C C . GLN B 1 750 ? 140.760 102.357 145.006 1.00 36.87 750 GLN B C 1
ATOM 4643 O O . GLN B 1 750 ? 140.748 101.936 143.844 1.00 43.77 750 GLN B O 1
ATOM 4649 N N . GLY B 1 751 ? 141.317 103.527 145.328 1.00 35.88 751 GLY B N 1
ATOM 4650 C CA . GLY B 1 751 ? 141.976 104.316 144.304 1.00 32.25 751 GLY B CA 1
ATOM 4651 C C . GLY B 1 751 ? 143.152 103.593 143.682 1.00 32.66 751 GLY B C 1
ATOM 4652 O O . GLY B 1 751 ? 143.319 103.597 142.460 1.00 37.36 751 GLY B O 1
ATOM 4653 N N . VAL B 1 752 ? 143.982 102.954 144.510 1.00 33.87 752 VAL B N 1
ATOM 4654 C CA . VAL B 1 752 ? 145.138 102.239 143.976 1.00 34.23 752 VAL B CA 1
ATOM 4655 C C . VAL B 1 752 ? 144.685 101.137 143.028 1.00 38.59 752 VAL B C 1
ATOM 4656 O O . VAL B 1 752 ? 145.194 101.008 141.908 1.00 44.96 752 VAL B O 1
ATOM 4660 N N . VAL B 1 753 ? 143.710 100.332 143.457 1.00 41.76 753 VAL B N 1
ATOM 4661 C CA . VAL B 1 753 ? 143.275 99.214 142.621 1.00 41.05 753 VAL B CA 1
ATOM 4662 C C . VAL B 1 753 ? 142.660 99.722 141.323 1.00 40.86 753 VAL B C 1
ATOM 4663 O O . VAL B 1 753 ? 142.954 99.207 140.235 1.00 41.80 753 VAL B O 1
ATOM 4667 N N . PHE B 1 754 ? 141.799 100.740 141.410 1.00 43.08 754 PHE B N 1
ATOM 4668 C CA . PHE B 1 754 ? 141.138 101.253 140.216 1.00 41.22 754 PHE B CA 1
ATOM 4669 C C . PHE B 1 754 ? 142.142 101.835 139.231 1.00 42.22 754 PHE B C 1
ATOM 4670 O O . PHE B 1 754 ? 142.042 101.599 138.022 1.00 43.77 754 PHE B O 1
ATOM 4678 N N . CYS B 1 755 ? 143.119 102.601 139.723 1.00 47.91 755 CYS B N 1
ATOM 4679 C CA . CYS B 1 755 ? 144.117 103.172 138.828 1.00 44.90 755 CYS B CA 1
ATOM 4680 C C . CYS B 1 755 ? 145.055 102.116 138.265 1.00 42.69 755 CYS B C 1
ATOM 4681 O O . CYS B 1 755 ? 145.603 102.312 137.176 1.00 49.32 755 CYS B O 1
ATOM 4684 N N . LEU B 1 756 ? 145.256 101.006 138.976 1.00 43.48 756 LEU B N 1
ATOM 4685 C CA . LEU B 1 756 ? 146.094 99.944 138.434 1.00 43.90 756 LEU B CA 1
ATOM 4686 C C . LEU B 1 756 ? 145.367 99.145 137.359 1.00 44.73 756 LEU B C 1
ATOM 4687 O O . LEU B 1 756 ? 145.984 98.732 136.371 1.00 46.75 756 LEU B O 1
ATOM 4692 N N . LEU B 1 757 ? 144.063 98.918 137.526 1.00 48.71 757 LEU B N 1
ATOM 4693 C CA . LEU B 1 757 ? 143.318 98.064 136.609 1.00 49.10 757 LEU B CA 1
ATOM 4694 C C . LEU B 1 757 ? 142.147 98.754 135.922 1.00 50.56 757 LEU B C 1
ATOM 4695 O O . LEU B 1 757 ? 141.420 98.095 135.170 1.00 50.34 757 LEU B O 1
ATOM 4700 N N . GLY B 1 758 ? 141.938 100.049 136.148 1.00 58.04 758 GLY B N 1
ATOM 4701 C CA . GLY B 1 758 ? 140.812 100.733 135.548 1.00 54.02 758 GLY B CA 1
ATOM 4702 C C . GLY B 1 758 ? 141.034 101.082 134.089 1.00 56.62 758 GLY B C 1
ATOM 4703 O O . GLY B 1 758 ? 142.147 101.047 133.566 1.00 57.67 758 GLY B O 1
ATOM 4704 N N . ALA B 1 759 ? 139.933 101.428 133.421 1.00 60.29 759 ALA B N 1
ATOM 4705 C CA . ALA B 1 759 ? 139.971 101.815 132.017 1.00 58.04 759 ALA B CA 1
ATOM 4706 C C . ALA B 1 759 ? 139.963 103.321 131.804 1.00 59.93 759 ALA B C 1
ATOM 4707 O O . ALA B 1 759 ? 140.300 103.776 130.706 1.00 63.92 759 ALA B O 1
ATOM 4709 N N . GLN B 1 760 ? 139.583 104.100 132.815 1.00 55.96 760 GLN B N 1
ATOM 4710 C CA . GLN B 1 760 ? 139.566 105.561 132.743 1.00 53.80 760 GLN B CA 1
ATOM 4711 C C . GLN B 1 760 ? 140.287 106.104 133.968 1.00 53.52 760 GLN B C 1
ATOM 4712 O O . GLN B 1 760 ? 139.653 106.490 134.959 1.00 55.12 760 GLN B O 1
ATOM 4718 N N . PRO B 1 761 ? 141.622 106.148 133.936 1.00 54.05 761 PRO B N 1
ATOM 4719 C CA . PRO B 1 761 ? 142.383 106.573 135.121 1.00 53.15 761 PRO B CA 1
ATOM 4720 C C . PRO B 1 761 ? 142.179 108.029 135.508 1.00 50.17 761 PRO B C 1
ATOM 4721 O O . PRO B 1 761 ? 142.738 108.460 136.522 1.00 51.10 761 PRO B O 1
ATOM 4725 N N . LEU B 1 762 ? 141.410 108.804 134.746 1.00 42.87 762 LEU B N 1
ATOM 4726 C CA . LEU B 1 762 ? 141.150 110.199 135.069 1.00 40.69 762 LEU B CA 1
ATOM 4727 C C . LEU B 1 762 ? 139.979 110.371 136.027 1.00 43.08 762 LEU B C 1
ATOM 4728 O O . LEU B 1 762 ? 139.414 111.466 136.110 1.00 47.89 762 LEU B O 1
ATOM 4733 N N . LEU B 1 763 ? 139.604 109.319 136.748 1.00 41.02 763 LEU B N 1
ATOM 4734 C CA . LEU B 1 763 ? 138.504 109.360 137.700 1.00 38.95 763 LEU B CA 1
ATOM 4735 C C . LEU B 1 763 ? 139.056 109.320 139.118 1.00 38.08 763 LEU B C 1
ATOM 4736 O O . LEU B 1 763 ? 139.929 108.502 139.426 1.00 41.36 763 LEU B O 1
ATOM 4741 N N . VAL B 1 764 ? 138.549 110.203 139.972 1.00 37.88 764 VAL B N 1
ATOM 4742 C CA . VAL B 1 764 ? 138.903 110.243 141.386 1.00 34.27 764 VAL B CA 1
ATOM 4743 C C . VAL B 1 764 ? 137.689 109.770 142.173 1.00 34.15 764 VAL B C 1
ATOM 4744 O O . VAL B 1 764 ? 136.599 110.342 142.047 1.00 41.31 764 VAL B O 1
ATOM 4748 N N . ILE B 1 765 ? 137.873 108.731 142.983 1.00 33.32 765 ILE B N 1
ATOM 4749 C CA . ILE B 1 765 ? 136.785 108.091 143.714 1.00 34.51 765 ILE B CA 1
ATOM 4750 C C . ILE B 1 765 ? 136.895 108.470 145.183 1.00 32.45 765 ILE B C 1
ATOM 4751 O O . ILE B 1 765 ? 137.976 108.383 145.777 1.00 35.35 765 ILE B O 1
ATOM 4756 N N . GLY B 1 766 ? 135.778 108.900 145.764 1.00 34.56 766 GLY B N 1
ATOM 4757 C CA . GLY B 1 766 ? 135.759 109.300 147.157 1.00 33.37 766 GLY B CA 1
ATOM 4758 C C . GLY B 1 766 ? 134.339 109.409 147.666 1.00 32.35 766 GLY B C 1
ATOM 4759 O O . GLY B 1 766 ? 133.371 109.231 146.924 1.00 35.76 766 GLY B O 1
ATOM 4760 N N . PHE B 1 767 ? 134.207 109.659 148.964 1.00 35.47 767 PHE B N 1
ATOM 4761 C CA . PHE B 1 767 ? 132.883 109.704 149.580 1.00 35.18 767 PHE B CA 1
ATOM 4762 C C . PHE B 1 767 ? 132.050 110.766 148.887 1.00 40.79 767 PHE B C 1
ATOM 4763 O O . PHE B 1 767 ? 132.586 111.682 148.264 1.00 42.64 767 PHE B O 1
ATOM 4771 N N . SER B 1 768 ? 130.733 110.647 149.006 1.00 41.80 768 SER B N 1
ATOM 4772 C CA . SER B 1 768 ? 129.835 111.666 148.497 1.00 39.17 768 SER B CA 1
ATOM 4773 C C . SER B 1 768 ? 128.731 111.895 149.495 1.00 42.74 768 SER B C 1
ATOM 4774 O O . SER B 1 768 ? 128.425 110.987 150.270 1.00 46.60 768 SER B O 1
ATOM 4777 N N . GLY B 1 769 ? 128.178 113.101 149.546 1.00 43.11 769 GLY B N 1
ATOM 4778 C CA . GLY B 1 769 ? 127.104 113.374 150.483 1.00 42.17 769 GLY B CA 1
ATOM 4779 C C . GLY B 1 769 ? 125.954 112.390 150.465 1.00 47.08 769 GLY B C 1
ATOM 4780 O O . GLY B 1 769 ? 125.532 111.911 151.516 1.00 52.20 769 GLY B O 1
ATOM 4781 N N . PRO B 1 770 ? 125.437 112.076 149.266 1.00 44.87 770 PRO B N 1
ATOM 4782 C CA . PRO B 1 770 ? 124.384 111.046 149.197 1.00 43.91 770 PRO B CA 1
ATOM 4783 C C . PRO B 1 770 ? 124.742 109.771 149.939 1.00 44.25 770 PRO B C 1
ATOM 4784 O O . PRO B 1 770 ? 123.876 109.168 150.588 1.00 51.23 770 PRO B O 1
ATOM 4788 N N . LEU B 1 771 ? 126.003 109.344 149.865 1.00 41.33 771 LEU B N 1
ATOM 4789 C CA . LEU B 1 771 ? 126.419 108.158 150.603 1.00 44.43 771 LEU B CA 1
ATOM 4790 C C . LEU B 1 771 ? 126.290 108.377 152.104 1.00 46.44 771 LEU B C 1
ATOM 4791 O O . LEU B 1 771 ? 125.854 107.481 152.836 1.00 49.26 771 LEU B O 1
ATOM 4796 N N . LEU B 1 772 ? 126.663 109.566 152.582 1.00 43.23 772 LEU B N 1
ATOM 4797 C CA . LEU B 1 772 ? 126.514 109.874 154.000 1.00 45.57 772 LEU B CA 1
ATOM 4798 C C . LEU B 1 772 ? 125.049 109.852 154.418 1.00 47.34 772 LEU B C 1
ATOM 4799 O O . LEU B 1 772 ? 124.704 109.332 155.487 1.00 52.74 772 LEU B O 1
ATOM 4804 N N . VAL B 1 773 ? 124.172 110.418 153.587 1.00 44.00 773 VAL B N 1
ATOM 4805 C CA . VAL B 1 773 ? 122.746 110.422 153.903 1.00 46.00 773 VAL B CA 1
ATOM 4806 C C . VAL B 1 773 ? 122.222 108.995 153.996 1.00 48.88 773 VAL B C 1
ATOM 4807 O O . VAL B 1 773 ? 121.486 108.640 154.927 1.00 53.00 773 VAL B O 1
ATOM 4811 N N . PHE B 1 774 ? 122.593 108.154 153.028 1.00 46.57 774 PHE B N 1
ATOM 4812 C CA . PHE B 1 774 ? 122.136 106.769 153.054 1.00 46.29 774 PHE B CA 1
ATOM 4813 C C . PHE B 1 774 ? 122.669 106.034 154.276 1.00 50.19 774 PHE B C 1
ATOM 4814 O O . PHE B 1 774 ? 121.948 105.246 154.897 1.00 52.65 774 PHE B O 1
ATOM 4822 N N . GLU B 1 775 ? 123.936 106.264 154.629 1.00 53.30 775 GLU B N 1
ATOM 4823 C CA . GLU B 1 775 ? 124.504 105.598 155.795 1.00 51.49 775 GLU B CA 1
ATOM 4824 C C . GLU B 1 775 ? 123.776 106.005 157.069 1.00 52.78 775 GLU B C 1
ATOM 4825 O O . GLU B 1 775 ? 123.469 105.159 157.917 1.00 55.28 775 GLU B O 1
ATOM 4831 N N . GLU B 1 776 ? 123.488 107.300 157.222 1.00 57.22 776 GLU B N 1
ATOM 4832 C CA . GLU B 1 776 ? 122.768 107.747 158.410 1.00 57.14 776 GLU B CA 1
ATOM 4833 C C . GLU B 1 776 ? 121.363 107.158 158.457 1.00 59.62 776 GLU B C 1
ATOM 4834 O O . GLU B 1 776 ? 120.897 106.730 159.521 1.00 60.34 776 GLU B O 1
ATOM 4840 N N . ALA B 1 777 ? 120.674 107.115 157.312 1.00 58.50 777 ALA B N 1
ATOM 4841 C CA . ALA B 1 777 ? 119.335 106.534 157.286 1.00 58.12 777 ALA B CA 1
ATOM 4842 C C . ALA B 1 777 ? 119.369 105.054 157.649 1.00 58.96 777 ALA B C 1
ATOM 4843 O O . ALA B 1 777 ? 118.521 104.572 158.409 1.00 59.88 777 ALA B O 1
ATOM 4845 N N . PHE B 1 778 ? 120.344 104.316 157.113 1.00 58.27 778 PHE B N 1
ATOM 4846 C CA . PHE B 1 778 ? 120.450 102.896 157.425 1.00 58.02 778 PHE B CA 1
ATOM 4847 C C . PHE B 1 778 ? 120.759 102.677 158.900 1.00 61.50 778 PHE B C 1
ATOM 4848 O O . PHE B 1 778 ? 120.209 101.764 159.527 1.00 62.58 778 PHE B O 1
ATOM 4856 N N . PHE B 1 779 ? 121.645 103.496 159.470 1.00 63.82 779 PHE B N 1
ATOM 4857 C CA . PHE B 1 779 ? 121.943 103.367 160.893 1.00 62.67 779 PHE B CA 1
ATOM 4858 C C . PHE B 1 779 ? 120.706 103.637 161.737 1.00 62.54 779 PHE B C 1
ATOM 4859 O O . PHE B 1 779 ? 120.437 102.915 162.706 1.00 62.41 779 PHE B O 1
ATOM 4867 N N . SER B 1 780 ? 119.941 104.673 161.387 1.00 61.80 780 SER B N 1
ATOM 4868 C CA . SER B 1 780 ? 118.715 104.959 162.126 1.00 63.82 780 SER B CA 1
ATOM 4869 C C . SER B 1 780 ? 117.731 103.801 162.027 1.00 64.04 780 SER B C 1
ATOM 4870 O O . SER B 1 780 ? 117.114 103.413 163.026 1.00 64.09 780 SER B O 1
ATOM 4873 N N . PHE B 1 781 ? 117.571 103.235 160.829 1.00 70.07 781 PHE B N 1
ATOM 4874 C CA . PHE B 1 781 ? 116.660 102.107 160.657 1.00 70.79 781 PHE B CA 1
ATOM 4875 C C . PHE B 1 781 ? 117.101 100.912 161.495 1.00 69.80 781 PHE B C 1
ATOM 4876 O O . PHE B 1 781 ? 116.284 100.273 162.170 1.00 71.09 781 PHE B O 1
ATOM 4884 N N . CYS B 1 782 ? 118.398 100.597 161.465 1.00 70.52 782 CYS B N 1
ATOM 4885 C CA . CYS B 1 782 ? 118.900 99.461 162.233 1.00 71.71 782 CYS B CA 1
ATOM 4886 C C . CYS B 1 782 ? 118.704 99.678 163.727 1.00 74.34 782 CYS B C 1
ATOM 4887 O O . CYS B 1 782 ? 118.319 98.752 164.450 1.00 73.38 782 CYS B O 1
ATOM 4890 N N . SER B 1 783 ? 118.969 100.893 164.211 1.00 74.41 783 SER B N 1
ATOM 4891 C CA . SER B 1 783 ? 118.752 101.179 165.625 1.00 73.52 783 SER B CA 1
ATOM 4892 C C . SER B 1 783 ? 117.280 101.048 165.991 1.00 72.62 783 SER B C 1
ATOM 4893 O O . SER B 1 783 ? 116.941 100.507 167.050 1.00 70.95 783 SER B O 1
ATOM 4896 N N . SER B 1 784 ? 116.388 101.537 165.127 1.00 74.80 784 SER B N 1
ATOM 4897 C CA . SER B 1 784 ? 114.960 101.456 165.415 1.00 74.11 784 SER B CA 1
ATOM 4898 C C . SER B 1 784 ? 114.481 100.010 165.461 1.00 73.74 784 SER B C 1
ATOM 4899 O O . SER B 1 784 ? 113.680 99.642 166.327 1.00 74.73 784 SER B O 1
ATOM 4902 N N . ASN B 1 785 ? 114.959 99.176 164.539 1.00 77.53 785 ASN B N 1
ATOM 4903 C CA . ASN B 1 785 ? 114.500 97.797 164.436 1.00 76.61 785 ASN B CA 1
ATOM 4904 C C . ASN B 1 785 ? 115.353 96.816 165.233 1.00 77.63 785 ASN B C 1
ATOM 4905 O O . ASN B 1 785 ? 115.113 95.607 165.160 1.00 77.78 785 ASN B O 1
ATOM 4910 N N . HIS B 1 786 ? 116.334 97.303 165.992 1.00 80.16 786 HIS B N 1
ATOM 4911 C CA . HIS B 1 786 ? 117.173 96.450 166.833 1.00 79.64 786 HIS B CA 1
ATOM 4912 C C . HIS B 1 786 ? 117.952 95.439 165.988 1.00 81.06 786 HIS B C 1
ATOM 4913 O O . HIS B 1 786 ? 117.815 94.223 166.135 1.00 80.14 786 HIS B O 1
ATOM 4920 N N . LEU B 1 787 ? 118.779 95.970 165.090 1.00 82.37 787 LEU B N 1
ATOM 4921 C CA . LEU B 1 787 ? 119.632 95.158 164.235 1.00 81.09 787 LEU B CA 1
ATOM 4922 C C . LEU B 1 787 ? 121.043 95.727 164.231 1.00 81.79 787 LEU B C 1
ATOM 4923 O O . LEU B 1 787 ? 121.246 96.927 164.435 1.00 83.59 787 LEU B O 1
ATOM 4928 N N . GLU B 1 788 ? 122.017 94.852 163.997 1.00 75.69 788 GLU B N 1
ATOM 4929 C CA . GLU B 1 788 ? 123.402 95.287 163.906 1.00 74.38 788 GLU B CA 1
ATOM 4930 C C . GLU B 1 788 ? 123.608 96.160 162.673 1.00 76.02 788 GLU B C 1
ATOM 4931 O O . GLU B 1 788 ? 123.027 95.925 161.610 1.00 77.21 788 GLU B O 1
ATOM 4937 N N . TYR B 1 789 ? 124.448 97.182 162.826 1.00 66.75 789 TYR B N 1
ATOM 4938 C CA . TYR B 1 789 ? 124.714 98.117 161.740 1.00 65.26 789 TYR B CA 1
ATOM 4939 C C . TYR B 1 789 ? 125.819 97.633 160.810 1.00 64.36 789 TYR B C 1
ATOM 4940 O O . TYR B 1 789 ? 125.762 97.882 159.602 1.00 65.70 789 TYR B O 1
ATOM 4949 N N . LEU B 1 790 ? 126.825 96.947 161.345 1.00 61.68 790 LEU B N 1
ATOM 4950 C CA . LEU B 1 790 ? 127.951 96.477 160.550 1.00 61.04 790 LEU B CA 1
ATOM 4951 C C . LEU B 1 790 ? 127.741 95.078 159.987 1.00 62.73 790 LEU B C 1
ATOM 4952 O O . LEU B 1 790 ? 128.638 94.557 159.316 1.00 65.92 790 LEU B O 1
ATOM 4957 N N . VAL B 1 791 ? 126.593 94.459 160.243 1.00 68.15 791 VAL B N 1
ATOM 4958 C CA . VAL B 1 791 ? 126.285 93.140 159.708 1.00 68.91 791 VAL B CA 1
ATOM 4959 C C . VAL B 1 791 ? 125.410 93.231 158.465 1.00 70.28 791 VAL B C 1
ATOM 4960 O O . VAL B 1 791 ? 125.621 92.494 157.501 1.00 70.79 791 VAL B O 1
ATOM 4964 N N . GLY B 1 792 ? 124.422 94.128 158.470 1.00 64.28 792 GLY B N 1
ATOM 4965 C CA . GLY B 1 792 ? 123.593 94.308 157.291 1.00 62.60 792 GLY B CA 1
ATOM 4966 C C . GLY B 1 792 ? 124.370 94.807 156.090 1.00 63.26 792 GLY B C 1
ATOM 4967 O O . GLY B 1 792 ? 124.044 94.465 154.948 1.00 65.12 792 GLY B O 1
ATOM 4968 N N . ARG B 1 793 ? 125.401 95.621 156.324 1.00 58.51 793 ARG B N 1
ATOM 4969 C CA . ARG B 1 793 ? 126.186 96.152 155.216 1.00 56.31 793 ARG B CA 1
ATOM 4970 C C . ARG B 1 793 ? 126.909 95.047 154.456 1.00 58.17 793 ARG B C 1
ATOM 4971 O O . ARG B 1 793 ? 127.142 95.178 153.251 1.00 63.06 793 ARG B O 1
ATOM 4979 N N . VAL B 1 794 ? 127.257 93.950 155.130 1.00 59.85 794 VAL B N 1
ATOM 4980 C CA . VAL B 1 794 ? 127.893 92.831 154.437 1.00 61.49 794 VAL B CA 1
ATOM 4981 C C . VAL B 1 794 ? 126.947 92.246 153.395 1.00 63.28 794 VAL B C 1
ATOM 4982 O O . VAL B 1 794 ? 127.329 91.999 152.244 1.00 65.07 794 VAL B O 1
ATOM 4986 N N . TRP B 1 795 ? 125.691 92.021 153.784 1.00 64.23 795 TRP B N 1
ATOM 4987 C CA . TRP B 1 795 ? 124.714 91.486 152.843 1.00 65.07 795 TRP B CA 1
ATOM 4988 C C . TRP B 1 795 ? 124.363 92.501 151.764 1.00 64.95 795 TRP B C 1
ATOM 4989 O O . TRP B 1 795 ? 124.125 92.124 150.610 1.00 67.25 795 TRP B O 1
ATOM 5000 N N . ILE B 1 796 ? 124.337 93.789 152.113 1.00 57.30 796 ILE B N 1
ATOM 5001 C CA . ILE B 1 796 ? 124.141 94.819 151.098 1.00 55.54 796 ILE B CA 1
ATOM 5002 C C . ILE B 1 796 ? 125.250 94.749 150.056 1.00 54.92 796 ILE B C 1
ATOM 5003 O O . ILE B 1 796 ? 124.995 94.827 148.849 1.00 60.79 796 ILE B O 1
ATOM 5008 N N . GLY B 1 797 ? 126.497 94.600 150.505 1.00 52.66 797 GLY B N 1
ATOM 5009 C CA . GLY B 1 797 ? 127.602 94.484 149.568 1.00 52.79 797 GLY B CA 1
ATOM 5010 C C . GLY B 1 797 ? 127.520 93.233 148.715 1.00 54.06 797 GLY B C 1
ATOM 5011 O O . GLY B 1 797 ? 127.831 93.261 147.522 1.00 59.52 797 GLY B O 1
ATOM 5012 N N . PHE B 1 798 ? 127.111 92.114 149.317 1.00 57.90 798 PHE B N 1
ATOM 5013 C CA . PHE B 1 798 ? 126.934 90.888 148.544 1.00 59.22 798 PHE B CA 1
ATOM 5014 C C . PHE B 1 798 ? 125.903 91.087 147.436 1.00 58.52 798 PHE B C 1
ATOM 5015 O O . PHE B 1 798 ? 126.131 90.713 146.276 1.00 60.86 798 PHE B O 1
ATOM 5023 N N . TRP B 1 799 ? 124.760 91.683 147.780 1.00 58.63 799 TRP B N 1
ATOM 5024 C CA . TRP B 1 799 ? 123.728 91.930 146.779 1.00 58.86 799 TRP B CA 1
ATOM 5025 C C . TRP B 1 799 ? 124.220 92.896 145.708 1.00 60.50 799 TRP B C 1
ATOM 5026 O O . TRP B 1 799 ? 123.901 92.734 144.526 1.00 60.86 799 TRP B O 1
ATOM 5037 N N . LEU B 1 800 ? 124.986 93.916 146.103 1.00 53.55 800 LEU B N 1
ATOM 5038 C CA . LEU B 1 800 ? 125.525 94.853 145.124 1.00 49.38 800 LEU B CA 1
ATOM 5039 C C . LEU B 1 800 ? 126.461 94.153 144.148 1.00 51.44 800 LEU B C 1
ATOM 5040 O O . LEU B 1 800 ? 126.414 94.408 142.939 1.00 53.33 800 LEU B O 1
ATOM 5045 N N . VAL B 1 801 ? 127.326 93.275 144.656 1.00 52.05 801 VAL B N 1
ATOM 5046 C CA . VAL B 1 801 ? 128.231 92.534 143.782 1.00 51.51 801 VAL B CA 1
ATOM 5047 C C . VAL B 1 801 ? 127.436 91.671 142.811 1.00 52.05 801 VAL B C 1
ATOM 5048 O O . VAL B 1 801 ? 127.727 91.622 141.608 1.00 55.31 801 VAL B O 1
ATOM 5052 N N . PHE B 1 802 ? 126.415 90.977 143.321 1.00 54.67 802 PHE B N 1
ATOM 5053 C CA . PHE B 1 802 ? 125.600 90.139 142.446 1.00 53.38 802 PHE B CA 1
ATOM 5054 C C . PHE B 1 802 ? 124.917 90.969 141.365 1.00 56.20 802 PHE B C 1
ATOM 5055 O O . PHE B 1 802 ? 124.898 90.580 140.191 1.00 59.29 802 PHE B O 1
ATOM 5063 N N . LEU B 1 803 ? 124.351 92.117 141.743 1.00 56.16 803 LEU B N 1
ATOM 5064 C CA . LEU B 1 803 ? 123.666 92.965 140.773 1.00 56.79 803 LEU B CA 1
ATOM 5065 C C . LEU B 1 803 ? 124.628 93.490 139.717 1.00 55.24 803 LEU B C 1
ATOM 5066 O O . LEU B 1 803 ? 124.297 93.524 138.527 1.00 55.23 803 LEU B O 1
ATOM 5071 N N . ALA B 1 804 ? 125.822 93.919 140.133 1.00 53.64 804 ALA B N 1
ATOM 5072 C CA . ALA B 1 804 ? 126.797 94.416 139.169 1.00 53.11 804 ALA B CA 1
ATOM 5073 C C . ALA B 1 804 ? 127.214 93.321 138.198 1.00 52.32 804 ALA B C 1
ATOM 5074 O O . ALA B 1 804 ? 127.312 93.558 136.987 1.00 53.83 804 ALA B O 1
ATOM 5076 N N . LEU B 1 805 ? 127.466 92.113 138.708 1.00 54.11 805 LEU B N 1
ATOM 5077 C CA . LEU B 1 805 ? 127.828 91.012 137.822 1.00 54.68 805 LEU B CA 1
ATOM 5078 C C . LEU B 1 805 ? 126.704 90.708 136.842 1.00 56.89 805 LEU B C 1
ATOM 5079 O O . LEU B 1 805 ? 126.948 90.506 135.646 1.00 60.92 805 LEU B O 1
ATOM 5084 N N . LEU B 1 806 ? 125.461 90.682 137.327 1.00 57.27 806 LEU B N 1
ATOM 5085 C CA . LEU B 1 806 ? 124.333 90.407 136.444 1.00 57.49 806 LEU B CA 1
ATOM 5086 C C . LEU B 1 806 ? 124.210 91.467 135.358 1.00 56.28 806 LEU B C 1
ATOM 5087 O O . LEU B 1 806 ? 124.006 91.142 134.183 1.00 58.02 806 LEU B O 1
ATOM 5092 N N . MET B 1 807 ? 124.331 92.743 135.730 1.00 57.98 807 MET B N 1
ATOM 5093 C CA . MET B 1 807 ? 124.197 93.809 134.743 1.00 58.92 807 MET B CA 1
ATOM 5094 C C . MET B 1 807 ? 125.318 93.756 133.713 1.00 57.64 807 MET B C 1
ATOM 5095 O O . MET B 1 807 ? 125.072 93.928 132.514 1.00 56.67 807 MET B O 1
ATOM 5100 N N . VAL B 1 808 ? 126.555 93.520 134.155 1.00 59.06 808 VAL B N 1
ATOM 5101 C CA . VAL B 1 808 ? 127.660 93.446 133.205 1.00 56.54 808 VAL B CA 1
ATOM 5102 C C . VAL B 1 808 ? 127.499 92.248 132.280 1.00 58.61 808 VAL B C 1
ATOM 5103 O O . VAL B 1 808 ? 127.860 92.315 131.099 1.00 60.96 808 VAL B O 1
ATOM 5107 N N . ALA B 1 809 ? 126.962 91.136 132.788 1.00 59.92 809 ALA B N 1
ATOM 5108 C CA . ALA B 1 809 ? 126.774 89.961 131.944 1.00 58.47 809 ALA B CA 1
ATOM 5109 C C . ALA B 1 809 ? 125.806 90.246 130.802 1.00 60.28 809 ALA B C 1
ATOM 5110 O O . ALA B 1 809 ? 126.029 89.808 129.667 1.00 62.71 809 ALA B O 1
ATOM 5112 N N . LEU B 1 810 ? 124.730 90.978 131.078 1.00 62.50 810 LEU B N 1
ATOM 5113 C CA . LEU B 1 810 ? 123.696 91.248 130.087 1.00 61.40 810 LEU B CA 1
ATOM 5114 C C . LEU B 1 810 ? 123.971 92.494 129.255 1.00 62.57 810 LEU B C 1
ATOM 5115 O O . LEU B 1 810 ? 123.140 92.852 128.415 1.00 64.35 810 LEU B O 1
ATOM 5120 N N . GLU B 1 811 ? 125.106 93.159 129.462 1.00 72.68 811 GLU B N 1
ATOM 5121 C CA . GLU B 1 811 ? 125.459 94.360 128.705 1.00 71.20 811 GLU B CA 1
ATOM 5122 C C . GLU B 1 811 ? 124.388 95.439 128.852 1.00 72.48 811 GLU B C 1
ATOM 5123 O O . GLU B 1 811 ? 123.923 96.026 127.874 1.00 73.12 811 GLU B O 1
ATOM 5129 N N . GLY B 1 812 ? 123.999 95.699 130.095 1.00 70.01 812 GLY B N 1
ATOM 5130 C CA . GLY B 1 812 ? 123.022 96.718 130.409 1.00 69.23 812 GLY B CA 1
ATOM 5131 C C . GLY B 1 812 ? 123.581 98.115 130.544 1.00 69.69 812 GLY B C 1
ATOM 5132 O O . GLY B 1 812 ? 122.838 99.036 130.900 1.00 69.46 812 GLY B O 1
ATOM 5133 N N . SER B 1 813 ? 124.869 98.306 130.273 1.00 68.19 813 SER B N 1
ATOM 5134 C CA . SER B 1 813 ? 125.505 99.611 130.377 1.00 67.35 813 SER B CA 1
ATOM 5135 C C . SER B 1 813 ? 125.388 100.431 129.100 1.00 67.53 813 SER B C 1
ATOM 5136 O O . SER B 1 813 ? 125.924 101.542 129.044 1.00 68.12 813 SER B O 1
ATOM 5139 N N . PHE B 1 814 ? 124.709 99.913 128.077 1.00 70.63 814 PHE B N 1
ATOM 5140 C CA . PHE B 1 814 ? 124.510 100.657 126.841 1.00 70.02 814 PHE B CA 1
ATOM 5141 C C . PHE B 1 814 ? 123.403 101.696 126.951 1.00 69.39 814 PHE B C 1
ATOM 5142 O O . PHE B 1 814 ? 123.211 102.473 126.010 1.00 69.20 814 PHE B O 1
ATOM 5150 N N . LEU B 1 815 ? 122.673 101.728 128.067 1.00 63.20 815 LEU B N 1
ATOM 5151 C CA . LEU B 1 815 ? 121.591 102.689 128.241 1.00 61.84 815 LEU B CA 1
ATOM 5152 C C . LEU B 1 815 ? 122.089 104.118 128.397 1.00 61.54 815 LEU B C 1
ATOM 5153 O O . LEU B 1 815 ? 121.272 105.044 128.359 1.00 63.03 815 LEU B O 1
ATOM 5158 N N . VAL B 1 816 ? 123.396 104.323 128.576 1.00 58.03 816 VAL B N 1
ATOM 5159 C CA . VAL B 1 816 ? 123.935 105.673 128.687 1.00 58.81 816 VAL B CA 1
ATOM 5160 C C . VAL B 1 816 ? 123.796 106.465 127.398 1.00 57.27 816 VAL B C 1
ATOM 5161 O O . VAL B 1 816 ? 124.018 107.681 127.403 1.00 57.24 816 VAL B O 1
ATOM 5165 N N . ARG B 1 817 ? 123.438 105.810 126.292 1.00 58.10 817 ARG B N 1
ATOM 5166 C CA . ARG B 1 817 ? 123.206 106.527 125.044 1.00 57.26 817 ARG B CA 1
ATOM 5167 C C . ARG B 1 817 ? 122.045 107.504 125.149 1.00 55.95 817 ARG B C 1
ATOM 5168 O O . ARG B 1 817 ? 121.984 108.464 124.374 1.00 58.73 817 ARG B O 1
ATOM 5176 N N . PHE B 1 818 ? 121.123 107.282 126.082 1.00 50.24 818 PHE B N 1
ATOM 5177 C CA . PHE B 1 818 ? 119.959 108.139 126.249 1.00 47.42 818 PHE B CA 1
ATOM 5178 C C . PHE B 1 818 ? 120.195 109.274 127.235 1.00 50.92 818 PHE B C 1
ATOM 5179 O O . PHE B 1 818 ? 119.268 110.045 127.502 1.00 54.47 818 PHE B O 1
ATOM 5187 N N . VAL B 1 819 ? 121.402 109.393 127.784 1.00 44.81 819 VAL B N 1
ATOM 5188 C CA . VAL B 1 819 ? 121.743 110.491 128.690 1.00 41.70 819 VAL B CA 1
ATOM 5189 C C . VAL B 1 819 ? 122.360 111.583 127.821 1.00 42.24 819 VAL B C 1
ATOM 5190 O O . VAL B 1 819 ? 123.560 111.592 127.547 1.00 40.86 819 VAL B O 1
ATOM 5194 N N . SER B 1 820 ? 121.521 112.517 127.384 1.00 38.60 820 SER B N 1
ATOM 5195 C CA . SER B 1 820 ? 121.934 113.561 126.457 1.00 35.39 820 SER B CA 1
ATOM 5196 C C . SER B 1 820 ? 122.596 114.709 127.217 1.00 38.17 820 SER B C 1
ATOM 5197 O O . SER B 1 820 ? 122.903 114.609 128.408 1.00 46.48 820 SER B O 1
ATOM 5200 N N . ARG B 1 821 ? 122.830 115.823 126.519 1.00 33.17 821 ARG B N 1
ATOM 5201 C CA . ARG B 1 821 ? 123.461 116.983 127.139 1.00 31.12 821 ARG B CA 1
ATOM 5202 C C . ARG B 1 821 ? 122.534 117.665 128.137 1.00 32.98 821 ARG B C 1
ATOM 5203 O O . ARG B 1 821 ? 123.004 118.261 129.117 1.00 40.49 821 ARG B O 1
ATOM 5211 N N . PHE B 1 822 ? 121.221 117.577 127.911 1.00 26.92 822 PHE B N 1
ATOM 5212 C CA . PHE B 1 822 ? 120.247 118.235 128.773 1.00 21.36 822 PHE B CA 1
ATOM 5213 C C . PHE B 1 822 ? 120.338 117.763 130.217 1.00 29.94 822 PHE B C 1
ATOM 5214 O O . PHE B 1 822 ? 119.911 118.489 131.121 1.00 34.39 822 PHE B O 1
ATOM 5222 N N . THR B 1 823 ? 120.878 116.570 130.455 1.00 32.72 823 THR B N 1
ATOM 5223 C CA . THR B 1 823 ? 121.069 116.043 131.801 1.00 26.86 823 THR B CA 1
ATOM 5224 C C . THR B 1 823 ? 122.480 116.262 132.327 1.00 27.00 823 THR B C 1
ATOM 5225 O O . THR B 1 823 ? 122.655 116.588 133.507 1.00 33.62 823 THR B O 1
ATOM 5229 N N . GLN B 1 824 ? 123.492 116.090 131.475 1.00 15.73 824 GLN B N 1
ATOM 5230 C CA . GLN B 1 824 ? 124.869 116.293 131.909 1.00 20.33 824 GLN B CA 1
ATOM 5231 C C . GLN B 1 824 ? 125.104 117.733 132.344 1.00 30.77 824 GLN B C 1
ATOM 5232 O O . GLN B 1 824 ? 125.771 117.982 133.357 1.00 39.99 824 GLN B O 1
ATOM 5238 N N . GLU B 1 825 ? 124.575 118.698 131.587 1.00 26.46 825 GLU B N 1
ATOM 5239 C CA . GLU B 1 825 ? 124.762 120.096 131.961 1.00 16.95 825 GLU B CA 1
ATOM 5240 C C . GLU B 1 825 ? 124.129 120.392 133.314 1.00 22.92 825 GLU B C 1
ATOM 5241 O O . GLU B 1 825 ? 124.735 121.058 134.163 1.00 30.08 825 GLU B O 1
ATOM 5247 N N . ILE B 1 826 ? 122.910 119.897 133.534 1.00 19.70 826 ILE B N 1
ATOM 5248 C CA . ILE B 1 826 ? 122.231 120.118 134.806 1.00 20.34 826 ILE B CA 1
ATOM 5249 C C . ILE B 1 826 ? 123.038 119.513 135.946 1.00 21.37 826 ILE B C 1
ATOM 5250 O O . ILE B 1 826 ? 123.245 120.145 136.990 1.00 29.04 826 ILE B O 1
ATOM 5255 N N . PHE B 1 827 ? 123.505 118.277 135.764 1.00 18.26 827 PHE B N 1
ATOM 5256 C CA . PHE B 1 827 ? 124.264 117.613 136.818 1.00 10.62 827 PHE B CA 1
ATOM 5257 C C . PHE B 1 827 ? 125.527 118.393 137.160 1.00 13.10 827 PHE B C 1
ATOM 5258 O O . PHE B 1 827 ? 125.815 118.651 138.336 1.00 26.22 827 PHE B O 1
ATOM 5266 N N . ALA B 1 828 ? 126.294 118.786 136.140 1.00 13.97 828 ALA B N 1
ATOM 5267 C CA . ALA B 1 828 ? 127.548 119.489 136.389 1.00 15.18 828 ALA B CA 1
ATOM 5268 C C . ALA B 1 828 ? 127.304 120.824 137.081 1.00 22.05 828 ALA B C 1
ATOM 5269 O O . ALA B 1 828 ? 127.992 121.174 138.051 1.00 30.40 828 ALA B O 1
ATOM 5271 N N . PHE B 1 829 ? 126.321 121.588 136.597 1.00 17.80 829 PHE B N 1
ATOM 5272 C CA . PHE B 1 829 ? 126.043 122.884 137.203 1.00 10.95 829 PHE B CA 1
ATOM 5273 C C . PHE B 1 829 ? 125.601 122.731 138.652 1.00 15.67 829 PHE B C 1
ATOM 5274 O O . PHE B 1 829 ? 126.051 123.481 139.527 1.00 24.09 829 PHE B O 1
ATOM 5282 N N . LEU B 1 830 ? 124.725 121.763 138.930 1.00 18.55 830 LEU B N 1
ATOM 5283 C CA . LEU B 1 830 ? 124.263 121.564 140.299 1.00 11.56 830 LEU B CA 1
ATOM 5284 C C . LEU B 1 830 ? 125.413 121.176 141.217 1.00 15.59 830 LEU B C 1
ATOM 5285 O O . LEU B 1 830 ? 125.518 121.682 142.342 1.00 25.20 830 LEU B O 1
ATOM 5290 N N . ILE B 1 831 ? 126.290 120.281 140.758 1.00 17.19 831 ILE B N 1
ATOM 5291 C CA . ILE B 1 831 ? 127.407 119.851 141.594 1.00 11.39 831 ILE B CA 1
ATOM 5292 C C . ILE B 1 831 ? 128.322 121.029 141.907 1.00 13.79 831 ILE B C 1
ATOM 5293 O O . ILE B 1 831 ? 128.733 121.231 143.058 1.00 27.64 831 ILE B O 1
ATOM 5298 N N . SER B 1 832 ? 128.650 121.831 140.889 1.00 14.40 832 SER B N 1
ATOM 5299 C CA . SER B 1 832 ? 129.525 122.978 141.123 1.00 9.40 832 SER B CA 1
ATOM 5300 C C . SER B 1 832 ? 128.884 123.984 142.074 1.00 10.94 832 SER B C 1
ATOM 5301 O O . SER B 1 832 ? 129.554 124.524 142.967 1.00 20.18 832 SER B O 1
ATOM 5304 N N . LEU B 1 833 ? 127.589 124.255 141.896 1.00 15.61 833 LEU B N 1
ATOM 5305 C CA . LEU B 1 833 ? 126.910 125.207 142.769 1.00 11.86 833 LEU B CA 1
ATOM 5306 C C . LEU B 1 833 ? 126.900 124.724 144.212 1.00 8.35 833 LEU B C 1
ATOM 5307 O O . LEU B 1 833 ? 127.129 125.510 145.138 1.00 17.39 833 LEU B O 1
ATOM 5312 N N . ILE B 1 834 ? 126.630 123.435 144.426 1.00 12.84 834 ILE B N 1
ATOM 5313 C CA . ILE B 1 834 ? 126.635 122.898 145.784 1.00 9.17 834 ILE B CA 1
ATOM 5314 C C . ILE B 1 834 ? 128.027 123.000 146.394 1.00 14.53 834 ILE B C 1
ATOM 5315 O O . ILE B 1 834 ? 128.180 123.341 147.573 1.00 26.72 834 ILE B O 1
ATOM 5320 N N . PHE B 1 835 ? 129.062 122.693 145.609 1.00 10.79 835 PHE B N 1
ATOM 5321 C CA . PHE B 1 835 ? 130.430 122.819 146.103 1.00 0.09 835 PHE B CA 1
ATOM 5322 C C . PHE B 1 835 ? 130.715 124.242 146.571 1.00 8.43 835 PHE B C 1
ATOM 5323 O O . PHE B 1 835 ? 131.226 124.460 147.679 1.00 19.80 835 PHE B O 1
ATOM 5331 N N . ILE B 1 836 ? 130.382 125.228 145.735 1.00 18.02 836 ILE B N 1
ATOM 5332 C CA . ILE B 1 836 ? 130.653 126.622 146.084 1.00 7.90 836 ILE B CA 1
ATOM 5333 C C . ILE B 1 836 ? 129.869 127.026 147.327 1.00 7.74 836 ILE B C 1
ATOM 5334 O O . ILE B 1 836 ? 130.397 127.698 148.224 1.00 19.22 836 ILE B O 1
ATOM 5339 N N . TYR B 1 837 ? 128.593 126.638 147.395 1.00 12.85 837 TYR B N 1
ATOM 5340 C CA . TYR B 1 837 ? 127.777 127.006 148.546 1.00 7.29 837 TYR B CA 1
ATOM 5341 C C . TYR B 1 837 ? 128.340 126.418 149.832 1.00 7.94 837 TYR B C 1
ATOM 5342 O O . TYR B 1 837 ? 128.401 127.102 150.858 1.00 24.74 837 TYR B O 1
ATOM 5351 N N . GLU B 1 838 ? 128.743 125.146 149.803 1.00 11.26 838 GLU B N 1
ATOM 5352 C CA . GLU B 1 838 ? 129.309 124.530 150.998 1.00 11.54 838 GLU B CA 1
ATOM 5353 C C . GLU B 1 838 ? 130.599 125.222 151.417 1.00 9.85 838 GLU B C 1
ATOM 5354 O O . GLU B 1 838 ? 130.825 125.467 152.610 1.00 19.84 838 GLU B O 1
ATOM 5360 N N . THR B 1 839 ? 131.462 125.544 150.450 1.00 13.87 839 THR B N 1
ATOM 5361 C CA . THR B 1 839 ? 132.706 126.226 150.792 1.00 12.44 839 THR B CA 1
ATOM 5362 C C . THR B 1 839 ? 132.435 127.579 151.436 1.00 11.22 839 THR B C 1
ATOM 5363 O O . THR B 1 839 ? 133.091 127.951 152.415 1.00 17.66 839 THR B O 1
ATOM 5367 N N . PHE B 1 840 ? 131.476 128.336 150.897 1.00 21.39 840 PHE B N 1
ATOM 5368 C CA . PHE B 1 840 ? 131.158 129.634 151.487 1.00 10.86 840 PHE B CA 1
ATOM 5369 C C . PHE B 1 840 ? 130.542 129.484 152.873 1.00 5.28 840 PHE B C 1
ATOM 5370 O O . PHE B 1 840 ? 130.849 130.265 153.780 1.00 23.69 840 PHE B O 1
ATOM 5378 N N . TYR B 1 841 ? 129.669 128.493 153.056 1.00 11.52 841 TYR B N 1
ATOM 5379 C CA . TYR B 1 841 ? 129.007 128.307 154.341 1.00 10.40 841 TYR B CA 1
ATOM 5380 C C . TYR B 1 841 ? 129.958 127.813 155.421 1.00 8.96 841 TYR B C 1
ATOM 5381 O O . TYR B 1 841 ? 129.705 128.051 156.605 1.00 20.50 841 TYR B O 1
ATOM 5390 N N . LYS B 1 842 ? 131.043 127.133 155.047 1.00 14.09 842 LYS B N 1
ATOM 5391 C CA . LYS B 1 842 ? 132.013 126.709 156.051 1.00 10.01 842 LYS B CA 1
ATOM 5392 C C . LYS B 1 842 ? 132.659 127.886 156.770 1.00 14.88 842 LYS B C 1
ATOM 5393 O O . LYS B 1 842 ? 133.214 127.702 157.858 1.00 21.09 842 LYS B O 1
ATOM 5399 N N . LEU B 1 843 ? 132.605 129.086 156.191 1.00 24.12 843 LEU B N 1
ATOM 5400 C CA . LEU B 1 843 ? 133.251 130.258 156.769 1.00 12.81 843 LEU B CA 1
ATOM 5401 C C . LEU B 1 843 ? 132.337 131.068 157.677 1.00 11.87 843 LEU B C 1
ATOM 5402 O O . LEU B 1 843 ? 132.835 131.799 158.537 1.00 22.48 843 LEU B O 1
ATOM 5407 N N . VAL B 1 844 ? 131.019 130.967 157.502 1.00 18.64 844 VAL B N 1
ATOM 5408 C CA . VAL B 1 844 ? 130.100 131.689 158.376 1.00 8.40 844 VAL B CA 1
ATOM 5409 C C . VAL B 1 844 ? 130.128 131.112 159.785 1.00 12.90 844 VAL B C 1
ATOM 5410 O O . VAL B 1 844 ? 129.916 131.836 160.767 1.00 26.77 844 VAL B O 1
ATOM 5414 N N . LYS B 1 845 ? 130.378 129.809 159.913 1.00 16.11 845 LYS B N 1
ATOM 5415 C CA . LYS B 1 845 ? 130.436 129.194 161.233 1.00 15.30 845 LYS B CA 1
ATOM 5416 C C . LYS B 1 845 ? 131.599 129.730 162.056 1.00 18.02 845 LYS B C 1
ATOM 5417 O O . LYS B 1 845 ? 131.492 129.827 163.283 1.00 31.28 845 LYS B O 1
ATOM 5423 N N . ILE B 1 846 ? 132.715 130.075 161.411 1.00 20.79 846 ILE B N 1
ATOM 5424 C CA . ILE B 1 846 ? 133.845 130.643 162.142 1.00 21.02 846 ILE B CA 1
ATOM 5425 C C . ILE B 1 846 ? 133.453 131.970 162.775 1.00 15.25 846 ILE B C 1
ATOM 5426 O O . ILE B 1 846 ? 133.757 132.231 163.944 1.00 21.14 846 ILE B O 1
ATOM 5431 N N . PHE B 1 847 ? 132.775 132.831 162.015 1.00 17.63 847 PHE B N 1
ATOM 5432 C CA . PHE B 1 847 ? 132.295 134.089 162.574 1.00 11.12 847 PHE B CA 1
ATOM 5433 C C . PHE B 1 847 ? 131.248 133.859 163.653 1.00 11.50 847 PHE B C 1
ATOM 5434 O O . PHE B 1 847 ? 131.200 134.603 164.637 1.00 24.97 847 PHE B O 1
ATOM 5442 N N . GLN B 1 848 ? 130.397 132.846 163.482 1.00 20.92 848 GLN B N 1
ATOM 5443 C CA . GLN B 1 848 ? 129.376 132.566 164.487 1.00 21.50 848 GLN B CA 1
ATOM 5444 C C . GLN B 1 848 ? 129.995 132.111 165.804 1.00 18.44 848 GLN B C 1
ATOM 5445 O O . GLN B 1 848 ? 129.518 132.487 166.881 1.00 26.48 848 GLN B O 1
ATOM 5451 N N . GLU B 1 849 ? 131.048 131.299 165.743 1.00 20.92 849 GLU B N 1
ATOM 5452 C CA . GLU B 1 849 ? 131.672 130.761 166.945 1.00 25.26 849 GLU B CA 1
ATOM 5453 C C . GLU B 1 849 ? 132.795 131.635 167.492 1.00 28.71 849 GLU B C 1
ATOM 5454 O O . GLU B 1 849 ? 133.236 131.408 168.623 1.00 29.84 849 GLU B O 1
ATOM 5460 N N . HIS B 1 850 ? 133.263 132.621 166.730 1.00 28.38 850 HIS B N 1
ATOM 5461 C CA . HIS B 1 850 ? 134.296 133.557 167.180 1.00 14.76 850 HIS B CA 1
ATOM 5462 C C . HIS B 1 850 ? 133.842 134.983 166.893 1.00 22.77 850 HIS B C 1
ATOM 5463 O O . HIS B 1 850 ? 134.457 135.699 166.098 1.00 30.48 850 HIS B O 1
ATOM 5470 N N . PRO B 1 851 ? 132.770 135.432 167.536 1.00 25.77 851 PRO B N 1
ATOM 5471 C CA . PRO B 1 851 ? 132.221 136.754 167.221 1.00 27.91 851 PRO B CA 1
ATOM 5472 C C . PRO B 1 851 ? 133.178 137.872 167.606 1.00 36.52 851 PRO B C 1
ATOM 5473 O O . PRO B 1 851 ? 134.021 137.735 168.494 1.00 42.96 851 PRO B O 1
ATOM 5477 N N . LEU B 1 852 ? 133.034 138.996 166.909 1.00 35.56 852 LEU B N 1
ATOM 5478 C CA . LEU B 1 852 ? 133.869 140.173 167.142 1.00 33.12 852 LEU B CA 1
ATOM 5479 C C . LEU B 1 852 ? 133.323 140.926 168.347 1.00 38.02 852 LEU B C 1
ATOM 5480 O O . LEU B 1 852 ? 132.388 141.720 168.227 1.00 41.28 852 LEU B O 1
ATOM 5485 N N . HIS B 1 853 ? 133.909 140.680 169.518 1.00 53.23 853 HIS B N 1
ATOM 5486 C CA . HIS B 1 853 ? 133.487 141.342 170.748 1.00 52.22 853 HIS B CA 1
ATOM 5487 C C . HIS B 1 853 ? 134.573 142.252 171.304 1.00 57.79 853 HIS B C 1
ATOM 5488 O O . HIS B 1 853 ? 134.317 143.438 171.535 1.00 61.26 853 HIS B O 1
ATOM 5495 N N . GLY B 1 854 ? 135.777 141.735 171.529 1.00 72.25 854 GLY B N 1
ATOM 5496 C CA . GLY B 1 854 ? 136.866 142.548 172.033 1.00 72.60 854 GLY B CA 1
ATOM 5497 C C . GLY B 1 854 ? 136.823 142.748 173.533 1.00 73.69 854 GLY B C 1
ATOM 5498 O O . GLY B 1 854 ? 135.757 142.993 174.104 1.00 73.08 854 GLY B O 1
ATOM 5499 N N . CYS B 1 855 ? 137.979 142.647 174.181 1.00 80.95 855 CYS B N 1
ATOM 5500 C CA . CYS B 1 855 ? 138.069 142.844 175.623 1.00 80.79 855 CYS B CA 1
ATOM 5501 C C . CYS B 1 855 ? 139.515 143.070 176.054 1.00 80.54 855 CYS B C 1
ATOM 5502 O O . CYS B 1 855 ? 140.448 142.789 175.303 1.00 79.95 855 CYS B O 1
ATOM 5505 N N . LYS B 1 893 ? 140.076 123.245 171.844 1.00 80.05 893 LYS B N 1
ATOM 5506 C CA . LYS B 1 893 ? 138.822 123.699 171.254 1.00 78.61 893 LYS B CA 1
ATOM 5507 C C . LYS B 1 893 ? 138.483 125.121 171.692 1.00 79.40 893 LYS B C 1
ATOM 5508 O O . LYS B 1 893 ? 137.391 125.369 172.201 1.00 80.52 893 LYS B O 1
ATOM 5514 N N . PRO B 1 894 ? 139.416 126.053 171.501 1.00 65.02 894 PRO B N 1
ATOM 5515 C CA . PRO B 1 894 ? 139.177 127.428 171.955 1.00 64.94 894 PRO B CA 1
ATOM 5516 C C . PRO B 1 894 ? 137.988 128.030 171.220 1.00 61.08 894 PRO B C 1
ATOM 5517 O O . PRO B 1 894 ? 137.830 127.856 170.010 1.00 59.07 894 PRO B O 1
ATOM 5521 N N . ARG B 1 895 ? 137.163 128.763 171.966 1.00 54.61 895 ARG B N 1
ATOM 5522 C CA . ARG B 1 895 ? 136.003 129.462 171.431 1.00 52.38 895 ARG B CA 1
ATOM 5523 C C . ARG B 1 895 ? 136.020 130.892 171.949 1.00 49.59 895 ARG B C 1
ATOM 5524 O O . ARG B 1 895 ? 136.469 131.158 173.066 1.00 54.43 895 ARG B O 1
ATOM 5532 N N . GLY B 1 896 ? 135.525 131.812 171.124 1.00 35.20 896 GLY B N 1
ATOM 5533 C CA . GLY B 1 896 ? 135.472 133.209 171.504 1.00 33.51 896 GLY B CA 1
ATOM 5534 C C . GLY B 1 896 ? 136.790 133.940 171.400 1.00 35.46 896 GLY B C 1
ATOM 5535 O O . GLY B 1 896 ? 136.946 134.999 172.014 1.00 43.13 896 GLY B O 1
ATOM 5536 N N . GLN B 1 897 ? 137.747 133.411 170.643 1.00 27.43 897 GLN B N 1
ATOM 5537 C CA . GLN B 1 897 ? 139.046 134.051 170.532 1.00 25.06 897 GLN B CA 1
ATOM 5538 C C . GLN B 1 897 ? 138.951 135.331 169.701 1.00 33.35 897 GLN B C 1
ATOM 5539 O O . GLN B 1 897 ? 138.071 135.465 168.847 1.00 37.12 897 GLN B O 1
ATOM 5545 N N . PRO B 1 898 ? 139.843 136.297 169.944 1.00 35.63 898 PRO B N 1
ATOM 5546 C CA . PRO B 1 898 ? 139.882 137.499 169.103 1.00 26.13 898 PRO B CA 1
ATOM 5547 C C . PRO B 1 898 ? 140.884 137.382 167.964 1.00 30.30 898 PRO B C 1
ATOM 5548 O O . PRO B 1 898 ? 141.889 136.674 168.085 1.00 37.24 898 PRO B O 1
ATOM 5552 N N . ASN B 1 899 ? 140.621 138.074 166.855 1.00 29.65 899 ASN B N 1
ATOM 5553 C CA . ASN B 1 899 ? 141.510 138.130 165.698 1.00 22.99 899 ASN B CA 1
ATOM 5554 C C . ASN B 1 899 ? 141.560 136.822 164.917 1.00 27.30 899 ASN B C 1
ATOM 5555 O O . ASN B 1 899 ? 142.535 136.567 164.206 1.00 36.16 899 ASN B O 1
ATOM 5560 N N . THR B 1 900 ? 140.533 135.982 165.025 1.00 28.47 900 THR B N 1
ATOM 5561 C CA . THR B 1 900 ? 140.490 134.705 164.320 1.00 24.48 900 THR B CA 1
ATOM 5562 C C . THR B 1 900 ? 139.570 134.738 163.106 1.00 27.72 900 THR B C 1
ATOM 5563 O O . THR B 1 900 ? 139.959 134.305 162.014 1.00 34.01 900 THR B O 1
ATOM 5567 N N . ALA B 1 901 ? 138.352 135.255 163.277 1.00 20.27 901 ALA B N 1
ATOM 5568 C CA . ALA B 1 901 ? 137.391 135.277 162.182 1.00 6.42 901 ALA B CA 1
ATOM 5569 C C . ALA B 1 901 ? 137.851 136.170 161.038 1.00 21.76 901 ALA B C 1
ATOM 5570 O O . ALA B 1 901 ? 137.499 135.918 159.881 1.00 32.47 901 ALA B O 1
ATOM 5572 N N . LEU B 1 902 ? 138.626 137.214 161.334 1.00 32.18 902 LEU B N 1
ATOM 5573 C CA . LEU B 1 902 ? 139.121 138.090 160.278 1.00 29.63 902 LEU B CA 1
ATOM 5574 C C . LEU B 1 902 ? 140.394 137.538 159.649 1.00 25.15 902 LEU B C 1
ATOM 5575 O O . LEU B 1 902 ? 140.605 137.680 158.439 1.00 39.22 902 LEU B O 1
ATOM 5580 N N . LEU B 1 903 ? 141.249 136.905 160.451 1.00 8.60 903 LEU B N 1
ATOM 5581 C CA . LEU B 1 903 ? 142.452 136.292 159.903 1.00 6.98 903 LEU B CA 1
ATOM 5582 C C . LEU B 1 903 ? 142.104 135.162 158.944 1.00 18.10 903 LEU B C 1
ATOM 5583 O O . LEU B 1 903 ? 142.741 135.010 157.895 1.00 30.28 903 LEU B O 1
ATOM 5588 N N . SER B 1 904 ? 141.098 134.354 159.286 1.00 16.95 904 SER B N 1
ATOM 5589 C CA . SER B 1 904 ? 140.682 133.282 158.387 1.00 7.38 904 SER B CA 1
ATOM 5590 C C . SER B 1 904 ? 140.206 133.842 157.051 1.00 12.55 904 SER B C 1
ATOM 5591 O O . SER B 1 904 ? 140.566 133.332 155.981 1.00 25.61 904 SER B O 1
ATOM 5594 N N . LEU B 1 905 ? 139.391 134.898 157.097 1.00 11.08 905 LEU B N 1
ATOM 5595 C CA . LEU B 1 905 ? 138.897 135.517 155.872 1.00 13.29 905 LEU B CA 1
ATOM 5596 C C . LEU B 1 905 ? 140.040 136.077 155.037 1.00 14.70 905 LEU B C 1
ATOM 5597 O O . LEU B 1 905 ? 140.067 135.911 153.811 1.00 24.71 905 LEU B O 1
ATOM 5602 N N . VAL B 1 906 ? 140.998 136.743 155.685 1.00 10.61 906 VAL B N 1
ATOM 5603 C CA . VAL B 1 906 ? 142.129 137.305 154.955 1.00 2.59 906 VAL B CA 1
ATOM 5604 C C . VAL B 1 906 ? 142.931 136.200 154.283 1.00 11.52 906 VAL B C 1
ATOM 5605 O O . VAL B 1 906 ? 143.319 136.318 153.114 1.00 17.25 906 VAL B O 1
ATOM 5609 N N . LEU B 1 907 ? 143.192 135.106 155.005 1.00 13.86 907 LEU B N 1
ATOM 5610 C CA . LEU B 1 907 ? 143.965 134.008 154.431 1.00 7.54 907 LEU B CA 1
ATOM 5611 C C . LEU B 1 907 ? 143.252 133.392 153.233 1.00 10.12 907 LEU B C 1
ATOM 5612 O O . LEU B 1 907 ? 143.871 133.140 152.190 1.00 18.89 907 LEU B O 1
ATOM 5617 N N . MET B 1 908 ? 141.947 133.145 153.362 1.00 0.63 908 MET B N 1
ATOM 5618 C CA . MET B 1 908 ? 141.200 132.542 152.263 1.00 5.37 908 MET B CA 1
ATOM 5619 C C . MET B 1 908 ? 141.195 133.449 151.037 1.00 14.07 908 MET B C 1
ATOM 5620 O O . MET B 1 908 ? 141.447 132.997 149.909 1.00 27.00 908 MET B O 1
ATOM 5625 N N . ALA B 1 909 ? 140.921 134.742 151.239 1.00 14.52 909 ALA B N 1
ATOM 5626 C CA . ALA B 1 909 ? 140.895 135.672 150.115 1.00 7.33 909 ALA B CA 1
ATOM 5627 C C . ALA B 1 909 ? 142.260 135.771 149.446 1.00 5.05 909 ALA B C 1
ATOM 5628 O O . ALA B 1 909 ? 142.355 135.787 148.213 1.00 20.67 909 ALA B O 1
ATOM 5630 N N . GLY B 1 910 ? 143.329 135.842 150.241 1.00 0.00 910 GLY B N 1
ATOM 5631 C CA . GLY B 1 910 ? 144.657 135.925 149.660 1.00 4.88 910 GLY B CA 1
ATOM 5632 C C . GLY B 1 910 ? 145.011 134.703 148.838 1.00 11.86 910 GLY B C 1
ATOM 5633 O O . GLY B 1 910 ? 145.552 134.821 147.736 1.00 25.55 910 GLY B O 1
ATOM 5634 N N . THR B 1 911 ? 144.712 133.510 149.360 1.00 15.42 911 THR B N 1
ATOM 5635 C CA . THR B 1 911 ? 144.995 132.292 148.606 1.00 8.58 911 THR B CA 1
ATOM 5636 C C . THR B 1 911 ? 144.233 132.278 147.287 1.00 9.94 911 THR B C 1
ATOM 5637 O O . THR B 1 911 ? 144.807 132.003 146.222 1.00 13.49 911 THR B O 1
ATOM 5641 N N . PHE B 1 912 ? 142.935 132.595 147.335 1.00 10.79 912 PHE B N 1
ATOM 5642 C CA . PHE B 1 912 ? 142.135 132.577 146.114 1.00 0.00 912 PHE B CA 1
ATOM 5643 C C . PHE B 1 912 ? 142.678 133.562 145.087 1.00 15.53 912 PHE B C 1
ATOM 5644 O O . PHE B 1 912 ? 142.813 133.231 143.901 1.00 32.51 912 PHE B O 1
ATOM 5652 N N . PHE B 1 913 ? 142.999 134.782 145.523 1.00 16.78 913 PHE B N 1
ATOM 5653 C CA . PHE B 1 913 ? 143.430 135.800 144.571 1.00 11.23 913 PHE B CA 1
ATOM 5654 C C . PHE B 1 913 ? 144.804 135.483 143.997 1.00 12.08 913 PHE B C 1
ATOM 5655 O O . PHE B 1 913 ? 145.050 135.716 142.809 1.00 29.94 913 PHE B O 1
ATOM 5663 N N . ILE B 1 914 ? 145.715 134.946 144.812 1.00 22.62 914 ILE B N 1
ATOM 5664 C CA . ILE B 1 914 ? 147.015 134.552 144.279 1.00 27.44 914 ILE B CA 1
ATOM 5665 C C . ILE B 1 914 ? 146.849 133.467 143.224 1.00 30.27 914 ILE B C 1
ATOM 5666 O O . ILE B 1 914 ? 147.471 133.519 142.154 1.00 34.52 914 ILE B O 1
ATOM 5671 N N . ALA B 1 915 ? 146.010 132.463 143.505 1.00 31.78 915 ALA B N 1
ATOM 5672 C CA . ALA B 1 915 ? 145.800 131.403 142.523 1.00 13.71 915 ALA B CA 1
ATOM 5673 C C . ALA B 1 915 ? 145.215 131.957 141.229 1.00 18.61 915 ALA B C 1
ATOM 5674 O O . ALA B 1 915 ? 145.665 131.602 140.133 1.00 26.82 915 ALA B O 1
ATOM 5676 N N . PHE B 1 916 ? 144.215 132.835 141.335 1.00 23.12 916 PHE B N 1
ATOM 5677 C CA . PHE B 1 916 ? 143.595 133.394 140.136 1.00 21.07 916 PHE B CA 1
ATOM 5678 C C . PHE B 1 916 ? 144.588 134.222 139.327 1.00 21.00 916 PHE B C 1
ATOM 5679 O O . PHE B 1 916 ? 144.632 134.126 138.093 1.00 25.76 916 PHE B O 1
ATOM 5687 N N . PHE B 1 917 ? 145.389 135.052 140.001 1.00 24.11 917 PHE B N 1
ATOM 5688 C CA . PHE B 1 917 ? 146.367 135.869 139.291 1.00 18.40 917 PHE B CA 1
ATOM 5689 C C . PHE B 1 917 ? 147.407 135.005 138.595 1.00 18.08 917 PHE B C 1
ATOM 5690 O O . PHE B 1 917 ? 147.789 135.283 137.453 1.00 19.77 917 PHE B O 1
ATOM 5698 N N . LEU B 1 918 ? 147.895 133.960 139.270 1.00 22.53 918 LEU B N 1
ATOM 5699 C CA . LEU B 1 918 ? 148.881 133.092 138.636 1.00 14.06 918 LEU B CA 1
ATOM 5700 C C . LEU B 1 918 ? 148.279 132.319 137.471 1.00 17.31 918 LEU B C 1
ATOM 5701 O O . LEU B 1 918 ? 148.986 132.001 136.509 1.00 23.29 918 LEU B O 1
ATOM 5706 N N . ARG B 1 919 ? 146.987 131.996 137.541 1.00 29.04 919 ARG B N 1
ATOM 5707 C CA . ARG B 1 919 ? 146.330 131.374 136.396 1.00 17.74 919 ARG B CA 1
ATOM 5708 C C . ARG B 1 919 ? 146.248 132.335 135.216 1.00 25.06 919 ARG B C 1
ATOM 5709 O O . ARG B 1 919 ? 146.500 131.944 134.071 1.00 31.88 919 ARG B O 1
ATOM 5717 N N . LYS B 1 920 ? 145.892 133.596 135.475 1.00 34.61 920 LYS B N 1
ATOM 5718 C CA . LYS B 1 920 ? 145.817 134.574 134.391 1.00 23.48 920 LYS B CA 1
ATOM 5719 C C . LYS B 1 920 ? 147.187 134.833 133.777 1.00 18.43 920 LYS B C 1
ATOM 5720 O O . LYS B 1 920 ? 147.307 134.995 132.558 1.00 21.54 920 LYS B O 1
ATOM 5726 N N . PHE B 1 921 ? 148.231 134.884 134.605 1.00 25.82 921 PHE B N 1
ATOM 5727 C CA . PHE B 1 921 ? 149.577 135.139 134.105 1.00 17.13 921 PHE B CA 1
ATOM 5728 C C . PHE B 1 921 ? 150.046 134.071 133.123 1.00 18.32 921 PHE B C 1
ATOM 5729 O O . PHE B 1 921 ? 150.955 134.332 132.329 1.00 27.07 921 PHE B O 1
ATOM 5737 N N . LYS B 1 922 ? 149.446 132.881 133.153 1.00 26.90 922 LYS B N 1
ATOM 5738 C CA . LYS B 1 922 ? 149.896 131.797 132.285 1.00 25.20 922 LYS B CA 1
ATOM 5739 C C . LYS B 1 922 ? 149.639 132.108 130.815 1.00 27.06 922 LYS B C 1
ATOM 5740 O O . LYS B 1 922 ? 150.468 131.788 129.955 1.00 30.33 922 LYS B O 1
ATOM 5746 N N . ASN B 1 923 ? 148.501 132.723 130.505 1.00 30.99 923 ASN B N 1
ATOM 5747 C CA . ASN B 1 923 ? 148.126 133.028 129.130 1.00 29.16 923 ASN B CA 1
ATOM 5748 C C . ASN B 1 923 ? 148.591 134.404 128.671 1.00 33.14 923 ASN B C 1
ATOM 5749 O O . ASN B 1 923 ? 148.251 134.814 127.557 1.00 32.53 923 ASN B O 1
ATOM 5754 N N . SER B 1 924 ? 149.355 135.119 129.488 1.00 28.05 924 SER B N 1
ATOM 5755 C CA . SER B 1 924 ? 149.774 136.475 129.161 1.00 21.02 924 SER B CA 1
ATOM 5756 C C . SER B 1 924 ? 150.901 136.451 128.131 1.00 30.24 924 SER B C 1
ATOM 5757 O O . SER B 1 924 ? 151.250 135.407 127.575 1.00 31.04 924 SER B O 1
ATOM 5760 N N . ARG B 1 925 ? 151.483 137.621 127.863 1.00 39.34 925 ARG B N 1
ATOM 5761 C CA . ARG B 1 925 ? 152.571 137.767 126.904 1.00 31.50 925 ARG B CA 1
ATOM 5762 C C . ARG B 1 925 ? 153.897 138.123 127.567 1.00 29.14 925 ARG B C 1
ATOM 5763 O O . ARG B 1 925 ? 154.815 138.598 126.893 1.00 32.63 925 ARG B O 1
ATOM 5771 N N . PHE B 1 926 ? 154.015 137.904 128.872 1.00 25.91 926 PHE B N 1
ATOM 5772 C CA . PHE B 1 926 ? 155.213 138.248 129.623 1.00 22.25 926 PHE B CA 1
ATOM 5773 C C . PHE B 1 926 ? 156.129 137.044 129.800 1.00 24.46 926 PHE B C 1
ATOM 5774 O O . PHE B 1 926 ? 155.672 135.906 129.931 1.00 33.35 926 PHE B O 1
ATOM 5782 N N . PHE B 1 927 ? 157.433 137.308 129.798 1.00 30.70 927 PHE B N 1
ATOM 5783 C CA . PHE B 1 927 ? 158.440 136.286 130.051 1.00 29.40 927 PHE B CA 1
ATOM 5784 C C . PHE B 1 927 ? 158.502 135.283 128.906 1.00 33.40 927 PHE B C 1
ATOM 5785 O O . PHE B 1 927 ? 157.596 135.239 128.065 1.00 37.22 927 PHE B O 1
ATOM 5793 N N . PRO B 1 928 ? 159.550 134.463 128.839 1.00 34.01 928 PRO B N 1
ATOM 5794 C CA . PRO B 1 928 ? 159.607 133.423 127.807 1.00 33.37 928 PRO B CA 1
ATOM 5795 C C . PRO B 1 928 ? 158.481 132.415 127.980 1.00 38.82 928 PRO B C 1
ATOM 5796 O O . PRO B 1 928 ? 157.972 132.201 129.082 1.00 46.69 928 PRO B O 1
ATOM 5800 N N . GLY B 1 929 ? 158.093 131.793 126.867 1.00 40.02 929 GLY B N 1
ATOM 5801 C CA . GLY B 1 929 ? 156.949 130.894 126.896 1.00 39.20 929 GLY B CA 1
ATOM 5802 C C . GLY B 1 929 ? 157.132 129.722 127.842 1.00 40.52 929 GLY B C 1
ATOM 5803 O O . GLY B 1 929 ? 156.215 129.364 128.584 1.00 43.73 929 GLY B O 1
ATOM 5804 N N . ARG B 1 930 ? 158.316 129.108 127.830 1.00 47.84 930 ARG B N 1
ATOM 5805 C CA . ARG B 1 930 ? 158.546 127.934 128.666 1.00 48.63 930 ARG B CA 1
ATOM 5806 C C . ARG B 1 930 ? 158.430 128.278 130.146 1.00 48.83 930 ARG B C 1
ATOM 5807 O O . ARG B 1 930 ? 157.703 127.614 130.897 1.00 51.36 930 ARG B O 1
ATOM 5815 N N . ILE B 1 931 ? 159.145 129.315 130.585 1.00 38.64 931 ILE B N 1
ATOM 5816 C CA . ILE B 1 931 ? 159.099 129.715 131.988 1.00 34.96 931 ILE B CA 1
ATOM 5817 C C . ILE B 1 931 ? 157.693 130.153 132.369 1.00 32.39 931 ILE B C 1
ATOM 5818 O O . ILE B 1 931 ? 157.195 129.830 133.456 1.00 38.22 931 ILE B O 1
ATOM 5823 N N . ARG B 1 932 ? 157.035 130.904 131.486 1.00 28.92 932 ARG B N 1
ATOM 5824 C CA . ARG B 1 932 ? 155.687 131.371 131.778 1.00 27.14 932 ARG B CA 1
ATOM 5825 C C . ARG B 1 932 ? 154.735 130.203 131.990 1.00 30.16 932 ARG B C 1
ATOM 5826 O O . ARG B 1 932 ? 153.956 130.197 132.947 1.00 36.78 932 ARG B O 1
ATOM 5834 N N . ARG B 1 933 ? 154.793 129.195 131.116 1.00 35.80 933 ARG B N 1
ATOM 5835 C CA . ARG B 1 933 ? 153.912 128.040 131.264 1.00 32.85 933 ARG B CA 1
ATOM 5836 C C . ARG B 1 933 ? 154.244 127.243 132.520 1.00 33.44 933 ARG B C 1
ATOM 5837 O O . ARG B 1 933 ? 153.339 126.809 133.247 1.00 38.20 933 ARG B O 1
ATOM 5845 N N . VAL B 1 934 ? 155.535 127.046 132.797 1.00 32.45 934 VAL B N 1
ATOM 5846 C CA . VAL B 1 934 ? 155.926 126.283 133.978 1.00 28.23 934 VAL B CA 1
ATOM 5847 C C . VAL B 1 934 ? 155.415 126.959 135.243 1.00 31.88 934 VAL B C 1
ATOM 5848 O O . VAL B 1 934 ? 154.899 126.298 136.152 1.00 35.44 934 VAL B O 1
ATOM 5852 N N . ILE B 1 935 ? 155.553 128.283 135.327 1.00 32.79 935 ILE B N 1
ATOM 5853 C CA . ILE B 1 935 ? 155.049 128.993 136.498 1.00 26.65 935 ILE B CA 1
ATOM 5854 C C . ILE B 1 935 ? 153.527 128.980 136.533 1.00 30.19 935 ILE B C 1
ATOM 5855 O O . ILE B 1 935 ? 152.927 128.870 137.608 1.00 33.15 935 ILE B O 1
ATOM 5860 N N . GLY B 1 936 ? 152.874 129.097 135.375 1.00 30.32 936 GLY B N 1
ATOM 5861 C CA . GLY B 1 936 ? 151.424 129.114 135.350 1.00 27.57 936 GLY B CA 1
ATOM 5862 C C . GLY B 1 936 ? 150.799 127.812 135.799 1.00 28.35 936 GLY B C 1
ATOM 5863 O O . GLY B 1 936 ? 149.718 127.813 136.394 1.00 33.85 936 GLY B O 1
ATOM 5864 N N . ASP B 1 937 ? 151.455 126.687 135.519 1.00 29.23 937 ASP B N 1
ATOM 5865 C CA . ASP B 1 937 ? 150.901 125.401 135.925 1.00 31.88 937 ASP B CA 1
ATOM 5866 C C . ASP B 1 937 ? 151.225 125.029 137.369 1.00 32.92 937 ASP B C 1
ATOM 5867 O O . ASP B 1 937 ? 150.781 123.972 137.828 1.00 32.14 937 ASP B O 1
ATOM 5872 N N . PHE B 1 938 ? 151.980 125.860 138.089 1.00 29.16 938 PHE B N 1
ATOM 5873 C CA . PHE B 1 938 ? 152.302 125.638 139.494 1.00 15.19 938 PHE B CA 1
ATOM 5874 C C . PHE B 1 938 ? 151.645 126.673 140.405 1.00 16.81 938 PHE B C 1
ATOM 5875 O O . PHE B 1 938 ? 152.135 126.937 141.50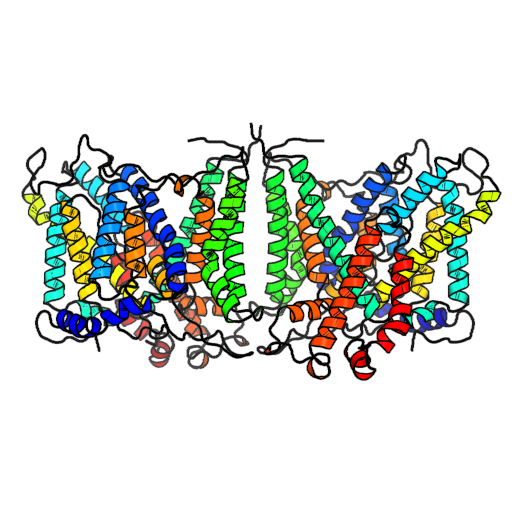3 1.00 26.61 938 PHE B O 1
ATOM 5883 N N . GLY B 1 939 ? 150.539 127.272 139.961 1.00 8.50 939 GLY B N 1
ATOM 5884 C CA . GLY B 1 939 ? 149.955 128.371 140.716 1.00 5.78 939 GLY B CA 1
ATOM 5885 C C . GLY B 1 939 ? 149.409 127.951 142.069 1.00 15.38 939 GLY B C 1
ATOM 5886 O O . GLY B 1 939 ? 149.631 128.627 143.079 1.00 23.20 939 GLY B O 1
ATOM 5887 N N . VAL B 1 940 ? 148.673 126.839 142.106 1.00 19.26 940 VAL B N 1
ATOM 5888 C CA . VAL B 1 940 ? 148.038 126.413 143.355 1.00 13.93 940 VAL B CA 1
ATOM 5889 C C . VAL B 1 940 ? 149.063 126.075 144.430 1.00 15.06 940 VAL B C 1
ATOM 5890 O O . VAL B 1 940 ? 148.912 126.549 145.569 1.00 14.56 940 VAL B O 1
ATOM 5894 N N . PRO B 1 941 ? 150.086 125.258 144.167 1.00 17.08 941 PRO B N 1
ATOM 5895 C CA . PRO B 1 941 ? 151.107 125.026 145.200 1.00 8.53 941 PRO B CA 1
ATOM 5896 C C . PRO B 1 941 ? 151.794 126.299 145.660 1.00 11.68 941 PRO B C 1
ATOM 5897 O O . PRO B 1 941 ? 152.093 126.440 146.851 1.00 22.45 941 PRO B O 1
ATOM 5901 N N . ILE B 1 942 ? 152.046 127.237 144.746 1.00 10.56 942 ILE B N 1
ATOM 5902 C CA . ILE B 1 942 ? 152.706 128.484 145.122 1.00 3.08 942 ILE B CA 1
ATOM 5903 C C . ILE B 1 942 ? 151.827 129.281 146.077 1.00 11.67 942 ILE B C 1
ATOM 5904 O O . ILE B 1 942 ? 152.296 129.797 147.100 1.00 26.56 942 ILE B O 1
ATOM 5909 N N . ALA B 1 943 ? 150.537 129.394 145.757 1.00 10.24 943 ALA B N 1
ATOM 5910 C CA . ALA B 1 943 ? 149.621 130.108 146.640 1.00 5.39 943 ALA B CA 1
ATOM 5911 C C . ALA B 1 943 ? 149.547 129.438 148.005 1.00 12.17 943 ALA B C 1
ATOM 5912 O O . ALA B 1 943 ? 149.581 130.109 149.047 1.00 21.41 943 ALA B O 1
ATOM 5914 N N . ILE B 1 944 ? 149.451 128.106 148.019 1.00 15.16 944 ILE B N 1
ATOM 5915 C CA . ILE B 1 944 ? 149.353 127.385 149.285 1.00 11.61 944 ILE B CA 1
ATOM 5916 C C . ILE B 1 944 ? 150.590 127.641 150.133 1.00 8.14 944 ILE B C 1
ATOM 5917 O O . ILE B 1 944 ? 150.495 127.934 151.330 1.00 18.30 944 ILE B O 1
ATOM 5922 N N . LEU B 1 945 ? 151.772 127.541 149.523 1.00 11.25 945 LEU B N 1
ATOM 5923 C CA . LEU B 1 945 ? 153.010 127.750 150.264 1.00 10.07 945 LEU B CA 1
ATOM 5924 C C . LEU B 1 945 ? 153.092 129.170 150.807 1.00 16.87 945 LEU B C 1
ATOM 5925 O O . LEU B 1 945 ? 153.439 129.382 151.977 1.00 25.05 945 LEU B O 1
ATOM 5930 N N . ILE B 1 946 ? 152.771 130.160 149.972 1.00 14.26 946 ILE B N 1
ATOM 5931 C CA . ILE B 1 946 ? 152.892 131.551 150.395 1.00 9.38 946 ILE B CA 1
ATOM 5932 C C . ILE B 1 946 ? 152.074 131.910 151.629 1.00 13.42 946 ILE B C 1
ATOM 5933 O O . ILE B 1 946 ? 152.593 132.487 152.592 1.00 24.99 946 ILE B O 1
ATOM 5938 N N . MET B 1 947 ? 150.785 131.562 151.627 1.00 12.20 947 MET B N 1
ATOM 5939 C CA . MET B 1 947 ? 149.957 131.896 152.781 1.00 7.41 947 MET B CA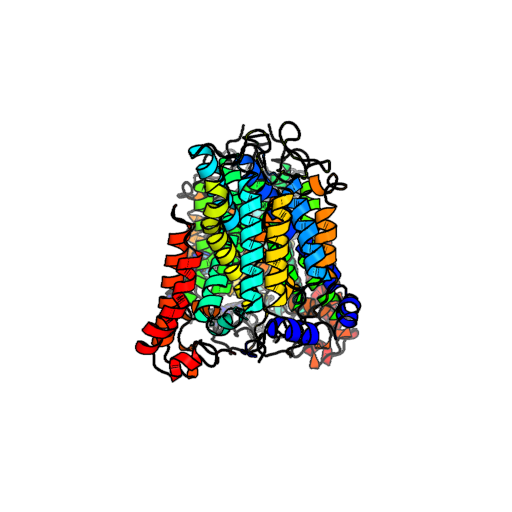 1
ATOM 5940 C C . MET B 1 947 ? 150.142 130.972 153.996 1.00 9.55 947 MET B C 1
ATOM 5941 O O . MET B 1 947 ? 149.886 131.371 155.138 1.00 13.21 947 MET B O 1
ATOM 5946 N N . VAL B 1 948 ? 150.637 129.755 153.763 1.00 16.19 948 VAL B N 1
ATOM 5947 C CA . VAL B 1 948 ? 150.971 128.881 154.881 1.00 10.03 948 VAL B CA 1
ATOM 5948 C C . VAL B 1 948 ? 152.129 129.573 155.585 1.00 16.83 948 VAL B C 1
ATOM 5949 O O . VAL B 1 948 ? 152.148 129.676 156.816 1.00 23.04 948 VAL B O 1
ATOM 5953 N N . LEU B 1 949 ? 153.112 130.062 154.824 1.00 18.11 949 LEU B N 1
ATOM 5954 C CA . LEU B 1 949 ? 154.211 130.802 155.441 1.00 15.67 949 LEU B CA 1
ATOM 5955 C C . LEU B 1 949 ? 153.710 132.074 156.115 1.00 16.68 949 LEU B C 1
ATOM 5956 O O . LEU B 1 949 ? 154.141 132.410 157.226 1.00 30.37 949 LEU B O 1
ATOM 5961 N N . VAL B 1 950 ? 152.800 132.796 155.458 1.00 16.31 950 VAL B N 1
ATOM 5962 C CA . VAL B 1 950 ? 152.269 134.026 156.040 1.00 13.82 950 VAL B CA 1
ATOM 5963 C C . VAL B 1 950 ? 151.620 133.811 157.401 1.00 16.79 950 VAL B C 1
ATOM 5964 O O . VAL B 1 950 ? 151.881 134.552 158.356 1.00 24.27 950 VAL B O 1
ATOM 5968 N N . ASP B 1 951 ? 150.764 132.794 157.510 1.00 27.60 951 ASP B N 1
ATOM 5969 C CA . ASP B 1 951 ? 150.136 132.502 158.795 1.00 22.26 951 ASP B CA 1
ATOM 5970 C C . ASP B 1 951 ? 151.110 131.899 159.809 1.00 23.24 951 ASP B C 1
ATOM 5971 O O . ASP B 1 951 ? 150.900 132.000 161.022 1.00 27.69 951 ASP B O 1
ATOM 5976 N N . TYR B 1 952 ? 152.181 131.272 159.320 1.00 29.93 952 TYR B N 1
ATOM 5977 C CA . TYR B 1 952 ? 153.178 130.693 160.212 1.00 27.95 952 TYR B CA 1
ATOM 5978 C C . TYR B 1 952 ? 153.961 131.832 160.846 1.00 29.63 952 TYR B C 1
ATOM 5979 O O . TYR B 1 952 ? 154.411 131.710 161.990 1.00 33.50 952 TYR B O 1
ATOM 5988 N N . SER B 1 953 ? 154.139 132.941 160.125 1.00 33.56 953 SER B N 1
ATOM 5989 C CA . SER B 1 953 ? 154.859 134.075 160.695 1.00 27.34 953 SER B CA 1
ATOM 5990 C C . SER B 1 953 ? 154.155 134.611 161.936 1.00 30.86 953 SER B C 1
ATOM 5991 O O . SER B 1 953 ? 154.805 134.928 162.938 1.00 42.06 953 SER B O 1
ATOM 5994 N N . ILE B 1 954 ? 152.826 134.723 161.889 1.00 35.57 954 ILE B N 1
ATOM 5995 C CA . ILE B 1 954 ? 152.069 135.198 163.041 1.00 36.51 954 ILE B CA 1
ATOM 5996 C C . ILE B 1 954 ? 152.166 134.183 164.172 1.00 40.23 954 ILE B C 1
ATOM 5997 O O . ILE B 1 954 ? 152.243 132.969 163.940 1.00 43.62 954 ILE B O 1
ATOM 6002 N N . GLU B 1 955 ? 152.157 134.676 165.410 1.00 54.75 955 GLU B N 1
ATOM 6003 C CA . GLU B 1 955 ? 152.426 133.846 166.578 1.00 58.75 955 GLU B CA 1
ATOM 6004 C C . GLU B 1 955 ? 151.259 133.749 167.550 1.00 60.83 955 GLU B C 1
ATOM 6005 O O . GLU B 1 955 ? 150.840 132.641 167.899 1.00 60.19 955 GLU B O 1
ATOM 6011 N N . ASP B 1 956 ? 150.717 134.880 168.004 1.00 58.07 956 ASP B N 1
ATOM 6012 C CA . ASP B 1 956 ? 149.765 134.852 169.110 1.00 56.77 956 ASP B CA 1
ATOM 6013 C C . ASP B 1 956 ? 148.358 134.451 168.679 1.00 57.97 956 ASP B C 1
ATOM 6014 O O . ASP B 1 956 ? 147.621 133.860 169.476 1.00 57.69 956 ASP B O 1
ATOM 6019 N N . THR B 1 957 ? 147.962 134.760 167.448 1.00 48.44 957 THR B N 1
ATOM 6020 C CA . THR B 1 957 ? 146.608 134.454 167.007 1.00 45.57 957 THR B CA 1
ATOM 6021 C C . THR B 1 957 ? 146.417 132.948 166.846 1.00 47.20 957 THR B C 1
ATOM 6022 O O . THR B 1 957 ? 147.348 132.211 166.511 1.00 50.29 957 THR B O 1
ATOM 6026 N N . TYR B 1 958 ? 145.189 132.496 167.087 1.00 36.10 958 TYR B N 1
ATOM 6027 C CA . TYR B 1 958 ? 144.829 131.087 167.000 1.00 28.95 958 TYR B CA 1
ATOM 6028 C C . TYR B 1 958 ? 144.019 130.837 165.736 1.00 34.76 958 TYR B C 1
ATOM 6029 O O . TYR B 1 958 ? 143.049 131.552 165.464 1.00 37.45 958 TYR B O 1
ATOM 6038 N N . THR B 1 959 ? 144.415 129.821 164.971 1.00 30.09 959 THR B N 1
ATOM 6039 C CA . THR B 1 959 ? 143.681 129.389 163.791 1.00 24.75 959 THR B CA 1
ATOM 6040 C C . THR B 1 959 ? 143.542 127.874 163.805 1.00 30.18 959 THR B C 1
ATOM 6041 O O . THR B 1 959 ? 144.406 127.160 164.318 1.00 34.93 959 THR B O 1
ATOM 6045 N N . GLN B 1 960 ? 142.442 127.390 163.232 1.00 28.03 960 GLN B N 1
ATOM 6046 C CA . GLN B 1 960 ? 142.200 125.955 163.165 1.00 20.30 960 GLN B CA 1
ATOM 6047 C C . GLN B 1 960 ? 143.129 125.307 162.145 1.00 20.57 960 GLN B C 1
ATOM 6048 O O . GLN B 1 960 ? 143.288 125.806 161.028 1.00 29.66 960 GLN B O 1
ATOM 6054 N N . LYS B 1 961 ? 143.732 124.187 162.528 1.00 23.88 961 LYS B N 1
ATOM 6055 C CA . LYS B 1 961 ? 144.699 123.482 161.700 1.00 23.23 961 LYS B CA 1
ATOM 6056 C C . LYS B 1 961 ? 144.106 122.179 161.178 1.00 28.97 961 LYS B C 1
ATOM 6057 O O . LYS B 1 961 ? 143.029 121.742 161.590 1.00 36.00 961 LYS B O 1
ATOM 6063 N N . LEU B 1 962 ? 144.837 121.559 160.256 1.00 30.79 962 LEU B N 1
ATOM 6064 C CA . LEU B 1 962 ? 144.423 120.290 159.675 1.00 33.91 962 LEU B CA 1
ATOM 6065 C C . LEU B 1 962 ? 144.742 119.154 160.639 1.00 40.02 962 LEU B C 1
ATOM 6066 O O . LEU B 1 962 ? 145.883 119.013 161.089 1.00 43.00 962 LEU B O 1
ATOM 6071 N N . SER B 1 963 ? 143.736 118.342 160.951 1.00 50.42 963 SER B N 1
ATOM 6072 C CA . SER B 1 963 ? 143.859 117.269 161.933 1.00 50.68 963 SER B CA 1
ATOM 6073 C C . SER B 1 963 ? 143.798 115.929 161.212 1.00 51.90 963 SER B C 1
ATOM 6074 O O . SER B 1 963 ? 142.799 115.615 160.556 1.00 53.92 963 SER B O 1
ATOM 6077 N N . VAL B 1 964 ? 144.858 115.143 161.341 1.00 55.27 964 VAL B N 1
ATOM 6078 C CA . VAL B 1 964 ? 144.945 113.803 160.769 1.00 55.32 964 VAL B CA 1
ATOM 6079 C C . VAL B 1 964 ? 145.193 112.826 161.913 1.00 59.40 964 VAL B C 1
ATOM 6080 O O . VAL B 1 964 ? 146.174 112.985 162.651 1.00 61.79 964 VAL B O 1
ATOM 6084 N N . PRO B 1 965 ? 144.348 111.814 162.101 1.00 66.04 965 PRO B N 1
ATOM 6085 C CA . PRO B 1 965 ? 144.557 110.871 163.204 1.00 65.22 965 PRO B CA 1
ATOM 6086 C C . PRO B 1 965 ? 145.894 110.158 163.078 1.00 66.32 965 PRO B C 1
ATOM 6087 O O . PRO B 1 965 ? 146.561 110.189 162.042 1.00 68.83 965 PRO B O 1
ATOM 6091 N N . SER B 1 966 ? 146.290 109.507 164.168 1.00 72.04 966 SER B N 1
ATOM 6092 C CA . SER B 1 966 ? 147.562 108.805 164.248 1.00 72.69 966 SER B CA 1
ATOM 6093 C C . SER B 1 966 ? 147.324 107.331 164.544 1.00 75.07 966 SER B C 1
ATOM 6094 O O . SER B 1 966 ? 146.470 106.982 165.365 1.00 76.47 966 SER B O 1
ATOM 6097 N N . GLY B 1 967 ? 148.082 106.471 163.869 1.00 70.48 967 GLY B N 1
ATOM 6098 C CA . GLY B 1 967 ? 147.981 105.042 164.081 1.00 69.57 967 GLY B CA 1
ATOM 6099 C C . GLY B 1 967 ? 146.999 104.358 163.154 1.00 68.97 967 GLY B C 1
ATOM 6100 O O . GLY B 1 967 ? 145.882 104.844 162.951 1.00 68.70 967 GLY B O 1
ATOM 6101 N N . PHE B 1 968 ? 147.407 103.223 162.585 1.00 71.53 968 PHE B N 1
ATOM 6102 C CA . PHE B 1 968 ? 146.544 102.439 161.701 1.00 71.49 968 PHE B CA 1
ATOM 6103 C C . PHE B 1 968 ? 145.723 101.480 162.557 1.00 71.16 968 PHE B C 1
ATOM 6104 O O . PHE B 1 968 ? 146.045 100.302 162.723 1.00 74.46 968 PHE B O 1
ATOM 6112 N N . SER B 1 969 ? 144.635 102.007 163.113 1.00 69.12 969 SER B N 1
ATOM 6113 C CA . SER B 1 969 ? 143.765 101.221 163.973 1.00 69.16 969 SER B CA 1
ATOM 6114 C C . SER B 1 969 ? 142.345 101.758 163.875 1.00 69.58 969 SER B C 1
ATOM 6115 O O . SER B 1 969 ? 142.118 102.905 163.483 1.00 70.94 969 SER B O 1
ATOM 6118 N N . VAL B 1 970 ? 141.385 100.906 164.242 1.00 66.74 970 VAL B N 1
ATOM 6119 C CA . VAL B 1 970 ? 139.989 101.311 164.191 1.00 65.63 970 VAL B CA 1
ATOM 6120 C C . VAL B 1 970 ? 139.735 102.432 165.197 1.00 67.50 970 VAL B C 1
ATOM 6121 O O . VAL B 1 970 ? 140.456 102.598 166.189 1.00 68.14 970 VAL B O 1
ATOM 6125 N N . THR B 1 971 ? 138.688 103.214 164.928 1.00 68.23 971 THR B N 1
ATOM 6126 C CA . THR B 1 971 ? 138.358 104.334 165.805 1.00 67.45 971 THR B CA 1
ATOM 6127 C C . THR B 1 971 ? 137.941 103.853 167.189 1.00 67.15 971 THR B C 1
ATOM 6128 O O . THR B 1 971 ? 138.304 104.467 168.200 1.00 67.10 971 THR B O 1
ATOM 6132 N N . ALA B 1 972 ? 137.181 102.762 167.258 1.00 70.61 972 ALA B N 1
ATOM 6133 C CA . ALA B 1 972 ? 136.663 102.225 168.516 1.00 69.52 972 ALA B CA 1
ATOM 6134 C C . ALA B 1 972 ? 137.038 100.753 168.613 1.00 71.38 972 ALA B C 1
ATOM 6135 O O . ALA B 1 972 ? 136.201 99.869 168.386 1.00 70.89 972 ALA B O 1
ATOM 6137 N N . PRO B 1 973 ? 138.293 100.452 168.952 1.00 74.28 973 PRO B N 1
ATOM 6138 C CA . PRO B 1 973 ? 138.703 99.043 169.059 1.00 74.01 973 PRO B CA 1
ATOM 6139 C C . PRO B 1 973 ? 137.960 98.277 170.138 1.00 75.96 973 PRO B C 1
ATOM 6140 O O . PRO B 1 973 ? 137.915 97.042 170.080 1.00 74.04 973 PRO B O 1
ATOM 6144 N N . GLU B 1 974 ? 137.379 98.966 171.121 1.00 84.19 974 GLU B N 1
ATOM 6145 C CA . GLU B 1 974 ? 136.685 98.281 172.205 1.00 82.54 974 GLU B CA 1
ATOM 6146 C C . GLU B 1 974 ? 135.457 97.518 171.726 1.00 82.25 974 GLU B C 1
ATOM 6147 O O . GLU B 1 974 ? 135.032 96.573 172.399 1.00 82.54 974 GLU B O 1
ATOM 6153 N N . LYS B 1 975 ? 134.876 97.902 170.587 1.00 75.95 975 LYS B N 1
ATOM 6154 C CA . LYS B 1 975 ? 133.643 97.282 170.117 1.00 75.78 975 LYS B CA 1
ATOM 6155 C C . LYS B 1 975 ? 133.663 97.045 168.611 1.00 75.82 975 LYS B C 1
ATOM 6156 O O . LYS B 1 975 ? 132.609 97.058 167.966 1.00 76.55 975 LYS B O 1
ATOM 6162 N N . ARG B 1 976 ? 134.841 96.825 168.033 1.00 69.36 976 ARG B N 1
ATOM 6163 C CA . ARG B 1 976 ? 134.948 96.671 166.591 1.00 68.18 976 ARG B CA 1
ATOM 6164 C C . ARG B 1 976 ? 136.190 95.860 166.253 1.00 68.18 976 ARG B C 1
ATOM 6165 O O . ARG B 1 976 ? 137.093 95.693 167.076 1.00 69.66 976 ARG B O 1
ATOM 6173 N N . GLY B 1 977 ? 136.219 95.356 165.018 1.00 71.34 977 GLY B N 1
ATOM 6174 C CA . GLY B 1 977 ? 137.354 94.613 164.512 1.00 71.19 977 GLY B CA 1
ATOM 6175 C C . GLY B 1 977 ? 137.521 94.838 163.022 1.00 72.81 977 GLY B C 1
ATOM 6176 O O . GLY B 1 977 ? 136.674 95.450 162.369 1.00 72.48 977 GLY B O 1
ATOM 6177 N N . TRP B 1 978 ? 138.638 94.333 162.495 1.00 71.74 978 TRP B N 1
ATOM 6178 C CA . TRP B 1 978 ? 138.911 94.494 161.070 1.00 68.81 978 TRP B CA 1
ATOM 6179 C C . TRP B 1 978 ? 137.996 93.618 160.225 1.00 69.04 978 TRP B C 1
ATOM 6180 O O . TRP B 1 978 ? 137.501 94.056 159.180 1.00 71.96 978 TRP B O 1
ATOM 6191 N N . VAL B 1 979 ? 137.757 92.383 160.656 1.00 64.43 979 VAL B N 1
ATOM 6192 C CA . VAL B 1 979 ? 136.938 91.427 159.919 1.00 64.52 979 VAL B CA 1
ATOM 6193 C C . VAL B 1 979 ? 135.589 91.313 160.613 1.00 67.20 979 VAL B C 1
ATOM 6194 O O . VAL B 1 979 ? 135.525 91.130 161.835 1.00 67.57 979 VAL B O 1
ATOM 6198 N N . ILE B 1 980 ? 134.515 91.422 159.836 1.00 66.17 980 ILE B N 1
ATOM 6199 C CA . ILE B 1 980 ? 133.152 91.348 160.347 1.00 66.44 980 ILE B CA 1
ATOM 6200 C C . ILE B 1 980 ? 132.556 90.012 159.928 1.00 68.55 980 ILE B C 1
ATOM 6201 O O . ILE B 1 980 ? 132.565 89.665 158.741 1.00 68.11 980 ILE B O 1
ATOM 6206 N N . ASN B 1 981 ? 132.045 89.268 160.899 1.00 75.14 981 ASN B N 1
ATOM 6207 C CA . ASN B 1 981 ? 131.425 87.983 160.605 1.00 72.51 981 ASN B CA 1
ATOM 6208 C C . ASN B 1 981 ? 130.146 88.196 159.803 1.00 73.26 981 ASN B C 1
ATOM 6209 O O . ASN B 1 981 ? 129.302 89.008 160.198 1.00 73.17 981 ASN B O 1
ATOM 6214 N N . PRO B 1 982 ? 129.965 87.498 158.678 1.00 72.98 982 PRO B N 1
ATOM 6215 C CA . PRO B 1 982 ? 128.714 87.665 157.921 1.00 73.55 982 PRO B CA 1
ATOM 6216 C C . PRO B 1 982 ? 127.478 87.386 158.754 1.00 74.64 982 PRO B C 1
ATOM 6217 O O . PRO B 1 982 ? 126.456 88.064 158.588 1.00 73.26 982 PRO B O 1
ATOM 6221 N N . LEU B 1 983 ? 127.540 86.405 159.648 1.00 78.27 983 LEU B N 1
ATOM 6222 C CA . LEU B 1 983 ? 126.449 86.139 160.575 1.00 77.85 983 LEU B CA 1
ATOM 6223 C C . LEU B 1 983 ? 126.551 87.108 161.752 1.00 79.63 983 LEU B C 1
ATOM 6224 O O . LEU B 1 983 ? 127.377 88.025 161.763 1.00 80.82 983 LEU B O 1
ATOM 6229 N N . GLY B 1 984 ? 125.708 86.916 162.762 1.00 83.05 984 GLY B N 1
ATOM 6230 C CA . GLY B 1 984 ? 125.763 87.787 163.922 1.00 84.10 984 GLY B CA 1
ATOM 6231 C C . GLY B 1 984 ? 127.118 87.712 164.605 1.00 85.67 984 GLY B C 1
ATOM 6232 O O . GLY B 1 984 ? 127.714 86.640 164.731 1.00 85.83 984 GLY B O 1
ATOM 6233 N N . GLU B 1 985 ? 127.607 88.869 165.047 1.00 89.70 985 GLU B N 1
ATOM 6234 C CA . GLU B 1 985 ? 128.895 88.951 165.724 1.00 89.82 985 GLU B CA 1
ATOM 6235 C C . GLU B 1 985 ? 128.788 88.827 167.236 1.00 89.87 985 GLU B C 1
ATOM 6236 O O . GLU B 1 985 ? 129.731 88.348 167.875 1.00 90.06 985 GLU B O 1
ATOM 6242 N N . LYS B 1 986 ? 127.667 89.244 167.822 1.00 90.24 986 LYS B N 1
ATOM 6243 C CA . LYS B 1 986 ? 127.451 89.096 169.256 1.00 90.55 986 LYS B CA 1
ATOM 6244 C C . LYS B 1 986 ? 126.125 88.391 169.512 1.00 91.44 986 LYS B C 1
ATOM 6245 O O . LYS B 1 986 ? 125.967 87.695 170.520 1.00 91.49 986 LYS B O 1
ATOM 6251 N N . SER B 1 987 ? 125.175 88.569 168.607 1.00 86.88 987 SER B N 1
ATOM 6252 C CA . SER B 1 987 ? 123.879 87.913 168.645 1.00 85.56 987 SER B CA 1
ATOM 6253 C C . SER B 1 987 ? 123.549 87.389 167.258 1.00 85.98 987 SER B C 1
ATOM 6254 O O . SER B 1 987 ? 124.048 87.910 166.254 1.00 86.33 987 SER B O 1
ATOM 6257 N N . PRO B 1 988 ? 122.713 86.358 167.166 1.00 84.59 988 PRO B N 1
ATOM 6258 C CA . PRO B 1 988 ? 122.389 85.794 165.850 1.00 83.13 988 PRO B CA 1
ATOM 6259 C C . PRO B 1 988 ? 121.728 86.828 164.949 1.00 82.90 988 PRO B C 1
ATOM 6260 O O . PRO B 1 988 ? 120.934 87.657 165.399 1.00 83.11 988 PRO B O 1
ATOM 6264 N N . PHE B 1 989 ? 122.070 86.771 163.660 1.00 80.78 989 PHE B N 1
ATOM 6265 C CA . PHE B 1 989 ? 121.496 87.667 162.660 1.00 80.95 989 PHE B CA 1
ATOM 6266 C C . PHE B 1 989 ? 120.202 87.077 162.114 1.00 82.25 989 PHE B C 1
ATOM 6267 O O . PHE B 1 989 ? 120.204 85.938 161.633 1.00 83.13 989 PHE B O 1
ATOM 6275 N N . PRO B 1 990 ? 119.090 87.808 162.171 1.00 83.16 990 PRO B N 1
ATOM 6276 C CA . PRO B 1 990 ? 117.823 87.255 161.678 1.00 82.76 990 PRO B CA 1
ATOM 6277 C C . PRO B 1 990 ? 117.910 86.893 160.203 1.00 83.33 990 PRO B C 1
ATOM 6278 O O . PRO B 1 990 ? 118.525 87.601 159.403 1.00 82.75 990 PRO B O 1
ATOM 6282 N N . VAL B 1 991 ? 117.281 85.771 159.849 1.00 83.36 991 VAL B N 1
ATOM 6283 C CA . VAL B 1 991 ? 117.301 85.311 158.464 1.00 82.05 991 VAL B CA 1
ATOM 6284 C C . VAL B 1 991 ? 116.483 86.237 157.575 1.00 81.59 991 VAL B C 1
ATOM 6285 O O . VAL B 1 991 ? 116.839 86.480 156.415 1.00 81.78 991 VAL B O 1
ATOM 6289 N N . TRP B 1 992 ? 115.370 86.764 158.095 1.00 84.28 992 TRP B N 1
ATOM 6290 C CA . TRP B 1 992 ? 114.503 87.607 157.279 1.00 84.34 992 TRP B CA 1
ATOM 6291 C C . TRP B 1 992 ? 115.264 88.778 156.673 1.00 84.62 992 TRP B C 1
ATOM 6292 O O . TRP B 1 992 ? 114.945 89.216 155.562 1.00 85.40 992 TRP B O 1
ATOM 6303 N N . MET B 1 993 ? 116.266 89.299 157.381 1.00 84.35 993 MET B N 1
ATOM 6304 C CA . MET B 1 993 ? 117.094 90.369 156.844 1.00 83.71 993 MET B CA 1
ATOM 6305 C C . MET B 1 993 ? 118.110 89.872 155.825 1.00 84.42 993 MET B C 1
ATOM 6306 O O . MET B 1 993 ? 118.706 90.690 155.119 1.00 84.78 993 MET B O 1
ATOM 6311 N N . MET B 1 994 ? 118.317 88.556 155.732 1.00 87.70 994 MET B N 1
ATOM 6312 C CA . MET B 1 994 ? 119.254 88.022 154.750 1.00 87.29 994 MET B CA 1
ATOM 6313 C C . MET B 1 994 ? 118.805 88.343 153.330 1.00 88.39 994 MET B C 1
ATOM 6314 O O . MET B 1 994 ? 119.623 88.719 152.482 1.00 88.23 994 MET B O 1
ATOM 6319 N N . VAL B 1 995 ? 117.510 88.201 153.052 1.00 79.15 995 VAL B N 1
ATOM 6320 C CA . VAL B 1 995 ? 116.982 88.465 151.719 1.00 78.19 995 VAL B CA 1
ATOM 6321 C C . VAL B 1 995 ? 116.307 89.829 151.612 1.00 77.99 995 VAL B C 1
ATOM 6322 O O . VAL B 1 995 ? 116.073 90.301 150.489 1.00 78.46 995 VAL B O 1
ATOM 6326 N N . ALA B 1 996 ? 115.988 90.472 152.734 1.00 74.61 996 ALA B N 1
ATOM 6327 C CA . ALA B 1 996 ? 115.401 91.805 152.701 1.00 75.56 996 ALA B CA 1
ATOM 6328 C C . ALA B 1 996 ? 116.425 92.893 152.415 1.00 74.57 996 ALA B C 1
ATOM 6329 O O . ALA B 1 996 ? 116.035 94.043 152.185 1.00 73.94 996 ALA B O 1
ATOM 6331 N N . SER B 1 997 ? 117.717 92.561 152.423 1.00 73.56 997 SER B N 1
ATOM 6332 C CA . SER B 1 997 ? 118.759 93.535 152.126 1.00 72.55 997 SER B CA 1
ATOM 6333 C C . SER B 1 997 ? 118.798 93.925 150.655 1.00 71.24 997 SER B C 1
ATOM 6334 O O . SER B 1 997 ? 119.531 94.853 150.298 1.00 72.11 997 SER B O 1
ATOM 6337 N N . LEU B 1 998 ? 118.038 93.240 149.799 1.00 65.60 998 LEU B N 1
ATOM 6338 C CA . LEU B 1 998 ? 118.062 93.549 148.374 1.00 65.18 998 LEU B CA 1
ATOM 6339 C C . LEU B 1 998 ? 117.583 94.971 148.106 1.00 67.13 998 LEU B C 1
ATOM 6340 O O . LEU B 1 998 ? 118.100 95.648 147.210 1.00 66.68 998 LEU B O 1
ATOM 6345 N N . LEU B 1 999 ? 116.595 95.439 148.867 1.00 66.57 999 LEU B N 1
ATOM 6346 C CA . LEU B 1 999 ? 116.037 96.767 148.614 1.00 64.63 999 LEU B CA 1
ATOM 6347 C C . LEU B 1 999 ? 117.074 97.874 148.742 1.00 64.29 999 LEU B C 1
ATOM 6348 O O . LEU B 1 999 ? 117.208 98.676 147.802 1.00 63.68 999 LEU B O 1
ATOM 6353 N N . PRO B 1 1000 ? 117.824 97.990 149.842 1.00 61.86 1000 PRO B N 1
ATOM 6354 C CA . PRO B 1 1000 ? 118.863 99.031 149.898 1.00 59.66 1000 PRO B CA 1
ATOM 6355 C C . PRO B 1 1000 ? 119.961 98.832 148.870 1.00 58.77 1000 PRO B C 1
ATOM 6356 O O . PRO B 1 1000 ? 120.583 99.814 148.440 1.00 61.02 1000 PRO B O 1
ATOM 6360 N N . ALA B 1 1001 ? 120.222 97.586 148.470 1.00 54.91 1001 ALA B N 1
ATOM 6361 C CA . ALA B 1 1001 ? 121.247 97.331 147.466 1.00 55.88 1001 ALA B CA 1
ATOM 6362 C C . ALA B 1 1001 ? 120.891 97.991 146.142 1.00 60.04 1001 ALA B C 1
ATOM 6363 O O . ALA B 1 1001 ? 121.761 98.550 145.466 1.00 61.12 1001 ALA B O 1
ATOM 6365 N N . ILE B 1 1002 ? 119.615 97.939 145.755 1.00 59.58 1002 ILE B N 1
ATOM 6366 C CA . ILE B 1 1002 ? 119.192 98.569 144.508 1.00 55.72 1002 ILE B CA 1
ATOM 6367 C C . ILE B 1 1002 ? 119.414 100.075 144.568 1.00 55.83 1002 ILE B C 1
ATOM 6368 O O . ILE B 1 1002 ? 119.890 100.685 143.605 1.00 57.66 1002 ILE B O 1
ATOM 6373 N N . LEU B 1 1003 ? 119.066 100.699 145.695 1.00 56.34 1003 LEU B N 1
ATOM 6374 C CA . LEU B 1 1003 ? 119.256 102.140 145.831 1.00 55.65 1003 LEU B CA 1
ATOM 6375 C C . LEU B 1 1003 ? 120.732 102.513 145.759 1.00 54.71 1003 LEU B C 1
ATOM 6376 O O . LEU B 1 1003 ? 121.109 103.474 145.072 1.00 57.53 1003 LEU B O 1
ATOM 6381 N N . VAL B 1 1004 ? 121.584 101.761 146.460 1.00 48.50 1004 VAL B N 1
ATOM 6382 C CA . VAL B 1 1004 ? 123.016 102.049 146.432 1.00 50.22 1004 VAL B CA 1
ATOM 6383 C C . VAL B 1 1004 ? 123.565 101.879 145.021 1.00 52.81 1004 VAL B C 1
ATOM 6384 O O . VAL B 1 1004 ? 124.365 102.696 144.542 1.00 53.48 1004 VAL B O 1
ATOM 6388 N N . PHE B 1 1005 ? 123.149 100.810 144.337 1.00 50.87 1005 PHE B N 1
ATOM 6389 C CA . PHE B 1 1005 ? 123.594 100.579 142.969 1.00 49.56 1005 PHE B CA 1
ATOM 6390 C C . PHE B 1 1005 ? 123.164 101.715 142.055 1.00 49.11 1005 PHE B C 1
ATOM 6391 O O . PHE B 1 1005 ? 123.947 102.176 141.219 1.00 51.33 1005 PHE B O 1
ATOM 6399 N N . ILE B 1 1006 ? 121.921 102.178 142.194 1.00 48.33 1006 ILE B N 1
ATOM 6400 C CA . ILE B 1 1006 ? 121.442 103.267 141.350 1.00 48.36 1006 ILE B CA 1
ATOM 6401 C C . ILE B 1 1006 ? 122.267 104.523 141.588 1.00 52.00 1006 ILE B C 1
ATOM 6402 O O . ILE B 1 1006 ? 122.691 105.194 140.639 1.00 54.20 1006 ILE B O 1
ATOM 6407 N N . LEU B 1 1007 ? 122.521 104.855 142.856 1.00 49.15 1007 LEU B N 1
ATOM 6408 C CA . LEU B 1 1007 ? 123.326 106.036 143.158 1.00 45.02 1007 LEU B CA 1
ATOM 6409 C C . LEU B 1 1007 ? 124.707 105.939 142.519 1.00 48.81 1007 LEU B C 1
ATOM 6410 O O . LEU B 1 1007 ? 125.145 106.853 141.803 1.00 51.30 1007 LEU B O 1
ATOM 6415 N N . ILE B 1 1008 ? 125.409 104.830 142.766 1.00 44.90 1008 ILE B N 1
ATOM 6416 C CA . ILE B 1 1008 ? 126.779 104.697 142.275 1.00 45.55 1008 ILE B CA 1
ATOM 6417 C C . ILE B 1 1008 ? 126.802 104.723 140.752 1.00 46.65 1008 ILE B C 1
ATOM 6418 O O . ILE B 1 1008 ? 127.635 105.401 140.135 1.00 45.71 1008 ILE B O 1
ATOM 6423 N N . PHE B 1 1009 ? 125.891 103.977 140.122 1.00 47.86 1009 PHE B N 1
ATOM 6424 C CA . PHE B 1 1009 ? 125.853 103.913 138.667 1.00 43.87 1009 PHE B CA 1
ATOM 6425 C C . PHE B 1 1009 ? 125.597 105.286 138.067 1.00 46.03 1009 PHE B C 1
ATOM 6426 O O . PHE B 1 1009 ? 126.309 105.718 137.154 1.00 49.25 1009 PHE B O 1
ATOM 6434 N N . MET B 1 1010 ? 124.583 105.994 138.570 1.00 45.35 1010 MET B N 1
ATOM 6435 C CA . MET B 1 1010 ? 124.282 107.316 138.037 1.00 46.01 1010 MET B CA 1
ATOM 6436 C C . MET B 1 1010 ? 125.489 108.234 138.151 1.00 48.71 1010 MET B C 1
ATOM 6437 O O . MET B 1 1010 ? 125.912 108.850 137.163 1.00 51.59 1010 MET B O 1
ATOM 6442 N N . GLU B 1 1011 ? 126.074 108.323 139.348 1.00 47.80 1011 GLU B N 1
ATOM 6443 C CA . GLU B 1 1011 ? 127.193 109.240 139.542 1.00 44.30 1011 GLU B CA 1
ATOM 6444 C C . GLU B 1 1011 ? 128.350 108.903 138.608 1.00 44.22 1011 GLU B C 1
ATOM 6445 O O . GLU B 1 1011 ? 128.849 109.770 137.876 1.00 47.45 1011 GLU B O 1
ATOM 6451 N N . THR B 1 1012 ? 128.784 107.640 138.612 1.00 41.69 1012 THR B N 1
ATOM 6452 C CA . THR B 1 1012 ? 129.958 107.261 137.833 1.00 38.23 1012 THR B CA 1
ATOM 6453 C C . THR B 1 1012 ? 129.719 107.455 136.341 1.00 41.57 1012 THR B C 1
ATOM 6454 O O . THR B 1 1012 ? 130.575 107.993 135.628 1.00 40.47 1012 THR B O 1
ATOM 6458 N N . GLN B 1 1013 ? 128.557 107.019 135.845 1.00 41.60 1013 GLN B N 1
ATOM 6459 C CA . GLN B 1 1013 ? 128.287 107.121 134.418 1.00 39.09 1013 GLN B CA 1
ATOM 6460 C C . GLN B 1 1013 ? 128.204 108.573 133.970 1.00 36.86 1013 GLN B C 1
ATOM 6461 O O . GLN B 1 1013 ? 128.745 108.931 132.917 1.00 41.43 1013 GLN B O 1
ATOM 6467 N N . ILE B 1 1014 ? 127.537 109.430 134.747 1.00 29.21 1014 ILE B N 1
ATOM 6468 C CA . ILE B 1 1014 ? 127.435 110.826 134.341 1.00 30.12 1014 ILE B CA 1
ATOM 6469 C C . ILE B 1 1014 ? 128.804 111.494 134.365 1.00 31.42 1014 ILE B C 1
ATOM 6470 O O . ILE B 1 1014 ? 129.136 112.284 133.472 1.00 36.16 1014 ILE B O 1
ATOM 6475 N N . THR B 1 1015 ? 129.624 111.196 135.378 1.00 33.35 1015 THR B N 1
ATOM 6476 C CA . THR B 1 1015 ? 130.963 111.778 135.413 1.00 29.98 1015 THR B CA 1
ATOM 6477 C C . THR B 1 1015 ? 131.788 111.335 134.210 1.00 33.12 1015 THR B C 1
ATOM 6478 O O . THR B 1 1015 ? 132.466 112.154 133.571 1.00 35.29 1015 THR B O 1
ATOM 6482 N N . THR B 1 1016 ? 131.735 110.041 133.878 1.00 34.99 1016 THR B N 1
ATOM 6483 C CA . THR B 1 1016 ? 132.484 109.543 132.730 1.00 35.99 1016 THR B CA 1
ATOM 6484 C C . THR B 1 1016 ? 132.007 110.192 131.439 1.00 34.61 1016 THR B C 1
ATOM 6485 O O . THR B 1 1016 ? 132.817 110.528 130.568 1.00 38.39 1016 THR B O 1
ATOM 6489 N N . LEU B 1 1017 ? 130.693 110.371 131.293 1.00 33.50 1017 LEU B N 1
ATOM 6490 C CA . LEU B 1 1017 ? 130.169 111.053 130.116 1.00 27.12 1017 LEU B CA 1
ATOM 6491 C C . LEU B 1 1017 ? 130.695 112.480 130.033 1.00 30.75 1017 LEU B C 1
ATOM 6492 O O . LEU B 1 1017 ? 131.108 112.942 128.965 1.00 33.25 1017 LEU B O 1
ATOM 6497 N N . ILE B 1 1018 ? 130.686 113.195 131.159 1.00 33.87 1018 ILE B N 1
ATOM 6498 C CA . ILE B 1 1018 ? 131.087 114.598 131.141 1.00 29.27 1018 ILE B CA 1
ATOM 6499 C C . ILE B 1 1018 ? 132.559 114.738 130.777 1.00 30.98 1018 ILE B C 1
ATOM 6500 O O . ILE B 1 1018 ? 132.927 115.587 129.957 1.00 34.72 1018 ILE B O 1
ATOM 6505 N N . ILE B 1 1019 ? 133.430 113.916 131.373 1.00 39.23 1019 ILE B N 1
ATOM 6506 C CA . ILE B 1 1019 ? 134.864 114.064 131.113 1.00 38.64 1019 ILE B CA 1
ATOM 6507 C C . ILE B 1 1019 ? 135.300 113.465 129.787 1.00 38.41 1019 ILE B C 1
ATOM 6508 O O . ILE B 1 1019 ? 136.498 113.491 129.476 1.00 41.17 1019 ILE B O 1
ATOM 6513 N N . SER B 1 1020 ? 134.374 112.930 128.990 1.00 47.00 1020 SER B N 1
ATOM 6514 C CA . SER B 1 1020 ? 134.703 112.303 127.715 1.00 41.68 1020 SER B CA 1
ATOM 6515 C C . SER B 1 1020 ? 134.121 113.057 126.524 1.00 46.78 1020 SER B C 1
ATOM 6516 O O . SER B 1 1020 ? 134.019 112.495 125.430 1.00 51.17 1020 SER B O 1
ATOM 6519 N N . LYS B 1 1021 ? 133.738 114.318 126.713 1.00 55.45 1021 LYS B N 1
ATOM 6520 C CA . LYS B 1 1021 ? 133.158 115.092 125.625 1.00 51.90 1021 LYS B CA 1
ATOM 6521 C C . LYS B 1 1021 ? 134.167 115.268 124.496 1.00 55.39 1021 LYS B C 1
ATOM 6522 O O . LYS B 1 1021 ? 135.376 115.361 124.720 1.00 59.85 1021 LYS B O 1
ATOM 6528 N N . LYS B 1 1022 ? 133.654 115.308 123.265 1.00 65.97 1022 LYS B N 1
ATOM 6529 C CA . LYS B 1 1022 ? 134.520 115.438 122.099 1.00 64.60 1022 LYS B CA 1
ATOM 6530 C C . LYS B 1 1022 ? 135.272 116.762 122.075 1.00 66.69 1022 LYS B C 1
ATOM 6531 O O . LYS B 1 1022 ? 136.338 116.840 121.455 1.00 67.19 1022 LYS B O 1
ATOM 6537 N N . GLU B 1 1023 ? 134.747 117.801 122.727 1.00 70.81 1023 GLU B N 1
ATOM 6538 C CA . GLU B 1 1023 ? 135.480 119.060 122.808 1.00 69.29 1023 GLU B CA 1
ATOM 6539 C C . GLU B 1 1023 ? 136.827 118.860 123.488 1.00 69.79 1023 GLU B C 1
ATOM 6540 O O . GLU B 1 1023 ? 137.846 119.396 123.037 1.00 70.50 1023 GLU B O 1
ATOM 6546 N N . ARG B 1 1024 ? 136.850 118.096 124.576 1.00 65.30 1024 ARG B N 1
ATOM 6547 C CA . ARG B 1 1024 ? 138.099 117.707 125.210 1.00 61.38 1024 ARG B CA 1
ATOM 6548 C C . ARG B 1 1024 ? 138.758 116.594 124.405 1.00 62.03 1024 ARG B C 1
ATOM 6549 O O . ARG B 1 1024 ? 138.084 115.696 123.894 1.00 66.72 1024 ARG B O 1
ATOM 6557 N N . MET B 1 1025 ? 140.084 116.657 124.293 1.00 67.65 1025 MET B N 1
ATOM 6558 C CA . MET B 1 1025 ? 140.827 115.752 123.416 1.00 69.43 1025 MET B CA 1
ATOM 6559 C C . MET B 1 1025 ? 141.265 114.523 124.207 1.00 69.57 1025 MET B C 1
ATOM 6560 O O . MET B 1 1025 ? 142.374 114.441 124.740 1.00 70.43 1025 MET B O 1
ATOM 6565 N N . LEU B 1 1026 ? 140.367 113.543 124.273 1.00 68.24 1026 LEU B N 1
ATOM 6566 C CA . LEU B 1 1026 ? 140.653 112.243 124.870 1.00 66.92 1026 LEU B CA 1
ATOM 6567 C C . LEU B 1 1026 ? 140.824 111.238 123.736 1.00 66.36 1026 LEU B C 1
ATOM 6568 O O . LEU B 1 1026 ? 139.847 110.859 123.082 1.00 65.97 1026 LEU B O 1
ATOM 6573 N N . GLN B 1 1027 ? 142.062 110.806 123.506 1.00 67.03 1027 GLN B N 1
ATOM 6574 C CA . GLN B 1 1027 ? 142.386 109.971 122.356 1.00 67.89 1027 GLN B CA 1
ATOM 6575 C C . GLN B 1 1027 ? 142.431 108.483 122.670 1.00 69.03 1027 GLN B C 1
ATOM 6576 O O . GLN B 1 1027 ? 142.071 107.672 121.810 1.00 69.63 1027 GLN B O 1
ATOM 6582 N N . LYS B 1 1028 ? 142.864 108.099 123.872 1.00 63.09 1028 LYS B N 1
ATOM 6583 C CA . LYS B 1 1028 ? 143.031 106.687 124.189 1.00 63.36 1028 LYS B CA 1
ATOM 6584 C C . LYS B 1 1028 ? 141.708 105.954 124.361 1.00 64.92 1028 LYS B C 1
ATOM 6585 O O . LYS B 1 1028 ? 141.690 104.720 124.313 1.00 65.48 1028 LYS B O 1
ATOM 6591 N N . GLY B 1 1029 ? 140.610 106.674 124.555 1.00 62.26 1029 GLY B N 1
ATOM 6592 C CA . GLY B 1 1029 ? 139.306 106.058 124.678 1.00 60.85 1029 GLY B CA 1
ATOM 6593 C C . GLY B 1 1029 ? 138.927 105.762 126.119 1.00 63.72 1029 GLY B C 1
ATOM 6594 O O . GLY B 1 1029 ? 139.761 105.712 127.022 1.00 66.02 1029 GLY B O 1
ATOM 6595 N N . SER B 1 1030 ? 137.630 105.559 126.325 1.00 65.54 1030 SER B N 1
ATOM 6596 C CA . SER B 1 1030 ? 137.064 105.281 127.635 1.00 65.22 1030 SER B CA 1
ATOM 6597 C C . SER B 1 1030 ? 136.240 104.001 127.584 1.00 65.46 1030 SER B C 1
ATOM 6598 O O . SER B 1 1030 ? 135.982 103.439 126.516 1.00 64.10 1030 SER B O 1
ATOM 6601 N N . GLY B 1 1031 ? 135.827 103.540 128.762 1.00 64.93 1031 GLY B N 1
ATOM 6602 C CA . GLY B 1 1031 ? 135.020 102.340 128.863 1.00 61.77 1031 GLY B CA 1
ATOM 6603 C C . GLY B 1 1031 ? 133.960 102.422 129.940 1.00 61.05 1031 GLY B C 1
ATOM 6604 O O . GLY B 1 1031 ? 134.268 102.699 131.103 1.00 61.42 1031 GLY B O 1
ATOM 6605 N N . PHE B 1 1032 ? 132.704 102.184 129.567 1.00 58.26 1032 PHE B N 1
ATOM 6606 C CA . PHE B 1 1032 ? 131.591 102.257 130.502 1.00 57.10 1032 PHE B CA 1
ATOM 6607 C C . PHE B 1 1032 ? 131.251 100.917 131.139 1.00 59.50 1032 PHE B C 1
ATOM 6608 O O . PHE B 1 1032 ? 130.362 100.866 131.996 1.00 58.82 1032 PHE B O 1
ATOM 6616 N N . HIS B 1 1033 ? 131.926 99.837 130.749 1.00 65.44 1033 HIS B N 1
ATOM 6617 C CA . HIS B 1 1033 ? 131.635 98.507 131.269 1.00 64.85 1033 HIS B CA 1
ATOM 6618 C C . HIS B 1 1033 ? 132.631 98.062 132.332 1.00 65.47 1033 HIS B C 1
ATOM 6619 O O . HIS B 1 1033 ? 132.230 97.646 133.422 1.00 67.96 1033 HIS B O 1
ATOM 6626 N N . LEU B 1 1034 ? 133.928 98.139 132.032 1.00 57.27 1034 LEU B N 1
ATOM 6627 C CA . LEU B 1 1034 ? 134.936 97.711 132.995 1.00 54.04 1034 LEU B CA 1
ATOM 6628 C C . LEU B 1 1034 ? 134.918 98.585 134.243 1.00 57.69 1034 LEU B C 1
ATOM 6629 O O . LEU B 1 1034 ? 135.040 98.081 135.367 1.00 64.61 1034 LEU B O 1
ATOM 6634 N N . ASP B 1 1035 ? 134.766 99.899 134.066 1.00 51.17 1035 ASP B N 1
ATOM 6635 C CA . ASP B 1 1035 ? 134.837 100.816 135.200 1.00 51.94 1035 ASP B CA 1
ATOM 6636 C C . ASP B 1 1035 ? 133.727 100.541 136.206 1.00 51.96 1035 ASP B C 1
ATOM 6637 O O . ASP B 1 1035 ? 133.975 100.467 137.416 1.00 51.85 1035 ASP B O 1
ATOM 6642 N N . LEU B 1 1036 ? 132.491 100.398 135.725 1.00 52.16 1036 LEU B N 1
ATOM 6643 C CA . LEU B 1 1036 ? 131.375 100.158 136.634 1.00 52.73 1036 LEU B CA 1
ATOM 6644 C C . LEU B 1 1036 ? 131.546 98.839 137.374 1.00 52.95 1036 LEU B C 1
ATOM 6645 O O . LEU B 1 1036 ? 131.318 98.765 138.588 1.00 57.35 1036 LEU B O 1
ATOM 6650 N N . LEU B 1 1037 ? 131.943 97.786 136.659 1.00 44.18 1037 LEU B N 1
ATOM 6651 C CA . LEU B 1 1037 ? 132.163 96.497 137.302 1.00 44.87 1037 LEU B CA 1
ATOM 6652 C C . LEU B 1 1037 ? 133.215 96.610 138.396 1.00 48.09 1037 LEU B C 1
ATOM 6653 O O . LEU B 1 1037 ? 133.004 96.157 139.527 1.00 49.36 1037 LEU B O 1
ATOM 6658 N N . LEU B 1 1038 ? 134.357 97.222 138.077 1.00 46.85 1038 LEU B N 1
ATOM 6659 C CA . LEU B 1 1038 ? 135.424 97.348 139.064 1.00 43.82 1038 LEU B CA 1
ATOM 6660 C C . LEU B 1 1038 ? 134.951 98.125 140.284 1.00 45.92 1038 LEU B C 1
ATOM 6661 O O . LEU B 1 1038 ? 135.161 97.699 141.427 1.00 49.96 1038 LEU B O 1
ATOM 6666 N N . ILE B 1 1039 ? 134.296 99.266 140.063 1.00 43.11 1039 ILE B N 1
ATOM 6667 C CA . ILE B 1 1039 ? 133.903 100.120 141.179 1.00 42.42 1039 ILE B CA 1
ATOM 6668 C C . ILE B 1 1039 ? 132.888 99.411 142.065 1.00 38.42 1039 ILE B C 1
ATOM 6669 O O . ILE B 1 1039 ? 133.006 99.417 143.296 1.00 44.57 1039 ILE B O 1
ATOM 6674 N N . VAL B 1 1040 ? 131.878 98.782 141.460 1.00 40.87 1040 VAL B N 1
ATOM 6675 C CA . VAL B 1 1040 ? 130.839 98.143 142.259 1.00 44.53 1040 VAL B CA 1
ATOM 6676 C C . VAL B 1 1040 ? 131.394 96.932 143.000 1.00 47.19 1040 VAL B C 1
ATOM 6677 O O . VAL B 1 1040 ? 131.051 96.694 144.164 1.00 46.35 1040 VAL B O 1
ATOM 6681 N N . ALA B 1 1041 ? 132.250 96.142 142.345 1.00 47.87 1041 ALA B N 1
ATOM 6682 C CA . ALA B 1 1041 ? 132.843 94.996 143.024 1.00 43.55 1041 ALA B CA 1
ATOM 6683 C C . ALA B 1 1041 ? 133.705 95.438 144.198 1.00 47.25 1041 ALA B C 1
ATOM 6684 O O . ALA B 1 1041 ? 133.643 94.845 145.282 1.00 47.79 1041 ALA B O 1
ATOM 6686 N N . MET B 1 1042 ? 134.515 96.483 144.007 1.00 50.01 1042 MET B N 1
ATOM 6687 C CA . MET B 1 1042 ? 135.336 96.982 145.104 1.00 45.12 1042 MET B CA 1
ATOM 6688 C C . MET B 1 1042 ? 134.470 97.494 146.248 1.00 48.49 1042 MET B C 1
ATOM 6689 O O . MET B 1 1042 ? 134.755 97.224 147.420 1.00 51.00 1042 MET B O 1
ATOM 6694 N N . GLY B 1 1043 ? 133.406 98.233 145.929 1.00 47.63 1043 GLY B N 1
ATOM 6695 C CA . GLY B 1 1043 ? 132.523 98.719 146.975 1.00 45.61 1043 GLY B CA 1
ATOM 6696 C C . GLY B 1 1043 ? 131.866 97.594 147.751 1.00 47.47 1043 GLY B C 1
ATOM 6697 O O . GLY B 1 1043 ? 131.775 97.645 148.979 1.00 50.18 1043 GLY B O 1
ATOM 6698 N N . GLY B 1 1044 ? 131.399 96.564 147.046 1.00 52.80 1044 GLY B N 1
ATOM 6699 C CA . GLY B 1 1044 ? 130.768 95.444 147.724 1.00 51.26 1044 GLY B CA 1
ATOM 6700 C C . GLY B 1 1044 ? 131.735 94.657 148.587 1.00 51.88 1044 GLY B C 1
ATOM 6701 O O . GLY B 1 1044 ? 131.393 94.241 149.697 1.00 53.37 1044 GLY B O 1
ATOM 6702 N N . ILE B 1 1045 ? 132.955 94.438 148.092 1.00 54.46 1045 ILE B N 1
ATOM 6703 C CA . ILE B 1 1045 ? 133.927 93.657 148.850 1.00 57.64 1045 ILE B CA 1
ATOM 6704 C C . ILE B 1 1045 ? 134.371 94.410 150.098 1.00 58.39 1045 ILE B C 1
ATOM 6705 O O . ILE B 1 1045 ? 134.567 93.813 151.163 1.00 58.73 1045 ILE B O 1
ATOM 6710 N N . CYS B 1 1046 ? 134.542 95.730 149.991 1.00 58.59 1046 CYS B N 1
ATOM 6711 C CA . CYS B 1 1046 ? 135.051 96.503 151.119 1.00 56.00 1046 CYS B CA 1
ATOM 6712 C C . CYS B 1 1046 ? 134.116 96.443 152.319 1.00 57.28 1046 CYS B C 1
ATOM 6713 O O . CYS B 1 1046 ? 134.575 96.512 153.464 1.00 61.55 1046 CYS B O 1
ATOM 6716 N N . ALA B 1 1047 ? 132.808 96.314 152.085 1.00 57.44 1047 ALA B N 1
ATOM 6717 C CA . ALA B 1 1047 ? 131.863 96.256 153.194 1.00 55.49 1047 ALA B CA 1
ATOM 6718 C C . ALA B 1 1047 ? 132.142 95.087 154.129 1.00 59.65 1047 ALA B C 1
ATOM 6719 O O . ALA B 1 1047 ? 131.776 95.150 155.307 1.00 60.58 1047 ALA B O 1
ATOM 6721 N N . LEU B 1 1048 ? 132.780 94.025 153.634 1.00 64.09 1048 LEU B N 1
ATOM 6722 C CA . LEU B 1 1048 ? 133.109 92.890 154.487 1.00 62.06 1048 LEU B CA 1
ATOM 6723 C C . LEU B 1 1048 ? 134.135 93.247 155.554 1.00 61.43 1048 LEU B C 1
ATOM 6724 O O . LEU B 1 1048 ? 134.250 92.527 156.550 1.00 62.55 1048 LEU B O 1
ATOM 6729 N N . PHE B 1 1049 ? 134.881 94.335 155.367 1.00 62.33 1049 PHE B N 1
ATOM 6730 C CA . PHE B 1 1049 ? 135.864 94.794 156.338 1.00 61.40 1049 PHE B CA 1
ATOM 6731 C C . PHE B 1 1049 ? 135.405 96.036 157.091 1.00 60.09 1049 PHE B C 1
ATOM 6732 O O . PHE B 1 1049 ? 136.212 96.660 157.787 1.00 60.90 1049 PHE B O 1
ATOM 6740 N N . GLY B 1 1050 ? 134.135 96.411 156.966 1.00 57.02 1050 GLY B N 1
ATOM 6741 C CA . GLY B 1 1050 ? 133.620 97.577 157.651 1.00 57.82 1050 GLY B CA 1
ATOM 6742 C C . GLY B 1 1050 ? 133.978 98.905 157.027 1.00 60.01 1050 GLY B C 1
ATOM 6743 O O . GLY B 1 1050 ? 133.758 99.945 157.657 1.00 62.30 1050 GLY B O 1
ATOM 6744 N N . LEU B 1 1051 ? 134.527 98.909 155.815 1.00 55.90 1051 LEU B N 1
ATOM 6745 C CA . LEU B 1 1051 ? 134.886 100.139 155.129 1.00 53.59 1051 LEU B CA 1
ATOM 6746 C C . LEU B 1 1051 ? 133.711 100.656 154.304 1.00 56.38 1051 LEU B C 1
ATOM 6747 O O . LEU B 1 1051 ? 132.860 99.877 153.865 1.00 58.88 1051 LEU B O 1
ATOM 6752 N N . PRO B 1 1052 ? 133.638 101.964 154.082 1.00 54.30 1052 PRO B N 1
ATOM 6753 C CA . PRO B 1 1052 ? 132.519 102.534 153.326 1.00 54.73 1052 PRO B CA 1
ATOM 6754 C C . PRO B 1 1052 ? 132.677 102.313 151.826 1.00 56.49 1052 PRO B C 1
ATOM 6755 O O . PRO B 1 1052 ? 133.737 101.935 151.326 1.00 57.53 1052 PRO B O 1
ATOM 6759 N N . TRP B 1 1053 ? 131.582 102.556 151.110 1.00 53.77 1053 TRP B N 1
ATOM 6760 C CA . TRP B 1 1053 ? 131.584 102.498 149.657 1.00 50.13 1053 TRP B CA 1
ATOM 6761 C C . TRP B 1 1053 ? 132.147 103.790 149.073 1.00 51.36 1053 TRP B C 1
ATOM 6762 O O . TRP B 1 1053 ? 132.231 104.822 149.742 1.00 58.37 1053 TRP B O 1
ATOM 6773 N N . LEU B 1 1054 ? 132.526 103.725 147.799 1.00 38.84 1054 LEU B N 1
ATOM 6774 C CA . LEU B 1 1054 ? 133.137 104.855 147.117 1.00 35.63 1054 LEU B CA 1
ATOM 6775 C C . LEU B 1 1054 ? 132.565 104.971 145.712 1.00 39.18 1054 LEU B C 1
ATOM 6776 O O . LEU B 1 1054 ? 132.000 104.020 145.168 1.00 43.37 1054 LEU B O 1
ATOM 6781 N N . ALA B 1 1055 ? 132.716 106.158 145.131 1.00 37.44 1055 ALA B N 1
ATOM 6782 C CA . ALA B 1 1055 ? 132.238 106.426 143.781 1.00 35.28 1055 ALA B CA 1
ATOM 6783 C C . ALA B 1 1055 ? 133.016 107.601 143.211 1.00 32.77 1055 ALA B C 1
ATOM 6784 O O . ALA B 1 1055 ? 133.697 108.328 143.938 1.00 36.79 1055 ALA B O 1
ATOM 6786 N N . ALA B 1 1056 ? 132.908 107.776 141.895 1.00 32.31 1056 ALA B N 1
ATOM 6787 C CA . ALA B 1 1056 ? 133.576 108.889 141.234 1.00 31.55 1056 ALA B CA 1
ATOM 6788 C C . ALA B 1 1056 ? 133.099 110.216 141.813 1.00 36.59 1056 ALA B C 1
ATOM 6789 O O . ALA B 1 1056 ? 131.909 110.405 142.079 1.00 40.94 1056 ALA B O 1
ATOM 6791 N N . ALA B 1 1057 ? 134.039 111.143 142.000 1.00 34.42 1057 ALA B N 1
ATOM 6792 C CA . ALA B 1 1057 ? 133.734 112.395 142.694 1.00 34.93 1057 ALA B CA 1
ATOM 6793 C C . ALA B 1 1057 ? 132.924 113.344 141.814 1.00 35.38 1057 ALA B C 1
ATOM 6794 O O . ALA B 1 1057 ? 131.787 113.693 142.146 1.00 37.03 1057 ALA B O 1
ATOM 6796 N N . THR B 1 1058 ? 133.506 113.768 140.688 1.00 28.48 1058 THR B N 1
ATOM 6797 C CA . THR B 1 1058 ? 132.929 114.686 139.700 1.00 30.13 1058 THR B CA 1
ATOM 6798 C C . THR B 1 1058 ? 133.732 115.979 139.649 1.00 32.06 1058 THR B C 1
ATOM 6799 O O . THR B 1 1058 ? 134.439 116.235 138.670 1.00 33.37 1058 THR B O 1
ATOM 6803 N N . VAL B 1 1059 ? 133.625 116.806 140.691 1.00 29.39 1059 VAL B N 1
ATOM 6804 C CA . VAL B 1 1059 ? 134.412 118.034 140.734 1.00 29.12 1059 VAL B CA 1
ATOM 6805 C C . VAL B 1 1059 ? 135.897 117.709 140.800 1.00 30.03 1059 VAL B C 1
ATOM 6806 O O . VAL B 1 1059 ? 136.713 118.322 140.101 1.00 35.53 1059 VAL B O 1
ATOM 6810 N N . ARG B 1 1060 ? 136.275 116.739 141.636 1.00 23.22 1060 ARG B N 1
ATOM 6811 C CA . ARG B 1 1060 ? 137.664 116.299 141.669 1.00 20.02 1060 ARG B CA 1
ATOM 6812 C C . ARG B 1 1060 ? 138.079 115.695 140.334 1.00 29.71 1060 ARG B C 1
ATOM 6813 O O . ARG B 1 1060 ? 139.179 115.962 139.838 1.00 33.35 1060 ARG B O 1
ATOM 6821 N N . SER B 1 1061 ? 137.207 114.882 139.733 1.00 30.99 1061 SER B N 1
ATOM 6822 C CA . SER B 1 1061 ? 137.519 114.288 138.437 1.00 17.34 1061 SER B CA 1
ATOM 6823 C C . SER B 1 1061 ? 137.690 115.355 137.364 1.00 21.57 1061 SER B C 1
ATOM 6824 O O . SER B 1 1061 ? 138.609 115.277 136.542 1.00 30.57 1061 SER B O 1
ATOM 6827 N N . VAL B 1 1062 ? 136.808 116.355 137.348 1.00 24.88 1062 VAL B N 1
ATOM 6828 C CA . VAL B 1 1062 ? 136.906 117.416 136.350 1.00 16.50 1062 VAL B CA 1
ATOM 6829 C C . VAL B 1 1062 ? 138.182 118.223 136.551 1.00 18.02 1062 VAL B C 1
ATOM 6830 O O . VAL B 1 1062 ? 138.900 118.532 135.593 1.00 25.04 1062 VAL B O 1
ATOM 6834 N N . THR B 1 1063 ? 138.478 118.583 137.802 1.00 27.69 1063 THR B N 1
ATOM 6835 C CA . THR B 1 1063 ? 139.689 119.344 138.087 1.00 22.38 1063 THR B CA 1
ATOM 6836 C C . THR B 1 1063 ? 140.941 118.551 137.743 1.00 24.21 1063 THR B C 1
ATOM 6837 O O . THR B 1 1063 ? 141.965 119.137 137.376 1.00 27.60 1063 THR B O 1
ATOM 6841 N N . HIS B 1 1064 ? 140.886 117.225 137.871 1.00 21.61 1064 HIS B N 1
ATOM 6842 C CA . HIS B 1 1064 ? 142.019 116.393 137.484 1.00 14.55 1064 HIS B CA 1
ATOM 6843 C C . HIS B 1 1064 ? 142.166 116.332 135.969 1.00 27.79 1064 HIS B C 1
ATOM 6844 O O . HIS B 1 1064 ? 143.276 116.451 135.440 1.00 30.65 1064 HIS B O 1
ATOM 6851 N N . ALA B 1 1065 ? 141.053 116.148 135.256 1.00 31.72 1065 ALA B N 1
ATOM 6852 C CA . ALA B 1 1065 ? 141.108 116.038 133.802 1.00 21.16 1065 ALA B CA 1
ATOM 6853 C C . ALA B 1 1065 ? 141.566 117.340 133.158 1.00 26.55 1065 ALA B C 1
ATOM 6854 O O . ALA B 1 1065 ? 142.387 117.323 132.235 1.00 36.13 1065 ALA B O 1
ATOM 6856 N N . ASN B 1 1066 ? 141.050 118.476 133.623 1.00 28.74 1066 ASN B N 1
ATOM 6857 C CA . ASN B 1 1066 ? 141.378 119.760 133.018 1.00 24.91 1066 ASN B CA 1
ATOM 6858 C C . ASN B 1 1066 ? 142.640 120.387 133.598 1.00 24.63 1066 ASN B C 1
ATOM 6859 O O . ASN B 1 1066 ? 143.019 121.484 133.180 1.00 31.34 1066 ASN B O 1
ATOM 6864 N N . ALA B 1 1067 ? 143.290 119.724 134.552 1.00 26.53 1067 ALA B N 1
ATOM 6865 C CA . ALA B 1 1067 ? 144.595 120.152 135.030 1.00 25.95 1067 ALA B CA 1
ATOM 6866 C C . ALA B 1 1067 ? 145.739 119.524 134.249 1.00 30.80 1067 ALA B C 1
ATOM 6867 O O . ALA B 1 1067 ? 146.896 119.900 134.463 1.00 35.51 1067 ALA B O 1
ATOM 6869 N N . LEU B 1 1068 ? 145.445 118.578 133.359 1.00 38.71 1068 LEU B N 1
ATOM 6870 C CA . LEU B 1 1068 ? 146.443 117.960 132.499 1.00 34.76 1068 LEU B CA 1
ATOM 6871 C C . LEU B 1 1068 ? 146.309 118.383 131.044 1.00 35.74 1068 LEU B C 1
ATOM 6872 O O . LEU B 1 1068 ? 147.068 117.897 130.200 1.00 38.71 1068 LEU B O 1
ATOM 6877 N N . THR B 1 1069 ? 145.369 119.268 130.727 1.00 40.81 1069 THR B N 1
ATOM 6878 C CA . THR B 1 1069 ? 145.168 119.709 129.357 1.00 39.76 1069 THR B CA 1
ATOM 6879 C C . THR B 1 1069 ? 146.261 120.683 128.934 1.00 45.11 1069 THR B C 1
ATOM 6880 O O . THR B 1 1069 ? 146.825 121.414 129.752 1.00 44.72 1069 THR B O 1
ATOM 6884 N N . VAL B 1 1070 ? 146.551 120.687 127.636 1.00 54.83 1070 VAL B N 1
ATOM 6885 C CA . VAL B 1 1070 ? 147.549 121.568 127.042 1.00 55.30 1070 VAL B CA 1
ATOM 6886 C C . VAL B 1 1070 ? 146.855 122.439 126.007 1.00 56.43 1070 VAL B C 1
ATOM 6887 O O . VAL B 1 1070 ? 146.117 121.930 125.156 1.00 58.28 1070 VAL B O 1
ATOM 6891 N N . MET B 1 1071 ? 147.090 123.745 126.079 1.00 66.03 1071 MET B N 1
ATOM 6892 C CA . MET B 1 1071 ? 146.452 124.706 125.192 1.00 66.22 1071 MET B CA 1
ATOM 6893 C C . MET B 1 1071 ? 147.406 125.107 124.075 1.00 68.44 1071 MET B C 1
ATOM 6894 O O . MET B 1 1071 ? 148.608 125.276 124.300 1.00 70.63 1071 MET B O 1
ATOM 6899 N N . SER B 1 1072 ? 146.863 125.256 122.872 1.00 75.12 1072 SER B N 1
ATOM 6900 C CA . SER B 1 1072 ? 147.651 125.621 121.705 1.00 77.64 1072 SER B CA 1
ATOM 6901 C C . SER B 1 1072 ? 147.694 127.134 121.535 1.00 78.26 1072 SER B C 1
ATOM 6902 O O . SER B 1 1072 ? 146.787 127.855 121.960 1.00 76.62 1072 SER B O 1
ATOM 6905 N N . LYS B 1 1073 ? 148.765 127.610 120.904 1.00 81.86 1073 LYS B N 1
ATOM 6906 C CA . LYS B 1 1073 ? 148.909 129.036 120.651 1.00 81.86 1073 LYS B CA 1
ATOM 6907 C C . LYS B 1 1073 ? 147.793 129.529 119.739 1.00 82.36 1073 LYS B C 1
ATOM 6908 O O . LYS B 1 1073 ? 147.398 128.849 118.788 1.00 80.08 1073 LYS B O 1
ATOM 6914 N N . ALA B 1 1074 ? 147.284 130.727 120.033 1.00 84.74 1074 ALA B N 1
ATOM 6915 C CA . ALA B 1 1074 ? 146.168 131.302 119.291 1.00 84.75 1074 ALA B CA 1
ATOM 6916 C C . ALA B 1 1074 ? 146.545 132.606 118.596 1.00 84.03 1074 ALA B C 1
ATOM 6917 O O . ALA B 1 1074 ? 145.669 133.433 118.323 1.00 83.80 1074 ALA B O 1
ATOM 6919 N N . VAL B 1 1075 ? 147.829 132.808 118.303 1.00 80.74 1075 VAL B N 1
ATOM 6920 C CA . VAL B 1 1075 ? 148.287 134.021 117.634 1.00 81.19 1075 VAL B CA 1
ATOM 6921 C C . VAL B 1 1075 ? 147.923 135.224 118.495 1.00 81.96 1075 VAL B C 1
ATOM 6922 O O . VAL B 1 1075 ? 147.574 135.074 119.671 1.00 81.39 1075 VAL B O 1
ATOM 6926 N N . ALA B 1 1076 ? 148.008 136.431 117.918 1.00 81.31 1076 ALA B N 1
ATOM 6927 C CA . ALA B 1 1076 ? 147.611 137.621 118.671 1.00 81.64 1076 ALA B CA 1
ATOM 6928 C C . ALA B 1 1076 ? 146.098 137.707 118.806 1.00 82.56 1076 ALA B C 1
ATOM 6929 O O . ALA B 1 1076 ? 145.591 137.723 119.942 1.00 78.91 1076 ALA B O 1
ATOM 6931 N N . PRO B 1 1077 ? 145.324 137.763 117.727 1.00 84.31 1077 PRO B N 1
ATOM 6932 C CA . PRO B 1 1077 ? 143.867 137.763 117.846 1.00 81.98 1077 PRO B CA 1
ATOM 6933 C C . PRO B 1 1077 ? 143.303 136.348 117.766 1.00 80.93 1077 PRO B C 1
ATOM 6934 O O . PRO B 1 1077 ? 144.009 135.381 117.475 1.00 78.47 1077 PRO B O 1
ATOM 6938 N N . GLY B 1 1078 ? 142.007 136.249 118.033 1.00 83.18 1078 GLY B N 1
ATOM 6939 C CA . GLY B 1 1078 ? 141.288 134.997 117.963 1.00 82.33 1078 GLY B CA 1
ATOM 6940 C C . GLY B 1 1078 ? 140.587 134.680 119.264 1.00 83.38 1078 GLY B C 1
ATOM 6941 O O . GLY B 1 1078 ? 140.733 135.369 120.272 1.00 81.86 1078 GLY B O 1
ATOM 6942 N N . ASP B 1 1079 ? 139.809 133.601 119.229 1.00 87.37 1079 ASP B N 1
ATOM 6943 C CA . ASP B 1 1079 ? 139.062 133.166 120.397 1.00 87.08 1079 ASP B CA 1
ATOM 6944 C C . ASP B 1 1079 ? 140.014 132.609 121.454 1.00 87.15 1079 ASP B C 1
ATOM 6945 O O . ASP B 1 1079 ? 141.238 132.593 121.288 1.00 86.61 1079 ASP B O 1
ATOM 6950 N N . LYS B 1 1080 ? 139.439 132.149 122.559 1.00 88.80 1080 LYS B N 1
ATOM 6951 C CA . LYS B 1 1080 ? 140.238 131.493 123.580 1.00 88.86 1080 LYS B CA 1
ATOM 6952 C C . LYS B 1 1080 ? 140.931 130.276 122.974 1.00 89.11 1080 LYS B C 1
ATOM 6953 O O . LYS B 1 1080 ? 140.322 129.545 122.184 1.00 87.83 1080 LYS B O 1
ATOM 6959 N N . PRO B 1 1081 ? 142.196 130.031 123.309 1.00 85.51 1081 PRO B N 1
ATOM 6960 C CA . PRO B 1 1081 ? 142.933 128.946 122.652 1.00 84.29 1081 PRO B CA 1
ATOM 6961 C C . PRO B 1 1081 ? 142.205 127.617 122.791 1.00 82.77 1081 PRO B C 1
ATOM 6962 O O . PRO B 1 1081 ? 141.684 127.278 123.855 1.00 83.43 1081 PRO B O 1
ATOM 6966 N N . LYS B 1 1082 ? 142.166 126.865 121.696 1.00 75.02 1082 LYS B N 1
ATOM 6967 C CA . LYS B 1 1082 ? 141.500 125.575 121.688 1.00 76.86 1082 LYS B CA 1
ATOM 6968 C C . LYS B 1 1082 ? 142.372 124.516 122.357 1.00 76.48 1082 LYS B C 1
ATOM 6969 O O . LYS B 1 1082 ? 143.600 124.622 122.410 1.00 76.97 1082 LYS B O 1
ATOM 6975 N N . ILE B 1 1083 ? 141.713 123.479 122.874 1.00 67.87 1083 ILE B N 1
ATOM 6976 C CA . ILE B 1 1083 ? 142.419 122.407 123.560 1.00 66.98 1083 ILE B CA 1
ATOM 6977 C C . ILE B 1 1083 ? 143.210 121.591 122.548 1.00 65.68 1083 ILE B C 1
ATOM 6978 O O . ILE B 1 1083 ? 142.690 121.202 121.495 1.00 66.68 1083 ILE B O 1
ATOM 6983 N N . GLN B 1 1084 ? 144.478 121.331 122.862 1.00 63.91 1084 GLN B N 1
ATOM 6984 C CA . GLN B 1 1084 ? 145.344 120.549 121.989 1.00 65.57 1084 GLN B CA 1
ATOM 6985 C C . GLN B 1 1084 ? 145.375 119.076 122.387 1.00 68.01 1084 GLN B C 1
ATOM 6986 O O . GLN B 1 1084 ? 145.163 118.198 121.546 1.00 68.72 1084 GLN B O 1
ATOM 6992 N N . GLU B 1 1085 ? 145.636 118.794 123.662 1.00 63.08 1085 GLU B N 1
ATOM 6993 C CA . GLU B 1 1085 ? 145.689 117.426 124.156 1.00 61.95 1085 GLU B CA 1
ATOM 6994 C C . GLU B 1 1085 ? 145.399 117.434 125.650 1.00 62.00 1085 GLU B C 1
ATOM 6995 O O . GLU B 1 1085 ? 145.430 118.479 126.304 1.00 61.26 1085 GLU B O 1
ATOM 7001 N N . VAL B 1 1086 ? 145.111 116.251 126.186 1.00 54.23 1086 VAL B N 1
ATOM 7002 C CA . VAL B 1 1086 ? 144.793 116.111 127.600 1.00 52.06 1086 VAL B CA 1
ATOM 7003 C C . VAL B 1 1086 ? 145.880 115.395 128.390 1.00 55.55 1086 VAL B C 1
ATOM 7004 O O . VAL B 1 1086 ? 145.963 115.591 129.614 1.00 57.95 1086 VAL B O 1
ATOM 7008 N N . LYS B 1 1087 ? 146.728 114.587 127.755 1.00 57.54 1087 LYS B N 1
ATOM 7009 C CA . LYS B 1 1087 ? 147.869 113.962 128.422 1.00 60.54 1087 LYS B CA 1
ATOM 7010 C C . LYS B 1 1087 ? 147.417 113.039 129.556 1.00 58.05 1087 LYS B C 1
ATOM 7011 O O . LYS B 1 1087 ? 147.745 113.236 130.727 1.00 57.74 1087 LYS B O 1
ATOM 7017 N N . GLU B 1 1088 ? 146.655 112.015 129.183 1.00 59.35 1088 GLU B N 1
ATOM 7018 C CA . GLU B 1 1088 ? 146.206 111.020 130.142 1.00 59.01 1088 GLU B CA 1
ATOM 7019 C C . GLU B 1 1088 ? 147.310 110.003 130.420 1.00 63.58 1088 GLU B C 1
ATOM 7020 O O . GLU B 1 1088 ? 148.157 109.716 129.571 1.00 63.71 1088 GLU B O 1
ATOM 7026 N N . GLN B 1 1089 ? 147.289 109.454 131.631 1.00 58.47 1089 GLN B N 1
ATOM 7027 C CA . GLN B 1 1089 ? 148.274 108.466 132.051 1.00 53.29 1089 GLN B CA 1
ATOM 7028 C C . GLN B 1 1089 ? 147.734 107.740 133.278 1.00 57.91 1089 GLN B C 1
ATOM 7029 O O . GLN B 1 1089 ? 146.626 108.013 133.748 1.00 60.26 1089 GLN B O 1
ATOM 7035 N N . ARG B 1 1090 ? 148.530 106.804 133.794 1.00 58.30 1090 ARG B N 1
ATOM 7036 C CA . ARG B 1 1090 ? 148.148 105.979 134.933 1.00 52.71 1090 ARG B CA 1
ATOM 7037 C C . ARG B 1 1090 ? 148.996 106.245 136.170 1.00 53.51 1090 ARG B C 1
ATOM 7038 O O . ARG B 1 1090 ? 148.989 105.429 137.097 1.00 57.53 1090 ARG B O 1
ATOM 7046 N N . VAL B 1 1091 ? 149.725 107.358 136.214 1.00 44.58 1091 VAL B N 1
ATOM 7047 C CA . VAL B 1 1091 ? 150.693 107.583 137.282 1.00 40.83 1091 VAL B CA 1
ATOM 7048 C C . VAL B 1 1091 ? 150.171 108.601 138.288 1.00 42.81 1091 VAL B C 1
ATOM 7049 O O . VAL B 1 1091 ? 150.445 108.495 139.488 1.00 49.62 1091 VAL B O 1
ATOM 7053 N N . THR B 1 1092 ? 149.424 109.597 137.811 1.00 35.57 1092 THR B N 1
ATOM 7054 C CA . THR B 1 1092 ? 148.975 110.667 138.698 1.00 37.07 1092 THR B CA 1
ATOM 7055 C C . THR B 1 1092 ? 147.987 110.152 139.740 1.00 37.06 1092 THR B C 1
ATOM 7056 O O . THR B 1 1092 ? 148.146 110.408 140.940 1.00 40.19 1092 THR B O 1
ATOM 7060 N N . GLY B 1 1093 ? 146.956 109.428 139.302 1.00 28.75 1093 GLY B N 1
ATOM 7061 C CA . GLY B 1 1093 ? 145.969 108.924 140.244 1.00 28.25 1093 GLY B CA 1
ATOM 7062 C C . GLY B 1 1093 ? 146.552 107.925 141.225 1.00 31.69 1093 GLY B C 1
ATOM 7063 O O . GLY B 1 1093 ? 146.220 107.939 142.415 1.00 34.02 1093 GLY B O 1
ATOM 7064 N N . LEU B 1 1094 ? 147.424 107.041 140.740 1.00 35.14 1094 LEU B N 1
ATOM 7065 C CA . LEU B 1 1094 ? 148.084 106.088 141.625 1.00 32.43 1094 LEU B CA 1
ATOM 7066 C C . LEU B 1 1094 ? 148.907 106.812 142.683 1.00 36.29 1094 LEU B C 1
ATOM 7067 O O . LEU B 1 1094 ? 148.868 106.460 143.867 1.00 39.06 1094 LEU B O 1
ATOM 7072 N N . LEU B 1 1095 ? 149.657 107.836 142.270 1.00 33.45 1095 LEU B N 1
ATOM 7073 C CA . LEU B 1 1095 ? 150.452 108.602 143.222 1.00 29.25 1095 LEU B CA 1
ATOM 7074 C C . LEU B 1 1095 ? 149.568 109.304 144.243 1.00 28.60 1095 LEU B C 1
ATOM 7075 O O . LEU B 1 1095 ? 149.886 109.326 145.437 1.00 38.85 1095 LEU B O 1
ATOM 7080 N N . VAL B 1 1096 ? 148.457 109.891 143.794 1.00 24.35 1096 VAL B N 1
ATOM 7081 C CA . VAL B 1 1096 ? 147.569 110.591 144.719 1.00 20.37 1096 VAL B CA 1
ATOM 7082 C C . VAL B 1 1096 ? 147.000 109.620 145.745 1.00 29.23 1096 VAL B C 1
ATOM 7083 O O . VAL B 1 1096 ? 146.965 109.908 146.948 1.00 34.81 1096 VAL B O 1
ATOM 7087 N N . ALA B 1 1097 ? 146.539 108.455 145.284 1.00 35.23 1097 ALA B N 1
ATOM 7088 C CA . ALA B 1 1097 ? 145.980 107.471 146.206 1.00 32.22 1097 ALA B CA 1
ATOM 7089 C C . ALA B 1 1097 ? 147.033 106.977 147.189 1.00 34.47 1097 ALA B C 1
ATOM 7090 O O . ALA B 1 1097 ? 146.759 106.839 148.388 1.00 33.25 1097 ALA B O 1
ATOM 7092 N N . LEU B 1 1098 ? 148.247 106.710 146.704 1.00 39.15 1098 LEU B N 1
ATOM 7093 C CA . LEU B 1 1098 ? 149.311 106.256 147.590 1.00 33.79 1098 LEU B CA 1
ATOM 7094 C C . LEU B 1 1098 ? 149.645 107.311 148.637 1.00 36.04 1098 LEU B C 1
ATOM 7095 O O . LEU B 1 1098 ? 149.826 106.989 149.817 1.00 40.81 1098 LEU B O 1
ATOM 7100 N N . LEU B 1 1099 ? 149.729 108.578 148.226 1.00 34.96 1099 LEU B N 1
ATOM 7101 C CA . LEU B 1 1099 ? 150.037 109.645 149.173 1.00 34.21 1099 LEU B CA 1
ATOM 7102 C C . LEU B 1 1099 ? 148.931 109.805 150.207 1.00 38.66 1099 LEU B C 1
ATOM 7103 O O . LEU B 1 1099 ? 149.211 109.999 151.395 1.00 44.79 1099 LEU B O 1
ATOM 7108 N N . VAL B 1 1100 ? 147.669 109.733 149.778 1.00 36.55 1100 VAL B N 1
ATOM 7109 C CA . VAL B 1 1100 ? 146.569 109.852 150.731 1.00 36.02 1100 VAL B CA 1
ATOM 7110 C C . VAL B 1 1100 ? 146.573 108.682 151.702 1.00 39.12 1100 VAL B C 1
ATOM 7111 O O . VAL B 1 1100 ? 146.239 108.843 152.882 1.00 39.78 1100 VAL B O 1
ATOM 7115 N N . GLY B 1 1101 ? 146.942 107.491 151.230 1.00 46.62 1101 GLY B N 1
ATOM 7116 C CA . GLY B 1 1101 ? 146.961 106.335 152.111 1.00 44.69 1101 GLY B CA 1
ATOM 7117 C C . GLY B 1 1101 ? 147.960 106.470 153.243 1.00 45.98 1101 GLY B C 1
ATOM 7118 O O . GLY B 1 1101 ? 147.673 106.101 154.384 1.00 49.35 1101 GLY B O 1
ATOM 7119 N N . LEU B 1 1102 ? 149.147 107.000 152.946 1.00 49.35 1102 LEU B N 1
ATOM 7120 C CA . LEU B 1 1102 ? 150.227 107.101 153.919 1.00 51.76 1102 LEU B CA 1
ATOM 7121 C C . LEU B 1 1102 ? 150.300 108.473 154.579 1.00 50.62 1102 LEU B C 1
ATOM 7122 O O . LEU B 1 1102 ? 151.350 108.841 155.114 1.00 56.08 1102 LEU B O 1
ATOM 7127 N N . SER B 1 1103 ? 149.209 109.233 154.563 1.00 54.56 1103 SER B N 1
ATOM 7128 C CA . SER B 1 1103 ? 149.170 110.531 155.221 1.00 55.10 1103 SER B CA 1
ATOM 7129 C C . SER B 1 1103 ? 149.085 110.420 156.738 1.00 53.32 1103 SER B C 1
ATOM 7130 O O . SER B 1 1103 ? 148.901 111.440 157.409 1.00 57.44 1103 SER B O 1
ATOM 7133 N N . ILE B 1 1104 ? 149.208 109.216 157.288 1.00 58.31 1104 ILE B N 1
ATOM 7134 C CA . ILE B 1 1104 ? 149.162 109.033 158.735 1.00 60.73 1104 ILE B CA 1
ATOM 7135 C C . ILE B 1 1104 ? 150.560 109.025 159.338 1.00 62.04 1104 ILE B C 1
ATOM 7136 O O . ILE B 1 1104 ? 150.773 109.570 160.423 1.00 61.93 1104 ILE B O 1
ATOM 7141 N N . VAL B 1 1105 ? 151.530 108.412 158.657 1.00 61.02 1105 VAL B N 1
ATOM 7142 C CA . VAL B 1 1105 ? 152.905 108.439 159.149 1.00 62.36 1105 VAL B CA 1
ATOM 7143 C C . VAL B 1 1105 ? 153.398 109.877 159.239 1.00 62.54 1105 VAL B C 1
ATOM 7144 O O . VAL B 1 1105 ? 154.000 110.287 160.239 1.00 64.98 1105 VAL B O 1
ATOM 7148 N N . ILE B 1 1106 ? 153.152 110.663 158.194 1.00 59.29 1106 ILE B N 1
ATOM 7149 C CA . ILE B 1 1106 ? 153.313 112.109 158.259 1.00 60.31 1106 ILE B CA 1
ATOM 7150 C C . ILE B 1 1106 ? 152.045 112.680 158.876 1.00 61.60 1106 ILE B C 1
ATOM 7151 O O . ILE B 1 1106 ? 151.049 111.967 159.044 1.00 66.47 1106 ILE B O 1
ATOM 7156 N N . GLY B 1 1107 ? 152.069 113.961 159.221 1.00 56.87 1107 GLY B N 1
ATOM 7157 C CA . GLY B 1 1107 ? 150.939 114.580 159.883 1.00 57.70 1107 GLY B CA 1
ATOM 7158 C C . GLY B 1 1107 ? 151.384 115.633 160.873 1.00 62.30 1107 GLY B C 1
ATOM 7159 O O . GLY B 1 1107 ? 150.607 116.515 161.249 1.00 62.67 1107 GLY B O 1
ATOM 7160 N N . ASP B 1 1108 ? 152.642 115.545 161.307 1.00 64.81 1108 ASP B N 1
ATOM 7161 C CA . ASP B 1 1108 ? 153.250 116.666 162.011 1.00 62.48 1108 ASP B CA 1
ATOM 7162 C C . ASP B 1 1108 ? 153.390 117.867 161.087 1.00 59.19 1108 ASP B C 1
ATOM 7163 O O . ASP B 1 1108 ? 153.149 119.008 161.497 1.00 60.23 1108 ASP B O 1
ATOM 7168 N N . LEU B 1 1109 ? 153.783 117.626 159.834 1.00 50.26 1109 LEU B N 1
ATOM 7169 C CA . LEU B 1 1109 ? 153.826 118.699 158.847 1.00 51.32 1109 LEU B CA 1
ATOM 7170 C C . LEU B 1 1109 ? 152.424 119.128 158.435 1.00 49.57 1109 LEU B C 1
ATOM 7171 O O . LEU B 1 1109 ? 152.182 120.312 158.175 1.00 51.62 1109 LEU B O 1
ATOM 7176 N N . LEU B 1 1110 ? 151.486 118.181 158.368 1.00 45.76 1110 LEU B N 1
ATOM 7177 C CA . LEU B 1 1110 ? 150.123 118.506 157.968 1.00 44.02 1110 LEU B CA 1
ATOM 7178 C C . LEU B 1 1110 ? 149.379 119.300 159.031 1.00 44.20 1110 LEU B C 1
ATOM 7179 O O . LEU B 1 1110 ? 148.344 119.900 158.725 1.00 47.26 1110 LEU B O 1
ATOM 7184 N N . ARG B 1 1111 ? 149.873 119.317 160.266 1.00 45.05 1111 ARG B N 1
ATOM 7185 C CA . ARG B 1 1111 ? 149.233 120.066 161.340 1.00 42.76 1111 ARG B CA 1
ATOM 7186 C C . ARG B 1 1111 ? 149.579 121.547 161.317 1.00 45.76 1111 ARG B C 1
ATOM 7187 O O . ARG B 1 1111 ? 149.032 122.305 162.124 1.00 49.47 1111 ARG B O 1
ATOM 7195 N N . GLN B 1 1112 ? 150.468 121.976 160.424 1.00 37.43 1112 GLN B N 1
ATOM 7196 C CA . GLN B 1 1112 ? 150.850 123.375 160.301 1.00 29.49 1112 GLN B CA 1
ATOM 7197 C C . GLN B 1 1112 ? 150.112 124.085 159.174 1.00 34.00 1112 GLN B C 1
ATOM 7198 O O . GLN B 1 1112 ? 150.476 125.211 158.823 1.00 40.61 1112 GLN B O 1
ATOM 7204 N N . ILE B 1 1113 ? 149.097 123.456 158.598 1.00 30.11 1113 ILE B N 1
ATOM 7205 C CA . ILE B 1 1113 ? 148.353 123.991 157.462 1.00 25.58 1113 ILE B CA 1
ATOM 7206 C C . ILE B 1 1113 ? 146.965 124.392 157.948 1.00 23.06 1113 ILE B C 1
ATOM 7207 O O . ILE B 1 1113 ? 146.190 123.524 158.369 1.00 27.80 1113 ILE B O 1
ATOM 7212 N N . PRO B 1 1114 ? 146.612 125.674 157.921 1.00 24.24 1114 PRO B N 1
ATOM 7213 C CA . PRO B 1 1114 ? 145.259 126.077 158.319 1.00 15.68 1114 PRO B CA 1
ATOM 7214 C C . PRO B 1 1114 ? 144.216 125.645 157.299 1.00 13.67 1114 PRO B C 1
ATOM 7215 O O . PRO B 1 1114 ? 144.507 125.400 156.127 1.00 12.79 1114 PRO B O 1
ATOM 7219 N N . LEU B 1 1115 ? 142.974 125.546 157.774 1.00 13.36 1115 LEU B N 1
ATOM 7220 C CA . LEU B 1 1115 ? 141.859 125.175 156.910 1.00 5.95 1115 LEU B CA 1
ATOM 7221 C C . LEU B 1 1115 ? 141.406 126.328 156.022 1.00 9.01 1115 LEU B C 1
ATOM 7222 O O . LEU B 1 1115 ? 140.944 126.099 154.896 1.00 22.37 1115 LEU B O 1
ATOM 7227 N N . ALA B 1 1116 ? 141.518 127.565 156.511 1.00 3.18 1116 ALA B N 1
ATOM 7228 C CA . ALA B 1 1116 ? 141.103 128.713 155.713 1.00 0.84 1116 ALA B CA 1
ATOM 7229 C C . ALA B 1 1116 ? 141.894 128.807 154.418 1.00 11.64 1116 ALA B C 1
ATOM 7230 O O . ALA B 1 1116 ? 141.361 129.250 153.396 1.00 17.34 1116 ALA B O 1
ATOM 7232 N N . VAL B 1 1117 ? 143.164 128.400 154.438 1.00 6.68 1117 VAL B N 1
ATOM 7233 C CA . VAL B 1 1117 ? 143.946 128.361 153.207 1.00 0.78 11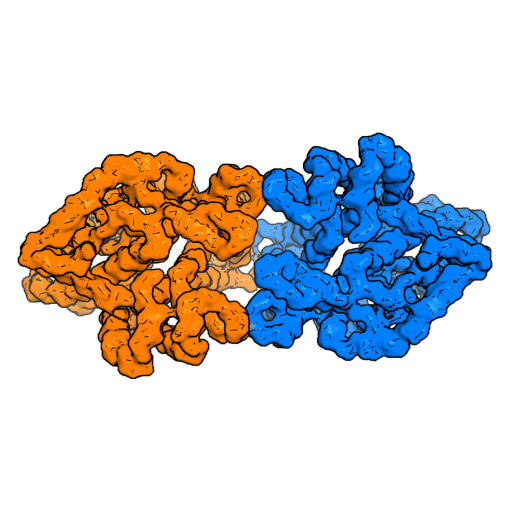17 VAL B CA 1
ATOM 7234 C C . VAL B 1 1117 ? 143.321 127.391 152.214 1.00 10.04 1117 VAL B C 1
ATOM 7235 O O . VAL B 1 1117 ? 143.221 127.683 151.017 1.00 20.80 1117 VAL B O 1
ATOM 7239 N N . LEU B 1 1118 ? 142.889 126.223 152.694 1.00 12.52 1118 LEU B N 1
ATOM 7240 C CA . LEU B 1 1118 ? 142.276 125.232 151.815 1.00 0.00 1118 LEU B CA 1
ATOM 7241 C C . LEU B 1 1118 ? 140.922 125.694 151.292 1.00 5.54 1118 LEU B C 1
ATOM 7242 O O . LEU B 1 1118 ? 140.506 125.278 150.204 1.00 15.43 1118 LEU B O 1
ATOM 7247 N N . PHE B 1 1119 ? 140.215 126.533 152.049 1.00 9.06 1119 PHE B N 1
ATOM 7248 C CA . PHE B 1 1119 ? 138.930 127.034 151.570 1.00 0.00 1119 PHE B CA 1
ATOM 7249 C C . PHE B 1 1119 ? 139.091 127.837 150.283 1.00 8.61 1119 PHE B C 1
ATOM 7250 O O . PHE B 1 1119 ? 138.253 127.749 149.377 1.00 21.02 1119 PHE B O 1
ATOM 7258 N N . GLY B 1 1120 ? 140.158 128.632 150.185 1.00 6.05 1120 GLY B N 1
ATOM 7259 C CA . GLY B 1 1120 ? 140.401 129.375 148.959 1.00 0.00 1120 GLY B CA 1
ATOM 7260 C C . GLY B 1 1120 ? 140.677 128.473 147.771 1.00 12.52 1120 GLY B C 1
ATOM 7261 O O . GLY B 1 1120 ? 140.207 128.732 146.660 1.00 26.29 1120 GLY B O 1
ATOM 7262 N N . ILE B 1 1121 ? 141.445 127.404 147.986 1.00 17.65 1121 ILE B N 1
ATOM 7263 C CA . ILE B 1 1121 ? 141.700 126.446 146.914 1.00 11.32 1121 ILE B CA 1
ATOM 7264 C C . ILE B 1 1121 ? 140.403 125.775 146.482 1.00 8.08 1121 ILE B C 1
ATOM 7265 O O . ILE B 1 1121 ? 140.179 125.532 145.291 1.00 17.36 1121 ILE B O 1
ATOM 7270 N N . PHE B 1 1122 ? 139.531 125.457 147.440 1.00 2.07 1122 PHE B N 1
ATOM 7271 C CA . PHE B 1 1122 ? 138.245 124.862 147.089 1.00 0.00 1122 PHE B CA 1
ATOM 7272 C C . PHE B 1 1122 ? 137.391 125.826 146.275 1.00 7.10 1122 PHE B C 1
ATOM 7273 O O . PHE B 1 1122 ? 136.729 125.418 145.314 1.00 24.91 1122 PHE B O 1
ATOM 7281 N N . LEU B 1 1123 ? 137.381 127.105 146.650 1.00 13.97 1123 LEU B N 1
ATOM 7282 C CA . LEU B 1 1123 ? 136.627 128.088 145.876 1.00 16.75 1123 LEU B CA 1
ATOM 7283 C C . LEU B 1 1123 ? 137.182 128.219 144.463 1.00 16.68 1123 LEU B C 1
ATOM 7284 O O . LEU B 1 1123 ? 136.420 128.311 143.491 1.00 24.55 1123 LEU B O 1
ATOM 7289 N N . TYR B 1 1124 ? 138.509 128.231 144.329 1.00 18.13 1124 TYR B N 1
ATOM 7290 C CA . TYR B 1 1124 ? 139.123 128.301 143.008 1.00 2.09 1124 TYR B CA 1
ATOM 7291 C C . TYR B 1 1124 ? 138.766 127.079 142.170 1.00 8.83 1124 TYR B C 1
ATOM 7292 O O . TYR B 1 1124 ? 138.503 127.196 140.969 1.00 16.26 1124 TYR B O 1
ATOM 7301 N N . MET B 1 1125 ? 138.756 125.895 142.787 1.00 23.50 1125 MET B N 1
ATOM 7302 C CA . MET B 1 1125 ? 138.358 124.686 142.073 1.00 9.64 1125 MET B CA 1
ATOM 7303 C C . MET B 1 1125 ? 136.905 124.760 141.625 1.00 3.98 1125 MET B C 1
ATOM 7304 O O . MET B 1 1125 ? 136.567 124.345 140.512 1.00 18.46 1125 MET B O 1
ATOM 7309 N N . GLY B 1 1126 ? 136.026 125.266 142.489 1.00 7.09 1126 GLY B N 1
ATOM 7310 C CA . GLY B 1 1126 ? 134.617 125.338 142.137 1.00 4.07 1126 GLY B CA 1
ATOM 7311 C C . GLY B 1 1126 ? 134.328 126.333 141.031 1.00 7.04 1126 GLY B C 1
ATOM 7312 O O . GLY B 1 1126 ? 133.495 126.079 140.159 1.00 13.54 1126 GLY B O 1
ATOM 7313 N N . VAL B 1 1127 ? 135.002 127.484 141.054 1.00 18.78 1127 VAL B N 1
ATOM 7314 C CA . VAL B 1 1127 ? 134.725 128.520 140.063 1.00 17.95 1127 VAL B CA 1
ATOM 7315 C C . VAL B 1 1127 ? 135.221 128.103 138.684 1.00 14.83 1127 VAL B C 1
ATOM 7316 O O . VAL B 1 1127 ? 134.542 128.324 137.675 1.00 24.23 1127 VAL B O 1
ATOM 7320 N N . THR B 1 1128 ? 136.407 127.500 138.611 1.00 17.06 1128 THR B N 1
ATOM 7321 C CA . THR B 1 1128 ? 136.985 127.131 137.324 1.00 13.44 1128 THR B CA 1
ATOM 7322 C C . THR B 1 1128 ? 136.323 125.911 136.696 1.00 14.87 1128 THR B C 1
ATOM 7323 O O . THR B 1 1128 ? 136.595 125.617 135.529 1.00 24.64 1128 THR B O 1
ATOM 7327 N N . SER B 1 1129 ? 135.472 125.196 137.431 1.00 20.41 1129 SER B N 1
ATOM 7328 C CA . SER B 1 1129 ? 134.811 124.015 136.892 1.00 13.98 1129 SER B CA 1
ATOM 7329 C C . SER B 1 1129 ? 133.625 124.348 135.999 1.00 19.30 1129 SER B C 1
ATOM 7330 O O . SER B 1 1129 ? 133.130 123.457 135.300 1.00 24.36 1129 SER B O 1
ATOM 7333 N N . LEU B 1 1130 ? 133.157 125.595 136.003 1.00 21.22 1130 LEU B N 1
ATOM 7334 C CA . LEU B 1 1130 ? 132.012 125.987 135.194 1.00 18.18 1130 LEU B CA 1
ATOM 7335 C C . LEU B 1 1130 ? 132.366 126.217 133.731 1.00 22.34 1130 LEU B C 1
ATOM 7336 O O . LEU B 1 1130 ? 131.456 126.344 132.906 1.00 23.73 1130 LEU B O 1
ATOM 7341 N N . ASN B 1 1131 ? 133.650 126.275 133.391 1.00 27.24 1131 ASN B N 1
ATOM 7342 C CA . ASN B 1 1131 ? 134.065 126.514 132.016 1.00 26.99 1131 ASN B CA 1
ATOM 7343 C C . ASN B 1 1131 ? 133.851 125.263 131.173 1.00 30.45 1131 ASN B C 1
ATOM 7344 O O . ASN B 1 1131 ? 134.227 124.158 131.577 1.00 37.51 1131 ASN B O 1
ATOM 7349 N N . GLY B 1 1132 ? 133.256 125.441 129.998 1.00 34.07 1132 GLY B N 1
ATOM 7350 C CA . GLY B 1 1132 ? 132.993 124.342 129.096 1.00 32.54 1132 GLY B CA 1
ATOM 7351 C C . GLY B 1 1132 ? 131.579 123.810 129.107 1.00 34.17 1132 GLY B C 1
ATOM 7352 O O . GLY B 1 1132 ? 131.314 122.799 128.449 1.00 39.53 1132 GLY B O 1
ATOM 7353 N N . ILE B 1 1133 ? 130.664 124.454 129.826 1.00 28.83 1133 ILE B N 1
ATOM 7354 C CA . ILE B 1 1133 ? 129.272 124.030 129.912 1.00 24.17 1133 ILE B CA 1
ATOM 7355 C C . ILE B 1 1133 ? 128.435 124.981 129.071 1.00 23.33 1133 ILE B C 1
ATOM 7356 O O . ILE B 1 1133 ? 128.515 126.203 129.240 1.00 30.06 1133 ILE B O 1
ATOM 7361 N N . GLN B 1 1134 ? 127.636 124.420 128.160 1.00 27.83 1134 GLN B N 1
ATOM 7362 C CA . GLN B 1 1134 ? 126.803 125.253 127.300 1.00 23.17 1134 GLN B CA 1
ATOM 7363 C C . GLN B 1 1134 ? 125.699 125.948 128.082 1.00 23.77 1134 GLN B C 1
ATOM 7364 O O . GLN B 1 1134 ? 125.303 127.063 127.729 1.00 30.66 1134 GLN B O 1
ATOM 7370 N N . PHE B 1 1135 ? 125.179 125.309 129.130 1.00 21.74 1135 PHE B N 1
ATOM 7371 C CA . PHE B 1 1135 ? 124.160 125.948 129.956 1.00 18.16 1135 PHE B CA 1
ATOM 7372 C C . PHE B 1 1135 ? 124.704 127.216 130.603 1.00 26.50 1135 PHE B C 1
ATOM 7373 O O . PHE B 1 1135 ? 124.050 128.267 130.594 1.00 33.01 1135 PHE B O 1
ATOM 7381 N N . TYR B 1 1136 ? 125.914 127.139 131.159 1.00 25.43 1136 TYR B N 1
ATOM 7382 C CA . TYR B 1 1136 ? 126.526 128.316 131.764 1.00 13.98 1136 TYR B CA 1
ATOM 7383 C C . TYR B 1 1136 ? 126.763 129.407 130.728 1.00 18.50 1136 TYR B C 1
ATOM 7384 O O . TYR B 1 1136 ? 126.501 130.587 130.987 1.00 26.75 1136 TYR B O 1
ATOM 7393 N N . GLU B 1 1137 ? 127.252 129.031 129.545 1.00 19.60 1137 GLU B N 1
ATOM 7394 C CA . GLU B 1 1137 ? 127.504 130.017 128.499 1.00 12.04 1137 GLU B CA 1
ATOM 7395 C C . GLU B 1 1137 ? 126.214 130.693 128.056 1.00 20.19 1137 GLU B C 1
ATOM 7396 O O . GLU B 1 1137 ? 126.196 131.901 127.795 1.00 32.03 1137 GLU B O 1
ATOM 7402 N N . ARG B 1 1138 ? 125.126 129.930 127.953 1.00 23.01 1138 ARG B N 1
ATOM 7403 C CA . ARG B 1 1138 ? 123.833 130.498 127.600 1.00 16.50 1138 ARG B CA 1
ATOM 7404 C C . ARG B 1 1138 ? 123.224 131.314 128.730 1.00 16.31 1138 ARG B C 1
ATOM 7405 O O . ARG B 1 1138 ? 122.325 132.120 128.476 1.00 24.95 1138 ARG B O 1
ATOM 7413 N N . LEU B 1 1139 ? 123.677 131.114 129.970 1.00 18.13 1139 LEU B N 1
ATOM 7414 C CA . LEU B 1 1139 ? 123.200 131.957 131.061 1.00 19.01 1139 LEU B CA 1
ATOM 7415 C C . LEU B 1 1139 ? 123.697 133.391 130.924 1.00 22.31 1139 LEU B C 1
ATOM 7416 O O . LEU B 1 1139 ? 122.990 134.328 131.308 1.00 26.51 1139 LEU B O 1
ATOM 7421 N N . HIS B 1 1140 ? 124.906 133.582 130.390 1.00 24.29 1140 HIS B N 1
ATOM 7422 C CA . HIS B 1 1140 ? 125.400 134.934 130.147 1.00 18.04 1140 HIS B CA 1
ATOM 7423 C C . HIS B 1 1140 ? 124.528 135.664 129.135 1.00 22.52 1140 HIS B C 1
ATOM 7424 O O . HIS B 1 1140 ? 124.243 136.856 129.293 1.00 30.31 1140 HIS B O 1
ATOM 7431 N N . LEU B 1 1141 ? 124.089 134.960 128.091 1.00 24.87 1141 LEU B N 1
ATOM 7432 C CA . LEU B 1 1141 ? 123.325 135.591 127.022 1.00 13.81 1141 LEU B CA 1
ATOM 7433 C C . LEU B 1 1141 ? 122.021 136.198 127.520 1.00 15.75 1141 LEU B C 1
ATOM 7434 O O . LEU B 1 1141 ? 121.444 137.045 126.831 1.00 32.88 1141 LEU B O 1
ATOM 7439 N N . LEU B 1 1142 ? 121.537 135.785 128.692 1.00 13.91 1142 LEU B N 1
ATOM 7440 C CA . LEU B 1 1142 ? 120.331 136.385 129.249 1.00 19.48 1142 LEU B CA 1
ATOM 7441 C C . LEU B 1 1142 ? 120.534 137.845 129.632 1.00 26.70 1142 LEU B C 1
ATOM 7442 O O . LEU B 1 1142 ? 119.549 138.575 129.779 1.00 33.35 1142 LEU B O 1
ATOM 7447 N N . LEU B 1 1143 ? 121.781 138.284 129.800 1.00 24.53 1143 LEU B N 1
ATOM 7448 C CA . LEU B 1 1143 ? 122.081 139.654 130.190 1.00 21.19 1143 LEU B CA 1
ATOM 7449 C C . LEU B 1 1143 ? 122.650 140.501 129.064 1.00 20.54 1143 LEU B C 1
ATOM 7450 O O . LEU B 1 1143 ? 122.413 141.709 129.040 1.00 24.80 1143 LEU B O 1
ATOM 7455 N N . MET B 1 1144 ? 123.390 139.902 128.136 1.00 25.23 1144 MET B N 1
ATOM 7456 C CA . MET B 1 1144 ? 123.941 140.653 127.023 1.00 23.96 1144 MET B CA 1
ATOM 7457 C C . MET B 1 1144 ? 122.827 141.103 126.079 1.00 30.74 1144 MET B C 1
ATOM 7458 O O . MET B 1 1144 ? 121.812 140.418 125.931 1.00 32.57 1144 MET B O 1
ATOM 7463 N N . PRO B 1 1145 ? 122.991 142.258 125.431 1.00 34.72 1145 PRO B N 1
ATOM 7464 C CA . PRO B 1 1145 ? 122.022 142.664 124.417 1.00 30.62 1145 PRO B CA 1
ATOM 7465 C C . PRO B 1 1145 ? 122.105 141.754 123.205 1.00 31.15 1145 PRO B C 1
ATOM 7466 O O . PRO B 1 1145 ? 123.165 141.173 122.919 1.00 35.35 1145 PRO B O 1
ATOM 7470 N N . PRO B 1 1146 ? 121.010 141.601 122.459 1.00 32.32 1146 PRO B N 1
ATOM 7471 C CA . PRO B 1 1146 ? 121.004 140.622 121.360 1.00 31.81 1146 PRO B CA 1
ATOM 7472 C C . PRO B 1 1146 ? 122.047 140.879 120.288 1.00 37.17 1146 PRO B C 1
ATOM 7473 O O . PRO B 1 1146 ? 122.428 139.935 119.585 1.00 40.18 1146 PRO B O 1
ATOM 7477 N N . LYS B 1 1147 ? 122.521 142.115 120.130 1.00 39.06 1147 LYS B N 1
ATOM 7478 C CA . LYS B 1 1147 ? 123.505 142.414 119.096 1.00 33.12 1147 LYS B CA 1
ATOM 7479 C C . LYS B 1 1147 ? 124.913 141.957 119.454 1.00 33.73 1147 LYS B C 1
ATOM 7480 O O . LYS B 1 1147 ? 125.769 141.899 118.566 1.00 35.46 1147 LYS B O 1
ATOM 7486 N N . HIS B 1 1148 ? 125.177 141.639 120.719 1.00 39.50 1148 HIS B N 1
ATOM 7487 C CA . HIS B 1 1148 ? 126.500 141.217 121.156 1.00 35.95 1148 HIS B CA 1
ATOM 7488 C C . HIS B 1 1148 ? 126.636 139.706 121.282 1.00 39.89 1148 HIS B C 1
ATOM 7489 O O . HIS B 1 1148 ? 127.696 139.228 121.697 1.00 39.44 1148 HIS B O 1
ATOM 7496 N N . HIS B 1 1149 ? 125.601 138.947 120.939 1.00 39.32 1149 HIS B N 1
ATOM 7497 C CA . HIS B 1 1149 ? 125.675 137.501 121.068 1.00 30.63 1149 HIS B CA 1
ATOM 7498 C C . HIS B 1 1149 ? 126.760 136.951 120.145 1.00 35.65 1149 HIS B C 1
ATOM 7499 O O . HIS B 1 1149 ? 126.943 137.455 119.031 1.00 42.47 1149 HIS B O 1
ATOM 7506 N N . PRO B 1 1150 ? 127.494 135.922 120.570 1.00 44.31 1150 PRO B N 1
ATOM 7507 C CA . PRO B 1 1150 ? 128.593 135.404 119.743 1.00 43.38 1150 PRO B CA 1
ATOM 7508 C C . PRO B 1 1150 ? 128.107 134.714 118.479 1.00 49.36 1150 PRO B C 1
ATOM 7509 O O . PRO B 1 1150 ? 126.904 134.670 118.205 1.00 49.88 1150 PRO B O 1
ATOM 7513 N N . ASP B 1 1151 ? 129.044 134.169 117.701 1.00 58.42 1151 ASP B N 1
ATOM 7514 C CA . ASP B 1 1151 ? 128.750 133.541 116.419 1.00 58.11 1151 ASP B CA 1
ATOM 7515 C C . ASP B 1 1151 ? 128.674 132.020 116.518 1.00 57.40 1151 ASP B C 1
ATOM 7516 O O . ASP B 1 1151 ? 129.079 131.317 115.586 1.00 56.85 1151 ASP B O 1
ATOM 7521 N N . VAL B 1 1152 ? 128.165 131.496 117.631 1.00 56.05 1152 VAL B N 1
ATOM 7522 C CA . VAL B 1 1152 ? 128.052 130.055 117.824 1.00 54.00 1152 VAL B CA 1
ATOM 7523 C C . VAL B 1 1152 ? 126.895 129.519 116.992 1.00 54.57 1152 VAL B C 1
ATOM 7524 O O . VAL B 1 1152 ? 126.055 130.285 116.507 1.00 55.77 1152 VAL B O 1
ATOM 7528 N N . THR B 1 1153 ? 126.844 128.196 116.822 1.00 52.16 1153 THR B N 1
ATOM 7529 C CA . THR B 1 1153 ? 125.824 127.596 115.969 1.00 51.56 1153 THR B CA 1
ATOM 7530 C C . THR B 1 1153 ? 124.423 127.764 116.543 1.00 50.62 1153 THR B C 1
ATOM 7531 O O . THR B 1 1153 ? 123.471 127.980 115.785 1.00 53.53 1153 THR B O 1
ATOM 7535 N N . TYR B 1 1154 ? 124.269 127.662 117.861 1.00 47.00 1154 TYR B N 1
ATOM 7536 C CA . TYR B 1 1154 ? 122.955 127.773 118.482 1.00 45.04 1154 TYR B CA 1
ATOM 7537 C C . TYR B 1 1154 ? 122.492 129.215 118.642 1.00 45.74 1154 TYR B C 1
ATOM 7538 O O . TYR B 1 1154 ? 121.528 129.462 119.372 1.00 48.36 1154 TYR B O 1
ATOM 7547 N N . VAL B 1 1155 ? 123.151 130.166 117.985 1.00 49.21 1155 VAL B N 1
ATOM 7548 C CA . VAL B 1 1155 ? 122.744 131.561 118.003 1.00 48.06 1155 VAL B CA 1
ATOM 7549 C C . VAL B 1 1155 ? 122.179 131.999 116.657 1.00 53.18 1155 VAL B C 1
ATOM 7550 O O . VAL B 1 1155 ? 121.161 132.691 116.604 1.00 54.52 1155 VAL B O 1
ATOM 7554 N N . LYS B 1 1156 ? 122.829 131.606 115.560 1.00 55.61 1156 LYS B N 1
ATOM 7555 C CA . LYS B 1 1156 ? 122.370 131.998 114.232 1.00 51.96 1156 LYS B CA 1
ATOM 7556 C C . LYS B 1 1156 ? 121.168 131.181 113.774 1.00 57.46 1156 LYS B C 1
ATOM 7557 O O . LYS B 1 1156 ? 120.288 131.706 113.082 1.00 59.26 1156 LYS B O 1
ATOM 7563 N N . LYS B 1 1157 ? 121.111 129.901 114.140 1.00 54.43 1157 LYS B N 1
ATOM 7564 C CA . LYS B 1 1157 ? 120.096 128.998 113.613 1.00 52.49 1157 LYS B CA 1
ATOM 7565 C C . LYS B 1 1157 ? 118.792 129.011 114.400 1.00 53.07 1157 LYS B C 1
ATOM 7566 O O . LYS B 1 1157 ? 117.812 128.414 113.944 1.00 55.43 1157 LYS B O 1
ATOM 7572 N N . VAL B 1 1158 ? 118.747 129.667 115.557 1.00 47.55 1158 VAL B N 1
ATOM 7573 C CA . VAL B 1 1158 ? 117.540 129.718 116.370 1.00 46.43 1158 VAL B CA 1
ATOM 7574 C C . VAL B 1 1158 ? 117.293 131.153 116.809 1.00 48.81 1158 VAL B C 1
ATOM 7575 O O . VAL B 1 1158 ? 118.219 131.965 116.900 1.00 50.81 1158 VAL B O 1
ATOM 7579 N N . ARG B 1 1159 ? 116.029 131.462 117.083 1.00 51.49 1159 ARG B N 1
ATOM 7580 C CA . ARG B 1 1159 ? 115.670 132.779 117.582 1.00 51.50 1159 ARG B CA 1
ATOM 7581 C C . ARG B 1 1159 ? 116.103 132.935 119.037 1.00 52.09 1159 ARG B C 1
ATOM 7582 O O . ARG B 1 1159 ? 116.273 131.959 119.772 1.00 59.99 1159 ARG B O 1
ATOM 7590 N N . THR B 1 1160 ? 116.282 134.191 119.450 1.00 42.96 1160 THR B N 1
ATOM 7591 C CA . THR B 1 1160 ? 116.730 134.459 120.813 1.00 41.09 1160 THR B CA 1
ATOM 7592 C C . THR B 1 1160 ? 115.709 133.984 121.840 1.00 46.05 1160 THR B C 1
ATOM 7593 O O . THR B 1 1160 ? 116.078 133.410 122.873 1.00 50.50 1160 THR B O 1
ATOM 7597 N N . LEU B 1 1161 ? 114.422 134.212 121.576 1.00 46.78 1161 LEU B N 1
ATOM 7598 C CA . LEU B 1 1161 ? 113.396 133.866 122.554 1.00 47.58 1161 LEU B CA 1
ATOM 7599 C C . LEU B 1 1161 ? 113.314 132.360 122.775 1.00 52.13 1161 LEU B C 1
ATOM 7600 O O . LEU B 1 1161 ? 113.099 131.907 123.904 1.00 55.88 1161 LEU B O 1
ATOM 7605 N N . ARG B 1 1162 ? 113.475 131.566 121.715 1.00 48.79 1162 ARG B N 1
ATOM 7606 C CA . ARG B 1 1162 ? 113.445 130.115 121.878 1.00 46.28 1162 ARG B CA 1
ATOM 7607 C C . ARG B 1 1162 ? 114.610 129.628 122.732 1.00 44.89 1162 ARG B C 1
ATOM 7608 O O . ARG B 1 1162 ? 114.434 128.772 123.609 1.00 51.34 1162 ARG B O 1
ATOM 7616 N N . MET B 1 1163 ? 115.808 130.161 122.491 1.00 34.99 1163 MET B N 1
ATOM 7617 C CA . MET B 1 1163 ? 116.959 129.789 123.306 1.00 34.57 1163 MET B CA 1
ATOM 7618 C C . MET B 1 1163 ? 116.759 130.204 124.759 1.00 42.83 1163 MET B C 1
ATOM 7619 O O . MET B 1 1163 ? 117.119 129.462 125.684 1.00 49.56 1163 MET B O 1
ATOM 7624 N N . HIS B 1 1164 ? 116.178 131.385 124.983 1.00 36.19 1164 HIS B N 1
ATOM 7625 C CA . HIS B 1 1164 ? 115.902 131.815 126.349 1.00 30.27 1164 HIS B CA 1
ATOM 7626 C C . HIS B 1 1164 ? 114.882 130.903 127.020 1.00 32.98 1164 HIS B C 1
ATOM 7627 O O . HIS B 1 1164 ? 114.999 130.609 128.213 1.00 44.59 1164 HIS B O 1
ATOM 7634 N N . LEU B 1 1165 ? 113.871 130.453 126.276 1.00 33.85 1165 LEU B N 1
ATOM 7635 C CA . LEU B 1 1165 ? 112.898 129.517 126.835 1.00 34.38 1165 LEU B CA 1
ATOM 7636 C C . LEU B 1 1165 ? 113.558 128.194 127.207 1.00 34.41 1165 LEU B C 1
ATOM 7637 O O . LEU B 1 1165 ? 113.254 127.608 128.255 1.00 40.59 1165 LEU B O 1
ATOM 7642 N N . PHE B 1 1166 ? 114.459 127.704 126.355 1.00 25.15 1166 PHE B N 1
ATOM 7643 C CA . PHE B 1 1166 ? 115.190 126.481 126.674 1.00 24.44 1166 PHE B CA 1
ATOM 7644 C C . PHE B 1 1166 ? 116.001 126.651 127.954 1.00 30.81 1166 PHE B C 1
ATOM 7645 O O . PHE B 1 1166 ? 115.993 125.780 128.839 1.00 38.82 1166 PHE B O 1
ATOM 7653 N N . THR B 1 1167 ? 116.699 127.782 128.076 1.00 26.14 1167 THR B N 1
ATOM 7654 C CA . THR B 1 1167 ? 117.483 128.037 129.281 1.00 23.89 1167 THR B CA 1
ATOM 7655 C C . THR B 1 1167 ? 116.590 128.133 130.513 1.00 24.40 1167 THR B C 1
ATOM 7656 O O . THR B 1 1167 ? 116.957 127.657 131.593 1.00 28.04 1167 THR B O 1
ATOM 7660 N N . ALA B 1 1168 ? 115.417 128.752 130.374 1.00 21.34 1168 ALA B N 1
ATOM 7661 C CA . ALA B 1 1168 ? 114.498 128.861 131.501 1.00 21.51 1168 ALA B CA 1
ATOM 7662 C C . ALA B 1 1168 ? 114.000 127.492 131.946 1.00 23.71 1168 ALA B C 1
ATOM 7663 O O . ALA B 1 1168 ? 113.889 127.224 133.148 1.00 32.12 1168 ALA B O 1
ATOM 7665 N N . LEU B 1 1169 ? 113.680 126.614 130.993 1.00 22.93 1169 LEU B N 1
ATOM 7666 C CA . LEU B 1 1169 ? 113.268 125.261 131.359 1.00 26.67 1169 LEU B CA 1
ATOM 7667 C C . LEU B 1 1169 ? 114.385 124.517 132.081 1.00 29.75 1169 LEU B C 1
ATOM 7668 O O . LEU B 1 1169 ? 114.139 123.835 133.089 1.00 31.74 1169 LEU B O 1
ATOM 7673 N N . GLN B 1 1170 ? 115.619 124.644 131.588 1.00 24.99 1170 GLN B N 1
ATOM 7674 C CA . GLN B 1 1170 ? 116.744 124.009 132.266 1.00 13.31 1170 GLN B CA 1
ATOM 7675 C C . GLN B 1 1170 ? 116.905 124.544 133.686 1.00 18.39 1170 GLN B C 1
ATOM 7676 O O . G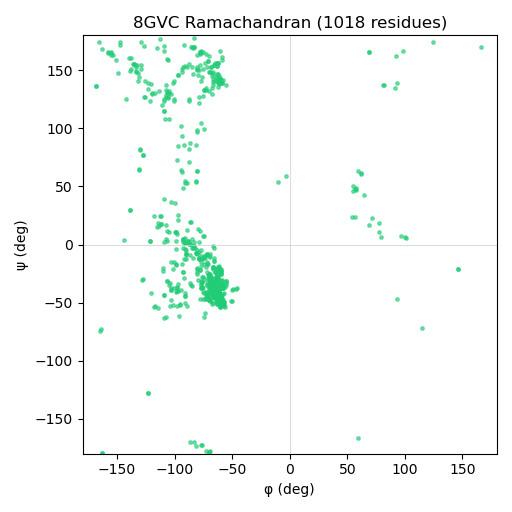LN B 1 1170 ? 117.153 123.774 134.624 1.00 32.02 1170 GLN B O 1
ATOM 7682 N N . LEU B 1 1171 ? 116.769 125.861 133.863 1.00 25.56 1171 LEU B N 1
ATOM 7683 C CA . LEU B 1 1171 ? 116.879 126.449 135.195 1.00 22.63 1171 LEU B CA 1
ATOM 7684 C C . LEU B 1 1171 ? 115.776 125.948 136.115 1.00 23.50 1171 LEU B C 1
ATOM 7685 O O . LEU B 1 1171 ? 116.010 125.709 137.304 1.00 35.69 1171 LEU B O 1
ATOM 7690 N N . LEU B 1 1172 ? 114.559 125.807 135.591 1.00 25.90 1172 LEU B N 1
ATOM 7691 C CA . LEU B 1 1172 ? 113.469 125.278 136.402 1.00 26.06 1172 LEU B CA 1
ATOM 7692 C C . LEU B 1 1172 ? 113.786 123.868 136.879 1.00 24.75 1172 LEU B C 1
ATOM 7693 O O . LEU B 1 1172 ? 113.584 123.533 138.054 1.00 30.03 1172 LEU B O 1
ATOM 7698 N N . CYS B 1 1173 ? 114.296 123.025 135.977 1.00 29.35 1173 CYS B N 1
ATOM 7699 C CA . CYS B 1 1173 ? 114.660 121.668 136.378 1.00 28.07 1173 CYS B CA 1
ATOM 7700 C C . CYS B 1 1173 ? 115.750 121.680 137.445 1.00 28.58 1173 CYS B C 1
ATOM 7701 O O . CYS B 1 1173 ? 115.680 120.929 138.428 1.00 36.79 1173 CYS B O 1
ATOM 7704 N N . LEU B 1 1174 ? 116.768 122.526 137.269 1.00 25.73 1174 LEU B N 1
ATOM 7705 C CA . LEU B 1 1174 ? 117.852 122.586 138.247 1.00 25.62 1174 LEU B CA 1
ATOM 7706 C C . LEU B 1 1174 ? 117.349 123.045 139.611 1.00 27.59 1174 LEU B C 1
ATOM 7707 O O . LEU B 1 1174 ? 117.744 122.496 140.648 1.00 33.99 1174 LEU B O 1
ATOM 7712 N N . ALA B 1 1175 ? 116.483 124.060 139.632 1.00 26.02 1175 ALA B N 1
ATOM 7713 C CA . ALA B 1 1175 ? 115.934 124.536 140.897 1.00 22.07 1175 ALA B CA 1
ATOM 7714 C C . ALA B 1 1175 ? 115.099 123.458 141.573 1.00 27.32 1175 ALA B C 1
ATOM 7715 O O . ALA B 1 1175 ? 115.160 123.292 142.797 1.00 30.77 1175 ALA B O 1
ATOM 7717 N N . LEU B 1 1176 ? 114.303 122.721 140.795 1.00 34.21 1176 LEU B N 1
ATOM 7718 C CA . LEU B 1 1176 ? 113.525 121.632 141.375 1.00 32.86 1176 LEU B CA 1
ATOM 7719 C C . LEU B 1 1176 ? 114.434 120.575 141.988 1.00 32.05 1176 LEU B C 1
ATOM 7720 O O . LEU B 1 1176 ? 114.165 120.070 143.086 1.00 34.46 1176 LEU B O 1
ATOM 7725 N N . LEU B 1 1177 ? 115.519 120.225 141.292 1.00 33.17 1177 LEU B N 1
ATOM 7726 C CA . LEU B 1 1177 ? 116.447 119.237 141.835 1.00 28.64 1177 LEU B CA 1
ATOM 7727 C C . LEU B 1 1177 ? 117.087 119.727 143.128 1.00 33.85 1177 LEU B C 1
ATOM 7728 O O . LEU B 1 1177 ? 117.213 118.962 144.093 1.00 39.04 1177 LEU B O 1
ATOM 7733 N N . TRP B 1 1178 ? 117.499 120.996 143.172 1.00 34.82 1178 TRP B N 1
ATOM 7734 C CA . TRP B 1 1178 ? 118.086 121.527 144.400 1.00 29.74 1178 TRP B CA 1
ATOM 7735 C C . TRP B 1 1178 ? 117.078 121.513 145.544 1.00 35.11 1178 TRP B C 1
ATOM 7736 O O . TRP B 1 1178 ? 117.417 121.148 146.678 1.00 39.63 1178 TRP B O 1
ATOM 7747 N N . ALA B 1 1179 ? 115.833 121.907 145.268 1.00 39.69 1179 ALA B N 1
ATOM 7748 C CA . ALA B 1 1179 ? 114.811 121.894 146.308 1.00 36.36 1179 ALA B CA 1
ATOM 7749 C C . ALA B 1 1179 ? 114.581 120.484 146.832 1.00 37.52 1179 ALA B C 1
ATOM 7750 O O . ALA B 1 1179 ? 114.424 120.281 148.042 1.00 37.38 1179 ALA B O 1
ATOM 7752 N N . VAL B 1 1180 ? 114.555 119.495 145.937 1.00 45.57 1180 VAL B N 1
ATOM 7753 C CA . VAL B 1 1180 ? 114.398 118.111 146.376 1.00 44.90 1180 VAL B CA 1
ATOM 7754 C C . VAL B 1 1180 ? 115.574 117.694 147.250 1.00 43.04 1180 VAL B C 1
ATOM 7755 O O . VAL B 1 1180 ? 115.397 117.032 148.279 1.00 42.31 1180 VAL B O 1
ATOM 7759 N N . MET B 1 1181 ? 116.792 118.069 146.853 1.00 50.77 1181 MET B N 1
ATOM 7760 C CA . MET B 1 1181 ? 117.966 117.692 147.635 1.00 46.76 1181 MET B CA 1
ATOM 7761 C C . MET B 1 1181 ? 117.927 118.296 149.033 1.00 50.98 1181 MET B C 1
ATOM 7762 O O . MET B 1 1181 ? 118.268 117.625 150.014 1.00 55.72 1181 MET B O 1
ATOM 7767 N N . SER B 1 1182 ? 117.525 119.564 149.147 1.00 55.60 1182 SER B N 1
ATOM 7768 C CA . SER B 1 1182 ? 117.498 120.210 150.457 1.00 53.65 1182 SER B CA 1
ATOM 7769 C C . SER B 1 1182 ? 116.476 119.557 151.383 1.00 51.89 1182 SER B C 1
ATOM 7770 O O . SER B 1 1182 ? 116.726 119.400 152.583 1.00 51.23 1182 SER B O 1
ATOM 7773 N N . THR B 1 1183 ? 115.324 119.171 150.844 1.00 56.65 1183 THR B N 1
ATOM 7774 C CA . THR B 1 1183 ? 114.251 118.607 151.650 1.00 56.06 1183 THR B CA 1
ATOM 7775 C C . THR B 1 1183 ? 114.697 117.302 152.309 1.00 55.20 1183 THR B C 1
ATOM 7776 O O . THR B 1 1183 ? 115.617 116.621 151.848 1.00 57.92 1183 THR B O 1
ATOM 7780 N N . ALA B 1 1184 ? 114.028 116.963 153.415 1.00 58.49 1184 ALA B N 1
ATOM 7781 C CA . ALA B 1 1184 ? 114.379 115.759 154.163 1.00 61.27 1184 ALA B CA 1
ATOM 7782 C C . ALA B 1 1184 ? 114.342 114.513 153.288 1.00 63.71 1184 ALA B C 1
ATOM 7783 O O . ALA B 1 1184 ? 115.103 113.568 153.524 1.00 63.71 1184 ALA B O 1
ATOM 7785 N N . ALA B 1 1185 ? 113.467 114.485 152.282 1.00 60.16 1185 ALA B N 1
ATOM 7786 C CA . ALA B 1 1185 ? 113.391 113.358 151.353 1.00 56.43 1185 ALA B CA 1
ATOM 7787 C C . ALA B 1 1185 ? 114.484 113.474 150.288 1.00 57.29 1185 ALA B C 1
ATOM 7788 O O . ALA B 1 1185 ? 114.229 113.610 149.093 1.00 59.41 1185 ALA B O 1
ATOM 7790 N N . SER B 1 1186 ? 115.729 113.417 150.755 1.00 51.64 1186 SER B N 1
ATOM 7791 C CA . SER B 1 1186 ? 116.895 113.600 149.901 1.00 47.65 1186 SER B CA 1
ATOM 7792 C C . SER B 1 1186 ? 117.413 112.299 149.304 1.00 50.26 1186 SER B C 1
ATOM 7793 O O . SER B 1 1186 ? 118.349 112.337 148.500 1.00 54.61 1186 SER B O 1
ATOM 7796 N N . LEU B 1 1187 ? 116.840 111.155 149.674 1.00 54.60 1187 LEU B N 1
ATOM 7797 C CA . LEU B 1 1187 ? 117.285 109.880 149.129 1.00 55.31 1187 LEU B CA 1
ATOM 7798 C C . LEU B 1 1187 ? 116.701 109.584 147.755 1.00 54.53 1187 LEU B C 1
ATOM 7799 O O . LEU B 1 1187 ? 117.109 108.602 147.126 1.00 55.42 1187 LEU B O 1
ATOM 7804 N N . ALA B 1 1188 ? 115.764 110.400 147.278 1.00 52.04 1188 ALA B N 1
ATOM 7805 C CA . ALA B 1 1188 ? 115.136 110.206 145.980 1.00 50.97 1188 ALA B CA 1
ATOM 7806 C C . ALA B 1 1188 ? 115.762 111.066 144.891 1.00 52.53 1188 ALA B C 1
ATOM 7807 O O . ALA B 1 1188 ? 115.223 111.133 143.783 1.00 57.46 1188 ALA B O 1
ATOM 7809 N N . PHE B 1 1189 ? 116.882 111.726 145.180 1.00 47.27 1189 PHE B N 1
ATOM 7810 C CA . PHE B 1 1189 ? 117.505 112.597 144.186 1.00 46.52 1189 PHE B CA 1
ATOM 7811 C C . PHE B 1 1189 ? 117.876 111.858 142.909 1.00 49.09 1189 PHE B C 1
ATOM 7812 O O . PHE B 1 1189 ? 117.561 112.362 141.816 1.00 50.21 1189 PHE B O 1
ATOM 7820 N N . PRO B 1 1190 ? 118.542 110.701 142.954 1.00 51.91 1190 PRO B N 1
ATOM 7821 C CA . PRO B 1 1190 ? 118.864 110.007 141.696 1.00 51.79 1190 PRO B CA 1
ATOM 7822 C C . PRO B 1 1190 ? 117.637 109.649 140.878 1.00 50.07 1190 PRO B C 1
ATOM 7823 O O . PRO B 1 1190 ? 117.677 109.721 139.644 1.00 51.34 1190 PRO B O 1
ATOM 7827 N N . PHE B 1 1191 ? 116.541 109.261 141.533 1.00 50.63 1191 PHE B N 1
ATOM 7828 C CA . PHE B 1 1191 ? 115.322 108.941 140.798 1.00 48.54 1191 PHE B CA 1
ATOM 7829 C C . PHE B 1 1191 ? 114.771 110.168 140.085 1.00 51.25 1191 PHE B C 1
ATOM 7830 O O . PHE B 1 1191 ? 114.339 110.083 138.930 1.00 56.96 1191 PHE B O 1
ATOM 7838 N N . ILE B 1 1192 ? 114.775 111.320 140.758 1.00 43.71 1192 ILE B N 1
ATOM 7839 C CA . ILE B 1 1192 ? 114.312 112.549 140.122 1.00 41.60 1192 ILE B CA 1
ATOM 7840 C C . ILE B 1 1192 ? 115.226 112.934 138.969 1.00 43.25 1192 ILE B C 1
ATOM 7841 O O . ILE B 1 1192 ? 114.765 113.457 137.948 1.00 44.94 1192 ILE B O 1
ATOM 7846 N N . LEU B 1 1193 ? 116.530 112.691 139.109 1.00 42.20 1193 LEU B N 1
ATOM 7847 C CA . LEU B 1 1193 ? 117.458 113.014 138.031 1.00 40.92 1193 LEU B CA 1
ATOM 7848 C C . LEU B 1 1193 ? 117.165 112.189 136.783 1.00 43.57 1193 LEU B C 1
ATOM 7849 O O . LEU B 1 1193 ? 117.219 112.707 135.661 1.00 46.62 1193 LEU B O 1
ATOM 7854 N N . ILE B 1 1194 ? 116.854 110.903 136.957 1.00 43.30 1194 ILE B N 1
ATOM 7855 C CA . ILE B 1 1194 ? 116.593 110.037 135.811 1.00 38.96 1194 ILE B CA 1
ATOM 7856 C C . ILE B 1 1194 ? 115.379 110.513 135.028 1.00 42.45 1194 ILE B C 1
ATOM 7857 O O . ILE B 1 1194 ? 115.281 110.279 133.818 1.00 48.14 1194 ILE B O 1
ATOM 7862 N N . LEU B 1 1195 ? 114.438 111.186 135.692 1.00 43.36 1195 LEU B N 1
ATOM 7863 C CA . LEU B 1 1195 ? 113.218 111.622 135.024 1.00 42.11 1195 LEU B CA 1
ATOM 7864 C C . LEU B 1 1195 ? 113.469 112.666 133.944 1.00 45.79 1195 LEU B C 1
ATOM 7865 O O . LEU B 1 1195 ? 112.568 112.923 133.140 1.00 50.30 1195 LEU B O 1
ATOM 7870 N N . THR B 1 1196 ? 114.658 113.273 133.903 1.00 43.73 1196 THR B N 1
ATOM 7871 C CA . THR B 1 1196 ? 114.940 114.257 132.864 1.00 40.89 1196 THR B CA 1
ATOM 7872 C C . THR B 1 1196 ? 114.983 113.621 131.481 1.00 42.00 1196 THR B C 1
ATOM 7873 O O . THR B 1 1196 ? 114.570 114.250 130.501 1.00 47.41 1196 THR B O 1
ATOM 7877 N N . VAL B 1 1197 ? 115.481 112.387 131.376 1.00 41.86 1197 VAL B N 1
ATOM 7878 C CA . VAL B 1 1197 ? 115.544 111.723 130.074 1.00 45.21 1197 VAL B CA 1
ATOM 7879 C C . VAL B 1 1197 ? 114.160 111.563 129.458 1.00 46.08 1197 VAL B C 1
ATOM 7880 O O . VAL B 1 1197 ? 113.966 111.986 128.306 1.00 49.26 1197 VAL B O 1
ATOM 7884 N N . PRO B 1 1198 ? 113.172 110.980 130.140 1.00 47.42 1198 PRO B N 1
ATOM 7885 C CA . PRO B 1 1198 ? 111.817 110.947 129.568 1.00 47.76 1198 PRO B CA 1
ATOM 7886 C C . PRO B 1 1198 ? 111.256 112.327 129.288 1.00 51.20 1198 PRO B C 1
ATOM 7887 O O . PRO B 1 1198 ? 110.524 112.501 128.307 1.00 56.29 1198 PRO B O 1
ATOM 7891 N N . LEU B 1 1199 ? 111.575 113.317 130.123 1.00 47.14 1199 LEU B N 1
ATOM 7892 C CA . LEU B 1 1199 ? 111.108 114.675 129.868 1.00 45.86 1199 LEU B CA 1
ATOM 7893 C C . LEU B 1 1199 ? 111.600 115.170 128.515 1.00 48.99 1199 LEU B C 1
ATOM 7894 O O . LEU B 1 1199 ? 110.809 115.627 127.683 1.00 51.89 1199 LEU B O 1
ATOM 7899 N N . ARG B 1 1200 ? 112.906 115.063 128.267 1.00 50.03 1200 ARG B N 1
ATOM 7900 C CA . ARG B 1 1200 ? 113.444 115.493 126.981 1.00 50.25 1200 ARG B CA 1
ATOM 7901 C C . ARG B 1 1200 ? 112.869 114.665 125.840 1.00 52.95 1200 ARG B C 1
ATOM 7902 O O . ARG B 1 1200 ? 112.606 115.192 124.753 1.00 55.21 1200 ARG B O 1
ATOM 7910 N N . MET B 1 1201 ? 112.667 113.366 126.066 1.00 58.75 1201 MET B N 1
ATOM 7911 C CA . MET B 1 1201 ? 112.177 112.500 125.000 1.00 56.39 1201 MET B CA 1
ATOM 7912 C C . MET B 1 1201 ? 110.727 112.781 124.628 1.00 57.30 1201 MET B C 1
ATOM 7913 O O . MET B 1 1201 ? 110.349 112.567 123.472 1.00 59.08 1201 MET B O 1
ATOM 7918 N N . VAL B 1 1202 ? 109.907 113.246 125.568 1.00 56.55 1202 VAL B N 1
ATOM 7919 C CA . VAL B 1 1202 ? 108.471 113.410 125.349 1.00 57.58 1202 VAL B CA 1
ATOM 7920 C C . VAL B 1 1202 ? 108.084 114.882 125.212 1.00 62.29 1202 VAL B C 1
ATOM 7921 O O . VAL B 1 1202 ? 107.595 115.308 124.164 1.00 63.59 1202 VAL B O 1
ATOM 7925 N N . VAL B 1 1203 ? 108.294 115.675 126.263 1.00 59.02 1203 VAL B N 1
ATOM 7926 C CA . VAL B 1 1203 ? 107.746 117.028 126.288 1.00 57.93 1203 VAL B CA 1
ATOM 7927 C C . VAL B 1 1203 ? 108.547 117.963 125.390 1.00 60.16 1203 VAL B C 1
ATOM 7928 O O . VAL B 1 1203 ? 107.978 118.727 124.601 1.00 60.85 1203 VAL B O 1
ATOM 7932 N N . LEU B 1 1204 ? 109.878 117.925 125.497 1.00 58.94 1204 LEU B N 1
ATOM 7933 C CA . LEU B 1 1204 ? 110.701 118.852 124.726 1.00 58.57 1204 LEU B CA 1
ATOM 7934 C C . LEU B 1 1204 ? 110.550 118.628 123.228 1.00 58.23 1204 LEU B C 1
ATOM 7935 O O . LEU B 1 1204 ? 110.574 119.590 122.453 1.00 61.19 1204 LEU B O 1
ATOM 7940 N N . THR B 1 1205 ? 110.399 117.373 122.801 1.00 62.06 1205 THR B N 1
ATOM 7941 C CA . THR B 1 1205 ? 110.206 117.100 121.381 1.00 63.59 1205 THR B CA 1
ATOM 7942 C C . THR B 1 1205 ? 108.927 117.746 120.867 1.00 65.92 1205 THR B C 1
ATOM 7943 O O . THR B 1 1205 ? 108.889 118.255 119.741 1.00 67.47 1205 THR B O 1
ATOM 7947 N N . ARG B 1 1206 ? 107.865 117.723 121.673 1.00 66.74 1206 ARG B N 1
ATOM 7948 C CA . ARG B 1 1206 ? 106.619 118.369 121.272 1.00 67.55 1206 ARG B CA 1
ATOM 7949 C C . ARG B 1 1206 ? 106.760 119.886 121.267 1.00 68.12 1206 ARG B C 1
ATOM 7950 O O . ARG B 1 1206 ? 106.355 120.554 120.309 1.00 69.83 1206 ARG B O 1
ATOM 7958 N N . ILE B 1 1207 ? 107.343 120.448 122.327 1.00 61.12 1207 ILE B N 1
ATOM 7959 C CA . ILE B 1 1207 ? 107.386 121.901 122.466 1.00 60.12 1207 ILE B CA 1
ATOM 7960 C C . ILE B 1 1207 ? 108.235 122.532 121.369 1.00 60.13 1207 ILE B C 1
ATOM 7961 O O . ILE B 1 1207 ? 107.853 123.550 120.781 1.00 62.28 1207 ILE B O 1
ATOM 7966 N N . PHE B 1 1208 ? 109.397 121.954 121.081 1.00 56.89 1208 PHE B N 1
ATOM 7967 C CA . PHE B 1 1208 ? 110.344 122.529 120.139 1.00 54.79 1208 PHE B CA 1
ATOM 7968 C C . PHE B 1 1208 ? 110.355 121.740 118.835 1.00 56.19 1208 PHE B C 1
ATOM 7969 O O . PHE B 1 1208 ? 109.945 120.579 118.777 1.00 56.45 1208 PHE B O 1
ATOM 7977 N N . THR B 1 1209 ? 110.836 122.394 117.781 1.00 66.73 1209 THR B N 1
ATOM 7978 C CA . THR B 1 1209 ? 110.928 121.767 116.473 1.00 66.61 1209 THR B CA 1
ATOM 7979 C C . THR B 1 1209 ? 112.203 120.932 116.367 1.00 66.38 1209 THR B C 1
ATOM 7980 O O . THR B 1 1209 ? 113.028 120.882 117.282 1.00 69.61 1209 THR B O 1
ATOM 7984 N N . ASP B 1 1210 ? 112.358 120.267 115.221 1.00 68.58 1210 ASP B N 1
ATOM 7985 C CA . ASP B 1 1210 ? 113.510 119.394 115.020 1.00 69.70 1210 ASP B CA 1
ATOM 7986 C C . ASP B 1 1210 ? 114.804 120.193 114.919 1.00 70.44 1210 ASP B C 1
ATOM 7987 O O . ASP B 1 1210 ? 115.797 119.873 115.584 1.00 71.82 1210 ASP B O 1
ATOM 7992 N N . ARG B 1 1211 ? 114.813 121.241 114.092 1.00 69.81 1211 ARG B N 1
ATOM 7993 C CA . ARG B 1 1211 ? 116.037 122.008 113.886 1.00 69.46 1211 ARG B CA 1
ATOM 7994 C C . ARG B 1 1211 ? 116.518 122.642 115.184 1.00 71.70 1211 ARG B C 1
ATOM 7995 O O . ARG B 1 1211 ? 117.719 122.626 115.487 1.00 72.34 1211 ARG B O 1
ATOM 8003 N N . GLU B 1 1212 ? 115.595 123.206 115.965 1.00 61.10 1212 GLU B N 1
ATOM 8004 C CA . GLU B 1 1212 ? 115.976 123.802 117.239 1.00 54.97 1212 GLU B CA 1
ATOM 8005 C C . GLU B 1 1212 ? 116.571 122.759 118.175 1.00 58.29 1212 GLU B C 1
ATOM 8006 O O . GLU B 1 1212 ? 117.564 123.024 118.860 1.00 59.94 1212 GLU B O 1
ATOM 8012 N N . MET B 1 1213 ? 115.973 121.567 118.221 1.00 61.00 1213 MET B N 1
ATOM 8013 C CA . MET B 1 1213 ? 116.491 120.519 119.092 1.00 58.76 1213 MET B CA 1
ATOM 8014 C C . MET B 1 1213 ? 117.889 120.088 118.669 1.00 59.05 1213 MET B C 1
ATOM 8015 O O . MET B 1 1213 ? 118.768 119.899 119.517 1.00 63.56 1213 MET B O 1
ATOM 8020 N N . LYS B 1 1214 ? 118.118 119.925 117.365 1.00 60.10 1214 LYS B N 1
ATOM 8021 C CA . LYS B 1 1214 ? 119.454 119.558 116.904 1.00 60.81 1214 LYS B CA 1
ATOM 8022 C C . LYS B 1 1214 ? 120.470 120.646 117.227 1.00 58.80 1214 LYS B C 1
ATOM 8023 O O . LYS B 1 1214 ? 121.603 120.348 117.623 1.00 60.74 1214 LYS B O 1
ATOM 8029 N N . CYS B 1 1215 ? 120.091 121.914 117.059 1.00 54.45 1215 CYS B N 1
ATOM 8030 C CA . CYS B 1 1215 ? 121.042 122.996 117.298 1.00 56.18 1215 CYS B CA 1
ATOM 8031 C C . CYS B 1 1215 ? 121.369 123.136 118.781 1.00 53.87 1215 CYS B C 1
ATOM 8032 O O . CYS B 1 1215 ? 122.541 123.224 119.162 1.00 55.13 1215 CYS B O 1
ATOM 8035 N N . LEU B 1 1216 ? 120.343 123.158 119.635 1.00 43.76 1216 LEU B N 1
ATOM 8036 C CA . LEU B 1 1216 ? 120.570 123.370 121.061 1.00 40.38 1216 LEU B CA 1
ATOM 8037 C C . LEU B 1 1216 ? 121.137 122.124 121.733 1.00 42.72 1216 LEU B C 1
ATOM 8038 O O . LEU B 1 1216 ? 122.037 122.221 122.574 1.00 42.71 1216 LEU B O 1
ATOM 8043 N N . ASP B 1 1217 ? 120.628 120.947 121.373 1.00 50.48 1217 ASP B N 1
ATOM 8044 C CA . ASP B 1 1217 ? 120.985 119.688 122.024 1.00 45.95 1217 ASP B CA 1
ATOM 8045 C C . ASP B 1 1217 ? 121.953 118.862 121.188 1.00 47.50 1217 ASP B C 1
ATOM 8046 O O . ASP B 1 1217 ? 121.865 117.633 121.154 1.00 48.93 1217 ASP B O 1
ATOM 8051 N N . ALA B 1 1218 ? 122.887 119.511 120.501 1.00 57.66 1218 ALA B N 1
ATOM 8052 C CA . ALA B 1 1218 ? 123.823 118.790 119.650 1.00 59.40 1218 ALA B CA 1
ATOM 8053 C C . ALA B 1 1218 ? 124.729 117.892 120.482 1.00 60.09 1218 ALA B C 1
ATOM 8054 O O . ALA B 1 1218 ? 125.172 118.263 121.572 1.00 57.77 1218 ALA B O 1
ATOM 8056 N N . ASN B 1 1219 ? 125.003 116.696 119.958 1.00 73.17 1219 ASN B N 1
ATOM 8057 C CA . ASN B 1 1219 ? 125.913 115.783 120.641 1.00 72.07 1219 ASN B CA 1
ATOM 8058 C C . ASN B 1 1219 ? 127.324 116.353 120.698 1.00 73.92 1219 ASN B C 1
ATOM 8059 O O . ASN B 1 1219 ? 128.014 116.217 121.715 1.00 77.03 1219 ASN B O 1
ATOM 8064 N N . GLU B 1 1220 ? 127.770 116.989 119.620 1.00 72.32 1220 GLU B N 1
ATOM 8065 C CA . GLU B 1 1220 ? 129.101 117.582 119.572 1.00 71.86 1220 GLU B CA 1
ATOM 8066 C C . GLU B 1 1220 ? 129.018 119.103 119.486 1.00 72.25 1220 GLU B C 1
ATOM 8067 O O . GLU B 1 1220 ? 130.034 119.795 119.550 1.00 72.40 1220 GLU B O 1
#

Nearest PDB structures (foldseek):
  8gvf-assembly1_B  TM=9.996E-01  e=4.309E-69  Homo sapiens
  8gv8-assembly1_B  TM=9.991E-01  e=2.055E-66  Homo sapiens
  8y86-assembly1_A  TM=9.926E-01  e=1.029E-56  Homo sapiens
  8zle-assembly1_A  TM=8.751E-01  e=5.460E-63  Homo sapiens
  8gve-assembly1_A  TM=8.711E-01  e=7.992E-58  Homo sapiens

Secondary structure (DSSP, 8-state):
--S----STTHHHHHHHHHHGGG-HHHHHTT-SHHHHHHHHHHHHHHHHHHHHHHHHHHHHTTSSS-SHHHHHHHHHHHHHHHHH-S-TT--EE--HHHHHHHHHHHHHHHTTT--STTHHHHHHHHHHHHHHHHHHTTGGGGGGG--HHHHHHHHHHHHHHHHHHHHHHHHHHHHHS--------S-SSSHHHHHHHHHHHHHHHHHHHHHHTSS-S-HHHHHHHHTTHHHHHHHHHHHHHHH--S----B-----SSS-S-GGG--SS--SSBSSSBPPSHHHHHTHHHHHHHHHHHHHHHHHHHHHHT-TTS---S---SSHHHHHHHHHHHHHGGGTPPP-EE-HHHHHHHHTTS-EEPP--TTS-SPPEEE----SSHHHHHHHHHHTTTT--TTGGGSBHHHHHHHHHHHHHHTTTT-HHHHHHHTTTS-GGG--S-HHHHSS-HHHHHHHHHHHHHHHHHHHHHHHSS-GGGHHHHHHTHHHHIIIIIHHHS-HHHHHHHT---/--S----STTHHHHHHHHHHGGGSHHHHHTT-SHHHHHHHHHHHHHHHHHHHHHHHHHHHHTTSSS-SHHHHHHHHHHHHHHHHH-S-TT--EE--HHHHHHHHHHHHHHHHHT--HHHHHHHHHHHHHHHHHHHHHTTGGGGGGG--HHHHHHHHHHHHHHHHHHHHHHHHHHHHHS--------S-SSSHHHHHHHHHHHHHHHHHHHHHHTSS-S-HHHHHHHHTTHHHHHHHHHHHHHHH--SS---B-----SSS-S-GGG--SS--SS-SSSPPPSHHHHHTHHHHHHHHHHHHHHHHHHHHHTT-TTS---S---TTHHHHHHHHHHHHHGGGTPPP-EE-SHHHHHHHTTS-EEPP--SSSSSPPEEE----SSHHHHHHHHHHTTTT--TTGGGSBHHHHHHHHHHHHHHTTTT-HHHHHHHTTTS-GGG----HHHHSS-HHHHHHHHHHHHHHHHHHHHHHHSS-GGGHHHHHHTHHHHIIIIIHHHS-HHHHHHHT---

B-factor: mean 47.24, std 20.67, range [0.01, 97.07]

Sequence (1022 aa):
DPLRRTGRPFGGLIRDVRRRYPHYLSDFRDALDPQCLAAVIFIYFAALSPAITFGGLLGEKTQDLIGVSELIMSTALQGVVFCLLGAQPLLVIGFSGPLLVFEEAFFSFCSSNHLEYLVGRVWIGFWLVFLALLMVALEGSFLVRFVSRFTQEIFAFLISLIFIYETFYKLVKIFQEHPLHGCKPRGQPNTALLSLVLMAGTFFIAFFLRKFKNSRFFPGRIRRVIGDFGVPIAILIMVLVDYSIEDTYTQKLSVPSGFSVTAPEKRGWVINPLGEKSPFPVWMMVASLLPAILVFILIFMETQITTLIISKKERMLQKGSGFHLDLLLIVAMGGICALFGLPWLAAATVRSVTHANALTVMSKAVAPGDKPKIQEVKEQRVTGLLVALLVGLSIVIGDLLRQIPLAVLFGIFLYMGVTSLNGIQFYERLHLLLMPPKHHPDVTYVKKVRTLRMHLFTALQLLCLALLWAVMSTAASLAFPFILILTVPLRMVVLTRIFTDREMKCLDANEDPLRRTGRPFGGLIRDVRRRYPHYLSDFRDALDPQCLAAVIFIYFAALSPAITFGGLLGEKTQDLIGVSELIMSTALQGVVFCLLGAQPLLVIGFSGPLLVFEEAFFSFCSSNHLEYLVGRVWIGFWLVFLALLMVALEGSFLVRFVSRFTQEIFAFLISLIFIYETFYKLVKIFQEHPLHGCKPRGQPNTALLSLVLMAGTFFIAFFLRKFKNSRFFPGRIRRVIGDFGVPIAILIMVLVDYSIEDTYTQKLSVPSGFSVTAPEKRGWVINPLGEKSPFPVWMMVASLLPAILVFILIFMETQITTLIISKKERMLQKGSGFHLDLLLIVAMGGICALFGLPWLAAATVRSVTHANALTVMSKAVAPGDKPKIQEVKEQRVTGLLVALLVGLSIVIGDLLRQIPLAVLFGIFLYMGVTSLNGIQFYERLHLLLMPPKHHPDVTYVKKVRTLRMHLFTALQLLCLALLWAVMSTAASLAFPFILILTVPLRMVVLTRIFTDREMKCLDANE

Organism: Homo sapiens (NCBI:txid9606)

InterPro domains:
  IPR001717 Anion exchange protein [PR00165] (419-424)
  IPR001717 Anion exchange protein [PR00165] (707-714)
  IPR001717 Anion exchange protein [PR00165] (717-723)
  IPR001717 Anion exchange protein [PR00165] (740-747)
  IPR001717 Anion exchange protein [PR00165] (780-788)
  IPR001717 Anion exchange protein [PR00165] (836-843)
  IPR001717 Anion exchange protein [PR00165] (899-909)
  IPR001717 Anion exchange protein [PR00165] (912-921)
  IPR001717 Anion exchange protein [PR00165] (982-990)
  IPR001717 Anion exchange protein [PR00165] (1036-1044)
  IPR001717 Anion exchange protein [PR00165] (1065-1073)
  IPR002978 Anion exchange protein 2 [PR01188] (17-33)
  IPR002978 Anion exchange protein 2 [PR01188] (48-61)
  IPR002978 Anion exchange protein 2 [PR01188] (301-317)
  IPR002978 Anion exchange protein 2 [PR01188] (460-479)
  IPR003020 Bicarbonate transporter, eukaryotic [PR01231] (550-562)
  IPR003020 Bicarbonate transporter, eukaryotic [PR01231] (698-707)
  IPR003020 Bicarbonate transporter, eukaryotic [PR01231] (723-734)
  IPR003020 Bicarbonate transporter, eukaryotic [PR01231] (813-825)
  IPR003020 Bicarbonate transporter, eukaryotic [PR01231] (834-846)

GO terms:
  GO:0140900 chloride:bicarbonate antiporter activity (F, IDA)
  GO:0140900 chloride:bicarbonate antiporter activity (F, IMP)
  GO:0016323 basolateral plasma membrane (C, EXP)
  GO:0016324 apical plasma membrane (C, EXP)
  GO:0030316 osteoclast differentiation (P, IMP)
  GO:0016020 membrane (C, TAS)
  GO:0008509 monoatomic anion transmembrane transporter activity (F, TAS)
  GO:0006820 monoatomic anion transport (P, TAS)
  GO:0005452 solute:inorganic anion antiporter activity (F, TAS)
  GO:0005886 plasma membrane (C, TAS)
  GO:0015701 bicarbonate transport (P, TAS)
  GO:0005515 protein binding (F, IPI)
  GO:0005886 plasma membrane (C, IDA)
  GO:0005925 focal adhesion (C, HDA)
  GO:0016020 membrane (C, HDA)